Protein AF-A0A812R316-F1 (afdb_monomer)

Nearest PDB structures (foldseek):
  5mgx-assembly3_G  TM=7.627E-01  e=3.095E-19  Homo sapiens
  8ffv-assembly1_D  TM=5.512E-01  e=5.179E-17  Homo sapiens
  1ihg-assembly1_A  TM=5.501E-01  e=8.742E-09  Bos taurus
  6ixf-assembly1_A  TM=2.134E-01  e=1.553E+00  Homo sapiens

Sequence (997 aa):
MDDLLGNGKLLKEVLKDNPEGRVPQTGDRVTVHYTCRLGASNGSLLDDSRGRNEPCSFTLGQGEVILAWEQAICSMHCGELAALTVHPEMAFGDAQVAGGAIPAGRPPCLDEAKRTLYFELELLDALAPEELDVCREDLSAEERLVQATKAKEEGNTHFKVGSWEQAASSYLSALELLGFEEHADQRAEEGVWSDAIRSESRKTLALACQLNLSQCMLKLEDHQAARCHAEAALILHPRHSKALYRRGLACLGCELFHQAKEDLREAAKLEPRNAEIRRHLQESGPQWGLGSPLRVLTSTSTSAKRVNKLDFTGSVHALTPAARGVACHSVFELERCSRDSCFCTWVTWTFVAREVSSASAASPVDKVLSALSEMKSTGLAEMDAEKTQHAEFSAFCEKTLSEKASAIAEGKDSSEQLEAKIEKLQASISKLGGELQMHAQDILTTNKDTDDAKALRTQEAADFAATLKEYEESIDAIGRATQTLKDQDFSRPQAEKAALAQFSGAVGPALPSLSGVSAASTPKQLNAVLAAFLQADPKATGYDFQSGGVIKMLKQLKTKFQAEKADLEKTEATKKSSHELLMTSLAKQLTSSEETKAEKTQFKSKAEEDLATAKSDLEETAKTLAADTKYRQDLLMECKDKSEEFKKSQALRSEEIEAINMATEIISGKSVAGSAEKHMSGLLQISTSLASLRSVKRPSQVSSALSILEAGARDLKSRDLGLLVQRINALADAGPHDSDLSSIKGLLEKLLANLEATADSEIEHQAFCKKELAGNNRTRAKQTDALESVSAELDQLQTSLAKITEEIATTSAQITELSTAMSEATGLRQKEKAKNKATIKDAQVAQDSVAKAMGILQDFYDKSGTSFLQGASQQKKILGLLETLLGDFSRLEAETSAAEQASDKEFRTFMEDSRVDQAEKRMDSQHLEEKKEQQGKLMAQRQADQTSLQTQLDSANKYYEELAKQCLSDESDAAKKEALRQQEVQNLKTALKELSD

pLDDT: mean 70.05, std 22.13, range [20.7, 95.81]

InterPro domains:
  IPR001179 FKBP-type peptidyl-prolyl cis-trans isomerase domain [PF00254] (23-124)
  IPR001179 FKBP-type peptidyl-prolyl cis-trans isomerase domain [PS50059] (27-127)
  IPR011990 Tetratricopeptide-like helical domain superfamily [G3DSA:1.25.40.10] (136-287)
  IPR011990 Tetratricopeptide-like helical domain superfamily [SSF48452] (148-282)
  IPR019734 Tetratricopeptide repeat [SM00028] (148-181)
  IPR019734 Tetratricopeptide repeat [SM00028] (207-240)
  IPR019734 Tetratricopeptide repeat [SM00028] (241-274)
  IPR046357 Peptidyl-prolyl cis-trans isomerase domain superfamily [G3DSA:3.10.50.40] (1-128)
  IPR050754 Peptidyl-prolyl cis-trans isomerase FKBP4/5/8-like [PTHR46512] (2-282)
  IPR059991 Trichocyst matrix protein T1-F, coiled-coil [PF27870] (382-672)

Mean predicted aligned error: 24.71 Å

Solvent-accessible surface area (backbone atoms only — not comparable to full-atom values): 57561 Å² total; per-residue (Å²): 112,48,53,82,73,80,72,80,45,39,32,39,32,80,77,40,81,30,94,88,30,64,62,44,53,82,59,17,43,34,33,30,41,41,37,34,19,50,27,49,95,87,33,59,77,75,47,51,26,69,87,68,75,48,70,51,70,52,50,36,80,72,72,84,61,42,60,48,52,55,62,49,48,59,73,36,27,30,57,16,30,32,38,36,44,36,31,38,80,39,54,64,48,81,59,68,57,92,85,66,87,55,82,71,74,87,68,99,81,70,63,71,74,71,58,21,35,22,34,44,37,31,34,64,44,62,42,44,61,79,72,66,56,69,51,76,88,77,56,51,65,66,57,31,53,53,52,22,51,48,28,42,50,52,15,53,50,30,49,72,76,64,43,40,67,62,14,35,51,28,25,49,54,22,26,52,55,66,60,69,48,102,79,57,61,69,80,68,49,56,74,66,48,68,49,67,72,58,41,51,52,48,52,55,51,45,36,53,32,26,51,51,38,20,52,30,25,58,71,70,70,38,24,67,62,8,28,53,28,15,49,53,25,30,73,75,39,78,87,40,42,72,32,31,38,46,26,14,53,15,22,52,70,67,69,38,55,68,62,15,49,50,27,26,46,56,19,33,71,71,41,71,83,45,64,64,48,52,50,55,47,58,69,69,38,84,64,83,81,57,96,74,83,82,82,80,80,88,73,92,80,91,75,93,72,79,94,74,95,81,82,94,83,82,82,90,86,90,87,87,89,84,81,84,88,80,78,93,75,86,93,75,88,86,86,88,84,84,79,90,84,84,85,86,89,84,84,79,84,84,89,83,82,94,77,89,78,86,77,76,88,69,24,45,30,53,48,49,46,47,48,44,54,44,51,46,50,47,51,52,51,49,53,53,48,51,50,51,53,48,50,53,50,49,52,48,45,56,49,54,50,47,54,43,50,49,52,45,49,55,38,47,57,48,42,54,51,32,51,55,50,42,53,53,33,54,52,48,42,53,50,43,51,52,52,46,51,49,38,54,49,52,46,54,50,48,52,48,54,52,50,53,50,52,51,52,52,53,50,53,52,50,55,47,53,52,54,52,48,54,47,50,55,49,45,49,50,46,48,51,53,48,47,57,54,54,79,63,70,66,96,73,78,87,86,69,91,62,59,66,58,52,51,51,64,66,47,56,76,68,54,66,79,66,72,78,65,66,93,86,72,74,62,73,62,58,63,51,53,55,52,62,67,73,67,69,77,99,79,78,94,78,87,73,87,70,51,69,62,56,46,53,50,48,52,53,51,40,55,48,52,55,49,54,48,52,54,49,54,52,50,49,54,51,51,52,53,54,48,53,52,49,52,53,50,48,50,52,51,44,52,53,40,52,51,53,41,52,54,48,50,53,55,34,54,50,39,53,50,55,39,54,48,42,51,51,53,39,56,53,43,53,51,52,39,53,50,46,54,48,52,46,52,55,48,52,51,51,53,50,52,54,53,59,48,50,55,50,53,53,52,54,53,52,55,50,48,54,51,46,51,57,49,43,63,64,50,68,67,81,63,56,76,76,92,90,91,88,91,90,90,92,92,84,91,91,89,91,89,90,92,87,90,90,90,93,90,89,88,91,90,92,86,89,89,87,79,92,83,85,86,87,88,80,92,82,86,86,74,70,78,71,62,57,65,68,62,65,79,73,73,83,87,74,85,93,64,86,73,52,62,61,56,51,47,58,48,51,54,51,50,49,54,50,51,52,58,49,49,54,56,50,50,53,50,51,52,49,41,56,50,52,53,52,53,48,51,56,50,42,49,54,35,48,56,52,43,53,52,47,50,53,51,46,55,50,48,53,52,50,48,50,51,49,51,50,51,42,51,52,47,52,48,54,48,52,51,53,55,45,51,55,51,51,52,51,58,50,51,54,53,50,54,53,48,52,56,46,53,40,50,54,26,51,54,45,35,58,48,45,54,51,50,51,51,53,50,51,55,50,60,74,69,57,82,69,94,63,100,79,52,72,72,60,55,54,52,54,53,50,52,48,53,49,52,38,49,51,31,52,46,52,34,52,52,50,52,50,52,54,51,49,57,52,49,54,52,50,50,54,57,48,53,53,47,51,54,48,48,51,50,51,50,52,47,47,55,47,50,54,51,44,52,54,51,51,53,53,44,55,51,47,54,50,51,42,53,52,38,49,54,52,38,54,51,48,50,52,52,46,57,54,50,40,75,74,60,66,70,58,67,84,49,48,61,48,50,49,55,51,47,55,49,47,54,50,50,49,57,48,52,56,46,72,73,71,111

Secondary structure (DSSP, 8-state):
-EETTSSSSEEEEEEE--TTSPPP-TT-EEEEEEEEEESSTTSEEEEESTTTT--EEEETTSSSS-HHHHHHHTT--TT-EEEEEE-GGGTTTTPPPTTS-S--S--TT--GGGT-EEEEEEEEEEE-HHHH---TTTS-HHHHHHHHHHHHHHHHHHHHHT-HHHHHHHHHHHHHHTT--TT--HHHHTTTS-SHHHHHHHHHHHHHHHHHHHHHHHHTT-HHHHHHHHHHHHHH-TT-HHHHHHHHHHHHHTT-HHHHHHHHHHHHHH-TT-HHHHHHHHHTSGGGGS------------------------------------------S------------------------------HHHHHHHHHHHHHHHHHHHHHHHHHHHHHHHHHHHHHHHHHHHHHHHHHHHHHHHHHHHHHHHHHHHHHHHHHHHHHHHHHHHHHHHHHHHHHHHHHHHHHHHHHHHHHHHHHHHHHHHHHHHHT--PPPS--TTHHHHHHHHHGGGSGGGTT--TT---HHHHHHHHHHHT--S--------HHHHHHHHHHHHHHHHHHHHHHHHHHHHHHHHHHHHHHHHHHHHHHHHHHHHHHHHHHHHHHHHHHHHHHHHHHHHHHHHHHHHHHHHHHHHHHHHHHHHHHHHHHHHHHHHHHHHHHHHHTS---------------------------------------S--SSSS----SHHHHHHHHTTS-S----THHHHHHHHHHHHHHHHHHHHHHHHHHHHHHHHHHHHHHHHHHHHHHHHHHHHHHHHHHHHHHHHHHHHHHHHHHHHHHHHHHHHHHHHHHHHHHHHHHHHHHHHHHHHHHHHHHHHHHHHHHHHH-----TTSHHHHHHHHHHHHHHHHHHHHHHHHHHHHHHHHHHHHHHHHHHHHHHHHHHHHHHHHHHHHHHHHHHHHHHHHHHHHHHHHHHHHHHHHHHHHHHHH-S-HHHHHHHHHHHHHHHHHHHHHHHHTT-

Foldseek 3Di:
DDDLPVPPAKDKDWPDADPVFDQADQFWKWKKWKWKAFFDPPHDTDDGCVVVVHIDIDGQPPPPAFQSCSSVSSVGGAQIKMKMWHQCVRHVNQDQDPPRPDPHDDDPDDDSSRGIMIMTMHTHDIGHPVRVCPPLVPDALVRLLVQLVVLQVQLVVCVVVVVLVSSLVSLVSSVVSLQVDPDRDPVVVCVRQVDPVSVVSSLVSNLSSLLSNLVSCVSVLVLVSNLVSLVVSCVSPVQDLSSLQSNLVSCVSVVVLVSSLVSLVSSCVVPVPDPVSVVVNVVSDPPVVDDDDDDDPDDDDDDPDDPDDDDDDDDDDDDDDDDDDDDDDDDDDDDDDDDDDDDDDDDDDDDDDDDDDDDDADFVLSVVLVVLVVVLVVLVVVLVVLVVVLVVLLVVLVVLLVVLVVLLVVLVVLLVVLVVLLVVLVVLLVVLVVVLVVLVVLLVVLVVVLVVLVVVLVVVVVVLVVVLVVLVVLLVVLVVVLVVLVVPPDDDDDDDDPVVVVVCVVCVVVPVVVVPDDPPDDDPVVVVVVVVVVPDDPDDPDDDPPSPVVSVVSVVVSVVSVVVSVVSVVVSVVVVVVSVVVSVVSVVSNVVSVVVSVVSVVVSVVSVVVSVVSVVVSVVSVVVSVVSVVVSVVSVVVSVVVVVVSVVVSVVSVVVSVVSVVVSVVSNPDDRDDDDDYDDDYDDDDDDDYDDYDDDDDDDDDDDDDDDDDDDPPDDDDDDVVPPVVVVVPPPPDDDDPPVLVVVLVVLVVVLVVLVVVVVVVVVLQVVLVVVLVVLVVQLVVLVVVLVVLVVVLVVLVVVLVVLVVVLVVLVVVLVVLVVVLVVLVVVLVVLLVVLVVLLVVLVVLLVVLVVVLVVLVVCVVPVPDDDDPCPVVSVVVSVVSVVSNVVSVVSNVVSVVVNVVSVVVSVVSNVVSVVSSVVSVVVSVVSVVVSVVSVVVSVVSVVVSVVSVVSSVVSVVVSVVSCVSNVDPPVVVVVVVVVSVVVSVVSVVVSVVSVD

Structure (mmCIF, N/CA/C/O backbone):
data_AF-A0A812R316-F1
#
_entry.id   AF-A0A812R316-F1
#
loop_
_atom_site.group_PDB
_atom_site.id
_atom_site.type_symbol
_atom_site.label_atom_id
_atom_site.label_alt_id
_atom_site.label_comp_id
_atom_site.label_asym_id
_atom_site.label_entity_id
_atom_site.label_seq_id
_atom_site.pdbx_PDB_ins_code
_atom_site.Cartn_x
_atom_site.Cartn_y
_atom_site.Cartn_z
_atom_site.occupancy
_atom_site.B_iso_or_equiv
_atom_site.auth_seq_id
_atom_site.auth_comp_id
_atom_site.auth_asym_id
_atom_site.auth_atom_id
_atom_site.pdbx_PDB_model_num
ATOM 1 N N . MET A 1 1 ? 24.079 55.778 -11.552 1.00 72.00 1 MET A N 1
ATOM 2 C CA . MET A 1 1 ? 24.625 54.664 -10.756 1.00 72.00 1 MET A CA 1
ATOM 3 C C . MET A 1 1 ? 25.214 55.210 -9.475 1.00 72.00 1 MET A C 1
ATOM 5 O O . MET A 1 1 ? 26.224 55.903 -9.537 1.00 72.00 1 MET A O 1
ATOM 9 N N . ASP A 1 2 ? 24.575 54.893 -8.359 1.00 84.06 2 ASP A N 1
ATOM 10 C CA . ASP A 1 2 ? 25.009 55.229 -7.010 1.00 84.06 2 ASP A CA 1
ATOM 11 C C . ASP A 1 2 ? 25.768 54.037 -6.419 1.00 84.06 2 ASP A C 1
ATOM 13 O O . ASP A 1 2 ? 25.352 52.885 -6.561 1.00 84.06 2 ASP A O 1
ATOM 17 N N . ASP A 1 3 ? 26.904 54.303 -5.783 1.00 88.31 3 ASP A N 1
ATOM 18 C CA . ASP A 1 3 ? 27.718 53.288 -5.114 1.00 88.31 3 ASP A CA 1
ATOM 19 C C . ASP A 1 3 ? 27.251 53.138 -3.665 1.00 88.31 3 ASP A C 1
ATOM 21 O O . ASP A 1 3 ? 27.558 53.973 -2.813 1.00 88.31 3 ASP A O 1
ATOM 25 N N . LEU A 1 4 ? 26.499 52.070 -3.390 1.00 85.56 4 LEU A N 1
ATOM 26 C CA . LEU A 1 4 ? 25.852 51.855 -2.091 1.00 85.56 4 LEU A CA 1
ATOM 27 C C . LEU A 1 4 ? 26.843 51.556 -0.955 1.00 85.56 4 LEU A C 1
ATOM 29 O O . LEU A 1 4 ? 26.466 51.609 0.214 1.00 85.56 4 LEU A O 1
ATOM 33 N N . LEU A 1 5 ? 28.095 51.223 -1.285 1.00 81.69 5 LEU A N 1
ATOM 34 C CA . LEU A 1 5 ? 29.137 50.853 -0.322 1.00 81.69 5 LEU A CA 1
ATOM 35 C C . LEU A 1 5 ? 30.338 51.814 -0.324 1.00 81.69 5 LEU A C 1
ATOM 37 O O . LEU A 1 5 ? 31.253 51.645 0.484 1.00 81.69 5 LEU A O 1
ATOM 41 N N . GLY A 1 6 ? 30.371 52.792 -1.236 1.00 80.94 6 GLY A N 1
ATOM 42 C CA . GLY A 1 6 ? 31.492 53.724 -1.415 1.00 80.94 6 GLY A CA 1
ATOM 43 C C . GLY A 1 6 ? 32.817 53.057 -1.815 1.00 80.94 6 GLY A C 1
ATOM 44 O O . GLY A 1 6 ? 33.886 53.631 -1.598 1.00 80.94 6 GLY A O 1
ATOM 45 N N . ASN A 1 7 ? 32.768 51.824 -2.331 1.00 82.12 7 ASN A N 1
ATOM 46 C CA . ASN A 1 7 ? 33.932 50.994 -2.653 1.00 82.12 7 ASN A CA 1
ATOM 47 C C . ASN A 1 7 ? 33.927 50.440 -4.094 1.00 82.12 7 ASN A C 1
ATOM 49 O O . ASN A 1 7 ? 34.793 49.634 -4.440 1.00 82.12 7 ASN A O 1
ATOM 53 N N . GLY A 1 8 ? 32.957 50.844 -4.916 1.00 80.38 8 GLY A N 1
ATOM 54 C CA . GLY A 1 8 ? 32.779 50.448 -6.313 1.00 80.38 8 GLY A CA 1
ATOM 55 C C . GLY A 1 8 ? 32.252 49.027 -6.542 1.00 80.38 8 GLY A C 1
ATOM 56 O O . GLY A 1 8 ? 32.145 48.615 -7.695 1.00 80.38 8 GLY A O 1
ATOM 57 N N . LYS A 1 9 ? 31.941 48.254 -5.489 1.00 84.19 9 LYS A N 1
ATOM 58 C CA . LYS A 1 9 ? 31.588 46.822 -5.603 1.00 84.19 9 LYS A CA 1
ATOM 59 C C . LYS A 1 9 ? 30.092 46.546 -5.770 1.00 84.19 9 LYS A C 1
ATOM 61 O O . LYS A 1 9 ? 29.733 45.442 -6.182 1.00 84.19 9 LYS A O 1
ATOM 66 N N . LEU A 1 10 ? 29.239 47.515 -5.439 1.00 88.81 10 LEU A N 1
ATOM 67 C CA . LEU A 1 10 ? 27.786 47.423 -5.570 1.00 88.81 10 LEU A CA 1
ATOM 68 C C . LEU A 1 10 ? 27.236 48.756 -6.088 1.00 88.81 10 LEU A C 1
ATOM 70 O O . LEU A 1 10 ? 27.076 49.709 -5.327 1.00 88.81 10 LEU A O 1
ATOM 74 N N . LEU A 1 11 ? 26.961 48.809 -7.391 1.00 89.38 11 LEU A N 1
ATOM 75 C CA . LEU A 1 11 ? 26.413 49.992 -8.053 1.00 89.38 11 LEU A CA 1
ATOM 76 C C . LEU A 1 11 ? 24.922 49.781 -8.330 1.00 89.38 11 LEU A C 1
ATOM 78 O O . LEU A 1 11 ? 24.564 48.798 -8.978 1.00 89.38 11 LEU A O 1
ATOM 82 N N . LYS A 1 12 ? 24.072 50.709 -7.882 1.00 91.81 12 LYS A N 1
ATOM 83 C CA . LYS A 1 12 ? 22.619 50.721 -8.117 1.00 91.81 12 LYS A CA 1
ATOM 84 C C . LYS A 1 12 ? 22.245 51.817 -9.113 1.00 91.81 12 LYS A C 1
ATOM 86 O O . LYS A 1 12 ? 22.751 52.930 -9.037 1.00 91.81 12 LYS A O 1
ATOM 91 N N . GLU A 1 13 ? 21.334 51.544 -10.033 1.00 91.25 13 GLU A N 1
ATOM 92 C CA . GLU A 1 13 ? 20.705 52.536 -10.906 1.00 91.25 13 GLU A CA 1
ATOM 93 C C . GLU A 1 13 ? 19.191 52.369 -10.856 1.00 91.25 13 GLU A C 1
ATOM 95 O O . GLU A 1 13 ? 18.671 51.318 -11.216 1.00 91.25 13 GLU A O 1
ATOM 100 N N . VAL A 1 14 ? 18.478 53.398 -10.400 1.00 91.62 14 VAL A N 1
ATOM 101 C CA . VAL A 1 14 ? 17.013 53.384 -10.369 1.00 91.62 14 VAL A CA 1
ATOM 102 C C . VAL A 1 14 ? 16.495 53.584 -11.795 1.00 91.62 14 VAL A C 1
ATOM 104 O O . VAL A 1 14 ? 16.704 54.638 -12.392 1.00 91.62 14 VAL A O 1
ATOM 107 N N . LEU A 1 15 ? 15.841 52.563 -12.353 1.00 89.56 15 LEU A N 1
ATOM 108 C CA . LEU A 1 15 ? 15.252 52.595 -13.698 1.00 89.56 15 LEU A CA 1
ATOM 109 C C . LEU A 1 15 ? 13.826 53.162 -13.672 1.00 89.56 15 LEU A C 1
ATOM 111 O O . LEU A 1 15 ? 13.411 53.855 -14.601 1.00 89.56 15 LEU A O 1
ATOM 115 N N . LYS A 1 16 ? 13.078 52.868 -12.605 1.00 91.00 16 LYS A N 1
ATOM 116 C CA . LYS A 1 16 ? 11.747 53.411 -12.321 1.00 91.00 16 LYS A CA 1
ATOM 117 C C . LYS A 1 16 ? 11.586 53.510 -10.808 1.00 91.00 16 LYS A C 1
ATOM 119 O O . LYS A 1 16 ? 11.600 52.488 -10.132 1.00 91.00 16 LYS A O 1
ATOM 124 N N . ASP A 1 17 ? 11.424 54.726 -10.308 1.00 87.12 17 ASP A N 1
ATOM 125 C CA . ASP A 1 17 ? 11.223 55.004 -8.884 1.00 87.12 17 ASP A CA 1
ATOM 126 C C . ASP A 1 17 ? 9.739 54.900 -8.484 1.00 87.12 17 ASP A C 1
ATOM 128 O O . ASP A 1 17 ? 8.849 55.057 -9.328 1.00 87.12 17 ASP A O 1
ATOM 132 N N . ASN A 1 18 ? 9.480 54.674 -7.196 1.00 87.25 18 ASN A N 1
ATOM 133 C CA . ASN A 1 18 ? 8.161 54.826 -6.585 1.00 87.25 18 ASN A CA 1
ATOM 134 C C . ASN A 1 18 ? 8.280 55.480 -5.192 1.00 87.25 18 ASN A C 1
ATOM 136 O O . ASN A 1 18 ? 8.258 54.771 -4.188 1.00 87.25 18 ASN A O 1
ATOM 140 N N . PRO A 1 19 ? 8.359 56.819 -5.094 1.00 81.81 19 PRO A N 1
ATOM 141 C CA . PRO A 1 19 ? 8.603 57.514 -3.826 1.00 81.81 19 PRO A CA 1
ATOM 142 C C . PRO A 1 19 ? 7.446 57.430 -2.810 1.00 81.81 19 PRO A C 1
ATOM 144 O O . PRO A 1 19 ? 7.598 57.884 -1.680 1.00 81.81 19 PRO A O 1
ATOM 147 N N . GLU A 1 20 ? 6.289 56.874 -3.192 1.00 80.56 20 GLU A N 1
ATOM 148 C CA . GLU A 1 20 ? 5.181 56.561 -2.272 1.00 80.56 20 GLU A CA 1
ATOM 149 C C . GLU A 1 20 ? 5.282 55.137 -1.683 1.00 80.56 20 GLU A C 1
ATOM 151 O O . GLU A 1 20 ? 4.536 54.789 -0.769 1.00 80.56 20 GLU A O 1
ATOM 156 N N . GLY A 1 21 ? 6.196 54.300 -2.189 1.00 81.69 21 GLY A N 1
ATOM 157 C CA . GLY A 1 21 ? 6.413 52.937 -1.711 1.00 81.69 21 GLY A CA 1
ATOM 158 C C . GLY A 1 21 ? 7.168 52.883 -0.382 1.00 81.69 21 GLY A C 1
ATOM 159 O O . GLY A 1 21 ? 8.143 53.604 -0.173 1.00 81.69 21 GLY A O 1
ATOM 160 N N . ARG A 1 22 ? 6.764 51.973 0.514 1.00 85.25 22 ARG A N 1
ATOM 161 C CA . ARG A 1 22 ? 7.487 51.688 1.766 1.00 85.25 22 ARG A CA 1
ATOM 162 C C . ARG A 1 22 ? 8.915 51.217 1.452 1.00 85.25 22 ARG A C 1
ATOM 164 O O . ARG A 1 22 ? 9.107 50.405 0.547 1.00 85.25 22 ARG A O 1
ATOM 171 N N . VAL A 1 23 ? 9.906 51.713 2.195 1.00 89.12 23 VAL A N 1
ATOM 172 C CA . VAL A 1 23 ? 11.281 51.184 2.154 1.00 89.12 23 VAL A CA 1
ATOM 173 C C . VAL A 1 23 ? 11.370 49.999 3.124 1.00 89.12 23 VAL A C 1
ATOM 175 O O . VAL A 1 23 ? 10.998 50.177 4.289 1.00 89.12 23 VAL A O 1
ATOM 178 N N . PRO A 1 24 ? 11.842 48.817 2.691 1.00 89.88 24 PRO A N 1
ATOM 179 C CA . PRO A 1 24 ? 11.983 47.652 3.558 1.00 89.88 24 PRO A CA 1
ATOM 180 C C . PRO A 1 24 ? 12.988 47.868 4.694 1.00 89.88 24 PRO A C 1
ATOM 182 O O . PRO A 1 24 ? 14.025 48.510 4.513 1.00 89.88 24 PRO A O 1
ATOM 185 N N . GLN A 1 25 ? 12.720 47.263 5.847 1.00 86.81 25 GLN A N 1
ATOM 186 C CA . GLN A 1 25 ? 13.625 47.191 6.991 1.00 86.81 25 GLN A CA 1
ATOM 187 C C . GLN A 1 25 ? 14.153 45.765 7.201 1.00 86.81 25 GLN A C 1
ATOM 189 O O . GLN A 1 25 ? 13.606 44.782 6.702 1.00 86.81 25 GLN A O 1
ATOM 194 N N . THR A 1 26 ? 15.251 45.643 7.948 1.00 83.00 26 THR A N 1
ATOM 195 C CA . THR A 1 26 ? 15.806 44.344 8.351 1.00 83.00 26 THR A CA 1
ATOM 196 C C . THR A 1 26 ? 14.785 43.579 9.196 1.00 83.00 26 THR A C 1
ATOM 198 O O . THR A 1 26 ? 14.331 44.091 10.216 1.00 83.00 26 THR A O 1
ATOM 201 N N . GLY A 1 27 ? 14.446 42.358 8.780 1.00 77.38 27 GLY A N 1
ATOM 202 C CA . GLY A 1 27 ? 13.367 41.544 9.345 1.00 77.38 27 GLY A CA 1
ATOM 203 C C . GLY A 1 27 ? 12.105 41.471 8.477 1.00 77.38 27 GLY A C 1
ATOM 204 O O . GLY A 1 27 ? 11.348 40.517 8.627 1.00 77.38 27 GLY A O 1
ATOM 205 N N . ASP A 1 28 ? 11.891 42.403 7.544 1.00 84.12 28 ASP A N 1
ATOM 206 C CA . ASP A 1 28 ? 10.716 42.380 6.665 1.00 84.12 28 ASP A CA 1
ATOM 207 C C . ASP A 1 28 ? 10.768 41.218 5.659 1.00 84.12 28 ASP A C 1
ATOM 209 O O . ASP A 1 28 ? 11.836 40.865 5.138 1.00 84.12 28 ASP A O 1
ATOM 213 N N . ARG A 1 29 ? 9.593 40.671 5.319 1.00 84.50 29 ARG A N 1
ATOM 214 C CA . ARG A 1 29 ? 9.444 39.694 4.233 1.00 84.50 29 ARG A CA 1
ATOM 215 C C . ARG A 1 29 ? 9.215 40.438 2.921 1.00 84.50 29 ARG A C 1
ATOM 217 O O . ARG A 1 29 ? 8.148 41.011 2.698 1.00 84.50 29 ARG A O 1
ATOM 224 N N . VAL A 1 30 ? 10.217 40.419 2.048 1.00 89.31 30 VAL A N 1
ATOM 225 C CA . VAL A 1 30 ? 10.183 41.081 0.737 1.00 89.31 30 VAL A CA 1
ATOM 226 C C . VAL A 1 30 ? 9.844 40.103 -0.375 1.00 89.31 30 VAL A C 1
ATOM 228 O O . VAL A 1 30 ? 10.173 38.921 -0.293 1.00 89.31 30 VAL A O 1
ATOM 231 N N . THR A 1 31 ? 9.216 40.605 -1.438 1.00 88.44 31 THR A N 1
ATOM 232 C CA . THR A 1 31 ? 8.954 39.852 -2.670 1.00 88.44 31 THR A CA 1
ATOM 233 C C . THR A 1 31 ? 9.454 40.632 -3.882 1.00 88.44 31 THR A C 1
ATOM 235 O O . THR A 1 31 ? 9.081 41.788 -4.077 1.00 88.44 31 THR A O 1
ATOM 238 N N . VAL A 1 32 ? 10.293 40.002 -4.709 1.00 92.00 32 VAL A N 1
ATOM 239 C CA . VAL A 1 32 ? 10.960 40.633 -5.857 1.00 92.00 32 VAL A CA 1
ATOM 240 C C . VAL A 1 32 ? 10.806 39.824 -7.145 1.00 92.00 32 VAL A C 1
ATOM 242 O O . VAL A 1 32 ? 10.855 38.591 -7.144 1.00 92.00 32 VAL A O 1
ATOM 245 N N . HIS A 1 33 ? 10.708 40.525 -8.273 1.00 92.56 33 HIS A N 1
ATOM 246 C CA . HIS A 1 33 ? 11.022 39.964 -9.586 1.00 92.56 33 HIS A CA 1
ATOM 247 C C . HIS A 1 33 ? 12.437 40.364 -9.991 1.00 92.56 33 HIS A C 1
ATOM 249 O O . HIS A 1 33 ? 12.800 41.532 -9.925 1.00 92.56 33 HIS A O 1
ATOM 255 N N . TYR A 1 34 ? 13.224 39.402 -10.459 1.00 90.75 34 TYR A N 1
ATOM 256 C CA . TYR A 1 34 ? 14.582 39.617 -10.940 1.00 90.75 34 TYR A CA 1
ATOM 257 C C . TYR A 1 34 ? 14.851 38.989 -12.310 1.00 90.75 34 TYR A C 1
ATOM 259 O O . TYR A 1 34 ? 14.285 37.944 -12.648 1.00 90.75 34 TYR A O 1
ATOM 267 N N . THR A 1 35 ? 15.800 39.596 -13.022 1.00 89.31 35 THR A N 1
ATOM 268 C CA . THR A 1 35 ? 16.481 39.055 -14.208 1.00 89.31 35 THR A CA 1
ATOM 269 C C . THR A 1 35 ? 17.992 39.155 -13.978 1.00 89.31 35 THR A C 1
ATOM 271 O O . THR A 1 35 ? 18.480 40.224 -13.619 1.00 89.31 35 THR A O 1
ATOM 274 N N . CYS A 1 36 ? 18.751 38.074 -14.175 1.00 86.19 36 CYS A N 1
ATOM 275 C CA . CYS A 1 36 ? 20.196 37.995 -13.925 1.00 86.19 36 CYS A CA 1
ATOM 276 C C . CYS A 1 36 ? 20.990 37.717 -15.211 1.00 86.19 36 CYS A C 1
ATOM 278 O O . CYS A 1 36 ? 20.703 36.768 -15.948 1.00 86.19 36 CYS A O 1
ATOM 280 N N . ARG A 1 37 ? 22.034 38.513 -15.466 1.00 85.88 37 ARG A N 1
ATOM 281 C CA . ARG A 1 37 ? 22.931 38.403 -16.628 1.00 85.88 37 ARG A CA 1
ATOM 282 C C . ARG A 1 37 ? 24.398 38.392 -16.198 1.00 85.88 37 ARG A C 1
ATOM 284 O O . ARG A 1 37 ? 24.783 39.062 -15.240 1.00 85.88 37 ARG A O 1
ATOM 291 N N . LEU A 1 38 ? 25.234 37.670 -16.944 1.00 81.38 38 LEU A N 1
ATOM 292 C CA . LEU A 1 38 ? 26.686 37.652 -16.742 1.00 81.38 38 LEU A CA 1
ATOM 293 C C . LEU A 1 38 ? 27.365 38.797 -17.512 1.00 81.38 38 LEU A C 1
ATOM 295 O O . LEU A 1 38 ? 27.235 38.883 -18.734 1.00 81.38 38 LEU A O 1
ATOM 299 N N . GLY A 1 39 ? 28.143 39.631 -16.820 1.00 76.19 39 GLY A N 1
ATOM 300 C CA . GLY A 1 39 ? 28.873 40.761 -17.396 1.00 76.19 39 GLY A CA 1
ATOM 301 C C . GLY A 1 39 ? 28.091 42.074 -17.319 1.00 76.19 39 GLY A C 1
ATOM 302 O O . GLY A 1 39 ? 27.851 42.586 -16.228 1.00 76.19 39 GLY A O 1
ATOM 303 N N . ALA A 1 40 ? 27.755 42.640 -18.480 1.00 71.75 40 ALA A N 1
ATOM 304 C CA . ALA A 1 40 ? 27.007 43.893 -18.626 1.00 71.75 40 ALA A CA 1
ATOM 305 C C . ALA A 1 40 ? 25.515 43.641 -18.937 1.00 71.75 40 ALA A C 1
ATOM 307 O O . ALA A 1 40 ? 25.085 42.498 -19.088 1.00 71.75 40 ALA A O 1
ATOM 308 N N . SER A 1 41 ? 24.723 44.706 -19.100 1.00 67.12 41 SER A N 1
ATOM 309 C CA . SER A 1 41 ? 23.276 44.634 -19.384 1.00 67.12 41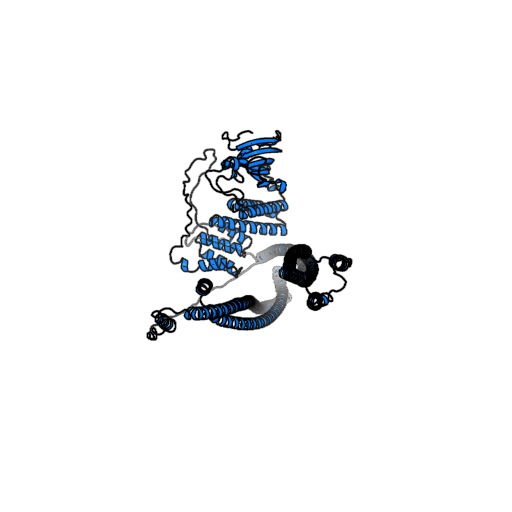 SER A CA 1
ATOM 310 C C . SER A 1 41 ? 22.902 43.868 -20.663 1.00 67.12 41 SER A C 1
ATOM 312 O O . SER A 1 41 ? 21.811 43.313 -20.758 1.00 67.12 41 SER A O 1
ATOM 314 N N . ASN A 1 42 ? 23.814 43.763 -21.632 1.00 71.75 42 ASN A N 1
ATOM 315 C CA . ASN A 1 42 ? 23.663 42.952 -22.848 1.00 71.75 42 ASN A CA 1
ATOM 316 C C . ASN A 1 42 ? 24.286 41.541 -22.744 1.00 71.75 42 ASN A C 1
ATOM 318 O O . ASN A 1 42 ? 24.458 40.866 -23.760 1.00 71.75 42 ASN A O 1
ATOM 322 N N . GLY A 1 43 ? 24.651 41.110 -21.535 1.00 73.06 43 GLY A N 1
ATOM 323 C CA . GLY A 1 43 ? 25.276 39.823 -21.252 1.00 73.06 43 GLY A CA 1
ATOM 324 C C . GLY A 1 43 ? 24.345 38.615 -21.395 1.00 73.06 43 GLY A C 1
ATOM 325 O O . GLY A 1 43 ? 23.121 38.740 -21.528 1.00 73.06 43 GLY A O 1
ATOM 326 N N . SER A 1 44 ? 24.938 37.419 -21.339 1.00 75.69 44 SER A N 1
ATOM 327 C CA . SER A 1 44 ? 24.194 36.157 -21.383 1.00 75.69 44 SER A CA 1
ATOM 328 C C . SER A 1 44 ? 23.254 36.053 -20.185 1.00 75.69 44 SER A C 1
ATOM 330 O O . SER A 1 44 ? 23.696 36.190 -19.041 1.00 75.69 44 SER A O 1
ATOM 332 N N . LEU A 1 45 ? 21.975 35.790 -20.457 1.00 80.56 45 LEU A N 1
ATOM 333 C CA . LEU A 1 45 ? 20.975 35.519 -19.430 1.00 80.56 45 LEU A CA 1
ATOM 334 C C . LEU A 1 45 ? 21.376 34.257 -18.657 1.00 80.56 45 LEU A C 1
ATOM 336 O O . LEU A 1 45 ? 21.599 33.212 -19.267 1.00 80.56 45 LEU A O 1
ATOM 340 N N . LEU A 1 46 ? 21.483 34.377 -17.336 1.00 79.38 46 LEU A N 1
ATOM 341 C CA . LEU A 1 46 ? 21.705 33.250 -16.432 1.00 79.38 46 LEU A CA 1
ATOM 342 C C . LEU A 1 46 ? 20.385 32.767 -15.836 1.00 79.38 46 LEU A C 1
ATOM 344 O O . LEU A 1 46 ? 20.161 31.564 -15.746 1.00 79.38 46 LEU A O 1
ATOM 348 N N . ASP A 1 47 ? 19.529 33.705 -15.428 1.00 78.00 47 ASP A N 1
ATOM 349 C CA . ASP A 1 47 ? 18.313 33.410 -14.679 1.00 78.00 47 ASP A CA 1
ATOM 350 C C . ASP A 1 47 ? 17.257 34.516 -14.869 1.00 78.00 47 ASP A C 1
ATOM 352 O O . ASP A 1 47 ? 17.606 35.686 -15.024 1.00 78.00 47 ASP A O 1
ATOM 356 N N . ASP A 1 48 ? 15.975 34.157 -14.865 1.00 86.56 48 ASP A N 1
ATOM 357 C CA . ASP A 1 48 ? 14.838 35.079 -14.964 1.00 86.56 48 ASP A CA 1
ATOM 358 C C . ASP A 1 48 ? 13.614 34.526 -14.216 1.00 86.56 48 ASP A C 1
ATOM 360 O O . ASP A 1 48 ? 13.074 33.468 -14.552 1.00 86.56 48 ASP A O 1
ATOM 364 N N . SER A 1 49 ? 13.157 35.275 -13.214 1.00 86.06 49 SER A N 1
ATOM 365 C CA . SER A 1 49 ? 11.941 34.976 -12.448 1.00 86.06 49 SER A CA 1
ATOM 366 C C . SER A 1 49 ? 10.650 35.217 -13.239 1.00 86.06 49 SER A C 1
ATOM 368 O O . SER A 1 49 ? 9.656 34.518 -13.025 1.00 86.06 49 SER A O 1
ATOM 370 N N . ARG A 1 50 ? 10.644 36.176 -14.179 1.00 81.56 50 ARG A N 1
ATOM 371 C CA . ARG A 1 50 ? 9.454 36.513 -14.977 1.00 81.56 50 ARG A CA 1
ATOM 372 C C . ARG A 1 50 ? 9.161 35.407 -15.983 1.00 81.56 50 ARG A C 1
ATOM 374 O O . ARG A 1 50 ? 8.023 34.964 -16.079 1.00 81.56 50 ARG A O 1
ATOM 381 N N . GLY A 1 51 ? 10.191 34.879 -16.647 1.00 73.62 51 GLY A N 1
ATOM 382 C CA . GLY A 1 51 ? 10.093 33.705 -17.518 1.00 73.62 51 GLY A CA 1
ATOM 383 C C . GLY A 1 51 ? 9.574 32.431 -16.833 1.00 73.62 51 GLY A C 1
ATOM 384 O O . GLY A 1 51 ? 9.077 31.544 -17.525 1.00 73.62 51 GLY A O 1
ATOM 385 N N . ARG A 1 52 ? 9.641 32.341 -15.494 1.00 70.62 52 ARG A N 1
ATOM 386 C CA . ARG A 1 52 ? 9.029 31.259 -14.697 1.00 70.62 52 ARG A CA 1
ATOM 387 C C . ARG A 1 52 ? 7.618 31.555 -14.180 1.00 70.62 52 ARG A C 1
ATOM 389 O O . ARG A 1 52 ? 6.938 30.618 -13.784 1.00 70.62 52 ARG A O 1
ATOM 396 N N . ASN A 1 53 ? 7.174 32.815 -14.179 1.00 71.88 53 ASN A N 1
ATOM 397 C CA . ASN A 1 53 ? 6.025 33.298 -13.393 1.00 71.88 53 ASN A CA 1
ATOM 398 C C . ASN A 1 53 ? 6.142 33.019 -11.875 1.00 71.88 53 ASN A C 1
ATOM 400 O O . ASN A 1 53 ? 5.131 32.888 -11.189 1.00 71.88 53 ASN A O 1
ATOM 404 N N . GLU A 1 54 ? 7.365 32.955 -11.341 1.00 78.56 54 GLU A N 1
ATOM 405 C CA . GLU A 1 54 ? 7.639 32.675 -9.923 1.00 78.56 54 GLU A CA 1
ATOM 406 C C . GLU A 1 54 ? 8.455 33.832 -9.316 1.00 78.56 54 GLU A C 1
ATOM 408 O O . GLU A 1 54 ? 9.663 33.916 -9.564 1.00 78.56 54 GLU A O 1
ATOM 413 N N . PRO A 1 55 ? 7.835 34.761 -8.560 1.00 85.00 55 PRO A N 1
ATOM 414 C CA . PRO A 1 55 ? 8.567 35.799 -7.838 1.00 85.00 55 PRO A CA 1
ATOM 415 C C . PRO A 1 55 ? 9.362 35.197 -6.670 1.00 85.00 55 PRO A C 1
ATOM 417 O O . PRO A 1 55 ? 8.990 34.172 -6.100 1.00 85.00 55 PRO A O 1
ATOM 420 N N . CYS A 1 56 ? 10.464 35.846 -6.298 1.00 83.50 56 CYS A N 1
ATOM 421 C CA . CYS A 1 56 ? 11.319 35.413 -5.197 1.00 83.50 56 CYS A CA 1
ATOM 422 C C . CYS A 1 56 ? 10.924 36.150 -3.912 1.00 83.50 56 CYS A C 1
ATOM 424 O O . CYS A 1 56 ? 10.976 37.379 -3.881 1.00 83.50 56 CYS A O 1
ATOM 426 N N . SER A 1 57 ? 10.554 35.413 -2.862 1.00 85.00 57 SER A N 1
ATOM 427 C CA . SER A 1 57 ? 10.240 35.974 -1.542 1.00 85.00 57 SER A CA 1
ATOM 428 C C . SER A 1 57 ? 11.218 35.470 -0.485 1.00 85.00 57 SER A C 1
ATOM 430 O O . SER A 1 57 ? 11.469 34.268 -0.422 1.00 85.00 57 SER A O 1
ATOM 432 N N . PHE A 1 58 ? 11.728 36.369 0.355 1.00 83.31 58 PHE A N 1
ATOM 433 C CA . PHE A 1 58 ? 12.710 36.070 1.407 1.00 83.31 58 PHE A CA 1
ATOM 434 C C . PHE A 1 58 ? 12.662 37.124 2.527 1.00 83.31 58 PHE A C 1
ATOM 436 O O . PHE A 1 58 ? 12.001 38.156 2.393 1.00 83.31 58 PHE A O 1
ATOM 443 N N . THR A 1 59 ? 13.351 36.863 3.634 1.00 82.56 59 THR A N 1
ATOM 444 C CA . THR A 1 59 ? 13.406 37.730 4.821 1.00 82.56 59 THR A CA 1
ATOM 445 C C . THR A 1 59 ? 14.701 38.540 4.831 1.00 82.56 59 THR A C 1
ATOM 447 O O . THR A 1 59 ? 15.797 37.977 4.764 1.00 82.56 59 THR A O 1
ATOM 450 N N . LEU A 1 60 ? 14.612 39.869 4.921 1.00 84.44 60 LEU A N 1
ATOM 451 C CA . LEU A 1 60 ? 15.795 40.734 4.852 1.00 84.44 60 LEU A CA 1
ATOM 452 C C . LEU A 1 60 ? 16.713 40.590 6.073 1.00 84.44 60 LEU A C 1
ATOM 454 O O . LEU A 1 60 ? 16.304 40.872 7.198 1.00 84.44 60 LEU A O 1
ATOM 458 N N . GLY A 1 61 ? 17.984 40.253 5.832 1.00 77.50 61 GLY A N 1
ATOM 459 C CA . GLY A 1 61 ? 19.030 40.169 6.856 1.00 77.50 61 GLY A CA 1
ATOM 460 C C . GLY A 1 61 ? 19.178 38.797 7.516 1.00 77.50 61 GLY A C 1
ATOM 461 O O . GLY A 1 61 ? 19.907 38.683 8.499 1.00 77.50 61 GLY A O 1
ATOM 462 N N . GLN A 1 62 ? 18.502 37.768 6.994 1.00 75.75 62 GLN A N 1
ATOM 463 C CA . GLN A 1 62 ? 18.664 36.370 7.416 1.00 75.75 62 GLN A CA 1
ATOM 464 C C . GLN A 1 62 ? 19.713 35.605 6.579 1.00 75.75 62 GLN A C 1
ATOM 466 O O . GLN A 1 62 ? 19.955 34.425 6.828 1.00 75.75 62 GLN A O 1
ATOM 471 N N . GLY A 1 63 ? 20.347 36.239 5.582 1.00 74.69 63 GLY A N 1
ATOM 472 C CA . GLY A 1 63 ? 21.347 35.594 4.723 1.00 74.69 63 GLY A CA 1
ATOM 473 C C . GLY A 1 63 ? 20.761 34.596 3.716 1.00 74.69 63 GLY A C 1
ATOM 474 O O . GLY A 1 63 ? 21.478 33.727 3.220 1.00 74.69 63 GLY A O 1
ATOM 475 N N . GLU A 1 64 ? 19.462 34.695 3.414 1.00 73.75 64 GLU A N 1
ATOM 476 C CA . GLU A 1 64 ? 18.761 33.807 2.470 1.00 73.75 64 GLU A CA 1
ATOM 477 C C . GLU A 1 64 ? 19.143 34.068 1.000 1.00 73.75 64 GLU A C 1
ATOM 479 O O . GLU A 1 64 ? 18.997 33.187 0.151 1.00 73.75 64 GLU A O 1
ATOM 484 N N . VAL A 1 65 ? 19.659 35.264 0.698 1.00 85.19 65 VAL A N 1
ATOM 485 C CA . VAL A 1 65 ? 20.080 35.705 -0.642 1.00 85.19 65 VAL A CA 1
ATOM 486 C C . VAL A 1 65 ? 21.494 36.295 -0.617 1.00 85.19 65 VAL A C 1
ATOM 488 O O . VAL A 1 65 ? 22.110 36.447 0.434 1.00 85.19 65 VAL A O 1
ATOM 491 N N . ILE A 1 66 ? 22.038 36.639 -1.790 1.00 85.88 66 ILE A N 1
ATOM 492 C CA . ILE A 1 66 ? 23.373 37.246 -1.884 1.00 85.88 66 ILE A CA 1
ATOM 493 C C . ILE A 1 66 ? 23.446 38.601 -1.160 1.00 85.88 66 ILE A C 1
ATOM 495 O O . ILE A 1 66 ? 22.521 39.409 -1.236 1.00 85.88 66 ILE A O 1
ATOM 499 N N . LEU A 1 67 ? 24.597 38.894 -0.544 1.00 84.19 67 LEU A N 1
ATOM 500 C CA . LEU A 1 67 ? 24.839 40.122 0.235 1.00 84.19 67 LEU A CA 1
ATOM 501 C C . LEU A 1 67 ? 24.538 41.413 -0.550 1.00 84.19 67 LEU A C 1
ATOM 503 O O . LEU A 1 67 ? 24.103 42.412 0.020 1.00 84.19 67 LEU A O 1
ATOM 507 N N . ALA A 1 68 ? 24.749 41.402 -1.870 1.00 87.88 68 ALA A N 1
ATOM 508 C CA . ALA A 1 68 ? 24.377 42.506 -2.750 1.00 87.88 68 ALA A CA 1
ATOM 509 C C . ALA A 1 68 ? 22.880 42.842 -2.720 1.00 87.88 68 ALA A C 1
ATOM 511 O O . ALA A 1 68 ? 22.529 44.015 -2.796 1.00 87.88 68 ALA A O 1
ATOM 512 N N . TRP A 1 69 ? 22.007 41.836 -2.634 1.00 91.75 69 TRP A N 1
ATOM 513 C CA . TRP A 1 69 ? 20.558 42.030 -2.597 1.00 91.75 69 TRP A CA 1
ATOM 514 C C . TRP A 1 69 ? 20.102 42.520 -1.229 1.00 91.75 69 TRP A C 1
ATOM 516 O O . TRP A 1 69 ? 19.351 43.491 -1.178 1.00 91.75 69 TRP A O 1
ATOM 526 N N . GLU A 1 70 ? 20.601 41.923 -0.141 1.00 88.00 70 GLU A N 1
ATOM 527 C CA . GLU A 1 70 ? 20.283 42.383 1.218 1.00 88.00 70 GLU A CA 1
ATOM 528 C C . GLU A 1 70 ? 20.629 43.869 1.391 1.00 88.00 70 GLU A C 1
ATOM 530 O O . GLU A 1 70 ? 19.805 44.646 1.869 1.00 88.00 70 GLU A O 1
ATOM 535 N N . GLN A 1 71 ? 21.802 44.298 0.910 1.00 88.00 71 GLN A N 1
ATOM 536 C CA . GLN A 1 71 ? 22.212 45.700 0.992 1.00 88.00 71 GLN A CA 1
ATOM 537 C C . GLN A 1 71 ? 21.452 46.615 0.017 1.00 88.00 71 GLN A C 1
ATOM 539 O O . GLN A 1 71 ? 21.155 47.761 0.358 1.00 88.00 71 GLN A O 1
ATOM 544 N N . ALA A 1 72 ? 21.157 46.152 -1.203 1.00 89.81 72 ALA A N 1
ATOM 545 C CA . ALA A 1 72 ? 20.507 46.984 -2.213 1.00 89.81 72 ALA A CA 1
ATOM 546 C C . ALA A 1 72 ? 19.016 47.207 -1.940 1.00 89.81 72 ALA A C 1
ATOM 548 O O . ALA A 1 72 ? 18.534 48.325 -2.115 1.00 89.81 72 ALA A O 1
ATOM 549 N N . ILE A 1 73 ? 18.292 46.182 -1.491 1.00 91.25 73 ILE A N 1
ATOM 550 C CA . ILE A 1 73 ? 16.834 46.242 -1.309 1.00 91.25 73 ILE A CA 1
ATOM 551 C C . ILE A 1 73 ? 16.455 47.099 -0.094 1.00 91.25 73 ILE A C 1
ATOM 553 O O . ILE A 1 73 ? 15.466 47.822 -0.162 1.00 91.25 73 ILE A O 1
ATOM 557 N N . CYS A 1 74 ? 17.311 47.176 0.933 1.00 88.12 74 CYS A N 1
ATOM 558 C CA . CYS A 1 74 ? 17.203 48.176 2.010 1.00 88.12 74 CYS A CA 1
ATOM 559 C C . CYS A 1 74 ? 17.287 49.644 1.521 1.00 88.12 74 CYS A C 1
ATOM 561 O O . CYS A 1 74 ? 17.076 50.566 2.303 1.00 88.12 74 CYS A O 1
ATOM 563 N N . SER A 1 75 ? 17.635 49.881 0.249 1.00 88.06 75 SER A N 1
ATOM 564 C CA . SER A 1 75 ? 17.655 51.208 -0.386 1.00 88.06 75 SER A CA 1
ATOM 565 C C . SER A 1 75 ? 16.576 51.393 -1.460 1.00 88.06 75 SER A C 1
ATOM 567 O O . SER A 1 75 ? 16.633 52.380 -2.192 1.00 88.06 75 SER A O 1
ATOM 569 N N . MET A 1 76 ? 15.661 50.433 -1.631 1.00 91.56 76 MET A N 1
ATOM 570 C CA . MET A 1 76 ? 14.606 50.462 -2.651 1.00 91.56 76 MET A CA 1
ATOM 571 C C . MET A 1 76 ? 13.240 50.788 -2.043 1.00 91.56 76 MET A C 1
ATOM 573 O O . MET A 1 76 ? 12.943 50.362 -0.931 1.00 91.56 76 MET A O 1
ATOM 577 N N . HIS A 1 77 ? 12.385 51.484 -2.788 1.00 91.75 77 HIS A N 1
ATOM 578 C CA . HIS A 1 77 ? 10.966 51.631 -2.450 1.00 91.75 77 HIS A CA 1
ATOM 579 C C . HIS A 1 77 ? 10.139 50.470 -3.029 1.00 91.75 77 HIS A C 1
ATOM 581 O O . HIS A 1 77 ? 10.434 49.967 -4.115 1.00 91.75 77 HIS A O 1
ATOM 587 N N . CYS A 1 78 ? 9.062 50.047 -2.362 1.00 89.06 78 CYS A N 1
ATOM 588 C CA . CYS A 1 78 ? 8.128 49.079 -2.955 1.00 89.06 78 CYS A CA 1
ATOM 589 C C . CYS A 1 78 ? 7.539 49.618 -4.270 1.00 89.06 78 CYS A C 1
ATOM 591 O O . CYS A 1 78 ? 7.048 50.743 -4.319 1.00 89.06 78 CYS A O 1
ATOM 593 N N . GLY A 1 79 ? 7.588 48.831 -5.345 1.00 85.75 79 GLY A N 1
ATOM 594 C CA . GLY A 1 79 ? 7.248 49.235 -6.714 1.00 85.75 79 GLY A CA 1
ATOM 595 C C . GLY A 1 79 ? 8.412 49.817 -7.537 1.00 85.75 79 GLY A C 1
ATOM 596 O O . GLY A 1 79 ? 8.205 50.160 -8.708 1.00 85.75 79 GLY A O 1
ATOM 597 N N . GLU A 1 80 ? 9.612 49.936 -6.956 1.00 92.56 80 GLU A N 1
ATOM 598 C CA . GLU A 1 80 ? 10.830 50.389 -7.637 1.00 92.56 80 GLU A CA 1
ATOM 599 C C . GLU A 1 80 ? 11.441 49.284 -8.517 1.00 92.56 80 GLU A C 1
ATOM 601 O O . GLU A 1 80 ? 11.613 48.142 -8.084 1.00 92.56 80 GLU A O 1
ATOM 606 N N . LEU A 1 81 ? 11.840 49.655 -9.738 1.00 91.94 81 LEU A N 1
ATOM 607 C CA . LEU A 1 81 ? 12.693 48.855 -10.618 1.00 91.94 81 LEU A CA 1
ATOM 608 C C . LEU A 1 81 ? 14.107 49.453 -10.620 1.00 91.94 81 LEU A C 1
ATOM 610 O O . LEU A 1 81 ? 14.294 50.592 -11.058 1.00 91.94 81 LEU A O 1
ATOM 614 N N . ALA A 1 82 ? 15.105 48.679 -10.201 1.00 92.44 82 ALA A N 1
ATOM 615 C CA . ALA A 1 82 ? 16.507 49.085 -10.164 1.00 92.44 82 ALA A CA 1
ATOM 616 C C . ALA A 1 82 ? 17.427 48.067 -10.853 1.00 92.44 82 ALA A C 1
ATOM 618 O O . ALA A 1 82 ? 17.258 46.856 -10.728 1.00 92.44 82 ALA A O 1
ATOM 619 N N . ALA A 1 83 ? 18.444 48.566 -11.548 1.00 92.12 83 ALA A N 1
ATOM 620 C CA . ALA A 1 83 ? 19.555 47.774 -12.050 1.00 92.12 83 ALA A CA 1
ATOM 621 C C . ALA A 1 83 ? 20.706 47.755 -11.035 1.00 92.12 83 ALA A C 1
ATOM 623 O O . ALA A 1 83 ? 21.141 48.808 -10.568 1.00 92.12 83 ALA A O 1
ATOM 624 N N 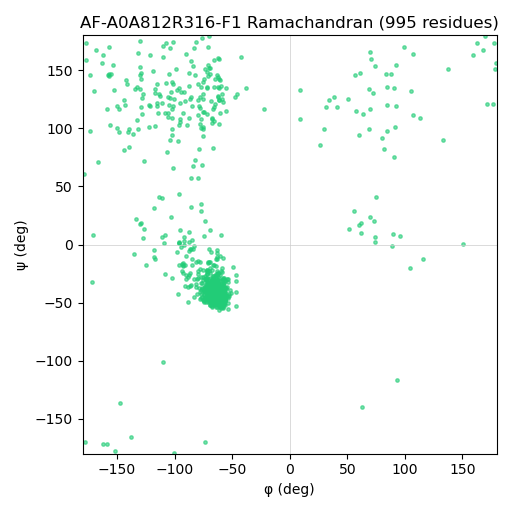. LEU A 1 84 ? 21.240 46.574 -10.727 1.00 91.81 84 LEU A N 1
ATOM 625 C CA . LEU A 1 84 ? 22.417 46.389 -9.880 1.00 91.81 84 LEU A CA 1
ATOM 626 C C . LEU A 1 84 ? 23.581 45.829 -10.696 1.00 91.81 84 LEU A C 1
ATOM 628 O O . LEU A 1 84 ? 23.448 44.793 -11.345 1.00 91.81 84 LEU A O 1
ATOM 632 N N . THR A 1 85 ? 24.748 46.464 -10.597 1.00 89.94 85 THR A N 1
ATOM 633 C CA . THR A 1 85 ? 26.023 45.878 -11.032 1.00 89.94 85 THR A CA 1
ATOM 634 C C . THR A 1 85 ? 26.778 45.392 -9.802 1.00 89.94 85 THR A C 1
ATOM 636 O O . THR A 1 85 ? 27.137 46.183 -8.927 1.00 89.94 85 THR A O 1
ATOM 639 N N . VAL A 1 86 ? 26.991 44.079 -9.730 1.00 88.19 86 VAL A N 1
ATOM 640 C CA . VAL A 1 86 ? 27.469 43.371 -8.540 1.00 88.19 86 VAL A CA 1
ATOM 641 C C . VAL A 1 86 ? 28.842 42.755 -8.800 1.00 88.19 86 VAL A C 1
ATOM 643 O O . VAL A 1 86 ? 29.016 41.932 -9.703 1.00 88.19 86 VAL A O 1
ATOM 646 N N . HIS A 1 87 ? 29.827 43.130 -7.986 1.00 84.81 87 HIS A N 1
ATOM 647 C CA . HIS A 1 87 ? 31.151 42.508 -7.976 1.00 84.81 87 HIS A CA 1
ATOM 648 C C . HIS A 1 87 ? 31.090 41.086 -7.372 1.00 84.81 87 HIS A C 1
ATOM 650 O O . HIS A 1 87 ? 30.352 40.893 -6.403 1.00 84.81 87 HIS A O 1
ATOM 656 N N . PRO A 1 88 ? 31.882 40.099 -7.850 1.00 79.19 88 PRO A N 1
ATOM 657 C CA . PRO A 1 88 ? 31.837 38.708 -7.376 1.00 79.19 88 PRO A CA 1
ATOM 658 C C . PRO A 1 88 ? 31.823 38.520 -5.855 1.00 79.19 88 PRO A C 1
ATOM 660 O O . PRO A 1 88 ? 31.070 37.695 -5.349 1.00 79.19 88 PRO A O 1
ATOM 663 N N . GLU A 1 89 ? 32.610 39.313 -5.123 1.00 79.00 89 GLU A N 1
ATOM 664 C CA . GLU A 1 89 ? 32.696 39.267 -3.652 1.00 79.00 89 GLU A CA 1
ATOM 665 C C . GLU A 1 89 ? 31.377 39.596 -2.929 1.00 79.00 89 GLU A C 1
ATOM 667 O O . GLU A 1 89 ? 31.191 39.153 -1.802 1.00 79.00 89 GLU A O 1
ATOM 672 N N . MET A 1 90 ? 30.467 40.343 -3.564 1.00 81.12 90 MET A N 1
ATOM 673 C CA . MET A 1 90 ? 29.129 40.660 -3.037 1.00 81.12 90 MET A CA 1
ATOM 674 C C . MET A 1 90 ? 28.044 39.684 -3.541 1.00 81.12 90 MET A C 1
ATOM 676 O O . MET A 1 90 ? 26.879 39.812 -3.165 1.00 81.12 90 MET A O 1
ATOM 680 N N . ALA A 1 91 ? 28.419 38.727 -4.397 1.00 81.88 91 ALA A N 1
ATOM 681 C CA . ALA A 1 91 ? 27.558 37.672 -4.925 1.00 81.88 91 ALA A CA 1
ATOM 682 C C . ALA A 1 91 ? 27.951 36.299 -4.346 1.00 81.88 91 ALA A C 1
ATOM 684 O O . ALA A 1 91 ? 27.601 35.989 -3.213 1.00 81.88 91 ALA A O 1
ATOM 685 N N . PHE A 1 92 ? 28.689 35.485 -5.111 1.00 74.38 92 PHE A N 1
ATOM 686 C CA . PHE A 1 92 ? 29.059 34.104 -4.756 1.00 74.38 92 PHE A CA 1
ATOM 687 C C . PHE A 1 92 ? 30.556 33.928 -4.412 1.00 74.38 92 PHE A C 1
ATOM 689 O O . PHE A 1 92 ? 31.008 32.824 -4.112 1.00 74.38 92 PHE A O 1
ATOM 696 N N . GLY A 1 93 ? 31.347 35.006 -4.442 1.00 68.25 93 GLY A N 1
ATOM 697 C CA . GLY A 1 93 ? 32.780 34.988 -4.135 1.00 68.25 93 GLY A CA 1
ATOM 698 C C . GLY A 1 93 ? 33.605 34.127 -5.101 1.00 68.25 93 GLY A C 1
ATOM 699 O O . GLY A 1 93 ? 33.379 34.134 -6.309 1.00 68.25 93 GLY A O 1
ATOM 700 N N . ASP A 1 94 ? 34.577 33.389 -4.554 1.00 56.97 94 ASP A N 1
ATOM 701 C CA . ASP A 1 94 ? 35.391 32.400 -5.285 1.00 56.97 94 ASP A CA 1
ATOM 702 C C . ASP A 1 94 ? 34.707 31.004 -5.369 1.00 56.97 94 ASP A C 1
ATOM 704 O O . ASP A 1 94 ? 35.307 30.053 -5.877 1.00 56.97 94 ASP A O 1
ATOM 708 N N . ALA A 1 95 ? 33.471 30.847 -4.864 1.00 49.06 95 ALA A N 1
ATOM 709 C CA . ALA A 1 95 ? 32.768 29.562 -4.810 1.00 49.06 95 ALA A CA 1
ATOM 710 C C . ALA A 1 95 ? 32.087 29.192 -6.142 1.00 49.06 95 ALA A C 1
ATOM 712 O O . ALA A 1 95 ? 31.580 30.038 -6.878 1.00 49.06 95 ALA A O 1
ATOM 713 N N . GLN A 1 96 ? 32.055 27.894 -6.453 1.00 49.91 96 GLN A N 1
ATOM 714 C CA . GLN A 1 96 ? 31.459 27.376 -7.684 1.00 49.91 96 GLN A CA 1
ATOM 715 C C . GLN A 1 96 ? 29.945 27.180 -7.516 1.00 49.91 96 GLN A C 1
ATOM 717 O O . GLN A 1 96 ? 29.511 26.373 -6.697 1.00 49.91 96 GLN A O 1
ATOM 722 N N . VAL A 1 97 ? 29.142 27.880 -8.321 1.00 47.28 97 VAL A N 1
ATOM 723 C CA . VAL A 1 97 ? 27.676 27.730 -8.319 1.00 47.28 97 VAL A CA 1
ATOM 724 C C . VAL A 1 97 ? 27.278 26.389 -8.952 1.00 47.28 97 VAL A C 1
ATOM 726 O O . VAL A 1 97 ? 27.805 25.997 -10.002 1.00 47.28 97 VAL A O 1
ATOM 729 N N . ALA A 1 98 ? 26.339 25.680 -8.319 1.00 34.81 98 ALA A N 1
ATOM 730 C CA . ALA A 1 98 ? 25.800 24.421 -8.826 1.00 34.81 98 ALA A CA 1
ATOM 731 C C . ALA A 1 98 ? 25.173 24.622 -10.220 1.00 34.81 98 ALA A C 1
ATOM 733 O O . ALA A 1 98 ? 24.321 25.484 -10.406 1.00 34.81 98 ALA A O 1
ATOM 734 N N . GLY A 1 99 ? 25.623 23.839 -11.206 1.00 40.28 99 GLY A N 1
ATOM 735 C CA . GLY A 1 99 ? 25.225 23.972 -12.617 1.00 40.28 99 GLY A CA 1
ATOM 736 C C . GLY A 1 99 ? 26.360 24.366 -13.572 1.00 40.28 99 GLY A C 1
ATOM 737 O O . GLY A 1 99 ? 26.207 24.234 -14.781 1.00 40.28 99 GLY A O 1
ATOM 738 N N . GLY A 1 100 ? 27.525 24.793 -13.066 1.00 41.81 100 GLY A N 1
ATOM 739 C CA . GLY A 1 100 ? 28.751 24.924 -13.873 1.00 41.81 100 GLY A CA 1
ATOM 740 C C . GLY A 1 100 ? 28.808 26.113 -14.845 1.00 41.81 100 GLY A C 1
ATOM 741 O O . GLY A 1 100 ? 29.774 26.224 -15.597 1.00 41.81 100 GLY A O 1
ATOM 742 N N . ALA A 1 101 ? 27.828 27.020 -14.811 1.00 48.41 101 ALA A N 1
ATOM 743 C CA . ALA A 1 101 ? 27.759 28.194 -15.689 1.00 48.41 101 ALA A CA 1
ATOM 744 C C . ALA A 1 101 ? 28.815 29.284 -15.392 1.00 48.41 101 ALA A C 1
ATOM 746 O O . ALA A 1 101 ? 29.045 30.156 -16.228 1.00 48.41 101 ALA A O 1
ATOM 747 N N . ILE A 1 102 ? 29.474 29.239 -14.226 1.00 48.22 102 ILE A N 1
ATOM 748 C CA . ILE A 1 102 ? 30.544 30.169 -13.833 1.00 48.22 102 ILE A CA 1
ATOM 749 C C . ILE A 1 102 ? 31.822 29.354 -13.540 1.00 48.22 102 ILE A C 1
ATOM 751 O O . ILE A 1 102 ? 31.797 28.491 -12.657 1.00 48.22 102 ILE A O 1
ATOM 755 N N . PRO A 1 103 ? 32.939 29.576 -14.266 1.00 41.19 103 PRO A N 1
ATOM 756 C CA . PRO A 1 103 ? 34.147 28.760 -14.134 1.00 41.19 103 PRO A CA 1
ATOM 757 C C . PRO A 1 103 ? 34.932 29.077 -12.852 1.00 41.19 103 PRO A C 1
ATOM 759 O O . PRO A 1 103 ? 35.271 30.230 -12.579 1.00 41.19 103 PRO A O 1
ATOM 762 N N . ALA A 1 104 ? 35.269 28.031 -12.096 1.00 37.50 104 ALA A N 1
ATOM 763 C CA . ALA A 1 104 ? 35.945 28.134 -10.806 1.00 37.50 104 ALA A CA 1
ATOM 764 C C . ALA A 1 104 ? 37.437 28.516 -10.906 1.00 37.50 104 ALA A C 1
ATOM 766 O O . ALA A 1 104 ? 38.142 28.146 -11.847 1.00 37.50 104 ALA A O 1
ATOM 767 N N . GLY A 1 105 ? 37.933 29.194 -9.865 1.00 41.97 105 GLY A N 1
ATOM 768 C CA . GLY A 1 105 ? 39.353 29.484 -9.647 1.00 41.97 105 GLY A CA 1
ATOM 769 C C . GLY A 1 105 ? 39.814 30.885 -10.068 1.00 41.97 105 GLY A C 1
ATOM 770 O O . GLY A 1 105 ? 39.105 31.643 -10.734 1.00 41.97 105 GLY A O 1
ATOM 771 N N . ARG A 1 106 ? 41.050 31.227 -9.685 1.00 41.94 106 ARG A N 1
ATOM 772 C CA . ARG A 1 106 ? 41.747 32.478 -10.036 1.00 41.94 106 ARG A CA 1
ATOM 773 C C . ARG A 1 106 ? 42.855 32.204 -11.071 1.00 41.94 106 ARG A C 1
ATOM 775 O O . ARG A 1 106 ? 44.021 32.103 -10.689 1.00 41.94 106 ARG A O 1
ATOM 782 N N . PRO A 1 107 ? 42.538 32.060 -12.373 1.00 37.91 107 PRO A N 1
ATOM 783 C CA . PRO A 1 107 ? 43.555 32.061 -13.417 1.00 37.91 107 PRO A CA 1
ATOM 784 C C . PRO A 1 107 ? 44.109 33.490 -13.586 1.00 37.91 107 PRO A C 1
ATOM 786 O O . PRO A 1 107 ? 43.324 34.441 -13.652 1.00 37.91 107 PRO A O 1
ATOM 789 N N . PRO A 1 108 ? 45.435 33.685 -13.682 1.00 44.66 108 PRO A N 1
ATOM 790 C CA . PRO A 1 108 ? 46.050 35.012 -13.756 1.00 44.66 108 PRO A CA 1
ATOM 791 C C . PRO A 1 108 ? 45.974 35.610 -15.177 1.00 44.66 108 PRO A C 1
ATOM 793 O O . PRO A 1 108 ? 47.006 35.865 -15.791 1.00 44.66 108 PRO A O 1
ATOM 796 N N . CYS A 1 109 ? 44.765 35.754 -15.742 1.00 40.00 109 CYS A N 1
ATOM 797 C CA . CYS A 1 109 ? 44.537 36.346 -17.078 1.00 40.00 109 CYS A CA 1
ATOM 798 C C . CYS A 1 109 ? 43.063 36.628 -17.474 1.00 40.00 109 CYS A C 1
ATOM 800 O O . CYS A 1 109 ? 42.819 36.976 -18.627 1.00 40.00 109 CYS A O 1
ATOM 802 N N . LEU A 1 110 ? 42.071 36.493 -16.581 1.00 45.34 110 LEU A N 1
ATOM 803 C CA . LEU A 1 110 ? 40.671 36.837 -16.891 1.00 45.34 110 LEU A CA 1
ATOM 804 C C . LEU A 1 110 ? 40.295 38.200 -16.299 1.00 45.34 110 LEU A C 1
ATOM 806 O O . LEU A 1 110 ? 40.336 38.365 -15.083 1.00 45.34 110 LEU A O 1
ATOM 810 N N . ASP A 1 111 ? 39.916 39.146 -17.165 1.00 53.97 111 ASP A N 1
ATOM 811 C CA . ASP A 1 111 ? 39.519 40.509 -16.783 1.00 53.97 111 ASP A CA 1
ATOM 812 C C . ASP A 1 111 ? 38.378 40.502 -15.751 1.00 53.97 111 ASP A C 1
ATOM 814 O O . ASP A 1 111 ? 37.368 39.817 -15.941 1.00 53.97 111 ASP A O 1
ATOM 818 N N . GLU A 1 112 ? 38.491 41.316 -14.699 1.00 54.34 112 GLU A N 1
ATOM 819 C CA . GLU A 1 112 ? 37.504 41.404 -13.604 1.00 54.34 112 GLU A CA 1
ATOM 820 C C . GLU A 1 112 ? 36.087 41.742 -14.118 1.00 54.34 112 GLU A C 1
ATOM 822 O O . GLU A 1 112 ? 35.092 41.203 -13.628 1.00 54.34 112 GLU A O 1
ATOM 827 N N . ALA A 1 113 ? 35.998 42.513 -15.208 1.00 53.41 113 ALA A N 1
ATOM 828 C CA . ALA A 1 113 ? 34.759 42.867 -15.909 1.00 53.41 113 ALA A CA 1
ATOM 829 C C . ALA A 1 113 ? 33.982 41.680 -16.528 1.00 53.41 113 ALA A C 1
ATOM 831 O O . ALA A 1 113 ? 32.852 41.857 -16.975 1.00 53.41 113 ALA A O 1
ATOM 832 N N . LYS A 1 114 ? 34.559 40.470 -16.588 1.00 57.53 114 LYS A N 1
ATOM 833 C CA . LYS A 1 114 ? 33.886 39.254 -17.096 1.00 57.53 114 LYS A CA 1
ATOM 834 C C . LYS A 1 114 ? 33.275 38.387 -15.989 1.00 57.53 114 LYS A C 1
ATOM 836 O O . LYS A 1 114 ? 32.754 37.314 -16.283 1.00 57.53 114 LYS A O 1
ATOM 841 N N . ARG A 1 115 ? 33.361 38.822 -14.727 1.00 65.94 115 ARG A N 1
ATOM 842 C CA . ARG A 1 115 ? 32.809 38.113 -13.557 1.00 65.94 115 ARG A CA 1
ATOM 843 C C . ARG A 1 115 ? 31.725 38.898 -12.818 1.00 65.94 115 ARG A C 1
ATOM 845 O O . ARG A 1 115 ? 31.062 38.328 -11.960 1.00 65.94 115 ARG A O 1
ATOM 852 N N . THR A 1 116 ? 31.538 40.178 -13.136 1.00 79.38 116 THR A N 1
ATOM 853 C CA . THR A 1 116 ? 30.441 40.982 -12.588 1.00 79.38 116 THR A CA 1
ATOM 854 C C . THR A 1 116 ? 29.090 40.399 -12.995 1.00 79.38 116 THR A C 1
ATOM 856 O O . THR A 1 116 ? 28.926 39.924 -14.120 1.00 79.38 116 THR A O 1
ATOM 859 N N . LEU A 1 117 ? 28.121 40.445 -12.086 1.00 85.62 117 LEU A N 1
ATOM 860 C CA . LEU A 1 117 ? 26.732 40.102 -12.377 1.00 85.62 117 LEU A CA 1
ATOM 861 C C . LEU A 1 117 ? 25.918 41.382 -12.540 1.00 85.62 117 LEU A C 1
ATOM 863 O O . LEU A 1 117 ? 26.097 42.337 -11.783 1.00 85.62 117 LEU A O 1
ATOM 867 N N . TYR A 1 118 ? 25.017 41.381 -13.514 1.00 88.00 118 TYR A N 1
ATOM 868 C CA . TYR A 1 118 ? 24.050 42.445 -13.730 1.00 88.00 118 TYR 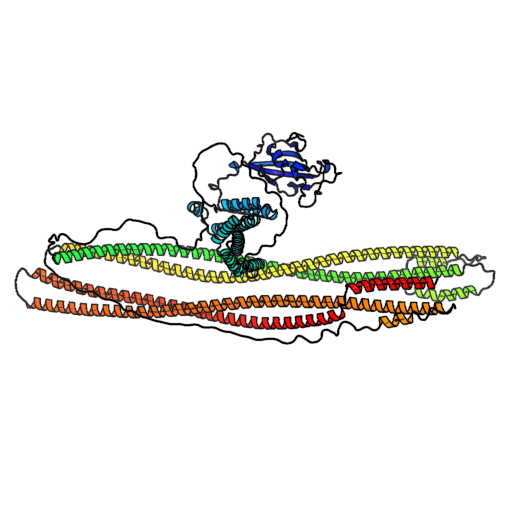A CA 1
ATOM 869 C C . TYR A 1 118 ? 22.654 41.916 -13.402 1.00 88.00 118 TYR A C 1
ATOM 871 O O . TYR A 1 118 ? 22.218 40.918 -13.981 1.00 88.00 118 TYR A O 1
ATOM 879 N N . PHE A 1 119 ? 21.971 42.566 -12.465 1.00 90.44 119 PHE A N 1
ATOM 880 C CA . PHE A 1 119 ? 20.604 42.237 -12.073 1.00 90.44 119 PHE A CA 1
ATOM 881 C C . PHE A 1 119 ? 19.665 43.387 -12.420 1.00 90.44 119 PHE A C 1
ATOM 883 O O . PHE A 1 119 ? 19.984 44.537 -12.145 1.00 90.44 119 PHE A O 1
ATOM 890 N N . GLU A 1 120 ? 18.486 43.077 -12.941 1.00 91.50 120 GLU A N 1
ATOM 891 C CA . GLU A 1 120 ? 17.340 43.991 -12.976 1.00 91.50 120 GLU A CA 1
ATOM 892 C C . GLU A 1 120 ? 16.352 43.498 -11.913 1.00 91.50 120 GLU A C 1
ATOM 894 O O . GLU A 1 120 ? 15.842 42.388 -12.052 1.00 91.50 120 GLU A O 1
ATOM 899 N N . LEU A 1 121 ? 16.129 44.270 -10.843 1.00 92.94 121 LEU A N 1
ATOM 900 C CA . LEU A 1 121 ? 15.249 43.933 -9.717 1.00 92.94 121 LEU A CA 1
ATOM 901 C C . LEU A 1 121 ? 14.028 44.855 -9.688 1.00 92.94 121 LEU A C 1
ATOM 903 O O . LEU A 1 121 ? 14.187 46.071 -9.662 1.00 92.94 121 LEU A O 1
ATOM 907 N N . GLU A 1 122 ? 12.826 44.290 -9.631 1.00 92.38 122 GLU A N 1
ATOM 908 C CA . GLU A 1 122 ? 11.581 44.983 -9.290 1.00 92.38 122 GLU A CA 1
ATOM 909 C C . GLU A 1 122 ? 11.146 44.527 -7.896 1.00 92.38 122 GLU A C 1
ATOM 911 O O . GLU A 1 122 ? 10.814 43.354 -7.707 1.00 92.38 122 GLU A O 1
ATOM 916 N N . LEU A 1 123 ? 11.168 45.434 -6.919 1.00 91.12 123 LEU A N 1
ATOM 917 C CA . LEU A 1 123 ? 10.616 45.169 -5.592 1.00 91.12 123 LEU A CA 1
ATOM 918 C C . LEU A 1 123 ? 9.094 45.290 -5.686 1.00 91.12 123 LEU A C 1
ATOM 920 O O . LEU A 1 123 ? 8.591 46.358 -6.017 1.00 91.12 123 LEU A O 1
ATOM 924 N N . LEU A 1 124 ? 8.362 44.207 -5.428 1.00 88.94 124 LEU A N 1
ATOM 925 C CA . LEU A 1 124 ? 6.900 44.201 -5.527 1.00 88.94 124 LEU A CA 1
ATOM 926 C C . LEU A 1 124 ? 6.256 44.636 -4.211 1.00 88.94 124 LEU A C 1
ATOM 928 O O . LEU A 1 124 ? 5.386 45.502 -4.216 1.00 88.94 124 LEU A O 1
ATOM 932 N N . ASP A 1 125 ? 6.695 44.032 -3.106 1.00 86.62 125 ASP A N 1
ATOM 933 C CA . ASP A 1 125 ? 6.074 44.173 -1.789 1.00 86.62 125 ASP A CA 1
ATOM 934 C C . ASP A 1 125 ? 7.092 43.932 -0.658 1.00 86.62 125 ASP A C 1
ATOM 936 O O . ASP A 1 125 ? 8.091 43.228 -0.858 1.00 86.62 125 ASP A O 1
ATOM 940 N N . ALA A 1 126 ? 6.836 44.510 0.517 1.00 86.31 126 ALA A N 1
ATOM 941 C CA . ALA A 1 126 ? 7.659 44.389 1.720 1.00 86.31 126 ALA A CA 1
ATOM 942 C C . ALA A 1 126 ? 6.804 44.513 2.988 1.00 86.31 126 ALA A C 1
ATOM 944 O O . ALA A 1 126 ? 6.485 45.620 3.437 1.00 86.31 126 ALA A O 1
ATOM 945 N N . LEU A 1 127 ? 6.484 43.361 3.573 1.00 79.94 127 LEU A N 1
ATOM 946 C CA . LEU A 1 127 ? 5.598 43.225 4.725 1.00 79.94 127 LEU A CA 1
ATOM 947 C C . LEU A 1 127 ? 6.410 43.207 6.025 1.00 79.94 127 LEU A C 1
ATOM 949 O O . LEU A 1 127 ? 7.388 42.458 6.134 1.00 79.94 127 LEU A O 1
ATOM 953 N N . ALA A 1 128 ? 6.000 44.008 7.011 1.00 75.62 128 ALA A N 1
ATOM 954 C CA . ALA A 1 128 ? 6.609 43.981 8.338 1.00 75.62 128 ALA A CA 1
ATOM 955 C C . ALA A 1 128 ? 6.265 42.674 9.084 1.00 75.62 128 ALA A C 1
ATOM 957 O O . ALA A 1 128 ? 5.177 42.136 8.872 1.00 75.62 128 ALA A O 1
ATOM 958 N N . PRO A 1 129 ? 7.108 42.176 10.012 1.00 59.31 129 PRO A N 1
ATOM 959 C CA . PRO A 1 129 ? 6.766 41.018 10.849 1.00 59.31 129 PRO A CA 1
ATOM 960 C C . PRO A 1 129 ? 5.443 41.190 11.610 1.00 59.31 129 PRO A C 1
ATOM 962 O O . PRO A 1 129 ? 4.667 40.249 11.717 1.00 59.31 129 PRO A O 1
ATOM 965 N N . GLU A 1 130 ? 5.166 42.414 12.066 1.00 51.47 130 GLU A N 1
ATOM 966 C CA . GLU A 1 130 ? 3.937 42.809 12.773 1.00 51.47 130 GLU A CA 1
ATOM 967 C C . GLU A 1 130 ? 2.698 42.861 11.853 1.00 51.47 130 GLU A C 1
ATOM 969 O O . GLU A 1 130 ? 1.576 42.760 12.333 1.00 51.47 130 GLU A O 1
ATOM 974 N N . GLU A 1 131 ? 2.885 42.994 10.534 1.00 52.53 131 GLU A N 1
ATOM 975 C CA . GLU A 1 131 ? 1.815 42.907 9.522 1.00 52.53 131 GLU A CA 1
ATOM 976 C C . GLU A 1 131 ? 1.678 41.484 8.946 1.00 52.53 131 GLU A C 1
ATOM 978 O O . GLU A 1 131 ? 0.660 41.154 8.338 1.00 52.53 131 GLU A O 1
ATOM 983 N N . LEU A 1 132 ? 2.692 40.630 9.143 1.00 50.38 132 LEU A N 1
ATOM 984 C CA . LEU A 1 132 ? 2.636 39.196 8.850 1.00 50.38 132 LEU A CA 1
ATOM 985 C C . LEU A 1 132 ? 1.913 38.403 9.950 1.00 50.38 132 LEU A C 1
ATOM 987 O O . LEU A 1 132 ? 1.414 37.312 9.672 1.00 50.38 132 LEU A O 1
ATOM 991 N N . ASP A 1 133 ? 1.847 38.945 11.170 1.00 43.22 133 ASP A N 1
ATOM 992 C CA . ASP A 1 133 ? 1.075 38.402 12.291 1.00 43.22 133 ASP A CA 1
ATOM 993 C C . ASP A 1 133 ? -0.425 38.693 12.112 1.00 43.22 133 ASP A C 1
ATOM 995 O O . ASP A 1 133 ? -1.055 39.456 12.847 1.00 43.22 133 ASP A O 1
ATOM 999 N N . VAL A 1 134 ? -1.022 38.045 11.103 1.00 42.16 134 VAL A N 1
ATOM 1000 C CA . VAL A 1 134 ? -2.448 37.716 11.167 1.00 42.16 134 VAL A CA 1
ATOM 1001 C C . VAL A 1 134 ? -2.591 36.797 12.369 1.00 42.16 134 VAL A C 1
ATOM 1003 O O . VAL A 1 134 ? -2.194 35.631 12.295 1.00 42.16 134 VAL A O 1
ATOM 1006 N N . CYS A 1 135 ? -3.113 37.345 13.467 1.00 43.88 135 CYS A N 1
ATOM 1007 C CA . CYS A 1 135 ? -3.167 36.669 14.752 1.00 43.88 135 CYS A CA 1
ATOM 1008 C C . CYS A 1 135 ? -3.661 35.229 14.567 1.00 43.88 135 CYS A C 1
ATOM 1010 O O . CYS A 1 135 ? -4.709 34.998 13.958 1.00 43.88 135 CYS A O 1
ATOM 1012 N N . ARG A 1 136 ? -2.934 34.246 15.123 1.00 50.84 136 ARG A N 1
ATOM 1013 C CA . ARG A 1 136 ? -3.313 32.813 15.095 1.00 50.84 136 ARG A CA 1
ATOM 1014 C C . ARG A 1 136 ? -4.784 32.603 15.468 1.00 50.84 136 ARG A C 1
ATOM 1016 O O . ARG A 1 136 ? -5.416 31.679 14.970 1.00 50.84 136 ARG A O 1
ATOM 1023 N N . GLU A 1 137 ? -5.307 33.474 16.322 1.00 51.19 137 GLU A N 1
ATOM 1024 C CA . GLU A 1 137 ? -6.677 33.559 16.827 1.00 51.19 137 GLU A CA 1
ATOM 1025 C C . GLU A 1 137 ? -7.748 33.819 15.742 1.00 51.19 137 GLU A C 1
ATOM 1027 O O . GLU A 1 137 ? -8.853 33.297 15.883 1.00 51.19 137 GLU A O 1
ATOM 1032 N N . ASP A 1 138 ? -7.421 34.508 14.641 1.00 51.41 138 ASP A N 1
ATOM 1033 C CA . ASP A 1 138 ? -8.350 34.829 13.538 1.00 51.41 138 ASP A CA 1
ATOM 1034 C C . ASP A 1 138 ? -8.339 33.795 12.388 1.00 51.41 138 ASP A C 1
ATOM 1036 O O . ASP A 1 138 ? -9.281 33.729 11.597 1.00 51.41 138 ASP A O 1
ATOM 1040 N N . LEU A 1 139 ? -7.292 32.966 12.283 1.00 62.47 139 LEU A N 1
ATOM 1041 C CA . LEU A 1 139 ? -7.141 31.961 11.218 1.00 62.47 139 LEU A CA 1
ATOM 1042 C C . LEU A 1 139 ? -8.006 30.716 11.463 1.00 62.47 139 LEU A C 1
ATOM 1044 O O . LEU A 1 139 ? -7.866 30.048 12.498 1.00 62.47 139 LEU A O 1
ATOM 1048 N N . SER A 1 140 ? -8.819 30.340 10.469 1.00 72.44 140 SER A N 1
ATOM 1049 C CA . SER A 1 140 ? -9.636 29.118 10.498 1.00 72.44 140 SER A CA 1
ATOM 1050 C C . SER A 1 140 ? -8.791 27.834 10.494 1.00 72.44 140 SER A C 1
ATOM 1052 O O . SER A 1 140 ? -7.630 27.821 10.075 1.00 72.44 140 SER A O 1
ATOM 1054 N N . ALA A 1 141 ? -9.374 26.717 10.943 1.00 74.50 141 ALA A N 1
ATOM 1055 C CA . ALA A 1 141 ? -8.687 25.422 10.978 1.00 74.50 141 ALA A CA 1
ATOM 1056 C C . ALA A 1 141 ? -8.222 24.964 9.577 1.00 74.50 141 ALA A C 1
ATOM 1058 O O . ALA A 1 141 ? -7.134 24.401 9.435 1.00 74.50 141 ALA A O 1
ATOM 1059 N N . GLU A 1 142 ? -9.010 25.246 8.536 1.00 77.06 142 GLU A N 1
ATOM 1060 C CA . GLU A 1 142 ? -8.652 25.039 7.132 1.00 77.06 142 GLU A CA 1
ATOM 1061 C C . GLU A 1 142 ? -7.426 25.856 6.711 1.00 77.06 142 GLU A C 1
ATOM 1063 O O . GLU A 1 142 ? -6.487 25.303 6.136 1.00 77.06 142 GLU A O 1
ATOM 1068 N N . GLU A 1 143 ? -7.404 27.157 7.003 1.00 77.94 143 GLU A N 1
ATOM 1069 C CA . GLU A 1 143 ? -6.301 28.042 6.612 1.00 77.94 143 GLU A CA 1
ATOM 1070 C C . GLU A 1 143 ? -4.996 27.644 7.307 1.00 77.94 143 GLU A C 1
ATOM 1072 O O . GLU A 1 143 ? -3.952 27.575 6.654 1.00 77.94 143 GLU A O 1
ATOM 1077 N N . ARG A 1 144 ? -5.062 27.259 8.590 1.00 82.94 144 ARG A N 1
ATOM 1078 C CA . ARG A 1 144 ? -3.912 26.711 9.330 1.00 82.94 144 ARG A CA 1
ATOM 1079 C C . ARG A 1 144 ? -3.377 25.420 8.697 1.00 82.94 144 ARG A C 1
ATOM 1081 O O . ARG A 1 144 ? -2.164 25.282 8.552 1.00 82.94 144 ARG A O 1
ATOM 1088 N N . LEU A 1 145 ? -4.244 24.495 8.258 1.00 84.81 145 LEU A N 1
ATOM 1089 C CA . LEU A 1 145 ? -3.821 23.277 7.540 1.00 84.81 145 LEU A CA 1
ATOM 1090 C C . LEU A 1 145 ? -3.143 23.595 6.198 1.00 84.81 145 LEU A C 1
ATOM 1092 O O . LEU A 1 145 ? -2.136 22.967 5.854 1.00 84.81 145 LEU A O 1
ATOM 1096 N N . VAL A 1 146 ? -3.671 24.560 5.440 1.00 84.75 146 VAL A N 1
ATOM 1097 C CA . VAL A 1 146 ? -3.098 24.985 4.152 1.00 84.75 146 VAL A CA 1
ATOM 1098 C C . VAL A 1 146 ? -1.727 25.636 4.356 1.00 84.75 146 VAL A C 1
ATOM 1100 O O . VAL A 1 146 ? -0.762 25.250 3.690 1.00 84.75 146 VAL A O 1
ATOM 1103 N N . GLN A 1 147 ? -1.602 26.558 5.313 1.00 82.06 147 GLN A N 1
ATOM 1104 C CA . GLN A 1 147 ? -0.333 27.215 5.635 1.00 82.06 147 GLN A CA 1
ATOM 1105 C C . GLN A 1 147 ? 0.712 26.221 6.168 1.00 82.06 147 GLN A C 1
ATOM 1107 O O . GLN A 1 147 ? 1.841 26.207 5.676 1.00 82.06 147 GLN A O 1
ATOM 1112 N N . ALA A 1 148 ? 0.339 25.315 7.080 1.00 86.69 148 ALA A N 1
ATOM 1113 C CA . ALA A 1 148 ? 1.237 24.272 7.583 1.00 86.69 148 ALA A CA 1
ATOM 1114 C C . ALA A 1 148 ? 1.696 23.307 6.472 1.00 86.69 148 ALA A C 1
ATOM 1116 O O . ALA A 1 148 ? 2.845 22.859 6.453 1.00 86.69 148 ALA A O 1
ATOM 1117 N N . THR A 1 149 ? 0.821 23.010 5.504 1.00 87.94 149 THR A N 1
ATOM 1118 C CA . THR A 1 149 ? 1.170 22.193 4.331 1.00 87.94 149 THR A CA 1
ATOM 1119 C C . THR A 1 149 ? 2.206 22.895 3.457 1.00 87.94 149 THR A C 1
ATOM 1121 O O . THR A 1 149 ? 3.189 22.257 3.067 1.00 87.94 149 THR A O 1
ATOM 1124 N N . LYS A 1 150 ? 2.038 24.204 3.221 1.00 86.44 150 LYS A N 1
ATOM 1125 C CA . LYS A 1 150 ? 2.998 25.038 2.488 1.00 86.44 150 LYS A CA 1
ATOM 1126 C C . LYS A 1 150 ? 4.351 25.111 3.204 1.00 86.44 150 LYS A C 1
ATOM 1128 O O . LYS A 1 150 ? 5.369 24.833 2.581 1.00 86.44 150 LYS A O 1
ATOM 1133 N N . ALA A 1 151 ? 4.369 25.375 4.511 1.00 85.69 151 ALA A N 1
ATOM 1134 C CA . ALA A 1 151 ? 5.598 25.422 5.311 1.00 85.69 151 ALA A CA 1
ATOM 1135 C C . ALA A 1 151 ? 6.351 24.071 5.316 1.00 85.69 151 ALA A C 1
ATOM 1137 O O . ALA A 1 151 ? 7.573 24.023 5.176 1.00 85.69 151 ALA A O 1
ATOM 1138 N N . LYS A 1 152 ? 5.631 22.939 5.354 1.00 92.44 152 LYS A N 1
ATOM 1139 C CA . LYS A 1 152 ? 6.219 21.602 5.143 1.00 92.44 152 LYS A CA 1
ATOM 1140 C C . LYS A 1 152 ? 6.806 21.448 3.731 1.00 92.44 152 LYS A C 1
ATOM 1142 O O . LYS A 1 152 ? 7.817 20.770 3.559 1.00 92.44 152 LYS A O 1
ATOM 1147 N N . GLU A 1 153 ? 6.186 22.007 2.697 1.00 90.06 153 GLU A N 1
ATOM 1148 C CA . GLU A 1 153 ? 6.699 21.943 1.319 1.00 90.06 153 GLU A CA 1
ATOM 1149 C C . GLU A 1 153 ? 7.943 22.814 1.119 1.00 90.06 153 GLU A C 1
ATOM 1151 O O . GLU A 1 153 ? 8.922 22.318 0.560 1.00 90.06 153 GLU A O 1
ATOM 1156 N N . GLU A 1 154 ? 7.966 24.021 1.686 1.00 85.31 154 GLU A N 1
ATOM 1157 C CA . GLU A 1 154 ? 9.158 24.873 1.808 1.00 85.31 154 GLU A CA 1
ATOM 1158 C C . GLU A 1 154 ? 10.285 24.114 2.547 1.00 85.31 154 GLU A C 1
ATOM 1160 O O . GLU A 1 154 ? 11.383 23.941 2.017 1.00 85.31 154 GLU A O 1
ATOM 1165 N N . GLY A 1 155 ? 10.003 23.489 3.695 1.00 88.94 155 GLY A N 1
ATOM 1166 C CA . GLY A 1 155 ? 10.980 22.643 4.396 1.00 88.94 155 GLY A CA 1
ATOM 1167 C C . GLY A 1 155 ? 11.520 21.478 3.547 1.00 88.94 155 GLY A C 1
ATOM 1168 O O . GLY A 1 155 ? 12.700 21.124 3.638 1.00 88.94 155 GLY A O 1
ATOM 1169 N N . ASN A 1 156 ? 10.697 20.896 2.665 1.00 89.69 156 ASN A N 1
ATOM 1170 C CA . ASN A 1 156 ? 11.131 19.848 1.735 1.00 89.69 156 ASN A CA 1
ATOM 1171 C C . ASN A 1 156 ? 12.023 20.387 0.601 1.00 89.69 156 ASN A C 1
ATOM 1173 O O . ASN A 1 156 ? 12.852 19.626 0.092 1.00 89.69 156 ASN A O 1
ATOM 1177 N N . THR A 1 157 ? 11.888 21.651 0.180 1.00 88.06 157 THR A N 1
ATOM 1178 C CA . THR A 1 157 ? 12.806 22.252 -0.804 1.00 88.06 157 THR A CA 1
ATOM 1179 C C . THR A 1 157 ? 14.154 22.564 -0.159 1.00 88.06 157 THR A C 1
ATOM 1181 O O . THR A 1 157 ? 15.172 22.099 -0.677 1.00 88.06 157 THR A O 1
ATOM 1184 N N . HIS A 1 158 ? 14.185 23.198 1.020 1.00 83.12 158 HIS A N 1
ATOM 1185 C CA . HIS A 1 158 ? 15.429 23.437 1.771 1.00 83.12 158 HIS A CA 1
ATOM 1186 C C . HIS A 1 158 ? 16.172 22.126 2.094 1.00 83.12 158 HIS A C 1
ATOM 1188 O O . HIS A 1 158 ? 17.391 22.045 1.925 1.00 83.12 158 HIS A O 1
ATOM 1194 N N . PHE A 1 159 ? 15.447 21.055 2.446 1.00 90.06 159 PHE A N 1
ATOM 1195 C CA . PHE A 1 159 ? 16.035 19.726 2.661 1.00 90.06 159 PHE A CA 1
ATOM 1196 C C . PHE A 1 159 ? 16.681 19.144 1.388 1.00 90.06 159 PHE A C 1
ATOM 1198 O O . PHE A 1 159 ? 17.714 18.486 1.467 1.00 90.06 159 PHE A O 1
ATOM 1205 N N . LYS A 1 160 ? 16.120 19.389 0.196 1.00 88.75 160 LYS A N 1
ATOM 1206 C CA . LYS A 1 160 ? 16.732 18.956 -1.078 1.00 88.75 160 LYS A CA 1
ATOM 1207 C C . LYS A 1 160 ? 17.967 19.780 -1.451 1.00 88.75 160 LYS A C 1
ATOM 1209 O O . LYS A 1 160 ? 18.890 19.229 -2.044 1.00 88.75 160 LYS A O 1
ATOM 1214 N N . VAL A 1 161 ? 17.981 21.070 -1.110 1.00 81.31 161 VAL A N 1
ATOM 1215 C CA . VAL A 1 161 ? 19.122 21.981 -1.330 1.00 81.31 161 VAL A CA 1
ATOM 1216 C C . VAL A 1 161 ? 20.286 21.678 -0.373 1.00 81.31 161 VAL A C 1
ATOM 1218 O O . VAL A 1 161 ? 21.437 21.956 -0.697 1.00 81.31 161 VAL A O 1
ATOM 1221 N N . GLY A 1 162 ? 20.006 21.049 0.774 1.00 83.50 162 GLY A N 1
ATOM 1222 C CA . GLY A 1 162 ? 20.992 20.727 1.811 1.00 83.50 162 GLY A CA 1
ATOM 1223 C C . GLY A 1 162 ? 21.070 21.760 2.940 1.00 83.50 162 GLY A C 1
ATOM 1224 O O . GLY A 1 162 ? 21.923 21.641 3.817 1.00 83.50 162 GLY A O 1
ATOM 1225 N N . SER A 1 163 ? 20.167 22.744 2.955 1.00 87.31 163 SER A N 1
ATOM 1226 C CA . SER A 1 163 ? 20.034 23.746 4.019 1.00 87.31 163 SER A CA 1
ATOM 1227 C C . SER A 1 163 ? 19.224 23.180 5.192 1.00 87.31 163 SER A C 1
ATOM 1229 O O . SER A 1 163 ? 18.058 23.526 5.385 1.00 87.31 163 SER A O 1
ATOM 1231 N N . TRP A 1 164 ? 19.816 22.262 5.962 1.00 88.88 164 TRP A N 1
ATOM 1232 C CA . TRP A 1 164 ? 19.101 21.501 7.002 1.00 88.88 164 TRP A CA 1
ATOM 1233 C C . TRP A 1 164 ? 18.523 22.373 8.132 1.00 88.88 164 TRP A C 1
ATOM 1235 O O . TRP A 1 164 ? 17.468 22.037 8.664 1.00 88.88 164 TRP A O 1
ATOM 1245 N N . GLU A 1 165 ? 19.182 23.485 8.473 1.00 85.88 165 GLU A N 1
ATOM 1246 C CA . GLU A 1 165 ? 18.736 24.433 9.511 1.00 85.88 165 GLU A CA 1
ATOM 1247 C C . GLU A 1 165 ? 17.478 25.199 9.072 1.00 85.88 165 GLU A C 1
ATOM 1249 O O . GLU A 1 165 ? 16.478 25.213 9.788 1.00 85.88 165 GLU A O 1
ATOM 1254 N N . GLN A 1 166 ? 17.480 25.747 7.849 1.00 82.25 166 GLN A N 1
ATOM 1255 C CA . GLN A 1 166 ? 16.299 26.381 7.244 1.00 82.25 166 GLN A CA 1
ATOM 1256 C C . GLN A 1 166 ? 15.147 25.379 7.109 1.00 82.25 166 GLN A C 1
ATOM 1258 O O . GLN A 1 166 ? 14.022 25.679 7.496 1.00 82.25 166 GLN A O 1
ATOM 1263 N N . ALA A 1 167 ? 15.439 24.154 6.652 1.00 88.38 167 ALA A N 1
ATOM 1264 C CA . ALA A 1 167 ? 14.442 23.091 6.570 1.00 88.38 167 ALA A CA 1
ATOM 1265 C C . ALA A 1 167 ? 13.806 22.792 7.938 1.00 88.38 167 ALA A C 1
ATOM 1267 O O . ALA A 1 167 ? 12.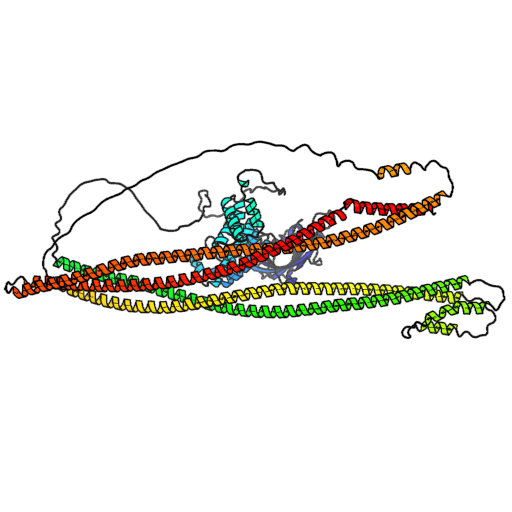589 22.651 8.025 1.00 88.38 167 ALA A O 1
ATOM 1268 N N . ALA A 1 168 ? 14.610 22.716 9.006 1.00 89.94 168 ALA A N 1
ATOM 1269 C CA . ALA A 1 168 ? 14.108 22.539 10.366 1.00 89.94 168 ALA A CA 1
ATOM 1270 C C . ALA A 1 168 ? 13.213 23.712 10.807 1.00 89.94 168 ALA A C 1
ATOM 1272 O O . ALA A 1 168 ? 12.124 23.465 11.318 1.00 89.94 168 ALA A O 1
ATOM 1273 N N . SER A 1 169 ? 13.611 24.960 10.538 1.00 86.25 169 SER A N 1
ATOM 1274 C CA . SER A 1 169 ? 12.796 26.150 10.829 1.00 86.25 169 SER A CA 1
ATOM 1275 C C . SER A 1 169 ? 11.412 26.088 10.161 1.00 86.25 169 SER A C 1
ATOM 1277 O O . SER A 1 169 ? 10.390 26.213 10.837 1.00 86.25 169 SER A O 1
ATOM 1279 N N . SER A 1 170 ? 11.342 25.765 8.861 1.00 85.69 170 SER A N 1
ATOM 1280 C CA . SER A 1 170 ? 10.059 25.636 8.147 1.00 85.69 170 SER A CA 1
ATOM 1281 C C . SER A 1 170 ? 9.161 24.527 8.719 1.00 85.69 170 SER A C 1
ATOM 1283 O O . SER A 1 170 ? 7.943 24.687 8.789 1.00 85.69 170 SER A O 1
ATOM 1285 N N . TYR A 1 171 ? 9.734 23.398 9.159 1.00 92.12 171 TYR A N 1
ATOM 1286 C CA . TYR A 1 171 ? 8.958 22.326 9.796 1.00 92.12 171 TYR A CA 1
ATOM 1287 C C . TYR A 1 171 ? 8.497 22.666 11.221 1.00 92.12 171 TYR A C 1
ATOM 1289 O O . TYR A 1 171 ? 7.453 22.160 11.633 1.00 92.12 171 TYR A O 1
ATOM 1297 N N . LEU A 1 172 ? 9.242 23.489 11.968 1.00 88.75 172 LEU A N 1
ATOM 1298 C CA . LEU A 1 172 ? 8.815 23.991 13.280 1.00 88.75 172 LEU A CA 1
ATOM 1299 C C . LEU A 1 172 ? 7.636 24.956 13.125 1.00 88.75 172 LEU A C 1
ATOM 1301 O O . LEU A 1 172 ? 6.596 24.721 13.731 1.00 88.75 172 LEU A O 1
ATOM 1305 N N . SER A 1 173 ? 7.726 25.919 12.202 1.00 84.88 173 SER A N 1
ATOM 1306 C CA . SER A 1 173 ? 6.604 26.808 11.862 1.00 84.88 173 SER A CA 1
ATOM 1307 C C . SER A 1 173 ? 5.354 26.029 11.413 1.00 84.88 173 SER A C 1
ATOM 1309 O O . SER A 1 173 ? 4.232 26.326 11.827 1.00 84.88 173 SER A O 1
ATOM 1311 N N . ALA A 1 174 ? 5.531 24.944 10.648 1.00 87.56 174 ALA A N 1
ATOM 1312 C CA . ALA A 1 174 ? 4.430 24.045 10.301 1.00 87.56 174 ALA A CA 1
ATOM 1313 C C . ALA A 1 174 ? 3.798 23.342 11.522 1.00 87.56 174 ALA A C 1
ATOM 1315 O O . ALA A 1 174 ? 2.613 23.023 11.481 1.00 87.56 174 ALA A O 1
ATOM 1316 N N . LEU A 1 175 ? 4.553 23.072 12.592 1.00 88.31 175 LEU A N 1
ATOM 1317 C CA . LEU A 1 175 ? 4.038 22.470 13.830 1.00 88.31 175 LEU A CA 1
ATOM 1318 C C . LEU A 1 175 ? 3.369 23.494 14.754 1.00 88.31 175 LEU A C 1
ATOM 1320 O O . LEU A 1 175 ? 2.371 23.150 15.385 1.00 88.31 175 LEU A O 1
ATOM 1324 N N . GLU A 1 176 ? 3.862 24.732 14.792 1.00 84.00 176 GLU A N 1
ATOM 1325 C CA . GLU A 1 176 ? 3.263 25.868 15.512 1.00 84.00 176 GLU A CA 1
ATOM 1326 C C . GLU A 1 176 ? 1.855 26.175 14.973 1.00 84.00 176 GLU A C 1
ATOM 1328 O O . GLU A 1 176 ? 0.879 26.189 15.726 1.00 84.00 176 GLU A O 1
ATOM 1333 N N . LEU A 1 177 ? 1.706 26.263 13.644 1.00 83.12 177 LEU A N 1
ATOM 1334 C CA . LEU A 1 177 ? 0.405 26.398 12.966 1.00 83.12 177 LEU A CA 1
ATOM 1335 C C . LEU A 1 177 ? -0.564 25.238 13.276 1.00 83.12 177 LEU A C 1
ATOM 1337 O O . LEU A 1 177 ? -1.784 25.421 13.294 1.00 83.12 177 LEU A O 1
ATOM 1341 N N . LEU A 1 178 ? -0.022 24.046 13.542 1.00 84.31 178 LEU A N 1
ATOM 1342 C CA . LEU A 1 178 ? -0.768 22.850 13.941 1.00 84.31 178 LEU A CA 1
ATOM 1343 C C . LEU A 1 178 ? -0.894 22.686 15.462 1.00 84.31 178 LEU A C 1
ATOM 1345 O O . LEU A 1 178 ? -1.384 21.642 15.895 1.00 84.31 178 LEU A O 1
ATOM 1349 N N . GLY A 1 179 ? -0.465 23.650 16.279 1.00 77.56 179 GLY A N 1
ATOM 1350 C CA . GLY A 1 179 ? -0.625 23.613 17.735 1.00 77.56 179 GLY A CA 1
ATOM 1351 C C . GLY A 1 179 ? 0.219 22.568 18.474 1.00 77.56 179 GLY A C 1
ATOM 1352 O O . GLY A 1 179 ? -0.154 22.127 19.555 1.00 77.56 179 GLY A O 1
ATOM 1353 N N . PHE A 1 180 ? 1.338 22.117 17.901 1.00 73.88 180 PHE A N 1
ATOM 1354 C CA . PHE A 1 180 ? 2.249 21.144 18.530 1.00 73.88 180 PHE A CA 1
ATOM 1355 C C . PHE A 1 180 ? 3.437 21.818 19.238 1.00 73.88 180 PHE A C 1
ATOM 1357 O O . PHE A 1 180 ? 4.580 21.375 19.127 1.00 73.88 180 PHE A O 1
ATOM 1364 N N . GLU A 1 181 ? 3.156 22.898 19.965 1.00 67.56 181 GLU A N 1
ATOM 1365 C CA . GLU A 1 181 ? 4.136 23.668 20.738 1.00 67.56 181 GLU A CA 1
ATOM 1366 C C . GLU A 1 181 ? 4.379 23.063 22.126 1.00 67.56 181 GLU A C 1
ATOM 1368 O O . GLU A 1 181 ? 3.493 22.454 22.727 1.00 67.56 181 GLU A O 1
ATOM 1373 N N . GLU A 1 182 ? 5.565 23.306 22.688 1.00 51.12 182 GLU A N 1
ATOM 1374 C CA . GLU A 1 182 ? 5.994 22.754 23.984 1.00 51.12 182 GLU A CA 1
ATOM 1375 C C . GLU A 1 182 ? 5.141 23.244 25.181 1.00 51.12 182 GLU A C 1
ATOM 1377 O O . GLU A 1 182 ? 5.202 22.667 26.270 1.00 51.12 182 GLU A O 1
ATOM 1382 N N . HIS A 1 183 ? 4.309 24.279 24.984 1.00 45.31 183 HIS A N 1
ATOM 1383 C CA . HIS A 1 183 ? 3.440 24.901 25.997 1.00 45.31 183 HIS A CA 1
ATOM 1384 C C . HIS A 1 183 ? 1.983 25.145 25.532 1.00 45.31 183 HIS A C 1
ATOM 1386 O O . HIS A 1 183 ? 1.298 25.988 26.110 1.00 45.31 183 HIS A O 1
ATOM 1392 N N . ALA A 1 184 ? 1.487 24.432 24.512 1.00 47.56 184 ALA A N 1
ATOM 1393 C CA . ALA A 1 184 ? 0.111 24.608 24.026 1.00 47.56 184 ALA A CA 1
ATOM 1394 C C . ALA A 1 184 ? -0.949 24.271 25.104 1.00 47.56 184 ALA A C 1
ATOM 1396 O O . ALA A 1 184 ? -0.936 23.182 25.689 1.00 47.56 184 ALA A O 1
ATOM 1397 N N . ASP A 1 185 ? -1.897 25.185 25.356 1.00 43.09 185 ASP A N 1
ATOM 1398 C CA . ASP A 1 185 ? -2.990 24.959 26.313 1.00 43.09 185 ASP A CA 1
ATOM 1399 C C . ASP A 1 185 ? -4.041 24.018 25.707 1.00 43.09 185 ASP A C 1
ATOM 1401 O O . ASP A 1 185 ? -4.878 24.410 24.891 1.00 43.09 185 ASP A O 1
ATOM 1405 N N . GLN A 1 186 ? -3.987 22.748 26.114 1.00 50.53 186 GLN A N 1
ATOM 1406 C CA . GLN A 1 186 ? -4.763 21.645 25.534 1.00 50.53 186 GLN A CA 1
ATOM 1407 C C . GLN A 1 186 ? -6.278 21.919 25.478 1.00 50.53 186 GLN A C 1
ATOM 1409 O O . GLN A 1 186 ? -6.947 21.453 24.559 1.00 50.53 186 GLN A O 1
ATOM 1414 N N . ARG A 1 187 ? -6.821 22.724 26.406 1.00 40.47 187 ARG A N 1
ATOM 1415 C CA . ARG A 1 187 ? -8.252 23.084 26.434 1.00 40.47 187 ARG A CA 1
ATOM 1416 C C . ARG A 1 187 ? -8.664 24.153 25.422 1.00 40.47 187 ARG A C 1
ATOM 1418 O O . ARG A 1 187 ? -9.848 24.239 25.111 1.00 40.47 187 ARG A O 1
ATOM 1425 N N . ALA A 1 188 ? -7.734 24.965 24.923 1.00 46.47 188 ALA A N 1
ATOM 1426 C CA . ALA A 1 188 ? -8.034 25.970 23.903 1.00 46.47 188 ALA A CA 1
ATOM 1427 C C . ALA A 1 188 ? -8.124 25.347 22.498 1.00 46.47 188 ALA A C 1
ATOM 1429 O O . ALA A 1 188 ? -8.864 25.833 21.645 1.00 46.47 188 ALA A O 1
ATOM 1430 N N . GLU A 1 189 ? -7.400 24.251 22.254 1.00 51.47 189 GLU A N 1
ATOM 1431 C CA . GLU A 1 189 ? -7.291 23.669 20.914 1.00 51.47 189 GLU A CA 1
ATOM 1432 C C . GLU A 1 189 ? -8.364 22.625 20.578 1.00 51.47 189 GLU A C 1
ATOM 1434 O O . GLU A 1 189 ? -8.717 22.488 19.406 1.00 51.47 189 GLU A O 1
ATOM 1439 N N . GLU A 1 190 ? -8.937 21.929 21.567 1.00 49.91 190 GLU A N 1
ATOM 1440 C CA . GLU A 1 190 ? -10.049 20.987 21.337 1.00 49.91 190 GLU A CA 1
ATOM 1441 C C . GLU A 1 190 ? -11.278 21.668 20.702 1.00 49.91 190 GLU A C 1
ATOM 1443 O O . GLU A 1 190 ? -11.981 21.049 19.906 1.00 49.91 190 GLU A O 1
ATOM 1448 N N . GLY A 1 191 ? -11.500 22.959 20.980 1.00 52.16 191 GLY A N 1
ATOM 1449 C CA . GLY A 1 191 ? -12.587 23.742 20.379 1.00 52.16 191 GLY A CA 1
ATOM 1450 C C . GLY A 1 191 ? -12.355 24.166 18.921 1.00 52.16 191 GLY A C 1
ATOM 1451 O O . GLY A 1 191 ? -13.321 24.434 18.215 1.00 52.16 191 GLY A O 1
ATOM 1452 N N . VAL A 1 192 ? -11.100 24.218 18.456 1.00 60.72 192 VAL A N 1
ATOM 1453 C CA . VAL A 1 192 ? -10.744 24.621 17.076 1.00 60.72 192 VAL A CA 1
ATOM 1454 C C . VAL A 1 192 ? -10.697 23.412 16.134 1.00 60.72 192 VAL A C 1
ATOM 1456 O O . VAL A 1 192 ? -10.979 23.528 14.943 1.00 60.72 192 VAL A O 1
ATOM 1459 N N . TRP A 1 193 ? -10.365 22.235 16.667 1.00 65.62 193 TRP A N 1
ATOM 1460 C CA . TRP A 1 193 ? -10.196 20.991 15.909 1.00 65.62 193 TRP A CA 1
ATOM 1461 C C . TRP A 1 193 ? -11.308 19.968 16.208 1.00 65.62 193 TRP A C 1
ATOM 1463 O O . TRP A 1 193 ? -11.035 18.771 16.305 1.00 65.62 193 TRP A O 1
ATOM 1473 N N . SER A 1 194 ? -12.551 20.446 16.344 1.00 51.41 194 SER A N 1
ATOM 1474 C CA . SER A 1 194 ? -13.739 19.658 16.726 1.00 51.41 194 SER A CA 1
ATOM 1475 C C . SER A 1 194 ? -14.041 18.472 15.808 1.00 51.41 194 SER A C 1
ATOM 1477 O O . SER A 1 194 ? -14.551 17.448 16.257 1.00 51.41 194 SER A O 1
ATOM 1479 N N . ASP A 1 195 ? -13.744 18.607 14.517 1.00 61.00 195 ASP A N 1
ATOM 1480 C CA . ASP A 1 195 ? -14.164 17.640 13.507 1.00 61.00 195 ASP A CA 1
ATOM 1481 C C . ASP A 1 195 ? -13.089 16.565 13.326 1.00 61.00 195 ASP A C 1
ATOM 1483 O O . ASP A 1 195 ? -11.940 16.863 12.980 1.00 61.00 195 ASP A O 1
ATOM 1487 N N . ALA A 1 196 ? -13.476 15.298 13.498 1.00 57.94 196 ALA A N 1
ATOM 1488 C CA . ALA A 1 196 ? -12.569 14.148 13.478 1.00 57.94 196 ALA A CA 1
ATOM 1489 C C . ALA A 1 196 ? -11.665 14.099 12.227 1.00 57.94 196 ALA A C 1
ATOM 1491 O O . ALA A 1 196 ? -10.469 13.834 12.338 1.00 57.94 196 ALA A O 1
ATOM 1492 N N . ILE A 1 197 ? -12.201 14.451 11.051 1.00 53.59 197 ILE A N 1
ATOM 1493 C CA . ILE A 1 197 ? -11.461 14.500 9.776 1.00 53.59 197 ILE A CA 1
ATOM 1494 C C . ILE A 1 197 ? -10.336 15.552 9.810 1.00 53.59 197 ILE A C 1
ATOM 1496 O O . ILE A 1 197 ? -9.225 15.294 9.333 1.00 53.59 197 ILE A O 1
ATOM 1500 N N . ARG A 1 198 ? -10.587 16.731 10.401 1.00 61.62 198 ARG A N 1
ATOM 1501 C CA . ARG A 1 198 ? -9.564 17.780 10.562 1.00 61.62 198 ARG A CA 1
ATOM 1502 C C . ARG A 1 198 ? -8.538 17.382 11.623 1.00 61.62 198 ARG A C 1
ATOM 1504 O O . ARG A 1 198 ? -7.348 17.600 11.412 1.00 61.62 198 ARG A O 1
ATOM 1511 N N . SER A 1 199 ? -8.978 16.746 12.711 1.00 70.75 199 SER A N 1
ATOM 1512 C CA . SER A 1 199 ? -8.107 16.217 13.771 1.00 70.75 199 SER A CA 1
ATOM 1513 C C . SER A 1 199 ? -7.126 15.157 13.244 1.00 70.75 199 SER A C 1
ATOM 1515 O O . SER A 1 199 ? -5.929 15.222 13.529 1.00 70.75 199 SER A O 1
ATOM 1517 N N . GLU A 1 200 ? -7.585 14.230 12.399 1.00 79.69 200 GLU A N 1
ATOM 1518 C CA . GLU A 1 200 ? -6.721 13.199 11.806 1.00 79.69 200 GLU A CA 1
ATOM 1519 C C . GLU A 1 200 ? -5.779 13.769 10.734 1.00 79.69 200 GLU A C 1
ATOM 1521 O O . GLU A 1 200 ? -4.590 13.435 10.697 1.00 79.69 200 GLU A O 1
ATOM 1526 N N . SER A 1 201 ? -6.263 14.712 9.918 1.00 79.75 201 SER A N 1
ATOM 1527 C CA . SER A 1 201 ? -5.430 15.439 8.946 1.00 79.75 201 SER A CA 1
ATOM 1528 C C . SER A 1 201 ? -4.316 16.238 9.638 1.00 79.75 201 SER A C 1
ATOM 1530 O O . SER A 1 201 ? -3.159 16.185 9.216 1.00 79.75 201 SER A O 1
ATOM 1532 N N . ARG A 1 202 ? -4.642 16.912 10.752 1.00 85.94 202 ARG A N 1
ATOM 1533 C CA . ARG A 1 202 ? -3.696 17.616 11.633 1.00 85.94 202 ARG A CA 1
ATOM 1534 C C . ARG A 1 202 ? -2.618 16.668 12.168 1.00 85.94 202 ARG A C 1
ATOM 1536 O O . ARG A 1 202 ? -1.433 16.967 12.027 1.00 85.94 202 ARG A O 1
ATOM 1543 N N . LYS A 1 203 ? -3.002 15.525 12.752 1.00 86.56 203 LYS A N 1
ATOM 1544 C CA . LYS A 1 203 ? -2.058 14.525 13.295 1.00 86.56 203 LYS A CA 1
ATOM 1545 C C . LYS A 1 203 ? -1.162 13.926 12.211 1.00 86.56 203 LYS A C 1
ATOM 1547 O O . LYS A 1 203 ? 0.046 13.828 12.410 1.00 86.56 203 LYS A O 1
ATOM 1552 N N . THR A 1 204 ? -1.730 13.599 11.051 1.00 88.94 204 THR A N 1
ATOM 1553 C CA . THR A 1 204 ? -0.992 13.064 9.894 1.00 88.94 204 THR A CA 1
ATOM 1554 C C . THR A 1 204 ? 0.059 14.059 9.392 1.00 88.94 204 THR A C 1
ATOM 1556 O O . THR A 1 204 ? 1.204 13.684 9.125 1.00 88.94 204 THR A O 1
ATOM 1559 N N . LEU A 1 205 ? -0.300 15.344 9.295 1.00 91.31 205 LEU A N 1
ATOM 1560 C CA . LEU A 1 205 ? 0.619 16.396 8.865 1.00 91.31 205 LEU A CA 1
ATOM 1561 C C . LEU A 1 205 ? 1.714 16.655 9.914 1.00 91.31 205 LEU A C 1
ATOM 1563 O O . LEU A 1 205 ? 2.892 16.729 9.564 1.00 91.31 205 LEU A O 1
ATOM 1567 N N . ALA A 1 206 ? 1.352 16.688 11.200 1.00 90.81 206 ALA A N 1
ATOM 1568 C CA . ALA A 1 206 ? 2.302 16.824 12.302 1.00 90.81 206 ALA A CA 1
ATOM 1569 C C . ALA A 1 206 ? 3.289 15.645 12.378 1.00 90.81 206 ALA A C 1
ATOM 1571 O O . ALA A 1 206 ? 4.489 15.867 12.547 1.00 90.81 206 ALA A O 1
ATOM 1572 N N . LEU A 1 207 ? 2.828 14.404 12.166 1.00 93.25 207 LEU A N 1
ATOM 1573 C CA . LEU A 1 207 ? 3.692 13.223 12.063 1.00 93.25 207 LEU A CA 1
ATOM 1574 C C . LEU A 1 207 ? 4.741 13.411 10.959 1.00 93.25 207 LEU A C 1
ATOM 1576 O O . LEU A 1 207 ? 5.922 13.143 11.183 1.00 93.25 207 LEU A O 1
ATOM 1580 N N . ALA A 1 208 ? 4.329 13.881 9.778 1.00 94.25 208 ALA A N 1
ATOM 1581 C CA . ALA A 1 208 ? 5.240 14.125 8.663 1.00 94.25 208 ALA A CA 1
ATOM 1582 C C . ALA A 1 208 ? 6.296 15.196 9.000 1.00 94.25 208 ALA A C 1
ATOM 1584 O O . ALA A 1 208 ? 7.479 14.993 8.716 1.00 94.25 208 ALA A O 1
ATOM 1585 N N . CYS A 1 209 ? 5.902 16.290 9.660 1.00 93.88 209 CYS A N 1
ATOM 1586 C CA . CYS A 1 209 ? 6.826 17.338 10.105 1.00 93.88 209 CYS A CA 1
ATOM 1587 C C . CYS A 1 209 ? 7.808 16.836 11.180 1.00 93.88 209 CYS A C 1
ATOM 1589 O O . CYS A 1 209 ? 9.012 17.014 11.015 1.00 93.88 209 CYS A O 1
ATOM 1591 N N . GLN A 1 210 ? 7.347 16.126 12.218 1.00 94.50 210 GLN A N 1
ATOM 1592 C CA . GLN A 1 210 ? 8.212 15.539 13.262 1.00 94.50 210 GLN A CA 1
ATOM 1593 C C . GLN A 1 210 ? 9.195 14.498 12.690 1.00 94.50 210 GLN A C 1
ATOM 1595 O O . GLN A 1 210 ? 10.379 14.443 13.044 1.00 94.50 210 GLN A O 1
ATOM 1600 N N . LEU A 1 211 ? 8.734 13.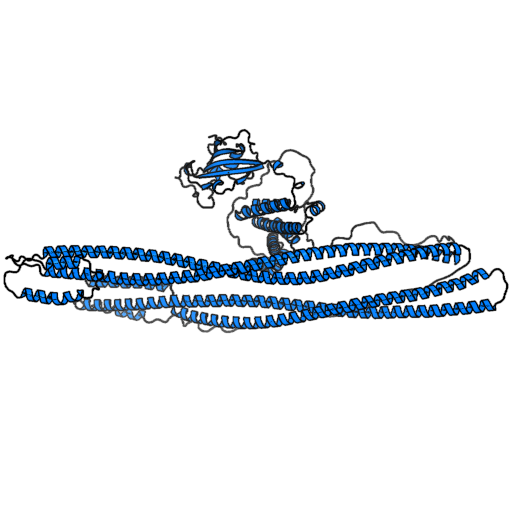684 11.735 1.00 95.81 211 LEU A N 1
ATOM 1601 C CA . LEU A 1 211 ? 9.589 12.764 10.990 1.00 95.81 211 LEU A CA 1
ATOM 1602 C C . LEU A 1 211 ? 10.662 13.510 10.192 1.00 95.81 211 LEU A C 1
ATOM 1604 O O . LEU A 1 211 ? 11.820 13.093 10.210 1.00 95.81 211 LEU A O 1
ATOM 1608 N N . ASN A 1 212 ? 10.312 14.581 9.486 1.00 95.50 212 ASN A N 1
ATOM 1609 C CA . ASN A 1 212 ? 11.290 15.340 8.713 1.00 95.50 212 ASN A CA 1
ATOM 1610 C C . ASN A 1 212 ? 12.265 16.113 9.619 1.00 95.50 212 ASN A C 1
ATOM 1612 O O . ASN A 1 212 ? 13.464 16.088 9.352 1.00 95.50 212 ASN A O 1
ATOM 1616 N N . LEU A 1 213 ? 11.805 16.669 10.743 1.00 94.50 213 LEU A N 1
ATOM 1617 C CA . LEU A 1 213 ? 12.652 17.295 11.765 1.00 94.50 213 LEU A CA 1
ATOM 1618 C C . LEU A 1 213 ? 13.675 16.333 12.356 1.00 94.50 213 LEU A C 1
ATOM 1620 O O . LEU A 1 213 ? 14.868 16.624 12.323 1.00 94.50 213 LEU A O 1
ATOM 1624 N N . SER A 1 214 ? 13.249 15.149 12.811 1.00 95.19 214 SER A N 1
ATOM 1625 C CA . SER A 1 214 ? 14.195 14.127 13.288 1.00 95.19 214 SER A CA 1
ATOM 1626 C C . SER A 1 214 ? 15.224 13.745 12.214 1.00 95.19 214 SER A C 1
ATOM 1628 O O . SER A 1 214 ? 16.368 13.437 12.541 1.00 95.19 214 SER A O 1
ATOM 1630 N N . GLN A 1 215 ? 14.877 13.837 10.923 1.00 95.25 215 GLN A N 1
ATOM 1631 C CA . GLN A 1 215 ? 15.834 13.640 9.837 1.00 95.25 215 GLN A CA 1
ATOM 1632 C C . GLN A 1 215 ? 16.805 14.814 9.644 1.00 95.25 215 GLN A C 1
ATOM 1634 O O . GLN A 1 215 ? 17.978 14.544 9.376 1.00 95.25 215 GLN A O 1
ATOM 1639 N N . CYS A 1 216 ? 16.352 16.067 9.768 1.00 93.94 216 CYS A N 1
ATOM 1640 C CA . CYS A 1 216 ? 17.210 17.259 9.758 1.00 93.94 216 CYS A CA 1
ATOM 1641 C C . CYS A 1 216 ? 18.205 17.225 10.922 1.00 93.94 216 CYS A C 1
ATOM 1643 O O . CYS A 1 216 ? 19.404 17.359 10.702 1.00 93.94 216 CYS A O 1
ATOM 1645 N N . MET A 1 217 ? 17.735 16.948 12.141 1.00 94.56 217 MET A N 1
ATOM 1646 C CA . MET A 1 217 ? 18.589 16.896 13.332 1.00 94.56 217 MET A CA 1
ATOM 1647 C C . MET A 1 217 ? 19.635 15.771 13.244 1.00 94.56 217 MET A C 1
ATOM 1649 O O . MET A 1 217 ? 20.801 15.994 13.554 1.00 94.56 217 MET A O 1
ATOM 1653 N N . LEU A 1 218 ? 19.285 14.603 12.681 1.00 92.94 218 LEU A N 1
ATOM 1654 C CA . LEU A 1 218 ? 20.268 13.552 12.357 1.00 92.94 218 LEU A CA 1
ATOM 1655 C C . LEU A 1 218 ? 21.311 13.974 11.301 1.00 92.94 218 LEU A C 1
ATOM 1657 O O . LEU A 1 218 ? 22.373 13.359 11.239 1.00 92.94 218 LEU A O 1
ATOM 1661 N N . LYS A 1 219 ? 21.027 14.972 10.449 1.00 92.88 219 LYS A N 1
ATOM 1662 C CA . LYS A 1 219 ? 21.993 15.544 9.486 1.00 92.88 219 LYS A CA 1
ATOM 1663 C C . LYS A 1 219 ? 22.849 16.661 10.085 1.00 92.88 219 LYS A C 1
ATOM 1665 O O . LYS A 1 219 ? 23.953 16.871 9.599 1.00 92.88 219 LYS A O 1
ATOM 1670 N N . LEU A 1 220 ? 22.352 17.327 11.125 1.00 91.31 220 LEU A N 1
ATOM 1671 C CA . LEU A 1 220 ? 23.061 18.338 11.917 1.00 91.31 220 LEU A CA 1
ATOM 1672 C C . LEU A 1 220 ? 23.872 17.736 13.081 1.00 91.31 220 LEU A C 1
ATOM 1674 O O . LEU A 1 220 ? 24.466 18.475 13.854 1.00 91.31 220 LEU A O 1
ATOM 1678 N N . GLU A 1 221 ? 23.884 16.405 13.213 1.00 91.31 221 GLU A N 1
ATOM 1679 C CA . GLU A 1 221 ? 24.529 15.649 14.302 1.00 91.31 221 GLU A CA 1
ATOM 1680 C C . GLU A 1 221 ? 23.970 15.950 15.716 1.00 91.31 221 GLU A C 1
ATOM 1682 O O . GLU A 1 221 ? 24.474 15.425 16.710 1.00 91.31 221 GLU A O 1
ATOM 1687 N N . ASP A 1 222 ? 22.852 16.684 15.828 1.00 91.75 222 ASP A N 1
ATOM 1688 C CA . ASP A 1 222 ? 22.099 16.816 17.082 1.00 91.75 222 ASP A CA 1
ATOM 1689 C C . ASP A 1 222 ? 21.234 15.570 17.323 1.00 91.75 222 ASP A C 1
ATOM 1691 O O . ASP A 1 222 ? 20.030 15.498 17.045 1.00 91.75 222 ASP A O 1
ATOM 1695 N N . HIS A 1 223 ? 21.888 14.545 17.859 1.00 90.94 223 HIS A N 1
ATOM 1696 C CA . HIS A 1 223 ? 21.251 13.291 18.237 1.00 90.94 223 HIS A CA 1
ATOM 1697 C C . HIS A 1 223 ? 20.212 13.458 19.360 1.00 90.94 223 HIS A C 1
ATOM 1699 O O . HIS A 1 223 ? 19.274 12.662 19.438 1.00 90.94 223 HIS A O 1
ATOM 1705 N N . GLN A 1 224 ? 20.318 14.489 20.206 1.00 89.19 224 GLN A N 1
ATOM 1706 C CA . GLN A 1 224 ? 19.381 14.685 21.311 1.00 89.19 224 GLN A CA 1
ATOM 1707 C C . GLN A 1 224 ? 18.060 15.285 20.815 1.00 89.19 224 GLN A C 1
ATOM 1709 O O . GLN A 1 224 ? 17.001 14.732 21.123 1.00 89.19 224 GLN A O 1
ATOM 1714 N N . ALA A 1 225 ? 18.106 16.331 19.985 1.00 87.62 225 ALA A N 1
ATOM 1715 C CA . ALA A 1 225 ? 16.923 16.876 19.321 1.00 87.62 225 ALA A CA 1
ATOM 1716 C C . ALA A 1 225 ? 16.279 15.839 18.383 1.00 87.62 225 ALA A C 1
ATOM 1718 O O . ALA A 1 225 ? 15.059 15.653 18.397 1.00 87.62 225 ALA A O 1
ATOM 1719 N N . ALA A 1 226 ? 17.090 15.084 17.628 1.00 92.56 226 ALA A N 1
ATOM 1720 C CA . ALA A 1 226 ? 16.602 14.000 16.774 1.00 92.56 226 ALA A CA 1
ATOM 1721 C C . ALA A 1 226 ? 15.788 12.948 17.544 1.00 92.56 226 ALA A C 1
ATOM 1723 O O . ALA A 1 226 ? 14.748 12.499 17.051 1.00 92.56 226 ALA A O 1
ATOM 1724 N N . ARG A 1 227 ? 16.238 12.574 18.752 1.00 92.75 227 ARG A N 1
ATOM 1725 C CA . ARG A 1 227 ? 15.527 11.634 19.628 1.00 92.75 227 ARG A CA 1
ATOM 1726 C C . ARG A 1 227 ? 14.179 12.205 20.071 1.00 92.75 227 ARG A C 1
ATOM 1728 O O . ARG A 1 227 ? 13.177 11.514 19.920 1.00 92.75 227 ARG A O 1
ATOM 1735 N N . CYS A 1 228 ? 14.136 13.454 20.539 1.00 89.88 228 CYS A N 1
ATOM 1736 C CA . CYS A 1 228 ? 12.898 14.100 20.992 1.00 89.88 228 CYS A CA 1
ATOM 1737 C C . CYS A 1 228 ? 11.838 14.187 19.876 1.00 89.88 228 CYS A C 1
ATOM 1739 O O . CYS A 1 228 ? 10.691 13.799 20.088 1.00 89.88 228 CYS A O 1
ATOM 1741 N N . HIS A 1 229 ? 12.216 14.601 18.661 1.00 93.00 229 HIS A N 1
ATOM 1742 C CA . HIS A 1 229 ? 11.286 14.646 17.521 1.00 93.00 229 HIS A CA 1
ATOM 1743 C C . HIS A 1 229 ? 10.819 13.249 17.074 1.00 93.00 229 HIS A C 1
ATOM 1745 O O . HIS A 1 229 ? 9.662 13.066 16.688 1.00 93.00 229 HIS A O 1
ATOM 1751 N N . ALA A 1 230 ? 11.685 12.233 17.153 1.00 92.38 230 ALA A N 1
ATOM 1752 C CA . ALA A 1 230 ? 11.297 10.853 16.864 1.00 92.38 230 ALA A CA 1
ATOM 1753 C C . ALA A 1 230 ? 10.377 10.259 17.953 1.00 92.38 230 ALA A C 1
ATOM 1755 O O . ALA A 1 230 ? 9.478 9.484 17.633 1.00 92.38 230 ALA A O 1
ATOM 1756 N N . GLU A 1 231 ? 10.546 10.651 19.220 1.00 91.50 231 GLU A N 1
ATOM 1757 C CA . GLU A 1 231 ? 9.624 10.327 20.318 1.00 91.50 231 GLU A CA 1
ATOM 1758 C C . GLU A 1 231 ? 8.260 11.005 20.121 1.00 91.50 231 GLU A C 1
ATOM 1760 O O . GLU A 1 231 ? 7.240 10.322 20.193 1.00 91.50 231 GLU A O 1
ATOM 1765 N N . ALA A 1 232 ? 8.223 12.290 19.753 1.00 88.88 232 ALA A N 1
ATOM 1766 C CA . ALA A 1 232 ? 6.985 12.998 19.416 1.00 88.88 232 ALA A CA 1
ATOM 1767 C C . ALA A 1 232 ? 6.227 12.340 18.243 1.00 88.88 232 ALA A C 1
ATOM 1769 O O . ALA A 1 232 ? 5.008 12.170 18.301 1.00 88.88 232 ALA A O 1
ATOM 1770 N N . ALA A 1 233 ? 6.940 11.881 17.209 1.00 91.62 233 ALA A N 1
ATOM 1771 C CA . ALA A 1 233 ? 6.347 11.110 16.113 1.00 91.62 233 ALA A CA 1
ATOM 1772 C C . ALA A 1 233 ? 5.743 9.763 16.576 1.00 91.62 233 ALA A C 1
ATOM 1774 O O . ALA A 1 233 ? 4.732 9.323 16.028 1.00 91.62 233 ALA A O 1
ATOM 1775 N N . LEU A 1 234 ? 6.325 9.114 17.591 1.00 91.06 234 LEU A N 1
ATOM 1776 C CA . LEU A 1 234 ? 5.804 7.866 18.165 1.00 91.06 234 LEU A CA 1
ATOM 1777 C C . LEU A 1 234 ? 4.635 8.085 19.132 1.00 91.06 234 LEU A C 1
ATOM 1779 O O . LEU A 1 234 ? 3.805 7.192 19.263 1.00 91.06 234 LEU A O 1
ATOM 1783 N N . ILE A 1 235 ? 4.519 9.258 19.759 1.00 87.19 235 ILE A N 1
ATOM 1784 C CA . ILE A 1 235 ? 3.313 9.637 20.515 1.00 87.19 235 ILE A CA 1
ATOM 1785 C C . ILE A 1 235 ? 2.110 9.758 19.566 1.00 87.19 235 ILE A C 1
ATOM 1787 O O . ILE A 1 235 ? 1.017 9.315 19.909 1.00 87.19 235 ILE A O 1
ATOM 1791 N N . LEU A 1 236 ? 2.318 10.290 18.354 1.00 85.38 236 LEU A N 1
ATOM 1792 C CA . LEU A 1 236 ? 1.282 10.350 17.317 1.00 85.38 236 LEU A CA 1
ATOM 1793 C C . LEU A 1 236 ? 0.958 8.964 16.733 1.00 85.38 236 LEU A C 1
ATOM 1795 O O . LEU A 1 236 ? -0.210 8.602 16.641 1.00 85.38 236 LEU A O 1
ATOM 1799 N N . HIS A 1 237 ? 1.973 8.174 16.358 1.00 87.44 237 HIS A N 1
ATOM 1800 C CA . HIS A 1 237 ? 1.785 6.817 15.827 1.00 87.44 237 HIS A CA 1
ATOM 1801 C C . HIS A 1 237 ? 2.783 5.813 16.445 1.00 87.44 237 HIS A C 1
ATOM 1803 O O . HIS A 1 237 ? 3.886 5.630 15.915 1.00 87.44 237 HIS A O 1
ATOM 1809 N N . PRO A 1 238 ? 2.392 5.079 17.511 1.00 89.94 238 PRO A N 1
ATOM 1810 C CA . PRO A 1 238 ? 3.298 4.220 18.289 1.00 89.94 238 PRO A CA 1
ATOM 1811 C C . PRO A 1 238 ? 4.006 3.094 17.522 1.00 89.94 238 PRO A C 1
ATOM 1813 O O . PRO A 1 238 ? 5.047 2.610 17.960 1.00 89.94 238 PRO A O 1
ATOM 1816 N N . ARG A 1 239 ? 3.464 2.656 16.377 1.00 89.06 239 ARG A N 1
ATOM 1817 C CA . ARG A 1 239 ? 4.024 1.567 15.550 1.00 89.06 239 ARG A CA 1
ATOM 1818 C C . ARG A 1 239 ? 4.521 2.062 14.187 1.00 89.06 239 ARG A C 1
ATOM 1820 O O . ARG A 1 239 ? 4.309 1.406 13.171 1.00 89.06 239 ARG A O 1
ATOM 1827 N N . HIS A 1 240 ? 5.176 3.224 14.147 1.00 93.25 240 HIS A N 1
ATOM 1828 C CA . HIS A 1 240 ? 5.693 3.801 12.905 1.00 93.25 240 HIS A CA 1
ATOM 1829 C C . HIS A 1 240 ? 7.178 3.464 12.655 1.00 93.25 240 HIS A C 1
ATOM 1831 O O . HIS A 1 240 ? 8.079 4.024 13.284 1.00 93.25 240 HIS A O 1
ATOM 1837 N N . SER A 1 241 ? 7.439 2.587 11.675 1.00 91.62 241 SER A N 1
ATOM 1838 C CA . SER A 1 241 ? 8.773 2.057 11.321 1.00 91.62 241 SER A CA 1
ATOM 1839 C C . SER A 1 241 ? 9.875 3.125 11.221 1.00 91.62 241 SER A C 1
ATOM 1841 O O . SER A 1 241 ? 10.891 3.037 11.911 1.00 91.62 241 SER A O 1
ATOM 1843 N N . LYS A 1 242 ? 9.666 4.192 10.432 1.00 91.06 242 LYS A N 1
ATOM 1844 C CA . LYS A 1 242 ? 10.685 5.246 10.246 1.00 91.06 242 LYS A CA 1
ATOM 1845 C C . LYS A 1 242 ? 10.951 6.056 11.518 1.00 91.06 242 LYS A C 1
ATOM 1847 O O . LYS A 1 242 ? 12.043 6.597 11.653 1.00 91.06 242 LYS A O 1
ATOM 1852 N N . ALA A 1 243 ? 9.974 6.157 12.424 1.00 93.12 243 ALA A N 1
ATOM 1853 C CA . ALA A 1 243 ? 10.145 6.877 13.685 1.00 93.12 243 ALA A CA 1
ATOM 1854 C C . ALA A 1 243 ? 10.965 6.034 14.672 1.00 93.12 243 ALA A C 1
ATOM 1856 O O . ALA A 1 243 ? 11.958 6.527 15.196 1.00 93.12 243 ALA A O 1
ATOM 1857 N N . LEU A 1 244 ? 10.641 4.739 14.810 1.00 94.19 244 LEU A N 1
ATOM 1858 C CA . LEU A 1 244 ? 11.456 3.772 15.558 1.00 94.19 244 LEU A CA 1
ATOM 1859 C C . LEU A 1 244 ? 12.890 3.715 15.017 1.00 94.19 244 LEU A C 1
ATOM 1861 O O . LEU A 1 244 ? 13.842 3.838 15.777 1.00 94.19 244 LEU A O 1
ATOM 1865 N N . TYR A 1 245 ? 13.066 3.615 13.697 1.00 94.12 245 TYR A N 1
ATOM 1866 C CA . TYR A 1 245 ? 14.391 3.597 13.078 1.00 94.12 245 TYR A CA 1
ATOM 1867 C C . TYR A 1 245 ? 15.199 4.877 13.365 1.00 94.12 245 TYR A C 1
ATOM 1869 O O . TYR A 1 245 ? 16.354 4.792 13.783 1.00 94.12 245 TYR A O 1
ATOM 1877 N N . ARG A 1 246 ? 14.598 6.066 13.199 1.00 94.44 246 ARG A N 1
ATOM 1878 C CA . ARG A 1 246 ? 15.268 7.351 13.478 1.00 94.44 246 ARG A CA 1
ATOM 1879 C C . ARG A 1 246 ? 15.566 7.548 14.964 1.00 94.44 246 ARG A C 1
ATOM 1881 O O . ARG A 1 246 ? 16.659 8.014 15.278 1.00 94.44 246 ARG A O 1
ATOM 1888 N N . ARG A 1 247 ? 14.666 7.134 15.867 1.00 94.25 247 ARG A N 1
ATOM 1889 C CA . ARG A 1 247 ? 14.935 7.107 17.314 1.00 94.25 247 ARG A CA 1
ATOM 1890 C C . ARG A 1 247 ? 16.081 6.151 17.633 1.00 94.25 247 ARG A C 1
ATOM 1892 O O . ARG A 1 247 ? 16.993 6.537 18.349 1.00 94.25 247 ARG A O 1
ATOM 1899 N N . GLY A 1 248 ? 16.106 4.972 17.013 1.00 92.19 248 GLY A N 1
ATOM 1900 C CA . GLY A 1 248 ? 17.196 4.006 17.128 1.00 92.19 248 GLY A CA 1
ATOM 1901 C C . GLY A 1 248 ? 18.557 4.591 16.739 1.00 92.19 248 GLY A C 1
ATOM 1902 O O . GLY A 1 248 ? 19.509 4.474 17.507 1.00 92.19 248 GLY A O 1
ATOM 1903 N N . LEU A 1 249 ? 18.645 5.286 15.597 1.00 92.75 249 LEU A N 1
ATOM 1904 C CA . LEU A 1 249 ? 19.865 5.992 15.175 1.00 92.75 249 LEU A CA 1
ATOM 1905 C C . LEU A 1 249 ? 20.266 7.117 16.139 1.00 92.75 249 LEU A C 1
ATOM 1907 O O . LEU A 1 249 ? 21.439 7.232 16.489 1.00 92.75 249 LEU A O 1
ATOM 1911 N N . ALA A 1 250 ? 19.307 7.929 16.585 1.00 92.56 250 ALA A N 1
ATOM 1912 C CA . ALA A 1 250 ? 19.552 8.994 17.554 1.00 92.56 250 ALA A CA 1
ATOM 1913 C C . ALA A 1 250 ? 20.067 8.424 18.890 1.00 92.56 250 ALA A C 1
ATOM 1915 O O . ALA A 1 250 ? 21.063 8.896 19.429 1.00 92.56 250 ALA A O 1
ATOM 1916 N N . CYS A 1 251 ? 19.471 7.332 19.371 1.00 91.19 251 CYS A N 1
ATOM 1917 C CA . CYS A 1 251 ? 19.913 6.601 20.554 1.00 91.19 251 CYS A CA 1
ATOM 1918 C C . CYS A 1 251 ? 21.308 5.973 20.387 1.00 91.19 251 CYS A C 1
ATOM 1920 O O . CYS A 1 251 ? 22.045 5.934 21.367 1.00 91.19 251 CYS A O 1
ATOM 1922 N N . LEU A 1 252 ? 21.716 5.528 19.187 1.00 87.75 252 LEU A N 1
ATOM 1923 C CA . LEU A 1 252 ? 23.112 5.127 18.934 1.00 87.75 252 LEU A CA 1
ATOM 1924 C C . LEU A 1 252 ? 24.073 6.317 19.090 1.00 87.75 252 LEU A C 1
ATOM 1926 O O . LEU A 1 252 ? 25.110 6.169 19.731 1.00 87.75 252 LEU A O 1
ATOM 1930 N N . GLY A 1 253 ? 23.712 7.488 18.555 1.00 84.44 253 GLY A N 1
ATOM 1931 C CA . GLY A 1 253 ? 24.489 8.725 18.704 1.00 84.44 253 GLY A CA 1
ATOM 1932 C C . GLY A 1 253 ? 24.545 9.259 20.143 1.00 84.44 253 GLY A C 1
ATOM 1933 O O . GLY A 1 253 ? 25.545 9.844 20.545 1.00 84.44 253 GLY A O 1
ATOM 1934 N N . CYS A 1 254 ? 23.511 9.001 20.949 1.00 85.44 254 CYS A N 1
ATOM 1935 C CA . CYS A 1 254 ? 23.466 9.306 22.385 1.00 85.44 254 CYS A CA 1
ATOM 1936 C C . CYS A 1 254 ? 24.037 8.191 23.293 1.00 85.44 254 CYS A C 1
ATOM 1938 O O . CYS A 1 254 ? 23.822 8.242 24.502 1.00 85.44 254 CYS A O 1
ATOM 1940 N N . GLU A 1 255 ? 24.708 7.168 22.746 1.00 86.94 255 GLU A N 1
ATOM 1941 C CA . GLU A 1 255 ? 25.259 6.006 23.482 1.00 86.94 255 GLU A CA 1
ATOM 1942 C C . GLU A 1 255 ? 24.218 5.152 24.259 1.00 86.94 255 GLU A C 1
ATOM 1944 O O . GLU A 1 255 ? 24.554 4.310 25.097 1.00 86.94 255 GLU A O 1
ATOM 1949 N N . LEU A 1 256 ? 22.925 5.288 23.945 1.00 86.88 256 LEU A N 1
ATOM 1950 C CA . LEU A 1 256 ? 21.804 4.555 24.551 1.00 86.88 256 LEU A CA 1
ATOM 1951 C C . LEU A 1 256 ? 21.572 3.198 23.859 1.00 86.88 256 LEU A C 1
ATOM 1953 O O . LEU A 1 256 ? 20.482 2.885 23.376 1.00 86.88 256 LEU A O 1
ATOM 1957 N N . PHE A 1 257 ? 22.612 2.358 23.828 1.00 83.75 257 PHE A N 1
ATOM 1958 C CA . PHE A 1 257 ? 22.660 1.121 23.031 1.00 83.75 257 PHE A CA 1
ATOM 1959 C C . PHE A 1 257 ? 21.520 0.120 23.294 1.00 83.75 257 PHE A C 1
ATOM 1961 O O . PHE A 1 257 ? 21.134 -0.608 22.380 1.00 83.75 257 PHE A O 1
ATOM 1968 N N . HIS A 1 258 ? 20.972 0.058 24.516 1.00 83.69 258 HIS A N 1
ATOM 1969 C CA . HIS A 1 258 ? 19.847 -0.836 24.823 1.00 83.69 258 HIS A CA 1
ATOM 1970 C C . HIS A 1 258 ? 18.571 -0.396 24.098 1.00 83.69 258 HIS A C 1
ATOM 1972 O O . HIS A 1 258 ? 17.992 -1.180 23.349 1.00 83.69 258 HIS A O 1
ATOM 1978 N N . GLN A 1 259 ? 18.179 0.870 24.278 1.00 87.12 259 GLN A N 1
ATOM 1979 C CA . GLN A 1 259 ? 17.000 1.460 23.640 1.00 87.12 259 GLN A CA 1
ATOM 1980 C C . GLN A 1 259 ? 17.158 1.474 22.119 1.00 87.12 259 GLN A C 1
ATOM 1982 O O . GLN A 1 259 ? 16.259 1.037 21.409 1.00 87.12 259 GLN A O 1
ATOM 1987 N N . ALA A 1 260 ? 18.343 1.840 21.617 1.00 88.56 260 ALA A N 1
ATOM 1988 C CA . ALA A 1 260 ? 18.645 1.795 20.190 1.00 88.56 260 ALA A CA 1
ATOM 1989 C C . ALA A 1 260 ? 18.405 0.408 19.572 1.00 88.56 260 ALA A C 1
ATOM 1991 O O . ALA A 1 260 ? 17.819 0.283 18.500 1.00 88.56 260 ALA A O 1
ATOM 1992 N N . LYS A 1 261 ? 18.842 -0.656 20.253 1.00 87.25 261 LYS A N 1
ATOM 1993 C CA . LYS A 1 261 ? 18.686 -2.036 19.783 1.00 87.25 261 LYS A CA 1
ATOM 1994 C C . LYS A 1 261 ? 17.245 -2.532 19.850 1.00 87.25 261 LYS A C 1
ATOM 1996 O O . LYS A 1 261 ? 16.853 -3.368 19.040 1.00 87.25 261 LYS A O 1
ATOM 2001 N N . GLU A 1 262 ? 16.483 -2.067 20.829 1.00 89.44 262 GLU A N 1
ATOM 2002 C CA . GLU A 1 262 ? 15.061 -2.364 20.987 1.00 89.44 262 GLU A CA 1
ATOM 2003 C C . GLU A 1 262 ? 14.247 -1.682 19.878 1.00 89.44 262 GLU A C 1
ATOM 2005 O O . GLU A 1 262 ? 13.559 -2.363 19.120 1.00 89.44 262 GLU A O 1
ATOM 2010 N N . ASP A 1 263 ? 14.477 -0.388 19.654 1.00 91.44 263 ASP A N 1
ATOM 2011 C CA . ASP A 1 263 ? 13.888 0.387 18.559 1.00 91.44 263 ASP A CA 1
ATOM 2012 C C . ASP A 1 263 ? 14.223 -0.188 17.175 1.00 91.44 263 ASP A C 1
ATOM 2014 O O . ASP A 1 263 ? 13.334 -0.369 16.343 1.00 91.44 263 ASP A O 1
ATOM 2018 N N . LEU A 1 264 ? 15.491 -0.541 16.926 1.00 90.50 264 LEU A N 1
ATOM 2019 C CA . LEU A 1 264 ? 15.913 -1.163 15.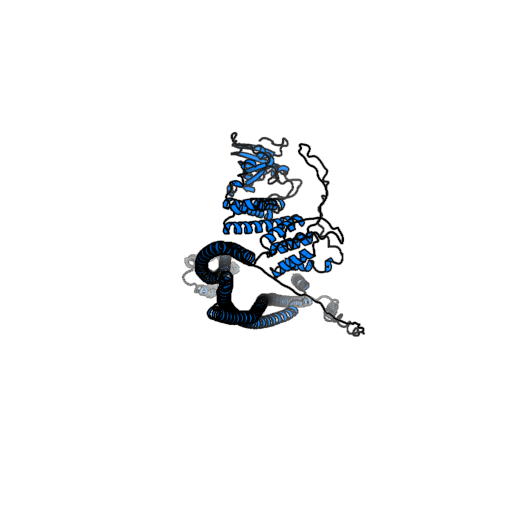666 1.00 90.50 264 LEU A CA 1
ATOM 2020 C C . LEU A 1 264 ? 15.332 -2.574 15.476 1.00 90.50 264 LEU A C 1
ATOM 2022 O O . LEU A 1 264 ? 15.138 -2.995 14.337 1.00 90.50 264 LEU A O 1
ATOM 2026 N N . ARG A 1 265 ? 15.022 -3.307 16.555 1.00 89.75 265 ARG A N 1
ATOM 2027 C CA . ARG A 1 265 ? 14.311 -4.597 16.476 1.00 89.75 265 ARG A CA 1
ATOM 2028 C C . ARG A 1 265 ? 12.839 -4.412 16.148 1.00 89.75 265 ARG A C 1
ATOM 2030 O O . ARG A 1 265 ? 12.345 -5.126 15.282 1.00 89.75 265 ARG A O 1
ATOM 2037 N N . GLU A 1 266 ? 12.147 -3.481 16.799 1.00 90.56 266 GLU A N 1
ATOM 2038 C CA . GLU A 1 266 ? 10.745 -3.197 16.478 1.00 90.56 266 GLU A CA 1
ATOM 2039 C C . GLU A 1 266 ? 10.613 -2.633 15.055 1.00 90.56 266 GLU A C 1
ATOM 2041 O O . GLU A 1 266 ? 9.767 -3.094 14.289 1.00 90.56 266 GLU A O 1
ATOM 2046 N N . ALA A 1 267 ? 11.521 -1.749 14.628 1.00 89.75 267 ALA A N 1
ATOM 2047 C CA . ALA A 1 267 ? 11.600 -1.300 13.239 1.00 89.75 267 ALA A CA 1
ATOM 2048 C C . ALA A 1 267 ? 11.870 -2.469 12.266 1.00 89.75 267 ALA A C 1
ATOM 2050 O O . ALA A 1 267 ? 11.216 -2.568 11.231 1.00 89.75 267 ALA A O 1
ATOM 2051 N N . ALA A 1 268 ? 12.763 -3.407 12.610 1.00 88.56 268 ALA A N 1
ATOM 2052 C CA . ALA A 1 268 ? 13.031 -4.596 11.792 1.00 88.56 268 ALA A CA 1
ATOM 2053 C C . ALA A 1 268 ? 11.869 -5.607 11.758 1.00 88.56 268 ALA A C 1
ATOM 2055 O O . ALA A 1 268 ? 11.762 -6.358 10.792 1.00 88.56 268 ALA A O 1
ATOM 2056 N N . LYS A 1 269 ? 10.987 -5.638 12.767 1.00 90.06 269 LYS A N 1
ATOM 2057 C CA . LYS A 1 269 ? 9.732 -6.411 12.711 1.00 90.06 269 LYS A CA 1
ATOM 2058 C C . LYS A 1 269 ? 8.726 -5.786 11.742 1.00 90.06 269 LYS A C 1
ATOM 2060 O O . LYS A 1 269 ? 8.003 -6.520 11.079 1.00 90.06 269 LYS A O 1
ATOM 2065 N N . LEU A 1 270 ? 8.675 -4.453 11.668 1.00 89.25 270 LEU A N 1
ATOM 2066 C CA . LEU A 1 270 ? 7.767 -3.719 10.777 1.00 89.25 270 LEU A CA 1
ATOM 2067 C C . LEU A 1 270 ? 8.267 -3.684 9.322 1.00 89.25 270 LEU A C 1
ATOM 2069 O O . LEU A 1 270 ? 7.468 -3.824 8.401 1.00 89.25 270 LEU A O 1
ATOM 2073 N N . GLU A 1 271 ? 9.580 -3.563 9.098 1.00 88.19 271 GLU A N 1
ATOM 2074 C CA . GLU A 1 271 ? 10.208 -3.622 7.769 1.00 88.19 271 GLU A CA 1
ATOM 2075 C C . GLU A 1 271 ? 11.346 -4.671 7.692 1.00 88.19 271 GLU A C 1
ATOM 2077 O O . GLU A 1 271 ? 12.520 -4.312 7.536 1.00 88.19 271 GLU A O 1
ATOM 2082 N N . PRO A 1 272 ? 11.049 -5.990 7.703 1.00 83.81 272 PRO A N 1
ATOM 2083 C CA . PRO A 1 272 ? 12.083 -7.038 7.693 1.00 83.81 272 PRO A CA 1
ATOM 2084 C C . PRO A 1 272 ? 13.001 -7.004 6.464 1.00 83.81 272 PRO A C 1
ATOM 2086 O O . PRO A 1 272 ? 14.154 -7.444 6.514 1.00 83.81 272 PRO A O 1
ATOM 2089 N N . ARG A 1 273 ? 12.498 -6.470 5.341 1.00 75.19 273 ARG A N 1
ATOM 2090 C CA . ARG A 1 273 ? 13.219 -6.373 4.063 1.00 75.19 273 ARG A CA 1
ATOM 2091 C C . ARG A 1 273 ? 14.186 -5.182 3.988 1.00 75.19 273 ARG A C 1
ATOM 2093 O O . ARG A 1 273 ? 15.087 -5.231 3.149 1.00 75.19 273 ARG A O 1
ATOM 2100 N N . ASN A 1 274 ? 14.100 -4.192 4.879 1.00 84.25 274 ASN A N 1
ATOM 2101 C CA . ASN A 1 274 ? 14.937 -2.992 4.829 1.00 84.25 274 ASN A CA 1
ATOM 2102 C C . ASN A 1 274 ? 16.402 -3.296 5.215 1.00 84.25 274 ASN A C 1
ATOM 2104 O O . ASN A 1 274 ? 16.720 -3.636 6.357 1.00 84.25 274 ASN A O 1
ATOM 2108 N N . ALA A 1 275 ? 17.305 -3.192 4.235 1.00 80.88 275 ALA A N 1
ATOM 2109 C CA . ALA A 1 275 ? 18.717 -3.536 4.399 1.00 80.88 275 ALA A CA 1
ATOM 2110 C C . ALA A 1 275 ? 19.447 -2.640 5.411 1.00 80.88 275 ALA A C 1
ATOM 2112 O O . ALA A 1 275 ? 20.342 -3.120 6.105 1.00 80.88 275 ALA A O 1
ATOM 2113 N N . GLU A 1 276 ? 19.041 -1.377 5.534 1.00 80.81 276 GLU A N 1
ATOM 2114 C CA . GLU A 1 276 ? 19.716 -0.397 6.384 1.00 80.81 276 GLU A CA 1
ATOM 2115 C C . GLU A 1 276 ? 19.391 -0.613 7.871 1.00 80.81 276 GLU A C 1
ATOM 2117 O O . GLU A 1 276 ? 20.284 -0.577 8.720 1.00 80.81 276 GLU A O 1
ATOM 2122 N N . ILE A 1 277 ? 18.137 -0.971 8.185 1.00 85.44 277 ILE A N 1
ATOM 2123 C CA . ILE A 1 277 ? 17.741 -1.384 9.542 1.00 85.44 277 ILE A CA 1
ATOM 2124 C C . ILE A 1 277 ? 18.520 -2.642 9.949 1.00 85.44 277 ILE A C 1
ATOM 2126 O O . ILE A 1 277 ? 19.070 -2.698 11.048 1.00 85.44 277 ILE A O 1
ATOM 2130 N N . ARG A 1 278 ? 18.638 -3.636 9.052 1.00 80.88 278 ARG A N 1
ATOM 2131 C CA . ARG A 1 278 ? 19.429 -4.851 9.318 1.00 80.88 278 ARG A CA 1
ATOM 2132 C C . ARG A 1 278 ? 20.918 -4.549 9.503 1.00 80.88 278 ARG A C 1
ATOM 2134 O O . ARG A 1 278 ? 21.521 -5.124 10.406 1.00 80.88 278 ARG A O 1
ATOM 2141 N N . ARG A 1 279 ? 21.497 -3.642 8.703 1.00 80.94 279 ARG A N 1
ATOM 2142 C CA . ARG A 1 279 ? 22.899 -3.208 8.826 1.00 80.94 279 ARG A CA 1
ATOM 2143 C C . ARG A 1 279 ? 23.163 -2.606 10.206 1.00 80.94 279 ARG A C 1
ATOM 2145 O O . ARG A 1 279 ? 24.016 -3.110 10.932 1.00 80.94 279 ARG A O 1
ATOM 2152 N N . HIS A 1 280 ? 22.377 -1.613 10.618 1.00 80.56 280 HIS A N 1
ATOM 2153 C CA . HIS A 1 280 ? 22.537 -0.988 11.933 1.00 80.56 280 HIS A CA 1
ATOM 2154 C C . HIS A 1 280 ? 22.183 -1.923 13.105 1.00 80.56 280 HIS A C 1
ATOM 2156 O O . HIS A 1 280 ? 22.819 -1.875 14.160 1.00 80.56 280 HIS A O 1
ATOM 2162 N N . LEU A 1 281 ? 21.236 -2.851 12.928 1.00 81.06 281 LEU A N 1
ATOM 2163 C CA . LEU A 1 281 ? 20.950 -3.883 13.927 1.00 81.06 281 LEU A CA 1
ATOM 2164 C C . LEU A 1 281 ? 22.117 -4.880 14.082 1.00 81.06 281 LEU A C 1
ATOM 2166 O O . LEU A 1 281 ? 22.415 -5.300 15.200 1.00 81.06 281 LEU A O 1
ATOM 2170 N N . GLN A 1 282 ? 22.810 -5.225 12.993 1.00 75.19 282 GLN A N 1
ATOM 2171 C CA . GLN A 1 282 ? 24.019 -6.052 13.021 1.00 75.19 282 GLN A CA 1
ATOM 2172 C C . GLN A 1 282 ? 25.209 -5.301 13.643 1.00 75.19 282 GLN A C 1
ATOM 2174 O O . GLN A 1 282 ? 25.955 -5.884 14.432 1.00 75.19 282 GLN A O 1
ATOM 2179 N N . GLU A 1 283 ? 25.347 -4.005 13.354 1.00 67.62 283 GLU A N 1
ATOM 2180 C CA . GLU A 1 283 ? 26.337 -3.117 13.977 1.00 67.62 283 GLU A CA 1
ATOM 2181 C C . GLU A 1 283 ? 26.104 -2.968 15.490 1.00 67.62 283 GLU A C 1
ATOM 2183 O O . GLU A 1 283 ? 27.071 -3.036 16.242 1.00 67.62 283 GLU A O 1
ATOM 2188 N N . SER A 1 284 ? 24.852 -2.908 15.969 1.00 61.09 284 SER A N 1
ATOM 2189 C CA . SER A 1 284 ? 24.489 -2.942 17.410 1.00 61.09 284 SER A CA 1
ATOM 2190 C C . SER A 1 284 ? 24.639 -4.333 18.082 1.00 61.09 284 SER A C 1
ATOM 2192 O O . SER A 1 284 ? 24.044 -4.650 19.128 1.00 61.09 284 SER A O 1
ATOM 2194 N N . GLY A 1 285 ? 25.434 -5.214 17.470 1.00 58.28 285 GLY A N 1
ATOM 2195 C CA . GLY A 1 285 ? 25.791 -6.538 17.971 1.00 58.28 285 GLY A CA 1
ATOM 2196 C C . GLY A 1 285 ? 26.728 -6.525 19.197 1.00 58.28 285 GLY A C 1
ATOM 2197 O O . GLY A 1 285 ? 27.148 -5.469 19.667 1.00 58.28 285 GLY A O 1
ATOM 2198 N N . PRO A 1 286 ? 27.094 -7.705 19.739 1.00 47.72 286 PRO A N 1
ATOM 2199 C CA . PRO A 1 286 ? 27.818 -7.827 21.017 1.00 47.72 286 PRO A CA 1
ATOM 2200 C C . PRO A 1 286 ? 29.233 -7.219 21.077 1.00 47.72 286 PRO A C 1
ATOM 2202 O O . PRO A 1 286 ? 29.850 -7.243 22.139 1.00 47.72 286 PRO A O 1
ATOM 2205 N N . GLN A 1 287 ? 29.776 -6.707 19.968 1.00 46.22 287 GLN A N 1
ATOM 2206 C CA . GLN A 1 287 ? 31.148 -6.188 19.900 1.00 46.22 287 GLN A CA 1
ATOM 2207 C C . GLN A 1 287 ? 31.350 -4.870 20.666 1.00 46.22 287 GLN A C 1
ATOM 2209 O O . GLN A 1 287 ? 32.457 -4.615 21.130 1.00 46.22 287 GLN A O 1
ATOM 2214 N N . TRP A 1 288 ? 30.293 -4.087 20.906 1.00 46.62 288 TRP A N 1
ATOM 2215 C CA . TRP A 1 288 ? 30.374 -2.818 21.651 1.00 46.62 288 TRP A CA 1
ATOM 2216 C C . TRP A 1 288 ? 30.647 -2.987 23.161 1.00 46.62 288 TRP A C 1
ATOM 2218 O O . TRP A 1 288 ? 30.846 -2.004 23.866 1.00 46.62 288 TRP A O 1
ATOM 2228 N N . GLY A 1 289 ? 30.705 -4.226 23.669 1.00 39.56 289 GLY A N 1
ATOM 2229 C CA . GLY A 1 289 ? 31.111 -4.534 25.048 1.00 39.56 289 GLY A CA 1
ATOM 2230 C C . GLY A 1 289 ? 32.624 -4.697 25.266 1.00 39.56 289 GLY A C 1
ATOM 2231 O O . GLY A 1 289 ? 33.046 -4.918 26.401 1.00 39.56 289 GLY A O 1
ATOM 2232 N N . LEU A 1 290 ? 33.450 -4.628 24.214 1.00 35.75 290 LEU A N 1
ATOM 2233 C CA . LEU A 1 290 ? 34.910 -4.756 24.297 1.00 35.75 290 LEU A CA 1
ATOM 2234 C C . LEU A 1 290 ? 35.580 -3.636 23.496 1.00 35.75 290 LEU A C 1
ATOM 2236 O O . LEU A 1 290 ? 35.582 -3.651 22.268 1.00 35.75 290 LEU A O 1
ATOM 2240 N N . GLY A 1 291 ? 36.163 -2.665 24.201 1.00 43.19 291 GLY A N 1
ATOM 2241 C CA . GLY A 1 291 ? 36.740 -1.471 23.587 1.00 43.19 291 GLY A CA 1
ATOM 2242 C C . GLY A 1 291 ? 37.840 -1.775 22.564 1.00 43.19 291 GLY A C 1
ATOM 2243 O O . GLY A 1 291 ? 38.867 -2.375 22.885 1.00 43.19 291 GLY A O 1
ATOM 2244 N N . SER A 1 292 ? 37.645 -1.311 21.332 1.00 27.34 292 SER A N 1
ATOM 2245 C CA . SER A 1 292 ? 38.672 -1.152 20.295 1.00 27.34 292 SER A CA 1
ATOM 2246 C C . SER A 1 292 ? 38.207 -0.094 19.282 1.00 27.34 292 SER A C 1
ATOM 2248 O O . SER A 1 292 ? 37.002 0.058 19.085 1.00 27.34 292 SER A O 1
ATOM 2250 N N . PRO A 1 293 ? 39.121 0.699 18.696 1.00 36.12 293 PRO A N 1
ATOM 2251 C CA . PRO A 1 293 ? 38.766 1.997 18.129 1.00 36.12 293 PRO A CA 1
ATOM 2252 C C . PRO A 1 293 ? 38.117 1.906 16.744 1.00 36.12 293 PRO A C 1
ATOM 2254 O O . PRO A 1 293 ? 38.595 1.194 15.858 1.00 36.12 293 PRO A O 1
ATOM 2257 N N . LEU A 1 294 ? 37.076 2.715 16.538 1.00 29.41 294 LEU A N 1
ATOM 2258 C CA . LEU A 1 294 ? 36.486 2.958 15.224 1.00 29.41 294 LEU A CA 1
ATOM 2259 C C . LEU A 1 294 ? 37.519 3.585 14.275 1.00 29.41 294 LEU A C 1
ATOM 2261 O O . LEU A 1 294 ? 38.266 4.500 14.628 1.00 29.41 294 LEU A O 1
ATOM 2265 N N . ARG A 1 295 ? 37.562 3.061 13.048 1.00 28.86 295 ARG A N 1
ATOM 2266 C CA . ARG A 1 295 ? 38.465 3.510 11.986 1.00 28.86 295 ARG A CA 1
ATOM 2267 C C . ARG A 1 295 ? 38.076 4.926 11.556 1.00 28.86 295 ARG A C 1
ATOM 2269 O O . ARG A 1 295 ? 37.069 5.102 10.880 1.00 28.86 295 ARG A O 1
ATOM 2276 N N . VAL A 1 296 ? 38.908 5.907 11.905 1.00 27.92 296 VAL A N 1
ATOM 2277 C CA . VAL A 1 296 ? 38.779 7.300 11.452 1.00 27.92 296 VAL A CA 1
ATOM 2278 C C . VAL A 1 296 ? 38.737 7.345 9.923 1.00 27.92 296 VAL A C 1
ATOM 2280 O O . VAL A 1 296 ? 39.730 7.033 9.262 1.00 27.92 296 VAL A O 1
ATOM 2283 N N . LEU A 1 297 ? 37.602 7.764 9.360 1.00 29.66 297 LEU A N 1
ATOM 2284 C CA . LEU A 1 297 ? 37.552 8.272 7.994 1.00 29.66 297 LEU A CA 1
ATOM 2285 C C . LEU A 1 297 ? 38.098 9.699 8.020 1.00 29.66 297 LEU A C 1
ATOM 2287 O O . LEU A 1 297 ? 37.481 10.613 8.557 1.00 29.66 297 LEU A O 1
ATOM 2291 N N . THR A 1 298 ? 39.299 9.876 7.482 1.00 27.39 298 THR A N 1
ATOM 2292 C CA . THR A 1 298 ? 39.967 11.175 7.440 1.00 27.39 298 THR A CA 1
ATOM 2293 C C . THR A 1 298 ? 39.383 12.051 6.333 1.00 27.39 298 THR A C 1
ATOM 2295 O O . THR A 1 298 ? 39.756 11.900 5.169 1.00 27.39 298 THR A O 1
ATOM 2298 N N . SER A 1 299 ? 38.559 13.031 6.699 1.00 25.33 299 SER A N 1
ATOM 2299 C CA . SER A 1 299 ? 38.437 14.285 5.952 1.00 25.33 299 SER A CA 1
ATOM 2300 C C . SER A 1 299 ? 38.759 15.450 6.891 1.00 25.33 299 SER A C 1
ATOM 2302 O O . SER A 1 299 ? 38.174 15.627 7.956 1.00 25.33 299 SER A O 1
ATOM 2304 N N . THR A 1 300 ? 39.784 16.219 6.537 1.00 28.19 300 THR A N 1
ATOM 2305 C CA . THR A 1 300 ? 40.265 17.343 7.342 1.00 28.19 300 THR A CA 1
ATOM 2306 C C . THR A 1 300 ? 39.311 18.530 7.238 1.00 28.19 300 THR A C 1
ATOM 2308 O O . THR A 1 300 ? 39.255 19.160 6.183 1.00 28.19 300 THR A O 1
ATOM 2311 N N . SER A 1 301 ? 38.645 18.895 8.336 1.00 26.47 301 SER A N 1
ATOM 2312 C CA . SER A 1 301 ? 38.040 20.222 8.496 1.00 26.47 301 SER A CA 1
ATOM 2313 C C . SER A 1 301 ? 38.744 20.987 9.612 1.00 26.47 301 SER A C 1
ATOM 2315 O O . SER A 1 301 ? 38.700 20.620 10.787 1.00 26.47 301 SER A O 1
ATOM 2317 N N . THR A 1 302 ? 39.439 22.056 9.229 1.00 28.75 302 THR A N 1
ATOM 2318 C CA . THR A 1 302 ? 40.232 22.889 10.133 1.00 28.75 302 THR A CA 1
ATOM 2319 C C . THR A 1 302 ? 39.471 24.175 10.440 1.00 28.75 302 THR A C 1
ATOM 2321 O O . THR A 1 302 ? 39.621 25.141 9.695 1.00 28.75 302 THR A O 1
ATOM 2324 N N . SER A 1 303 ? 38.706 24.237 11.539 1.00 26.31 303 SER A N 1
ATOM 2325 C CA . SER A 1 303 ? 38.372 25.509 12.222 1.00 26.31 303 SER A CA 1
ATOM 2326 C C . SER A 1 303 ? 37.761 25.332 13.618 1.00 26.31 303 SER A C 1
ATOM 2328 O O . SER A 1 303 ? 36.619 25.691 13.878 1.00 26.31 303 SER A O 1
ATOM 2330 N N . ALA A 1 304 ? 38.581 24.910 14.582 1.00 28.62 304 ALA A N 1
ATOM 2331 C CA . ALA A 1 304 ? 38.343 25.293 15.971 1.00 28.62 304 ALA A CA 1
ATOM 2332 C C . ALA A 1 304 ? 38.812 26.750 16.178 1.00 28.62 304 ALA A C 1
ATOM 2334 O O . ALA A 1 304 ? 40.007 27.010 16.346 1.00 28.62 304 ALA A O 1
ATOM 2335 N N . LYS A 1 305 ? 37.886 27.720 16.171 1.00 27.00 305 LYS A N 1
ATOM 2336 C CA . LYS A 1 305 ? 38.169 29.120 16.539 1.00 27.00 305 LYS A CA 1
ATOM 2337 C C . LYS A 1 305 ? 37.145 29.672 17.535 1.00 27.00 305 LYS A C 1
ATOM 2339 O O . LYS A 1 305 ? 36.088 30.144 17.155 1.00 27.00 305 LYS A O 1
ATOM 2344 N N . ARG A 1 306 ? 37.559 29.666 18.809 1.00 23.78 306 ARG A N 1
ATOM 2345 C CA . ARG A 1 306 ? 37.226 30.633 19.877 1.00 23.78 306 ARG A CA 1
ATOM 2346 C C . ARG A 1 306 ? 35.857 31.330 19.784 1.00 23.78 306 ARG A C 1
ATOM 2348 O O . ARG A 1 306 ? 35.759 32.416 19.219 1.00 23.78 306 ARG A O 1
ATOM 2355 N N . VAL A 1 307 ? 34.891 30.829 20.552 1.00 24.94 307 VAL A N 1
ATOM 2356 C CA . VAL A 1 307 ? 33.846 31.692 21.123 1.00 24.94 307 VAL A CA 1
ATOM 2357 C C . VAL A 1 307 ? 34.515 32.600 22.156 1.00 24.94 307 VAL A C 1
ATOM 2359 O O . VAL A 1 307 ? 34.893 32.145 23.236 1.00 24.94 307 VAL A O 1
ATOM 2362 N N . ASN A 1 308 ? 34.710 33.872 21.809 1.00 23.62 308 ASN A N 1
ATOM 2363 C CA . ASN A 1 308 ? 35.257 34.882 22.712 1.00 23.62 308 ASN A CA 1
ATOM 2364 C C . ASN A 1 308 ? 34.205 35.979 22.936 1.00 23.62 308 ASN A C 1
ATOM 2366 O O . ASN A 1 308 ? 33.983 36.833 22.086 1.00 23.62 308 ASN A O 1
ATOM 2370 N N . LYS A 1 309 ? 33.569 35.887 24.103 1.00 30.31 309 LYS A N 1
ATOM 2371 C CA . LYS A 1 309 ? 32.685 36.840 24.788 1.00 30.31 309 LYS A CA 1
ATOM 2372 C C . LYS A 1 309 ? 32.828 38.327 24.390 1.00 30.31 309 LYS A C 1
ATOM 2374 O O . LYS A 1 309 ? 33.854 38.923 24.706 1.00 30.31 309 LYS A O 1
ATOM 2379 N N . LEU A 1 310 ? 31.762 38.896 23.818 1.00 23.59 310 LEU A N 1
ATOM 2380 C CA . LEU A 1 310 ? 31.361 40.321 23.766 1.00 23.59 310 LEU A CA 1
ATOM 2381 C C . LEU A 1 310 ? 29.958 40.384 23.118 1.00 23.59 310 LEU A C 1
ATOM 2383 O O . LEU A 1 310 ? 29.713 39.618 22.192 1.00 23.59 310 LEU A O 1
ATOM 2387 N N . ASP A 1 311 ? 29.018 41.268 23.449 1.00 21.59 311 ASP A N 1
ATOM 2388 C CA . ASP A 1 311 ? 28.624 41.862 24.738 1.00 21.59 311 ASP A CA 1
ATOM 2389 C C . ASP A 1 311 ? 27.176 42.365 24.549 1.00 21.59 311 ASP A C 1
ATOM 2391 O O . ASP A 1 311 ? 26.940 43.246 23.725 1.00 21.59 311 ASP A O 1
ATOM 2395 N N . PHE A 1 312 ? 26.194 41.819 25.278 1.00 22.33 312 PHE A N 1
ATOM 2396 C CA . PHE A 1 312 ? 24.801 42.295 25.225 1.00 22.33 312 PHE A CA 1
ATOM 2397 C C . PHE A 1 312 ? 24.507 43.128 26.480 1.00 22.33 312 PHE A C 1
ATOM 2399 O O . PHE A 1 312 ? 24.134 42.603 27.532 1.00 22.33 312 PHE A O 1
ATOM 2406 N N . THR A 1 313 ? 24.749 44.438 26.399 1.00 22.70 313 THR A N 1
ATOM 2407 C CA . THR A 1 313 ? 24.564 45.376 27.517 1.00 22.70 313 THR A CA 1
ATOM 2408 C C . THR A 1 313 ? 23.324 46.251 27.331 1.00 22.70 313 THR A C 1
ATOM 2410 O O . THR A 1 313 ? 23.351 47.191 26.541 1.00 22.70 313 THR A O 1
ATOM 2413 N N . GLY A 1 314 ? 22.291 46.005 28.146 1.00 22.92 314 GLY A N 1
ATOM 2414 C CA . GLY A 1 314 ? 21.108 46.867 28.297 1.00 22.92 314 GLY A CA 1
ATOM 2415 C C . GLY A 1 314 ? 19.835 46.321 27.616 1.00 22.92 314 GLY A C 1
ATOM 2416 O O . GLY A 1 314 ? 19.893 45.930 26.463 1.00 22.92 314 GLY A O 1
ATOM 2417 N N . SER A 1 315 ? 18.656 46.280 28.257 1.00 22.42 315 SER A N 1
ATOM 2418 C CA . SER A 1 315 ? 18.364 46.672 29.644 1.00 22.42 315 SER A CA 1
ATOM 2419 C C . SER A 1 315 ? 17.112 46.003 30.258 1.00 22.42 315 SER A C 1
ATOM 2421 O O . SER A 1 315 ? 16.004 46.492 30.087 1.00 22.42 315 SER A O 1
ATOM 2423 N N . VAL A 1 316 ? 17.355 44.992 31.106 1.00 24.98 316 VAL A N 1
ATOM 2424 C CA . VAL A 1 316 ? 16.750 44.769 32.447 1.00 24.98 316 VAL A CA 1
ATOM 2425 C C . VAL A 1 316 ? 15.209 44.658 32.583 1.00 24.98 316 VAL A C 1
ATOM 2427 O O . VAL A 1 316 ? 14.504 45.657 32.503 1.00 24.98 316 VAL A O 1
ATOM 2430 N N . HIS A 1 317 ? 14.707 43.476 32.980 1.00 25.34 317 HIS A N 1
ATOM 2431 C CA . HIS A 1 317 ? 14.300 43.115 34.367 1.00 25.34 317 HIS A CA 1
ATOM 2432 C C . HIS A 1 317 ? 13.929 41.609 34.407 1.00 25.34 317 HIS A C 1
ATOM 2434 O O . HIS A 1 317 ? 12.912 41.208 33.865 1.00 25.34 317 HIS A O 1
ATOM 2440 N N . ALA A 1 318 ? 14.806 40.692 34.829 1.00 24.33 318 ALA A N 1
ATOM 2441 C CA . ALA A 1 318 ? 15.258 40.404 36.201 1.00 24.33 318 ALA A CA 1
ATOM 2442 C C . ALA A 1 318 ? 14.427 39.315 36.920 1.00 24.33 318 ALA A C 1
ATOM 2444 O O . ALA A 1 318 ? 13.403 39.615 37.522 1.00 24.33 318 ALA A O 1
ATOM 2445 N N . LEU A 1 319 ? 14.963 38.086 36.977 1.00 26.11 319 LEU A N 1
ATOM 2446 C CA . LEU A 1 319 ? 15.398 37.457 38.239 1.00 26.11 319 LEU A CA 1
ATOM 2447 C C . LEU A 1 319 ? 16.332 36.253 37.983 1.00 26.11 319 LEU A C 1
ATOM 2449 O O . LEU A 1 319 ? 16.385 35.705 36.886 1.00 26.11 319 LEU A O 1
ATOM 2453 N N . THR A 1 320 ? 17.159 35.933 38.979 1.00 23.64 320 THR A N 1
ATOM 2454 C CA . THR A 1 320 ? 18.418 35.166 38.865 1.00 23.64 320 THR A CA 1
ATOM 2455 C C . THR A 1 320 ? 18.327 33.701 39.361 1.00 23.64 320 THR A C 1
ATOM 2457 O O . THR A 1 320 ? 17.316 33.321 39.949 1.00 23.64 320 THR A O 1
ATOM 2460 N N . PRO A 1 321 ? 19.344 32.842 39.100 1.00 40.62 321 PRO A N 1
ATOM 2461 C CA . PRO A 1 321 ? 19.145 31.392 38.941 1.00 40.62 321 PRO A CA 1
ATOM 2462 C C . PRO A 1 321 ? 19.714 30.510 40.071 1.00 40.62 321 PRO A C 1
ATOM 2464 O O . PRO A 1 321 ? 20.562 30.950 40.848 1.00 40.62 321 PRO A O 1
ATOM 2467 N N . ALA A 1 322 ? 19.390 29.206 40.045 1.00 22.42 322 ALA A N 1
ATOM 2468 C CA . ALA A 1 322 ? 20.241 28.165 40.633 1.00 22.42 322 ALA A CA 1
ATOM 2469 C C . ALA A 1 322 ? 20.092 26.766 39.983 1.00 22.42 322 ALA A C 1
ATOM 2471 O O . ALA A 1 322 ? 18.999 26.232 39.875 1.00 22.42 322 ALA A O 1
ATOM 2472 N N . ALA A 1 323 ? 21.251 26.158 39.692 1.00 24.09 323 ALA A N 1
ATOM 2473 C CA . ALA A 1 323 ? 21.542 24.713 39.672 1.00 24.09 323 ALA A CA 1
ATOM 2474 C C . ALA A 1 323 ? 20.926 23.772 38.600 1.00 24.09 323 ALA A C 1
ATOM 2476 O O . ALA A 1 323 ? 19.870 23.186 38.779 1.00 24.09 323 ALA A O 1
ATOM 2477 N N . ARG A 1 324 ? 21.761 23.488 37.582 1.00 24.19 324 ARG A N 1
ATOM 2478 C CA . ARG A 1 324 ? 22.277 22.149 37.181 1.00 24.19 324 ARG A CA 1
ATOM 2479 C C . ARG A 1 324 ? 21.300 20.958 37.202 1.00 24.19 324 ARG A C 1
ATOM 2481 O O . ARG A 1 324 ? 20.888 20.505 38.261 1.00 24.19 324 ARG A O 1
ATOM 2488 N N . GLY A 1 325 ? 21.095 20.382 36.014 1.00 25.28 325 GLY A N 1
ATOM 2489 C CA . GLY A 1 325 ? 20.094 19.352 35.734 1.00 25.28 325 GLY A CA 1
ATOM 2490 C C . GLY A 1 325 ? 20.350 17.941 36.261 1.00 25.28 325 GLY A C 1
ATOM 2491 O O . GLY A 1 325 ? 21.289 17.695 37.011 1.00 25.28 325 GLY A O 1
ATOM 2492 N N . VAL A 1 326 ? 19.506 17.013 35.801 1.00 23.67 326 VAL A N 1
ATOM 2493 C CA . VAL A 1 326 ? 19.668 15.555 35.899 1.00 23.67 326 VAL A CA 1
ATOM 2494 C C . VAL A 1 326 ? 18.844 14.872 34.795 1.00 23.67 326 VAL A C 1
ATOM 2496 O O . VAL A 1 326 ? 17.786 15.355 34.413 1.00 23.67 326 VAL A O 1
ATOM 2499 N N . ALA A 1 327 ? 19.406 13.765 34.306 1.00 24.11 327 ALA A N 1
ATOM 2500 C CA . ALA A 1 327 ? 18.870 12.666 33.499 1.00 24.11 327 ALA A CA 1
ATOM 2501 C C . ALA A 1 327 ? 17.456 12.729 32.875 1.00 24.11 327 ALA A C 1
ATOM 2503 O O . ALA A 1 327 ? 16.433 12.833 33.544 1.00 24.11 327 ALA A O 1
ATOM 2504 N N . CYS A 1 328 ? 17.437 12.368 31.589 1.00 26.56 328 CYS A N 1
ATOM 2505 C CA . CYS A 1 328 ? 16.348 11.637 30.947 1.00 26.56 328 CYS A CA 1
ATOM 2506 C C . CYS A 1 328 ? 15.921 10.419 31.793 1.00 26.56 328 CYS A C 1
ATOM 2508 O O . CYS A 1 328 ? 16.757 9.562 32.101 1.00 26.56 328 CYS A O 1
ATOM 2510 N N . HIS A 1 329 ? 14.629 10.299 32.114 1.00 22.50 329 HIS A N 1
ATOM 2511 C CA . HIS A 1 329 ? 14.038 9.069 32.645 1.00 22.50 329 HIS A CA 1
ATOM 2512 C C . HIS A 1 329 ? 12.711 8.739 31.957 1.00 22.50 329 HIS A C 1
ATOM 2514 O O . HIS A 1 329 ? 11.851 9.588 31.752 1.00 22.50 329 HIS A O 1
ATOM 2520 N N . SER A 1 330 ? 12.618 7.463 31.603 1.00 23.42 330 SER A N 1
ATOM 2521 C CA . SER A 1 330 ? 11.496 6.729 31.025 1.00 23.42 330 SER A CA 1
ATOM 2522 C C . SER A 1 330 ? 10.111 7.097 31.561 1.00 23.42 330 SER A C 1
ATOM 2524 O O . SER A 1 330 ? 9.891 7.057 32.771 1.00 23.42 330 SER A O 1
ATOM 2526 N N . VAL A 1 331 ? 9.149 7.256 30.649 1.00 25.52 331 VAL A N 1
ATOM 2527 C CA . VAL A 1 331 ? 7.723 7.086 30.952 1.00 25.52 331 VAL A CA 1
ATOM 2528 C C . VAL A 1 331 ? 7.318 5.666 30.558 1.00 25.52 331 VAL A C 1
ATOM 2530 O O . VAL A 1 331 ? 7.142 5.362 29.380 1.00 25.52 331 VAL A O 1
ATOM 2533 N N . PHE A 1 332 ? 7.183 4.799 31.559 1.00 22.80 332 PHE A N 1
ATOM 2534 C CA . PHE A 1 332 ? 6.428 3.554 31.467 1.00 22.80 332 PHE A CA 1
ATOM 2535 C C . PHE A 1 332 ? 5.453 3.549 32.650 1.00 22.80 332 PHE A C 1
ATOM 2537 O O . PHE A 1 332 ? 5.897 3.493 33.790 1.00 22.80 332 PHE A O 1
ATOM 2544 N N . GLU A 1 333 ? 4.161 3.651 32.331 1.00 26.97 333 GLU A N 1
ATOM 2545 C CA . GLU A 1 333 ? 2.975 3.414 33.174 1.00 26.97 333 GLU A CA 1
ATOM 2546 C C . GLU A 1 333 ? 2.769 4.178 34.514 1.00 26.97 333 GLU A C 1
ATOM 2548 O O . GLU A 1 333 ? 3.671 4.419 35.307 1.00 26.97 333 GLU A O 1
ATOM 2553 N N . LEU A 1 334 ? 1.476 4.434 34.785 1.00 24.48 334 LEU A N 1
ATOM 2554 C CA . LEU A 1 334 ? 0.832 4.808 36.062 1.00 24.48 334 LEU A CA 1
ATOM 2555 C C . LEU A 1 334 ? 0.892 6.274 36.552 1.00 24.48 334 LEU A C 1
ATOM 2557 O O . LEU A 1 334 ? 1.674 6.657 37.419 1.00 24.48 334 LEU A O 1
ATOM 2561 N N . GLU A 1 335 ? -0.145 7.021 36.165 1.00 27.69 335 GLU A N 1
ATOM 2562 C CA . GLU A 1 335 ? -0.844 8.002 37.011 1.00 27.69 335 GLU A CA 1
ATOM 2563 C C . GLU A 1 335 ? -2.317 7.546 37.150 1.00 27.69 335 GLU A C 1
ATOM 2565 O O . GLU A 1 335 ? -2.841 6.925 36.231 1.00 27.69 335 GLU A O 1
ATOM 2570 N N . ARG A 1 336 ? -3.072 7.780 38.233 1.00 27.55 336 ARG A N 1
ATOM 2571 C CA . ARG A 1 336 ? -2.824 8.509 39.492 1.00 27.55 336 ARG A CA 1
ATOM 2572 C C . ARG A 1 336 ? -3.795 7.991 40.567 1.00 27.55 336 ARG A C 1
ATOM 2574 O O . ARG A 1 336 ? -4.968 7.780 40.279 1.00 27.55 336 ARG A O 1
ATOM 2581 N N . CYS A 1 337 ? -3.367 7.951 41.827 1.00 20.70 337 CYS A N 1
ATOM 2582 C CA . CYS A 1 337 ? -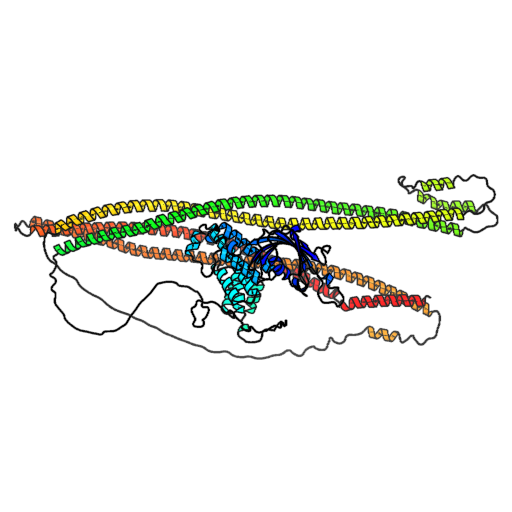4.264 8.222 42.956 1.00 20.70 337 CYS A CA 1
ATOM 2583 C C . CYS A 1 337 ? -3.578 9.250 43.864 1.00 20.70 337 CYS A C 1
ATOM 2585 O O . CYS A 1 337 ? -2.370 9.184 44.084 1.00 20.70 337 CYS A O 1
ATOM 2587 N N . SER A 1 338 ? -4.322 10.269 44.284 1.00 25.38 338 SER A N 1
ATOM 2588 C CA . SER A 1 338 ? -3.771 11.566 44.685 1.00 25.38 338 SER A CA 1
ATOM 2589 C C . SER A 1 338 ? -3.783 11.782 46.200 1.00 25.38 338 SER A C 1
ATOM 2591 O O . SER A 1 338 ? -4.861 11.802 46.779 1.00 25.38 338 SER A O 1
ATOM 2593 N N . ARG A 1 339 ? -2.601 12.130 46.742 1.00 27.33 339 ARG A N 1
ATOM 2594 C CA . ARG A 1 339 ? -2.349 13.074 47.860 1.00 27.33 339 ARG A CA 1
ATOM 2595 C C . ARG A 1 339 ? -2.919 12.687 49.236 1.00 27.33 339 ARG A C 1
ATOM 2597 O O . ARG A 1 339 ? -4.117 12.561 49.427 1.00 27.33 339 ARG A O 1
ATOM 2604 N N . ASP A 1 340 ? -2.038 12.381 50.190 1.00 23.61 340 ASP A N 1
ATOM 2605 C CA . ASP A 1 340 ? -1.424 13.331 51.155 1.00 23.61 340 ASP A CA 1
ATOM 2606 C C . ASP A 1 340 ? -2.349 13.577 52.362 1.00 23.61 340 ASP A C 1
ATOM 2608 O O . ASP A 1 340 ? -3.553 13.692 52.200 1.00 23.61 340 ASP A O 1
ATOM 2612 N N . SER A 1 341 ? -1.916 13.816 53.600 1.00 25.83 341 SER A N 1
ATOM 2613 C CA . SER A 1 341 ? -0.690 13.630 54.406 1.00 25.83 341 SER A CA 1
ATOM 2614 C C . SER A 1 341 ? -1.100 14.265 55.769 1.00 25.83 341 SER A C 1
ATOM 2616 O O . SER A 1 341 ? -1.932 15.166 55.776 1.00 25.83 341 SER A O 1
ATOM 2618 N N . CYS A 1 342 ? -0.650 13.942 56.982 1.00 23.81 342 CYS A N 1
ATOM 2619 C CA . CYS A 1 342 ? 0.626 13.439 57.468 1.00 23.81 342 CYS A CA 1
ATOM 2620 C C . CYS A 1 342 ? 0.515 13.209 59.008 1.00 23.81 342 CYS A C 1
ATOM 2622 O O . CYS A 1 342 ? -0.541 13.414 59.599 1.00 23.81 342 CYS A O 1
ATOM 2624 N N . PHE A 1 343 ? 1.658 12.952 59.655 1.00 22.73 343 PHE A N 1
ATOM 2625 C CA . PHE A 1 343 ? 1.965 13.151 61.087 1.00 22.73 343 PHE A CA 1
ATOM 2626 C C . PHE A 1 343 ? 1.595 12.090 62.152 1.00 22.73 343 PHE A C 1
ATOM 2628 O O . PHE A 1 343 ? 0.560 12.119 62.804 1.00 22.73 343 PHE A O 1
ATOM 2635 N N . CYS A 1 344 ? 2.640 11.309 62.449 1.00 22.91 344 CYS A N 1
ATOM 2636 C CA . CYS A 1 344 ? 3.217 11.043 63.775 1.00 22.91 344 CYS A CA 1
ATOM 2637 C C . CYS A 1 344 ? 2.516 10.161 64.822 1.00 22.91 344 CYS A C 1
ATOM 2639 O O . CYS A 1 344 ? 1.388 10.341 65.262 1.00 22.91 344 CYS A O 1
ATOM 2641 N N . THR A 1 345 ? 3.349 9.248 65.314 1.00 27.73 345 THR A N 1
ATOM 2642 C CA . THR A 1 345 ? 3.177 8.346 66.447 1.00 27.73 345 THR A CA 1
ATOM 2643 C C . THR A 1 345 ? 3.246 9.068 67.798 1.00 27.73 345 THR A C 1
ATOM 2645 O O . THR A 1 345 ? 4.026 10.006 67.945 1.00 27.73 345 THR A O 1
ATOM 2648 N N . TRP A 1 346 ? 2.510 8.566 68.801 1.00 20.94 346 TRP A N 1
ATOM 2649 C CA . TRP A 1 346 ? 2.964 8.144 70.152 1.00 20.94 346 TRP A CA 1
ATOM 2650 C C . TRP A 1 346 ? 1.743 7.862 71.070 1.00 20.94 346 TRP A C 1
ATOM 2652 O O . TRP A 1 346 ? 0.606 8.033 70.647 1.00 20.94 346 TRP A O 1
ATOM 2662 N N . VAL A 1 347 ? 1.995 7.464 72.331 1.00 26.14 347 VAL A N 1
ATOM 2663 C CA . VAL A 1 347 ? 1.036 7.321 73.464 1.00 26.14 347 VAL A CA 1
ATOM 2664 C C . VAL A 1 347 ? 0.355 5.944 73.652 1.00 26.14 347 VAL A C 1
ATOM 2666 O O . VAL A 1 347 ? -0.819 5.720 73.385 1.00 26.14 347 VAL A O 1
ATOM 2669 N N . THR A 1 348 ? 1.157 5.018 74.185 1.00 28.45 348 THR A N 1
ATOM 2670 C CA . THR A 1 348 ? 0.945 4.272 75.454 1.00 28.45 348 THR A CA 1
ATOM 2671 C C . THR A 1 348 ? -0.461 3.874 75.952 1.00 28.45 348 THR A C 1
ATOM 2673 O O . THR A 1 348 ? -1.273 4.707 76.334 1.00 28.45 348 THR A O 1
ATOM 2676 N N . TRP A 1 349 ? -0.607 2.563 76.188 1.00 23.20 349 TRP A N 1
ATOM 2677 C CA . TRP A 1 349 ? -0.925 1.931 77.489 1.00 23.20 349 TRP A CA 1
ATOM 2678 C C . TRP A 1 349 ? -1.798 2.675 78.537 1.00 23.20 349 TRP A C 1
ATOM 2680 O O . TRP A 1 349 ? -1.335 3.571 79.233 1.00 23.20 349 TRP A O 1
ATOM 2690 N N . THR A 1 350 ? -2.948 2.044 78.827 1.00 25.91 350 THR A N 1
ATOM 2691 C CA . THR A 1 350 ? -3.571 1.818 80.159 1.00 25.91 350 THR A CA 1
ATOM 2692 C C . THR A 1 350 ? -4.161 2.962 81.008 1.00 25.91 350 THR A C 1
ATOM 2694 O O . THR A 1 350 ? -3.482 3.908 81.374 1.00 25.91 350 THR A O 1
ATOM 2697 N N . PHE A 1 351 ? -5.373 2.670 81.522 1.00 24.64 351 PHE A N 1
ATOM 2698 C CA . PHE A 1 351 ? -6.029 3.198 82.738 1.00 24.64 351 PHE A CA 1
ATOM 2699 C C . PHE A 1 351 ? -6.504 4.668 82.760 1.00 24.64 351 PHE A C 1
ATOM 2701 O O . PHE A 1 351 ? -5.700 5.583 82.852 1.00 24.64 351 PHE A O 1
ATOM 2708 N N . VAL A 1 352 ? -7.830 4.873 82.887 1.00 26.27 352 VAL A N 1
ATOM 2709 C CA . VAL A 1 352 ? -8.508 5.415 84.098 1.00 26.27 352 VAL A CA 1
ATOM 2710 C C . VAL A 1 352 ? -10.037 5.537 83.879 1.00 26.27 352 VAL A C 1
ATOM 2712 O O . VAL A 1 352 ? -10.507 5.629 82.754 1.00 26.27 352 VAL A O 1
ATOM 2715 N N . ALA A 1 353 ? -10.792 5.521 84.988 1.00 26.42 353 ALA A N 1
ATOM 2716 C CA . ALA A 1 353 ? -12.192 5.951 85.149 1.00 26.42 353 ALA A CA 1
ATOM 2717 C C . ALA A 1 353 ? -13.296 5.260 84.320 1.00 26.42 353 ALA A C 1
ATOM 2719 O O . ALA A 1 353 ? -13.737 5.703 83.265 1.00 26.42 353 ALA A O 1
ATOM 2720 N N . ARG A 1 354 ? -13.896 4.255 84.963 1.00 29.38 354 ARG A N 1
ATOM 2721 C CA . ARG A 1 354 ? -15.325 3.953 84.840 1.00 29.38 354 ARG A CA 1
ATOM 2722 C C . ARG A 1 354 ? -16.129 5.089 85.488 1.00 29.38 354 ARG A C 1
ATOM 2724 O O . ARG A 1 354 ? -16.194 5.129 86.713 1.00 29.38 354 ARG A O 1
ATOM 2731 N N . GLU A 1 355 ? -16.793 5.929 84.698 1.00 25.25 355 GLU A N 1
ATOM 2732 C CA . GLU A 1 355 ? -17.999 6.630 85.160 1.00 25.25 355 GLU A CA 1
ATOM 2733 C C . GLU A 1 355 ? -19.254 5.951 84.613 1.00 25.25 355 GLU A C 1
ATOM 2735 O O . GLU A 1 355 ? -19.312 5.487 83.474 1.00 25.25 355 GLU A O 1
ATOM 2740 N N . VAL A 1 356 ? -20.253 5.832 85.485 1.00 34.81 356 VAL A N 1
ATOM 2741 C CA . VAL A 1 356 ? -21.539 5.206 85.190 1.00 34.81 356 VAL A CA 1
ATOM 2742 C C . VAL A 1 356 ? -22.517 6.308 84.805 1.00 34.81 356 VAL A C 1
ATOM 2744 O O . VAL A 1 356 ? -23.030 6.997 85.681 1.00 34.81 356 VAL A O 1
ATOM 2747 N N . SER A 1 357 ? -22.829 6.415 83.515 1.00 27.05 357 SER A N 1
ATOM 2748 C CA . SER A 1 357 ? -24.014 7.136 83.044 1.00 27.05 357 SER A CA 1
ATOM 2749 C C . SER A 1 357 ? -25.093 6.130 82.669 1.00 27.05 357 SER A C 1
ATOM 2751 O O . SER A 1 357 ? -24.976 5.377 81.703 1.00 27.05 357 SER A O 1
ATOM 2753 N N . SER A 1 358 ? -26.140 6.081 83.487 1.00 30.84 358 SER A N 1
ATOM 2754 C CA . SER A 1 358 ? -27.268 5.166 83.344 1.00 30.84 358 SER A CA 1
ATOM 2755 C C . SER A 1 358 ? -28.207 5.604 82.217 1.00 30.84 358 SER A C 1
ATOM 2757 O O . SER A 1 358 ? -29.077 6.448 82.430 1.00 30.84 358 SER A O 1
ATOM 2759 N N . ALA A 1 359 ? -28.081 4.991 81.040 1.00 29.06 359 ALA A N 1
ATOM 2760 C CA . ALA A 1 359 ? -29.127 5.029 80.021 1.00 29.06 359 ALA A CA 1
ATOM 2761 C C . ALA A 1 359 ? -30.227 4.015 80.388 1.00 29.06 359 ALA A C 1
ATOM 2763 O O . ALA A 1 359 ? -29.968 2.817 80.522 1.00 29.06 359 ALA A O 1
ATOM 2764 N N . SER A 1 360 ? -31.452 4.496 80.600 1.00 27.83 360 SER A N 1
ATOM 2765 C CA . SER A 1 360 ? -32.611 3.663 80.934 1.00 27.83 360 SER A CA 1
ATOM 2766 C C . SER A 1 360 ? -32.986 2.723 79.787 1.00 27.83 360 SER A C 1
ATOM 2768 O O . SER A 1 360 ? -32.961 3.122 78.625 1.00 27.83 360 SER A O 1
ATOM 2770 N N . ALA A 1 361 ? -33.404 1.498 80.113 1.00 33.62 361 ALA A N 1
ATOM 2771 C CA . ALA A 1 361 ? -33.856 0.522 79.127 1.00 33.62 361 ALA A CA 1
ATOM 2772 C C . ALA A 1 361 ? -35.085 1.027 78.343 1.00 33.62 361 ALA A C 1
ATOM 2774 O O . ALA A 1 361 ? -36.171 1.160 78.906 1.00 33.62 361 ALA A O 1
ATOM 2775 N N . ALA A 1 362 ? -34.908 1.265 77.041 1.00 41.72 362 ALA A N 1
ATOM 2776 C CA . ALA A 1 362 ? -35.982 1.614 76.114 1.00 41.72 362 ALA A CA 1
ATOM 2777 C C . ALA A 1 362 ? -36.974 0.442 75.950 1.00 41.72 362 ALA A C 1
ATOM 2779 O O . ALA A 1 362 ? -36.570 -0.722 75.824 1.00 41.72 362 ALA A O 1
ATOM 2780 N N . SER A 1 363 ? -38.276 0.733 75.974 1.00 44.16 363 SER A N 1
ATOM 2781 C CA . SER A 1 363 ? -39.346 -0.266 75.837 1.00 44.16 363 SER A CA 1
ATOM 2782 C C . SER A 1 363 ? -39.430 -0.814 74.404 1.00 44.16 363 SER A C 1
ATOM 2784 O O . SER A 1 363 ? -39.063 -0.103 73.488 1.00 44.16 363 SER A O 1
ATOM 2786 N N . PRO A 1 364 ? -39.931 -2.028 74.128 1.00 47.94 364 PRO A N 1
ATOM 2787 C CA . PRO A 1 364 ? -40.474 -2.390 72.830 1.00 47.94 364 PRO A CA 1
ATOM 2788 C C . PRO A 1 364 ? -41.494 -1.466 72.180 1.00 47.94 364 PRO A C 1
ATOM 2790 O O . PRO A 1 364 ? -41.566 -1.525 70.964 1.00 47.94 364 PRO A O 1
ATOM 2793 N N . VAL A 1 365 ? -42.196 -0.557 72.866 1.00 43.78 365 VAL A N 1
ATOM 2794 C CA . VAL A 1 365 ? -42.833 0.548 72.115 1.00 43.78 365 VAL A CA 1
ATOM 2795 C C . VAL A 1 365 ? -41.779 1.521 71.588 1.00 43.78 365 VAL A C 1
ATOM 2797 O O . VAL A 1 365 ? -41.837 1.871 70.420 1.00 43.78 365 VAL A O 1
ATOM 2800 N N . ASP A 1 366 ? -40.749 1.849 72.365 1.00 50.44 366 ASP A N 1
ATOM 2801 C CA . ASP A 1 366 ? -39.614 2.648 71.882 1.00 50.44 366 ASP A CA 1
ATOM 2802 C C . ASP A 1 366 ? -38.759 1.893 70.842 1.00 50.44 366 ASP A C 1
ATOM 2804 O O . ASP A 1 366 ? -38.221 2.522 69.941 1.00 50.44 366 ASP A O 1
ATOM 2808 N N . LYS A 1 367 ? -38.664 0.554 70.897 1.00 56.34 367 LYS A N 1
ATOM 2809 C CA . LYS A 1 367 ? -37.987 -0.261 69.872 1.00 56.34 367 LYS A CA 1
ATOM 2810 C C . LYS A 1 367 ? -38.827 -0.438 68.616 1.00 56.34 367 LYS A C 1
ATOM 2812 O O . LYS A 1 367 ? -38.238 -0.507 67.554 1.00 56.34 367 LYS A O 1
ATOM 2817 N N . VAL A 1 368 ? -40.157 -0.509 68.706 1.00 54.94 368 VAL A N 1
ATOM 2818 C CA . VAL A 1 368 ? -41.022 -0.535 67.514 1.00 54.94 368 VAL A CA 1
ATOM 2819 C C . VAL A 1 368 ? -41.126 0.864 66.900 1.00 54.94 368 VAL A C 1
ATOM 2821 O O . VAL A 1 368 ? -41.141 0.976 65.686 1.00 54.94 368 VAL A O 1
ATOM 2824 N N . LEU A 1 369 ? -41.091 1.939 67.693 1.00 59.88 369 LEU A N 1
ATOM 2825 C CA . LEU A 1 369 ? -40.919 3.304 67.178 1.00 59.88 369 LEU A CA 1
ATOM 2826 C C . LEU A 1 369 ? -39.538 3.509 66.556 1.00 59.88 369 LEU A C 1
ATOM 2828 O O . LEU A 1 369 ? -39.447 4.101 65.487 1.00 59.88 369 LEU A O 1
ATOM 2832 N N . SER A 1 370 ? -38.479 2.988 67.186 1.00 68.50 370 SER A N 1
ATOM 2833 C CA . SER A 1 370 ? -37.142 2.949 66.592 1.00 68.50 370 SER A CA 1
ATOM 2834 C C . SER A 1 370 ? -37.175 2.165 65.286 1.00 68.50 370 SER A C 1
ATOM 2836 O O . SER A 1 370 ? -36.729 2.699 64.289 1.00 68.50 370 SER A O 1
ATOM 2838 N N . ALA A 1 371 ? -37.779 0.974 65.257 1.00 66.31 371 ALA A N 1
ATOM 2839 C CA . ALA A 1 371 ? -37.869 0.133 64.067 1.00 66.31 371 ALA A CA 1
ATOM 2840 C C . ALA A 1 371 ? -38.734 0.752 62.960 1.00 66.31 371 ALA A C 1
ATOM 2842 O O . ALA A 1 371 ? -38.354 0.661 61.807 1.00 66.31 371 ALA A O 1
ATOM 2843 N N . LEU A 1 372 ? -39.846 1.432 63.262 1.00 67.38 372 LEU A N 1
ATOM 2844 C CA . LEU A 1 372 ? -40.633 2.152 62.251 1.00 67.38 372 LEU A CA 1
ATOM 2845 C C . LEU A 1 372 ? -39.920 3.416 61.757 1.00 67.38 372 LEU A C 1
ATOM 2847 O O . LEU A 1 372 ? -39.959 3.717 60.568 1.00 67.38 372 LEU A O 1
ATOM 2851 N N . SER A 1 373 ? -39.230 4.143 62.640 1.00 71.50 373 SER A N 1
ATOM 2852 C CA . SER A 1 373 ? -38.389 5.278 62.245 1.00 71.50 373 SER A CA 1
ATOM 2853 C C . SER A 1 373 ? -37.168 4.828 61.439 1.00 71.50 373 SER A C 1
ATOM 2855 O O . SER A 1 373 ? -36.726 5.555 60.554 1.00 71.50 373 SER A O 1
ATOM 2857 N N . GLU A 1 374 ? -36.635 3.643 61.728 1.00 75.81 374 GLU A N 1
ATOM 2858 C CA . GLU A 1 374 ? -35.538 2.989 61.019 1.00 75.81 374 GLU A CA 1
ATOM 2859 C C . GLU A 1 374 ? -36.032 2.451 59.675 1.00 75.81 374 GLU A C 1
ATOM 2861 O O . GLU A 1 374 ? -35.452 2.812 58.669 1.00 75.81 374 GLU A O 1
ATOM 2866 N N . MET A 1 375 ? -37.172 1.757 59.598 1.00 71.12 375 MET A N 1
ATOM 2867 C CA . MET A 1 375 ? -37.827 1.361 58.340 1.00 71.12 375 MET A CA 1
ATOM 2868 C C . MET A 1 375 ? -38.178 2.568 57.467 1.00 71.12 375 MET A C 1
ATOM 2870 O O . MET A 1 375 ? -37.969 2.521 56.261 1.00 71.12 375 MET A O 1
ATOM 2874 N N . LYS A 1 376 ? -38.645 3.680 58.050 1.00 74.19 376 LYS A N 1
ATOM 2875 C CA . LYS A 1 376 ? -38.840 4.940 57.320 1.00 74.19 376 LYS A CA 1
ATOM 2876 C C . LYS A 1 376 ? -37.513 5.511 56.820 1.00 74.19 376 LYS A C 1
ATOM 2878 O O . LYS A 1 376 ? -37.439 5.957 55.681 1.00 74.19 376 LYS A O 1
ATOM 2883 N N . SER A 1 377 ? -36.480 5.531 57.663 1.00 76.38 377 SER A N 1
ATOM 2884 C CA . SER A 1 377 ? -35.150 6.024 57.290 1.00 76.38 377 SER A CA 1
ATOM 2885 C C . SER A 1 377 ? -34.517 5.163 56.196 1.00 76.38 377 SER A C 1
ATOM 2887 O O . SER A 1 377 ? -33.909 5.703 55.280 1.00 76.38 377 SER A O 1
ATOM 2889 N N . THR A 1 378 ? -34.692 3.846 56.272 1.00 75.88 378 THR A N 1
ATOM 2890 C CA . THR A 1 378 ? -34.237 2.855 55.299 1.00 75.88 378 THR A CA 1
ATOM 2891 C C . THR A 1 378 ? -35.036 2.970 54.009 1.00 75.88 378 THR A C 1
ATOM 2893 O O . THR A 1 378 ? -34.425 3.079 52.962 1.00 75.88 378 THR A O 1
ATOM 2896 N N . GLY A 1 379 ? -36.367 3.084 54.052 1.00 72.56 379 GLY A N 1
ATOM 2897 C CA . GLY A 1 379 ? -37.196 3.303 52.861 1.00 72.56 379 GLY A CA 1
ATOM 2898 C C . GLY A 1 379 ? -36.896 4.628 52.150 1.00 72.56 379 GLY A C 1
ATOM 2899 O O . GLY A 1 379 ? -36.839 4.668 50.924 1.00 72.56 379 GLY A O 1
ATOM 2900 N N . LEU A 1 380 ? -36.621 5.704 52.901 1.00 76.44 380 LEU A N 1
ATOM 2901 C CA . LEU A 1 380 ? -36.127 6.969 52.341 1.00 76.44 380 LEU A CA 1
ATOM 2902 C C . LEU A 1 380 ? -34.731 6.802 51.714 1.00 76.44 380 LEU A C 1
ATOM 2904 O O . LEU A 1 380 ? -34.516 7.252 50.592 1.00 76.44 380 LEU A O 1
ATOM 2908 N N . ALA A 1 381 ? -33.806 6.126 52.402 1.00 79.19 381 ALA A N 1
ATOM 2909 C CA . ALA A 1 381 ? -32.455 5.874 51.900 1.00 79.19 381 ALA A CA 1
ATOM 2910 C C . ALA A 1 381 ? -32.436 4.941 50.675 1.00 79.19 381 ALA A C 1
ATOM 2912 O O . ALA A 1 381 ? -31.665 5.174 49.752 1.00 79.19 381 ALA A O 1
ATOM 2913 N N . GLU A 1 382 ? -33.299 3.926 50.629 1.00 78.00 382 GLU A N 1
ATOM 2914 C CA . GLU A 1 382 ? -33.490 3.032 49.484 1.00 78.00 382 GLU A CA 1
ATOM 2915 C C . GLU A 1 382 ? -34.110 3.765 48.297 1.00 78.00 382 GLU A C 1
ATOM 2917 O O . GLU A 1 382 ? -33.648 3.594 47.176 1.00 78.00 382 GLU A O 1
ATOM 2922 N N . MET A 1 383 ? -35.115 4.614 48.528 1.00 77.06 383 MET A N 1
ATOM 2923 C CA . MET A 1 383 ? -35.710 5.454 47.486 1.00 77.06 383 MET A CA 1
ATOM 2924 C C . MET A 1 383 ? -34.678 6.437 46.902 1.00 77.06 383 MET A C 1
ATOM 2926 O O . MET A 1 383 ? -34.651 6.651 45.690 1.00 77.06 383 MET A O 1
ATOM 2930 N N . ASP A 1 384 ? -33.816 7.033 47.730 1.00 78.75 384 ASP A N 1
ATOM 2931 C CA . ASP A 1 384 ? -32.754 7.931 47.259 1.00 78.75 384 ASP A CA 1
ATOM 2932 C C . ASP A 1 384 ? -31.573 7.172 46.615 1.00 78.75 384 ASP A C 1
ATOM 2934 O O . ASP A 1 384 ? -30.981 7.659 45.646 1.00 78.75 384 ASP A O 1
ATOM 2938 N N . ALA A 1 385 ? -31.281 5.944 47.053 1.00 80.75 385 ALA A N 1
ATOM 2939 C CA . ALA A 1 385 ? -30.344 5.044 46.378 1.00 80.75 385 ALA A CA 1
ATOM 2940 C C . ALA A 1 385 ? -30.870 4.592 45.002 1.00 80.75 385 ALA A C 1
ATOM 2942 O O . ALA A 1 385 ? -30.130 4.646 44.022 1.00 80.75 385 ALA A O 1
ATOM 2943 N N . GLU A 1 386 ? -32.152 4.228 44.896 1.00 78.25 386 GLU A N 1
ATOM 2944 C CA . GLU A 1 386 ? -32.807 3.851 43.636 1.00 78.25 386 GLU A CA 1
ATOM 2945 C C . GLU A 1 386 ? -32.851 5.036 42.656 1.00 78.25 386 GLU A C 1
ATOM 2947 O O . GLU A 1 386 ? -32.546 4.862 41.479 1.00 78.25 386 GLU A O 1
ATOM 2952 N N . LYS A 1 387 ? -33.126 6.264 43.131 1.00 81.44 387 LYS A N 1
ATOM 2953 C CA . LYS A 1 387 ? -32.979 7.491 42.317 1.00 81.44 387 LYS A CA 1
ATOM 2954 C C . LYS A 1 387 ? -31.561 7.659 41.779 1.00 81.44 387 LYS A C 1
ATOM 2956 O O . LYS A 1 387 ? -31.397 8.054 40.629 1.00 81.44 387 LYS A O 1
ATOM 2961 N N . THR A 1 388 ? -30.549 7.383 42.601 1.00 85.38 388 THR A N 1
ATOM 2962 C CA . THR A 1 388 ? -29.138 7.519 42.209 1.00 85.38 388 THR A CA 1
ATOM 2963 C C . THR A 1 388 ? -28.779 6.483 41.139 1.00 85.38 388 THR A C 1
ATOM 2965 O O . THR A 1 388 ? -28.267 6.847 40.084 1.00 85.38 388 THR A O 1
ATOM 2968 N N . GLN A 1 389 ? -29.165 5.219 41.337 1.00 80.25 389 GLN A N 1
ATOM 2969 C CA . GLN A 1 389 ? -28.977 4.140 40.358 1.00 80.25 389 GLN A CA 1
ATOM 2970 C C . GLN A 1 389 ? -29.752 4.386 39.052 1.00 80.25 389 GLN A C 1
ATOM 2972 O O . GLN A 1 389 ? -29.231 4.136 37.967 1.00 80.25 389 GLN A O 1
ATOM 2977 N N . HIS A 1 390 ? -30.980 4.914 39.122 1.00 87.50 390 HIS A N 1
ATOM 2978 C CA . HIS A 1 390 ? -31.759 5.282 37.935 1.00 87.50 390 HIS A CA 1
ATOM 2979 C C . HIS A 1 390 ? -31.160 6.483 37.194 1.00 87.50 390 HIS A C 1
ATOM 2981 O O . HIS A 1 390 ? -31.183 6.500 35.964 1.00 87.50 390 HIS A O 1
ATOM 2987 N N . ALA A 1 391 ? -30.571 7.452 37.901 1.00 87.25 391 ALA A N 1
ATOM 2988 C CA . ALA A 1 391 ? -29.846 8.561 37.283 1.00 87.25 391 ALA A CA 1
ATOM 2989 C C . ALA A 1 391 ? -28.579 8.076 36.556 1.00 87.25 391 ALA A C 1
ATOM 2991 O O . ALA A 1 391 ? -28.349 8.467 35.413 1.00 87.25 391 ALA A O 1
ATOM 2992 N N . GLU A 1 392 ? -27.806 7.171 37.166 1.00 87.38 392 GLU A N 1
ATOM 2993 C CA . GLU A 1 392 ? -26.650 6.520 36.532 1.00 87.38 392 GLU A CA 1
ATOM 2994 C C . GLU A 1 392 ? -27.064 5.690 35.304 1.00 87.38 392 GLU A C 1
ATOM 2996 O O . GLU A 1 392 ? -26.460 5.816 34.237 1.00 87.38 392 GLU A O 1
ATOM 3001 N N . PHE A 1 393 ? -28.141 4.902 35.407 1.00 88.75 393 PHE A N 1
ATOM 3002 C CA . PHE A 1 393 ? -28.686 4.134 34.284 1.00 88.75 393 PHE A CA 1
ATOM 3003 C C . PHE A 1 393 ? -29.238 5.031 33.164 1.00 88.75 393 PHE A C 1
ATOM 3005 O O . PHE A 1 393 ? -29.024 4.748 31.987 1.00 88.75 393 PHE A O 1
ATOM 3012 N N . SER A 1 394 ? -29.900 6.140 33.502 1.00 86.81 394 SER A N 1
ATOM 3013 C CA . SER A 1 394 ? -30.394 7.114 32.519 1.00 86.81 394 SER A CA 1
ATOM 3014 C C . SER A 1 394 ? -29.238 7.796 31.785 1.00 86.81 394 SER A C 1
ATOM 3016 O O . SER A 1 394 ? -29.278 7.904 30.562 1.00 86.81 394 SER A O 1
ATOM 3018 N N . ALA A 1 395 ? -28.173 8.170 32.502 1.00 90.19 395 ALA A N 1
ATOM 3019 C CA . ALA A 1 395 ? -26.959 8.721 31.905 1.00 90.19 395 ALA A CA 1
ATOM 3020 C C . ALA A 1 395 ? -26.241 7.701 31.000 1.00 90.19 395 ALA A C 1
ATOM 3022 O O . ALA A 1 395 ? -25.769 8.068 29.925 1.00 90.19 395 ALA A O 1
ATOM 3023 N N . PHE A 1 396 ? -26.201 6.419 31.386 1.00 94.00 396 PHE A N 1
ATOM 3024 C CA . PHE A 1 396 ? -25.728 5.330 30.522 1.00 94.00 396 PHE A CA 1
ATOM 3025 C C . PHE A 1 396 ? -26.580 5.209 29.250 1.00 94.00 396 PHE A C 1
ATOM 3027 O O . PHE A 1 396 ? -26.034 5.204 28.150 1.00 94.00 396 PHE A O 1
ATOM 3034 N N . CYS A 1 397 ? -27.909 5.184 29.383 1.00 92.06 397 CYS A N 1
ATOM 3035 C CA . CYS A 1 397 ? -28.837 5.132 28.256 1.00 92.06 397 CYS A CA 1
ATOM 3036 C C . CYS A 1 397 ? -28.642 6.300 27.282 1.00 92.06 397 CYS A C 1
ATOM 3038 O O . CYS A 1 397 ? -28.474 6.069 26.087 1.00 92.06 397 CYS A O 1
ATOM 3040 N N . GLU A 1 398 ? -28.627 7.545 27.765 1.00 89.88 398 GLU A N 1
ATOM 3041 C CA . GLU A 1 398 ? -28.410 8.727 26.921 1.00 89.88 398 GLU A CA 1
ATOM 3042 C C . GLU A 1 398 ? -27.046 8.682 26.225 1.00 89.88 398 GLU A C 1
ATOM 3044 O O . GLU A 1 398 ? -26.966 8.867 25.007 1.00 89.88 398 GLU A O 1
ATOM 3049 N N . LYS A 1 399 ? -25.981 8.366 26.974 1.00 92.50 399 LYS A N 1
ATOM 3050 C CA . LYS A 1 399 ? -24.619 8.268 26.445 1.00 92.50 399 LYS A CA 1
ATOM 3051 C C . LYS A 1 399 ? -24.508 7.188 25.368 1.00 92.50 399 LYS A C 1
ATOM 3053 O O . LYS A 1 399 ? -24.132 7.500 24.243 1.00 92.50 399 LYS A O 1
ATOM 3058 N N . THR A 1 400 ? -24.871 5.944 25.669 1.00 88.25 400 THR A N 1
ATOM 3059 C CA . THR A 1 400 ? -24.674 4.813 24.751 1.00 88.25 400 THR A CA 1
ATOM 3060 C C . THR A 1 400 ? -25.634 4.847 23.558 1.00 88.25 400 THR A C 1
ATOM 3062 O O . THR A 1 400 ? -25.243 4.459 22.456 1.00 88.25 400 THR A O 1
ATOM 3065 N N . LEU A 1 401 ? -26.854 5.383 23.705 1.00 90.94 401 LEU A N 1
ATOM 3066 C CA . LEU A 1 401 ? -27.728 5.642 22.552 1.00 90.94 401 LEU A CA 1
ATOM 3067 C C . LEU A 1 401 ? -27.172 6.746 21.642 1.00 90.94 401 LEU A C 1
ATOM 3069 O O . LEU A 1 401 ? -27.336 6.641 20.425 1.00 90.94 401 LEU A O 1
ATOM 3073 N N . SER A 1 402 ? -26.511 7.766 22.204 1.00 90.25 402 SER A N 1
ATOM 3074 C CA . SER A 1 402 ? -25.822 8.817 21.443 1.00 90.25 402 SER A CA 1
ATOM 3075 C C . SER A 1 402 ? -24.575 8.276 20.734 1.00 90.25 402 SER A C 1
ATOM 3077 O O . SER A 1 402 ? -24.460 8.411 19.520 1.00 90.25 402 SER A O 1
ATOM 3079 N N . GLU A 1 403 ? -23.702 7.551 21.441 1.00 90.00 403 GLU A N 1
ATOM 3080 C CA . GLU A 1 403 ? -22.514 6.892 20.873 1.00 90.00 403 GLU A CA 1
ATOM 3081 C C . GLU A 1 403 ? -22.889 5.961 19.711 1.00 90.00 403 GLU A C 1
ATOM 3083 O O . GLU A 1 403 ? -22.306 6.037 18.631 1.00 90.00 403 GLU A O 1
ATOM 3088 N N . LYS A 1 404 ? -23.929 5.132 19.883 1.00 91.00 404 LYS A N 1
ATOM 3089 C CA . LYS A 1 404 ? -24.434 4.266 18.809 1.00 91.00 404 LYS A CA 1
ATOM 3090 C C . LYS A 1 404 ? -25.163 5.036 17.707 1.00 91.00 404 LYS A C 1
ATOM 3092 O O . LYS A 1 404 ? -25.192 4.566 16.576 1.00 91.00 404 LYS A O 1
ATOM 3097 N N . ALA A 1 405 ? -25.738 6.209 17.982 1.00 91.62 405 ALA A N 1
ATOM 3098 C CA . ALA A 1 405 ? -26.270 7.076 16.930 1.00 91.62 405 ALA A CA 1
ATOM 3099 C C . ALA A 1 405 ? -25.148 7.626 16.035 1.00 91.62 405 ALA A C 1
ATOM 3101 O O . ALA A 1 405 ? -25.295 7.575 14.814 1.00 91.62 405 ALA A O 1
ATOM 3102 N N . SER A 1 406 ? -24.043 8.085 16.632 1.00 89.81 406 SER A N 1
ATOM 3103 C CA . SER A 1 406 ? -22.857 8.552 15.906 1.00 89.81 406 SER A CA 1
ATOM 3104 C C . SER A 1 406 ? -22.199 7.424 15.116 1.00 89.81 406 SER A C 1
ATOM 3106 O O . SER A 1 406 ? -22.011 7.578 13.916 1.00 89.81 406 SER A O 1
ATOM 3108 N N . ALA A 1 407 ? -21.980 6.250 15.719 1.00 87.94 407 ALA A N 1
ATOM 3109 C CA . ALA A 1 407 ? -21.401 5.095 15.022 1.00 87.94 407 ALA A CA 1
ATOM 3110 C C . ALA A 1 407 ? -22.231 4.649 13.797 1.00 87.94 407 ALA A C 1
ATOM 3112 O O . ALA A 1 407 ? -21.677 4.308 12.754 1.00 87.94 407 ALA A O 1
ATOM 3113 N N . ILE A 1 408 ? -23.569 4.705 13.877 1.00 92.69 408 ILE A N 1
ATOM 3114 C CA . ILE A 1 408 ? -24.448 4.432 12.724 1.00 92.69 408 ILE A CA 1
ATOM 3115 C C . ILE A 1 408 ? -24.335 5.528 11.651 1.00 92.69 408 ILE A C 1
ATOM 3117 O O . ILE A 1 408 ? -24.462 5.217 10.468 1.00 92.69 408 ILE A O 1
ATOM 3121 N N . ALA A 1 409 ? -24.134 6.794 12.028 1.00 91.88 409 ALA A N 1
ATOM 3122 C CA . ALA A 1 409 ? -23.925 7.882 11.071 1.00 91.88 409 ALA A CA 1
ATOM 3123 C C . ALA A 1 409 ? -22.563 7.745 10.369 1.00 91.88 409 ALA A C 1
ATOM 3125 O O . ALA A 1 409 ? -22.520 7.646 9.148 1.00 91.88 409 ALA A O 1
ATOM 3126 N N . GLU A 1 410 ? -21.480 7.592 11.132 1.00 87.56 410 GLU A N 1
ATOM 3127 C CA . GLU A 1 410 ? -20.122 7.362 10.622 1.00 87.56 410 GLU A CA 1
ATOM 3128 C C . GLU A 1 410 ? -20.044 6.116 9.725 1.00 87.56 410 GLU A C 1
ATOM 3130 O O . GLU A 1 410 ? -19.399 6.135 8.675 1.00 87.56 410 GLU A O 1
ATOM 3135 N N . GLY A 1 411 ? -20.750 5.039 10.090 1.00 86.62 411 GLY A N 1
ATOM 3136 C CA . GLY A 1 411 ? -20.860 3.829 9.275 1.00 86.62 411 GLY A CA 1
ATOM 3137 C C . GLY A 1 411 ? -21.602 4.045 7.950 1.00 86.62 411 GLY A C 1
ATOM 3138 O O . GLY A 1 411 ? -21.221 3.453 6.941 1.00 86.62 411 GLY A O 1
ATOM 3139 N N . LYS A 1 412 ? -22.627 4.910 7.914 1.00 92.12 412 LYS A N 1
ATOM 3140 C CA . LYS A 1 412 ? -23.311 5.294 6.663 1.00 92.12 412 LYS A CA 1
ATOM 3141 C C . LYS A 1 412 ? -22.414 6.138 5.774 1.00 92.12 412 LYS A C 1
ATOM 3143 O O . LYS A 1 412 ? -22.245 5.793 4.610 1.00 92.12 412 LYS A O 1
ATOM 3148 N N . ASP A 1 413 ? -21.793 7.170 6.333 1.00 89.31 413 ASP A N 1
ATOM 3149 C CA . ASP A 1 413 ? -20.885 8.053 5.599 1.00 89.31 413 ASP A CA 1
ATOM 3150 C C . ASP A 1 413 ? -19.703 7.253 5.018 1.00 89.31 413 ASP A C 1
ATOM 3152 O O . ASP A 1 413 ? -19.302 7.457 3.872 1.00 89.31 413 ASP A O 1
ATOM 3156 N N . SER A 1 414 ? -19.192 6.272 5.772 1.00 85.81 414 SER A N 1
ATOM 3157 C CA . SER A 1 414 ? -18.163 5.329 5.310 1.00 85.81 414 SER A CA 1
ATOM 3158 C C . SER A 1 414 ? -18.668 4.416 4.186 1.00 85.81 414 SER A C 1
ATOM 3160 O O . SER A 1 414 ? -17.948 4.194 3.213 1.00 85.81 414 SER A O 1
ATOM 3162 N N . SER A 1 415 ? -19.908 3.921 4.276 1.00 87.81 415 SER A N 1
ATOM 3163 C CA . SER A 1 415 ? -20.554 3.130 3.217 1.00 87.81 415 SER A CA 1
ATOM 3164 C C . SER A 1 415 ? -20.678 3.930 1.915 1.00 87.81 415 SER A C 1
ATOM 3166 O O . SER A 1 415 ? -20.261 3.449 0.863 1.00 87.81 415 SER A O 1
ATOM 3168 N N . GLU A 1 416 ? -21.166 5.173 1.979 1.00 91.06 416 GLU A N 1
ATOM 3169 C CA . GLU A 1 416 ? -21.299 6.061 0.813 1.00 91.06 416 GLU A CA 1
ATOM 3170 C C . GLU A 1 416 ? -19.928 6.400 0.192 1.00 91.06 416 GLU A C 1
ATOM 3172 O O . GLU A 1 416 ? -19.765 6.393 -1.032 1.00 91.06 416 GLU A O 1
ATOM 3177 N N . GLN A 1 417 ? -18.898 6.623 1.018 1.00 86.94 417 GLN A N 1
ATOM 3178 C CA . GLN A 1 417 ? -17.525 6.835 0.545 1.00 86.94 417 GLN A CA 1
ATOM 3179 C C . GLN A 1 417 ? -16.929 5.591 -0.132 1.00 86.94 417 GLN A C 1
ATOM 3181 O O . GLN A 1 417 ? -16.234 5.716 -1.147 1.00 86.94 417 GLN A O 1
ATOM 3186 N N . LEU A 1 418 ? -17.190 4.392 0.399 1.00 88.62 418 LEU A N 1
ATOM 3187 C CA . LEU A 1 418 ? -16.748 3.127 -0.193 1.00 88.62 418 LEU A CA 1
ATOM 3188 C C . LEU A 1 418 ? -17.451 2.854 -1.528 1.00 88.62 418 LEU A C 1
ATOM 3190 O O . LEU A 1 418 ? -16.780 2.485 -2.492 1.00 88.62 418 LEU A O 1
ATOM 3194 N N . GLU A 1 419 ? -18.756 3.114 -1.630 1.00 90.00 419 GLU A N 1
ATOM 3195 C CA . GLU A 1 419 ? -19.511 3.028 -2.888 1.00 90.00 419 GLU A CA 1
ATOM 3196 C C . GLU A 1 419 ? -18.955 3.995 -3.950 1.00 90.00 419 GLU A C 1
ATOM 3198 O O . GLU A 1 419 ? -18.602 3.569 -5.054 1.00 90.00 419 GLU A O 1
ATOM 3203 N N . ALA A 1 420 ? -18.732 5.267 -3.600 1.00 91.56 420 ALA A N 1
ATOM 3204 C CA . ALA A 1 420 ? -18.122 6.245 -4.506 1.00 91.56 420 ALA A CA 1
ATOM 3205 C C . ALA A 1 420 ? -16.685 5.861 -4.928 1.00 91.56 420 ALA A C 1
ATOM 3207 O O . ALA A 1 420 ? -16.273 6.077 -6.076 1.00 91.56 420 ALA A O 1
ATOM 3208 N N . LYS A 1 421 ? -15.900 5.255 -4.023 1.00 91.12 421 LYS A N 1
ATOM 3209 C CA . LYS A 1 421 ? -14.560 4.717 -4.322 1.00 91.12 421 LYS A CA 1
ATOM 3210 C C . LYS A 1 421 ? -14.639 3.533 -5.293 1.00 91.12 421 LYS A C 1
ATOM 3212 O O . LYS A 1 421 ? -13.838 3.477 -6.228 1.00 91.12 421 LYS A O 1
ATOM 3217 N N . ILE A 1 422 ? -15.602 2.628 -5.110 1.00 90.31 422 ILE A N 1
ATOM 3218 C CA . ILE A 1 422 ? -15.869 1.485 -5.998 1.00 90.31 422 ILE A CA 1
ATOM 3219 C C . ILE A 1 422 ? -16.193 1.971 -7.416 1.00 90.31 422 ILE A C 1
ATOM 3221 O O . ILE A 1 422 ? -15.539 1.526 -8.363 1.00 90.31 422 ILE A O 1
ATOM 3225 N N . GLU A 1 423 ? -17.112 2.929 -7.575 1.00 91.44 423 GLU A N 1
ATOM 3226 C CA . GLU A 1 423 ? -17.454 3.493 -8.890 1.00 91.44 423 GLU A CA 1
ATOM 3227 C C . GLU A 1 423 ? -16.240 4.149 -9.569 1.00 91.44 423 GLU A C 1
ATOM 3229 O O . GLU A 1 423 ? -15.942 3.885 -10.740 1.00 91.44 423 GLU A O 1
ATOM 3234 N N . LYS A 1 424 ? -15.475 4.957 -8.821 1.00 91.06 424 LYS A N 1
ATOM 3235 C CA . LYS A 1 424 ? -14.264 5.623 -9.325 1.00 91.06 424 LYS A CA 1
ATOM 3236 C C . LYS A 1 424 ? -13.195 4.622 -9.779 1.00 91.06 424 LYS A C 1
ATOM 3238 O O . LYS A 1 424 ? -12.545 4.842 -10.809 1.00 91.06 424 LYS A O 1
ATOM 3243 N N . LEU A 1 425 ? -13.010 3.524 -9.046 1.00 87.88 425 LEU A N 1
ATOM 3244 C CA . LEU A 1 425 ? -12.084 2.450 -9.416 1.00 87.88 425 LEU A CA 1
ATOM 3245 C C . LEU A 1 425 ? -12.576 1.695 -10.658 1.00 87.88 425 LEU A C 1
ATOM 3247 O O . LEU A 1 425 ? -11.798 1.509 -11.591 1.00 87.88 425 LEU A O 1
ATOM 3251 N N . GLN A 1 426 ? -13.864 1.352 -10.745 1.00 89.44 426 GLN A N 1
ATOM 3252 C CA . GLN A 1 426 ? -14.452 0.711 -11.930 1.00 89.44 426 GLN A CA 1
ATOM 3253 C C . GLN A 1 426 ? -14.318 1.573 -13.197 1.00 89.44 426 GLN A C 1
ATOM 3255 O O . GLN A 1 426 ? -13.938 1.064 -14.259 1.00 89.44 426 GLN A O 1
ATOM 3260 N N . ALA A 1 427 ? -14.556 2.883 -13.092 1.00 89.88 427 ALA A N 1
ATOM 3261 C CA . ALA A 1 427 ? -14.336 3.828 -14.186 1.00 89.88 427 ALA A CA 1
ATOM 3262 C C . ALA A 1 427 ? -12.852 3.894 -14.599 1.00 89.88 427 ALA A C 1
ATOM 3264 O O . ALA A 1 427 ? -12.533 3.884 -15.791 1.00 89.88 427 ALA A O 1
ATOM 3265 N N . SER A 1 428 ? -11.935 3.890 -13.625 1.00 89.75 428 SER A N 1
ATOM 3266 C CA . SER A 1 428 ? -10.485 3.915 -13.866 1.00 89.75 428 SER A CA 1
ATOM 3267 C C . SER A 1 428 ? -9.983 2.635 -14.547 1.00 89.75 428 SER A C 1
ATOM 3269 O O . SER A 1 428 ? -9.244 2.717 -15.526 1.00 89.75 428 SER A O 1
ATOM 3271 N N . ILE A 1 429 ? -10.439 1.459 -14.101 1.00 86.69 429 ILE A N 1
ATOM 3272 C CA . ILE A 1 429 ? -10.141 0.153 -14.717 1.00 86.69 429 ILE A CA 1
ATOM 3273 C C . ILE A 1 429 ? -10.647 0.110 -16.165 1.00 86.69 429 ILE A C 1
ATOM 3275 O O . ILE A 1 429 ? -9.931 -0.351 -17.057 1.00 86.69 429 ILE A O 1
ATOM 3279 N N . SER A 1 430 ? -11.852 0.633 -16.414 1.00 86.12 430 SER A N 1
ATOM 3280 C CA . SER A 1 430 ? -12.447 0.701 -17.755 1.00 86.12 430 SER A CA 1
ATOM 3281 C C . SER A 1 430 ? -11.640 1.611 -18.688 1.00 86.12 430 SER A C 1
ATOM 3283 O O . SER A 1 430 ? -11.321 1.220 -19.813 1.00 86.12 430 SER A O 1
ATOM 3285 N N . LYS A 1 431 ? -11.234 2.794 -18.204 1.00 90.31 431 LYS A N 1
ATOM 3286 C CA . LYS A 1 431 ? -10.369 3.728 -18.938 1.00 90.31 431 LYS A CA 1
ATOM 3287 C C . LYS A 1 431 ? -9.006 3.106 -19.262 1.00 90.31 431 LYS A C 1
ATOM 3289 O O . LYS A 1 431 ? -8.596 3.120 -20.421 1.00 90.31 431 LYS A O 1
ATOM 3294 N N . LEU A 1 432 ? -8.332 2.518 -18.270 1.00 87.25 432 LEU A N 1
ATOM 3295 C CA . LEU A 1 432 ? -7.043 1.841 -18.458 1.00 87.25 432 LEU A CA 1
ATOM 3296 C C . LEU A 1 432 ? -7.156 0.665 -19.439 1.00 87.25 432 LEU A C 1
ATOM 3298 O O . LEU A 1 432 ? -6.266 0.477 -20.261 1.00 87.25 432 LEU A O 1
ATOM 3302 N N . GLY A 1 433 ? -8.261 -0.088 -19.411 1.00 78.94 433 GLY A N 1
ATOM 3303 C CA . GLY A 1 433 ? -8.544 -1.140 -20.391 1.00 78.94 433 GLY A CA 1
ATOM 3304 C C . GLY A 1 433 ? -8.601 -0.619 -21.832 1.00 78.94 433 GLY A C 1
ATOM 3305 O O . GLY A 1 433 ? -7.970 -1.201 -22.714 1.00 78.94 433 GLY A O 1
ATOM 3306 N N . GLY A 1 434 ? -9.288 0.505 -22.063 1.00 81.44 434 GLY A N 1
ATOM 3307 C CA . GLY A 1 434 ? -9.336 1.159 -23.376 1.00 81.44 434 GLY A CA 1
ATOM 3308 C C . GLY A 1 434 ? -7.970 1.680 -23.836 1.00 81.44 434 GLY A C 1
ATOM 3309 O O . GLY A 1 434 ? -7.558 1.433 -24.968 1.00 81.44 434 GLY A O 1
ATOM 3310 N N . GLU A 1 435 ? -7.219 2.334 -22.947 1.00 89.50 435 GLU A N 1
ATOM 3311 C CA . GLU A 1 435 ? -5.870 2.829 -23.251 1.00 89.50 435 GLU A CA 1
ATOM 3312 C C . GLU A 1 435 ? -4.880 1.688 -23.553 1.00 89.50 435 GLU A C 1
ATOM 3314 O O . GLU A 1 435 ? -4.059 1.811 -24.460 1.00 89.50 435 GLU A O 1
ATOM 3319 N N . LEU A 1 436 ? -4.972 0.556 -22.846 1.00 84.56 436 LEU A N 1
ATOM 3320 C CA . LEU A 1 436 ? -4.177 -0.646 -23.130 1.00 84.56 436 LEU A CA 1
ATOM 3321 C C . LEU A 1 436 ? -4.510 -1.257 -24.498 1.00 84.56 436 LEU A C 1
ATOM 3323 O O . LEU A 1 436 ? -3.609 -1.762 -25.170 1.00 84.56 436 LEU A O 1
ATOM 3327 N N . GLN A 1 437 ? -5.776 -1.202 -24.922 1.00 80.25 437 GLN A N 1
ATOM 3328 C CA . GLN A 1 437 ? -6.188 -1.645 -26.253 1.00 80.25 437 GLN A CA 1
ATOM 3329 C C . GLN A 1 437 ? -5.640 -0.721 -27.352 1.00 80.25 437 GLN A C 1
ATOM 3331 O O . GLN A 1 437 ? -5.176 -1.226 -28.373 1.00 80.25 437 GLN A O 1
ATOM 3336 N N . MET A 1 438 ? -5.630 0.599 -27.131 1.00 81.38 438 MET A N 1
ATOM 3337 C CA . MET A 1 438 ? -5.004 1.559 -28.052 1.00 81.38 438 MET A CA 1
ATOM 3338 C C . MET A 1 438 ? -3.503 1.289 -28.202 1.00 81.38 438 MET A C 1
ATOM 3340 O O . MET A 1 438 ? -3.056 1.002 -29.306 1.00 81.38 438 MET A O 1
ATOM 3344 N N . HIS A 1 439 ? -2.750 1.230 -27.097 1.00 83.75 439 HIS A N 1
ATOM 3345 C CA . HIS A 1 439 ? -1.308 0.935 -27.143 1.00 83.75 439 HIS A CA 1
ATOM 3346 C C . HIS A 1 439 ? -1.001 -0.434 -27.765 1.00 83.75 439 HIS A C 1
ATOM 3348 O O . HIS A 1 439 ? -0.005 -0.594 -28.465 1.00 83.75 439 HIS A O 1
ATOM 3354 N N . ALA A 1 440 ? -1.857 -1.441 -27.559 1.00 78.50 440 ALA A N 1
ATOM 3355 C CA . ALA A 1 440 ? -1.717 -2.727 -28.241 1.00 78.50 440 ALA A CA 1
ATOM 3356 C C . ALA A 1 440 ? -1.912 -2.613 -29.765 1.00 78.50 440 ALA A C 1
ATOM 3358 O O . ALA A 1 440 ? -1.205 -3.292 -30.507 1.00 78.50 440 ALA A O 1
ATOM 3359 N N . GLN A 1 441 ? -2.825 -1.757 -30.229 1.00 82.69 441 GLN A N 1
ATOM 3360 C CA . GLN A 1 441 ? -3.022 -1.481 -31.651 1.00 82.69 441 GLN A CA 1
ATOM 3361 C C . GLN A 1 441 ? -1.852 -0.680 -32.244 1.00 82.69 441 GLN A C 1
ATOM 3363 O O . GLN A 1 441 ? -1.382 -1.032 -33.324 1.00 82.69 441 GLN A O 1
ATOM 3368 N N . ASP A 1 442 ? -1.334 0.318 -31.522 1.00 86.44 442 ASP A N 1
ATOM 3369 C CA . ASP A 1 442 ? -0.184 1.134 -31.941 1.00 86.44 442 ASP A CA 1
ATOM 3370 C C . ASP A 1 442 ? 1.100 0.295 -32.068 1.00 86.44 442 ASP A C 1
ATOM 3372 O O . ASP A 1 442 ? 1.888 0.473 -32.999 1.00 86.44 442 ASP A O 1
ATOM 3376 N N . ILE A 1 443 ? 1.296 -0.685 -31.177 1.00 87.62 443 ILE A N 1
ATOM 3377 C CA . ILE A 1 443 ? 2.376 -1.681 -31.278 1.00 87.62 443 ILE A CA 1
ATOM 3378 C C . ILE A 1 443 ? 2.211 -2.538 -32.543 1.00 87.62 443 ILE A C 1
ATOM 3380 O O . ILE A 1 443 ? 3.196 -2.811 -33.230 1.00 87.62 443 ILE A O 1
ATOM 3384 N N . LEU A 1 444 ? 0.988 -2.960 -32.886 1.00 84.81 444 LEU A N 1
ATOM 3385 C CA . LEU A 1 444 ? 0.735 -3.751 -34.098 1.00 84.81 444 LEU A CA 1
ATOM 3386 C C . LEU A 1 444 ? 0.990 -2.944 -35.379 1.00 84.81 444 LEU A C 1
ATOM 3388 O O . LEU A 1 444 ? 1.600 -3.473 -36.308 1.00 84.81 444 LEU A O 1
ATOM 3392 N N . THR A 1 445 ? 0.573 -1.674 -35.436 1.00 87.62 445 THR A N 1
ATOM 3393 C CA . THR A 1 445 ? 0.847 -0.810 -36.597 1.00 87.62 445 THR A CA 1
ATOM 3394 C C . THR A 1 445 ? 2.330 -0.478 -36.706 1.00 87.62 445 THR A C 1
ATOM 3396 O O . THR A 1 445 ? 2.902 -0.671 -37.771 1.00 87.62 445 THR A O 1
ATOM 3399 N N . THR A 1 446 ? 2.992 -0.108 -35.604 1.00 89.56 446 THR A N 1
ATOM 3400 C CA . THR A 1 446 ? 4.429 0.227 -35.600 1.00 89.56 446 THR A CA 1
ATOM 3401 C C . THR A 1 446 ? 5.292 -0.972 -36.017 1.00 89.56 446 THR A C 1
ATOM 3403 O O . THR A 1 446 ? 6.241 -0.807 -36.783 1.00 89.56 446 THR A O 1
ATOM 3406 N N . ASN A 1 447 ? 4.950 -2.195 -35.586 1.00 89.06 447 ASN A N 1
ATOM 3407 C CA . ASN A 1 447 ? 5.614 -3.414 -36.065 1.00 89.06 447 ASN A CA 1
ATOM 3408 C C . ASN A 1 447 ? 5.388 -3.644 -37.567 1.00 89.06 447 ASN A C 1
ATOM 3410 O O . ASN A 1 447 ? 6.341 -3.947 -38.284 1.00 89.06 447 ASN A O 1
ATOM 3414 N N . LYS A 1 448 ? 4.159 -3.447 -38.064 1.00 89.81 448 LYS A N 1
ATOM 3415 C CA . LYS A 1 448 ? 3.867 -3.556 -39.498 1.00 89.81 448 LYS A CA 1
ATOM 3416 C C . LYS A 1 448 ? 4.662 -2.536 -40.317 1.00 89.81 448 LYS A C 1
ATOM 3418 O O . LYS A 1 448 ? 5.308 -2.921 -41.284 1.00 89.81 448 LYS A O 1
ATOM 3423 N N . ASP A 1 449 ? 4.672 -1.271 -39.904 1.00 90.94 449 ASP A N 1
ATOM 3424 C CA . ASP A 1 449 ? 5.410 -0.197 -40.580 1.00 90.94 449 ASP A CA 1
ATOM 3425 C C . ASP A 1 449 ? 6.925 -0.470 -40.573 1.00 90.94 449 ASP A C 1
ATOM 3427 O O . ASP A 1 449 ? 7.625 -0.196 -41.548 1.00 90.94 449 ASP A O 1
ATOM 3431 N N . THR A 1 450 ? 7.427 -1.085 -39.497 1.00 90.44 450 THR A N 1
ATOM 3432 C CA . THR A 1 450 ? 8.817 -1.546 -39.369 1.00 90.44 450 THR A CA 1
ATOM 3433 C C . THR A 1 450 ? 9.151 -2.654 -40.376 1.00 90.44 450 THR A C 1
ATOM 3435 O O . THR A 1 450 ? 10.234 -2.642 -40.964 1.00 90.44 450 THR A O 1
ATOM 3438 N N . ASP A 1 451 ? 8.248 -3.608 -40.607 1.00 90.12 451 ASP A N 1
ATOM 3439 C CA . ASP A 1 451 ? 8.457 -4.690 -41.576 1.00 90.12 451 ASP A CA 1
ATOM 3440 C C . ASP A 1 451 ? 8.255 -4.230 -43.030 1.00 90.12 451 ASP A C 1
ATOM 3442 O O . ASP A 1 451 ? 9.075 -4.561 -43.890 1.00 90.12 451 ASP A O 1
ATOM 3446 N N . ASP A 1 452 ? 7.257 -3.382 -43.294 1.00 91.62 452 ASP A N 1
ATOM 3447 C CA . ASP A 1 452 ? 7.046 -2.732 -44.594 1.00 91.62 452 ASP A CA 1
ATOM 3448 C C . ASP A 1 452 ? 8.274 -1.878 -44.985 1.00 91.62 452 ASP A C 1
ATOM 3450 O O . ASP A 1 452 ? 8.755 -1.947 -46.122 1.00 91.62 452 ASP A O 1
ATOM 3454 N N . ALA A 1 453 ? 8.862 -1.138 -44.034 1.00 91.12 453 ALA A N 1
ATOM 3455 C CA . ALA A 1 453 ? 10.080 -0.357 -44.256 1.00 91.12 453 ALA A CA 1
ATOM 3456 C C . ALA A 1 453 ? 11.315 -1.233 -44.557 1.00 91.12 453 ALA A C 1
ATOM 3458 O O . ALA A 1 453 ? 12.106 -0.890 -45.442 1.00 91.12 453 ALA A O 1
ATOM 3459 N N . LYS A 1 454 ? 11.491 -2.373 -43.867 1.00 92.06 454 LYS A N 1
ATOM 3460 C CA . LYS A 1 454 ? 12.565 -3.350 -44.164 1.00 92.06 454 LYS A CA 1
ATOM 3461 C C . LYS A 1 454 ? 12.394 -3.979 -45.547 1.00 92.06 454 LYS A C 1
ATOM 3463 O O . LYS A 1 454 ? 13.381 -4.165 -46.264 1.00 92.06 454 LYS A O 1
ATOM 3468 N N . ALA A 1 455 ? 11.162 -4.322 -45.922 1.00 92.06 455 ALA A N 1
ATOM 3469 C CA . ALA A 1 455 ? 10.849 -4.917 -47.217 1.00 92.06 455 ALA A CA 1
ATOM 3470 C C . ALA A 1 455 ? 11.168 -3.938 -48.357 1.00 92.06 455 ALA A C 1
ATOM 3472 O O . ALA A 1 455 ? 11.928 -4.284 -49.265 1.00 92.06 455 ALA A O 1
ATOM 3473 N N . LEU A 1 456 ? 10.695 -2.690 -48.249 1.00 91.62 456 LEU A N 1
ATOM 3474 C CA . LEU A 1 456 ? 11.011 -1.623 -49.201 1.00 91.62 456 LEU A CA 1
ATOM 3475 C C . LEU A 1 456 ? 12.525 -1.410 -49.323 1.00 91.62 456 LEU A C 1
ATOM 3477 O O . LEU A 1 456 ? 13.058 -1.369 -50.430 1.00 91.62 456 LEU A O 1
ATOM 3481 N N . ARG A 1 457 ? 13.242 -1.342 -48.196 1.00 92.50 457 ARG A N 1
ATOM 3482 C CA . ARG A 1 457 ? 14.693 -1.128 -48.200 1.00 92.50 457 ARG A CA 1
ATOM 3483 C C . ARG A 1 457 ? 15.470 -2.287 -48.832 1.00 92.50 457 ARG A C 1
ATOM 3485 O O . ARG A 1 457 ? 16.502 -2.058 -49.462 1.00 92.50 457 ARG A O 1
ATOM 3492 N N . THR A 1 458 ? 14.973 -3.515 -48.693 1.00 91.31 458 THR A N 1
ATOM 3493 C CA . THR A 1 458 ? 15.548 -4.711 -49.325 1.00 91.31 458 THR A CA 1
ATOM 3494 C C . THR A 1 458 ? 15.355 -4.672 -50.843 1.00 91.31 458 THR A C 1
ATOM 3496 O O . THR A 1 458 ? 16.291 -4.973 -51.583 1.00 91.31 458 THR A O 1
ATOM 3499 N N . GLN A 1 459 ? 14.181 -4.235 -51.314 1.00 90.38 459 GLN A N 1
ATOM 3500 C CA . GLN A 1 459 ? 13.925 -4.008 -52.737 1.00 90.38 459 GLN A CA 1
ATOM 3501 C C . GLN A 1 459 ? 14.830 -2.900 -53.300 1.00 90.38 459 GLN A C 1
ATOM 3503 O O . GLN A 1 459 ? 15.548 -3.137 -54.268 1.00 90.38 459 GLN A O 1
ATOM 3508 N N . GLU A 1 460 ? 14.884 -1.728 -52.658 1.00 92.44 460 GLU A N 1
ATOM 3509 C CA . GLU A 1 460 ? 15.747 -0.625 -53.103 1.00 92.44 460 GLU A CA 1
ATOM 3510 C C . GLU A 1 460 ? 17.234 -1.007 -53.155 1.00 92.44 460 GLU A C 1
ATOM 3512 O O . GLU A 1 460 ? 17.954 -0.563 -54.049 1.00 92.44 460 GLU A O 1
ATOM 3517 N N . ALA A 1 461 ? 17.706 -1.828 -52.210 1.00 91.00 461 ALA A N 1
ATOM 3518 C CA . ALA A 1 461 ? 19.079 -2.325 -52.200 1.00 91.00 461 ALA A CA 1
ATOM 3519 C C . ALA A 1 461 ? 19.371 -3.249 -53.395 1.00 91.00 461 ALA A C 1
ATOM 3521 O O . ALA A 1 461 ? 20.465 -3.191 -53.958 1.00 91.00 461 ALA A O 1
ATOM 3522 N N . ALA A 1 462 ? 18.403 -4.083 -53.791 1.00 91.75 462 ALA A N 1
ATOM 3523 C CA . ALA A 1 462 ? 18.515 -4.948 -54.961 1.00 91.75 462 ALA A CA 1
ATOM 3524 C C . ALA A 1 462 ? 18.495 -4.138 -56.270 1.00 91.75 462 ALA A C 1
ATOM 3526 O O . ALA A 1 462 ? 19.350 -4.356 -57.130 1.00 91.75 462 ALA A O 1
ATOM 3527 N N . ASP A 1 463 ? 17.594 -3.157 -56.385 1.00 91.00 463 ASP A N 1
ATOM 3528 C CA . ASP A 1 463 ? 17.499 -2.259 -57.545 1.00 91.00 463 ASP A CA 1
ATOM 3529 C C . ASP A 1 463 ? 18.777 -1.409 -57.711 1.00 91.00 463 ASP A C 1
ATOM 3531 O O . ASP A 1 463 ? 19.301 -1.254 -58.821 1.00 91.00 463 ASP A O 1
ATOM 3535 N N . PHE A 1 464 ? 19.340 -0.907 -56.602 1.00 93.19 464 PHE A N 1
ATOM 3536 C CA . PHE A 1 464 ? 20.641 -0.230 -56.590 1.00 93.19 464 PHE A CA 1
ATOM 3537 C C . PHE A 1 464 ? 21.779 -1.170 -57.009 1.00 93.19 464 PHE A C 1
ATOM 3539 O O . PHE A 1 464 ? 22.590 -0.801 -57.852 1.00 93.19 464 PHE A O 1
ATOM 3546 N N . ALA A 1 465 ? 21.845 -2.392 -56.470 1.00 90.69 465 ALA A N 1
ATOM 3547 C CA . ALA A 1 465 ? 22.901 -3.344 -56.822 1.00 90.69 465 ALA A CA 1
ATOM 3548 C C . ALA A 1 465 ? 22.857 -3.750 -58.308 1.00 90.69 465 ALA A C 1
ATOM 3550 O O . ALA A 1 465 ? 23.906 -3.883 -58.941 1.00 90.69 465 ALA A O 1
ATOM 3551 N N . ALA A 1 466 ? 21.657 -3.901 -58.880 1.00 91.56 466 ALA A N 1
ATOM 3552 C CA . ALA A 1 466 ? 21.471 -4.170 -60.303 1.00 91.56 466 ALA A CA 1
ATOM 3553 C C . ALA A 1 466 ? 21.951 -2.994 -61.173 1.00 91.56 466 ALA A C 1
ATOM 3555 O O . ALA A 1 466 ? 22.797 -3.180 -62.047 1.00 91.56 466 ALA A O 1
ATOM 3556 N N . THR A 1 467 ? 21.484 -1.773 -60.892 1.00 87.50 467 THR A N 1
ATOM 3557 C CA . THR A 1 467 ? 21.877 -0.576 -61.660 1.00 87.50 467 THR A CA 1
ATOM 3558 C C . THR A 1 467 ? 23.359 -0.222 -61.501 1.00 87.50 467 THR A C 1
ATOM 3560 O O . THR A 1 467 ? 24.008 0.150 -62.478 1.00 87.50 467 THR A O 1
ATOM 3563 N N . LEU A 1 468 ? 23.943 -0.399 -60.310 1.00 90.38 468 LEU A N 1
ATOM 3564 C CA . LEU A 1 468 ? 25.380 -0.214 -60.081 1.00 90.38 468 LEU A CA 1
ATOM 3565 C C . LEU A 1 468 ? 26.211 -1.149 -60.971 1.00 90.38 468 LEU A C 1
ATOM 3567 O O . LEU A 1 468 ? 27.169 -0.706 -61.607 1.00 90.38 468 LEU A O 1
ATOM 3571 N N . LYS A 1 469 ? 25.807 -2.422 -61.060 1.00 89.12 469 LYS A N 1
ATOM 3572 C CA . LYS A 1 469 ? 26.453 -3.426 -61.909 1.00 89.12 469 LYS A CA 1
ATOM 3573 C C . LYS A 1 469 ? 26.360 -3.066 -63.397 1.00 89.12 469 LYS A C 1
ATOM 3575 O O . LYS A 1 469 ? 27.364 -3.167 -64.097 1.00 89.12 469 LYS A O 1
ATOM 3580 N N . GLU A 1 470 ? 25.208 -2.589 -63.872 1.00 88.81 470 GLU A N 1
ATOM 3581 C CA . GLU A 1 470 ? 25.046 -2.114 -65.258 1.00 88.81 470 GLU A CA 1
ATOM 3582 C C . GLU A 1 470 ? 26.005 -0.955 -65.592 1.00 88.81 470 GLU A C 1
ATOM 3584 O O . GLU A 1 470 ? 26.617 -0.944 -66.668 1.00 88.81 470 GLU A O 1
ATOM 3589 N N . TYR A 1 471 ? 26.200 -0.004 -64.668 1.00 86.25 471 TYR A N 1
ATOM 3590 C CA . TYR A 1 471 ? 27.188 1.068 -64.831 1.00 86.25 471 TYR A CA 1
ATOM 3591 C C . TYR A 1 471 ? 28.629 0.538 -64.838 1.00 86.25 471 TYR A C 1
ATOM 3593 O O . TYR A 1 471 ? 29.429 0.981 -65.664 1.00 86.25 471 TYR A O 1
ATOM 3601 N N . GLU A 1 472 ? 28.981 -0.408 -63.964 1.00 86.81 472 GLU A N 1
ATOM 3602 C CA . GLU A 1 472 ? 30.324 -1.006 -63.920 1.00 86.81 472 GLU A CA 1
ATOM 3603 C C . GLU A 1 472 ? 30.661 -1.766 -65.206 1.00 86.81 472 GLU A C 1
ATOM 3605 O O . GLU A 1 472 ? 31.684 -1.478 -65.835 1.00 86.81 472 GLU A O 1
ATOM 3610 N N . GLU A 1 473 ? 29.768 -2.653 -65.654 1.00 89.56 473 GLU A N 1
ATOM 3611 C CA . GLU A 1 473 ? 29.915 -3.396 -66.910 1.00 89.56 473 GLU A CA 1
ATOM 3612 C C . GLU A 1 473 ? 30.008 -2.445 -68.119 1.00 89.56 473 GLU A C 1
ATOM 3614 O O . GLU A 1 473 ? 30.834 -2.654 -69.013 1.00 89.56 473 GLU A O 1
ATOM 3619 N N . SER A 1 474 ? 29.244 -1.345 -68.119 1.00 86.88 474 SER A N 1
ATOM 3620 C CA . SER A 1 474 ? 29.293 -0.315 -69.168 1.00 86.88 474 SER A CA 1
ATOM 3621 C C . SER A 1 474 ? 30.610 0.475 -69.180 1.00 86.88 474 SER A C 1
ATOM 3623 O O . SER A 1 474 ? 31.203 0.685 -70.242 1.00 86.88 474 SER A O 1
ATOM 3625 N N . ILE A 1 475 ? 31.103 0.908 -68.015 1.00 86.06 475 ILE A N 1
ATOM 3626 C CA . ILE A 1 475 ? 32.370 1.652 -67.864 1.00 86.06 475 ILE A CA 1
ATOM 3627 C C . ILE A 1 475 ? 33.568 0.786 -68.284 1.00 86.06 475 ILE A C 1
ATOM 3629 O O . ILE A 1 475 ? 34.509 1.285 -68.915 1.00 86.06 475 ILE A O 1
ATOM 3633 N N . ASP A 1 476 ? 33.529 -0.501 -67.946 1.00 84.19 476 ASP A N 1
ATOM 3634 C CA . ASP A 1 476 ? 34.536 -1.503 -68.286 1.00 84.19 476 ASP A CA 1
ATOM 3635 C C . ASP A 1 476 ? 34.495 -1.873 -69.783 1.00 84.19 476 ASP A C 1
ATOM 3637 O O . ASP A 1 476 ? 35.527 -1.844 -70.459 1.00 84.19 476 ASP A O 1
ATOM 3641 N N . ALA A 1 477 ? 33.307 -2.080 -70.363 1.00 83.62 477 ALA A N 1
ATOM 3642 C CA . ALA A 1 477 ? 33.138 -2.286 -71.804 1.00 83.62 477 ALA A CA 1
ATOM 3643 C C . ALA A 1 477 ? 33.655 -1.095 -72.636 1.00 83.62 477 ALA A C 1
ATOM 3645 O O . ALA A 1 477 ? 34.416 -1.294 -73.587 1.00 83.62 477 ALA A O 1
ATOM 3646 N N . ILE A 1 478 ? 33.327 0.145 -72.247 1.00 82.31 478 ILE A N 1
ATOM 3647 C CA . ILE A 1 478 ? 33.881 1.358 -72.875 1.00 82.31 478 ILE A CA 1
ATOM 3648 C C . ILE A 1 478 ? 35.400 1.437 -72.657 1.00 82.31 478 ILE A C 1
ATOM 3650 O O . ILE A 1 478 ? 36.132 1.859 -73.556 1.00 82.31 478 ILE A O 1
ATOM 3654 N N . GLY A 1 479 ? 35.894 1.014 -71.489 1.00 79.94 479 GLY A N 1
ATOM 3655 C CA . GLY A 1 479 ? 37.319 0.910 -71.177 1.00 79.94 479 GLY A CA 1
ATOM 3656 C C . GLY A 1 479 ? 38.067 -0.006 -72.147 1.00 79.94 479 GLY A C 1
ATOM 3657 O O . GLY A 1 479 ? 39.009 0.451 -72.799 1.00 79.94 479 GLY A O 1
ATOM 3658 N N . ARG A 1 480 ? 37.603 -1.253 -72.297 1.00 80.69 480 ARG A N 1
ATOM 3659 C CA . ARG A 1 480 ? 38.125 -2.227 -73.269 1.00 80.69 480 ARG A CA 1
ATOM 3660 C C . ARG A 1 480 ? 38.071 -1.691 -74.694 1.00 80.69 480 ARG A C 1
ATOM 3662 O O . ARG A 1 480 ? 39.105 -1.648 -75.350 1.00 80.69 480 ARG A O 1
ATOM 3669 N N . ALA A 1 481 ? 36.911 -1.210 -75.148 1.00 81.25 481 ALA A N 1
ATOM 3670 C CA . ALA A 1 481 ? 36.745 -0.678 -76.502 1.00 81.25 481 ALA A CA 1
ATOM 3671 C C . ALA A 1 481 ? 37.703 0.494 -76.787 1.00 81.25 481 ALA A C 1
ATOM 3673 O O . ALA A 1 481 ? 38.334 0.548 -77.841 1.00 81.25 481 ALA A O 1
ATOM 3674 N N . THR A 1 482 ? 37.877 1.400 -75.819 1.00 79.62 482 THR A N 1
ATOM 3675 C CA . THR A 1 482 ? 38.836 2.511 -75.918 1.00 79.62 482 THR A CA 1
ATOM 3676 C C . THR A 1 482 ? 40.280 2.016 -75.997 1.00 79.62 482 THR A C 1
ATOM 3678 O O . THR A 1 482 ? 41.091 2.655 -76.660 1.00 79.62 482 THR A O 1
ATOM 3681 N N . GLN A 1 483 ? 40.625 0.914 -75.325 1.00 80.81 483 GLN A N 1
ATOM 3682 C CA . GLN A 1 483 ? 41.972 0.349 -75.377 1.00 80.81 483 GLN A CA 1
ATOM 3683 C C . GLN A 1 483 ? 42.225 -0.367 -76.710 1.00 80.81 483 GLN A C 1
ATOM 3685 O O . GLN A 1 483 ? 43.163 0.003 -77.407 1.00 80.81 483 GLN A O 1
ATOM 3690 N N . THR A 1 484 ? 41.324 -1.254 -77.145 1.00 80.69 484 THR A N 1
ATOM 3691 C CA . THR A 1 484 ? 41.418 -1.942 -78.445 1.00 80.69 484 THR A CA 1
ATOM 3692 C C . THR A 1 484 ? 41.530 -0.965 -79.622 1.00 80.69 484 THR A C 1
ATOM 3694 O O . THR A 1 484 ? 42.284 -1.220 -80.557 1.00 80.69 484 THR A O 1
ATOM 3697 N N . LEU A 1 485 ? 40.831 0.177 -79.574 1.00 76.44 485 LEU A N 1
ATOM 3698 C CA . LEU A 1 485 ? 40.939 1.218 -80.604 1.00 76.44 485 LEU A CA 1
ATOM 3699 C C . LEU A 1 485 ? 42.288 1.957 -80.602 1.00 76.44 485 LEU A C 1
ATOM 3701 O O . LEU A 1 485 ? 42.715 2.389 -81.668 1.00 76.44 485 LEU A O 1
ATOM 3705 N N . LYS A 1 486 ? 42.969 2.094 -79.454 1.00 77.00 486 LYS A N 1
ATOM 3706 C CA . LYS A 1 486 ? 44.352 2.613 -79.405 1.00 77.00 486 LYS A CA 1
ATOM 3707 C C . LYS A 1 486 ? 45.361 1.578 -79.892 1.00 77.00 486 LYS A C 1
ATOM 3709 O O . LYS A 1 486 ? 46.311 1.933 -80.574 1.00 77.00 486 LYS A O 1
ATOM 3714 N N . ASP A 1 487 ? 45.169 0.309 -79.538 1.00 75.38 487 ASP A N 1
ATOM 3715 C CA . ASP A 1 487 ? 46.104 -0.767 -79.893 1.00 75.38 487 ASP A CA 1
ATOM 3716 C C . ASP A 1 487 ? 46.126 -1.025 -81.419 1.00 75.38 487 ASP A C 1
ATOM 3718 O O . ASP A 1 487 ? 47.068 -1.613 -81.949 1.00 75.38 487 ASP A O 1
ATOM 3722 N N . GLN A 1 488 ? 45.102 -0.551 -82.141 1.00 67.38 488 GLN A N 1
ATOM 3723 C CA . GLN A 1 488 ? 45.023 -0.543 -83.608 1.00 67.38 488 GLN A CA 1
ATOM 3724 C C . GLN A 1 488 ? 45.453 0.791 -84.256 1.00 67.38 488 GLN A C 1
ATOM 3726 O O . GLN A 1 488 ? 45.420 0.903 -85.481 1.00 67.38 488 GLN A O 1
ATOM 3731 N N . ASP A 1 489 ? 45.876 1.789 -83.475 1.00 58.91 489 ASP A N 1
ATOM 3732 C CA . ASP A 1 489 ? 46.173 3.155 -83.931 1.00 58.91 489 ASP A CA 1
ATOM 3733 C C . ASP A 1 489 ? 47.600 3.286 -84.500 1.00 58.91 489 ASP A C 1
ATOM 3735 O O . ASP A 1 489 ? 48.482 3.916 -83.915 1.00 58.91 489 ASP A O 1
ATOM 3739 N N . PHE A 1 490 ? 47.854 2.640 -85.645 1.00 57.00 490 PHE A N 1
ATOM 3740 C CA . PHE A 1 490 ? 49.140 2.718 -86.347 1.00 57.00 490 PHE A CA 1
ATOM 3741 C C . PHE A 1 490 ? 49.003 2.764 -87.874 1.00 57.00 490 PHE A C 1
ATOM 3743 O O . PHE A 1 490 ? 48.240 2.014 -88.485 1.00 57.00 490 PHE A O 1
ATOM 3750 N N . SER A 1 491 ? 49.800 3.626 -88.510 1.00 44.81 491 SER A N 1
ATOM 3751 C CA . SER A 1 491 ? 49.790 3.826 -89.962 1.00 44.81 491 SER A CA 1
ATOM 3752 C C . SER A 1 491 ? 50.274 2.584 -90.714 1.00 44.81 491 SER A C 1
ATOM 3754 O O . SER A 1 491 ? 51.440 2.200 -90.616 1.00 44.81 491 SER A O 1
ATOM 3756 N N . ARG A 1 492 ? 49.394 1.976 -91.517 1.00 48.72 492 ARG A N 1
ATOM 3757 C CA . ARG A 1 492 ? 49.734 0.864 -92.418 1.00 48.72 492 ARG A CA 1
ATOM 3758 C C . ARG A 1 492 ? 49.843 1.335 -93.873 1.00 48.72 492 ARG A C 1
ATOM 3760 O O . ARG A 1 492 ? 48.906 1.963 -94.365 1.00 48.72 492 ARG A O 1
ATOM 3767 N N . PRO A 1 493 ? 50.919 0.977 -94.598 1.00 39.56 493 PRO A N 1
ATOM 3768 C CA . PRO A 1 493 ? 50.929 1.017 -96.055 1.00 39.56 493 PRO A CA 1
ATOM 3769 C C . PRO A 1 493 ? 49.884 0.067 -96.665 1.00 39.56 493 PRO A C 1
ATOM 3771 O O . PRO A 1 493 ? 49.383 -0.849 -96.016 1.00 39.56 493 PRO A O 1
ATOM 3774 N N . GLN A 1 494 ? 49.560 0.332 -97.926 1.00 38.53 494 GLN A N 1
ATOM 3775 C CA . GLN A 1 494 ? 48.423 -0.189 -98.690 1.00 38.53 494 GLN A CA 1
ATOM 3776 C C . GLN A 1 494 ? 48.377 -1.726 -98.887 1.00 38.53 494 GLN A C 1
ATOM 3778 O O . GLN A 1 494 ? 49.408 -2.390 -98.880 1.00 38.53 494 GLN A O 1
ATOM 3783 N N . ALA A 1 495 ? 47.164 -2.222 -99.197 1.00 34.38 495 ALA A N 1
ATOM 3784 C CA . ALA A 1 495 ? 46.731 -3.618 -99.420 1.00 34.38 495 ALA A CA 1
ATOM 3785 C C . ALA A 1 495 ? 46.373 -4.404 -98.128 1.00 34.38 495 ALA A C 1
ATOM 3787 O O . ALA A 1 495 ? 47.063 -4.321 -97.124 1.00 34.38 495 ALA A O 1
ATOM 3788 N N . GLU A 1 496 ? 45.281 -5.176 -98.050 1.00 38.53 496 GLU A N 1
ATOM 3789 C CA . GLU A 1 496 ? 44.245 -5.501 -99.046 1.00 38.53 496 GLU A CA 1
ATOM 3790 C C . GLU A 1 496 ? 42.890 -5.819 -98.358 1.00 38.53 496 GLU A C 1
ATOM 3792 O O . GLU A 1 496 ? 42.768 -5.734 -97.136 1.00 38.53 496 GLU A O 1
ATOM 3797 N N . LYS A 1 497 ? 41.848 -6.176 -99.129 1.00 42.53 497 LYS A N 1
ATOM 3798 C CA . LYS A 1 497 ? 40.417 -6.255 -98.724 1.00 42.53 497 LYS A CA 1
ATOM 3799 C C . LYS A 1 497 ? 40.034 -7.228 -97.577 1.00 42.53 497 LYS A C 1
ATOM 3801 O O . LYS A 1 497 ? 38.846 -7.403 -97.318 1.00 42.53 497 LYS A O 1
ATOM 3806 N N . ALA A 1 498 ? 40.979 -7.850 -96.874 1.00 42.22 498 ALA A N 1
ATOM 3807 C CA . ALA A 1 498 ? 40.706 -8.855 -95.838 1.00 42.22 498 ALA A CA 1
ATOM 3808 C C . ALA A 1 498 ? 40.231 -8.281 -94.481 1.00 42.22 498 ALA A C 1
ATOM 3810 O O . ALA A 1 498 ? 39.494 -8.947 -93.753 1.00 42.22 498 ALA A O 1
ATOM 3811 N N . ALA A 1 499 ? 40.618 -7.047 -94.131 1.00 44.22 499 ALA A N 1
ATOM 3812 C CA . ALA A 1 499 ? 40.403 -6.508 -92.780 1.00 44.22 499 ALA A CA 1
ATOM 3813 C C . ALA A 1 499 ? 38.928 -6.211 -92.436 1.00 44.22 499 ALA A C 1
ATOM 3815 O O . ALA A 1 499 ? 38.514 -6.398 -91.293 1.00 44.22 499 ALA A O 1
ATOM 3816 N N . LEU A 1 500 ? 38.108 -5.798 -93.412 1.00 43.44 500 LEU A N 1
ATOM 3817 C CA . LEU A 1 500 ? 36.702 -5.442 -93.163 1.00 43.44 500 LEU A CA 1
ATOM 3818 C C . LEU A 1 500 ? 35.849 -6.673 -92.794 1.00 43.44 500 LEU A C 1
ATOM 3820 O O . LEU A 1 500 ? 34.942 -6.577 -91.968 1.00 43.44 500 LEU A O 1
ATOM 3824 N N . ALA A 1 501 ? 36.191 -7.846 -93.339 1.00 39.66 501 ALA A N 1
ATOM 3825 C CA . ALA A 1 501 ? 35.564 -9.113 -92.971 1.00 39.66 501 ALA A CA 1
ATOM 3826 C C . ALA A 1 501 ? 35.901 -9.505 -91.520 1.00 39.66 501 ALA A C 1
ATOM 3828 O O . ALA A 1 501 ? 35.000 -9.845 -90.753 1.00 39.66 501 ALA A O 1
ATOM 3829 N N . GLN A 1 502 ? 37.167 -9.376 -91.106 1.00 45.28 502 GLN A N 1
ATOM 3830 C CA . GLN A 1 502 ? 37.576 -9.641 -89.721 1.00 45.28 502 GLN A CA 1
ATOM 3831 C C . GLN A 1 502 ? 36.968 -8.647 -88.723 1.00 45.28 502 GLN A C 1
ATOM 3833 O O . GLN A 1 502 ? 36.562 -9.065 -87.643 1.00 45.28 502 GLN A O 1
ATOM 3838 N N . PHE A 1 503 ? 36.813 -7.369 -89.088 1.00 42.16 503 PHE A N 1
ATOM 3839 C CA . PHE A 1 503 ? 36.125 -6.392 -88.238 1.00 42.16 503 PHE A CA 1
ATOM 3840 C C . PHE A 1 503 ? 34.649 -6.775 -88.017 1.00 42.16 503 PHE A C 1
ATOM 3842 O O . PHE A 1 503 ? 34.178 -6.784 -86.882 1.00 42.16 503 PHE A O 1
ATOM 3849 N N . SER A 1 504 ? 33.940 -7.205 -89.071 1.00 42.66 504 SER A N 1
ATOM 3850 C CA . SER A 1 504 ? 32.562 -7.707 -88.935 1.00 42.66 504 SER A CA 1
ATOM 3851 C C . SER A 1 504 ? 32.462 -8.990 -88.091 1.00 42.66 504 SER A C 1
ATOM 3853 O O . SER A 1 504 ? 31.531 -9.133 -87.301 1.00 42.66 504 SER A O 1
ATOM 3855 N N . GLY A 1 505 ? 33.450 -9.890 -88.187 1.00 41.59 505 GLY A N 1
ATOM 3856 C CA . GLY A 1 505 ? 33.504 -11.133 -87.410 1.00 41.59 505 GLY A CA 1
ATOM 3857 C C . GLY A 1 505 ? 33.906 -10.951 -85.941 1.00 41.59 505 GLY A C 1
ATOM 3858 O O . GLY A 1 505 ? 33.483 -11.739 -85.103 1.00 41.59 505 GLY A O 1
ATOM 3859 N N . ALA A 1 506 ? 34.679 -9.911 -85.613 1.00 41.78 506 ALA A N 1
ATOM 3860 C CA . ALA A 1 506 ? 35.065 -9.581 -84.238 1.00 41.78 506 ALA A CA 1
ATOM 3861 C C . ALA A 1 506 ? 33.990 -8.766 -83.494 1.00 41.78 506 ALA A C 1
ATOM 3863 O O . ALA A 1 506 ? 33.852 -8.889 -82.280 1.00 41.78 506 ALA A O 1
ATOM 3864 N N . VAL A 1 507 ? 33.211 -7.955 -84.218 1.00 39.62 507 VAL A N 1
ATOM 3865 C CA . VAL A 1 507 ? 32.110 -7.149 -83.659 1.00 39.62 507 VAL A CA 1
ATOM 3866 C C . VAL A 1 507 ? 30.784 -7.932 -83.625 1.00 39.62 507 VAL A C 1
ATOM 3868 O O . VAL A 1 507 ? 29.951 -7.692 -82.754 1.00 39.62 507 VAL A O 1
ATOM 3871 N N . GLY A 1 508 ? 30.602 -8.924 -84.505 1.00 38.25 508 GLY A N 1
ATOM 3872 C CA . GLY A 1 508 ? 29.410 -9.783 -84.564 1.00 38.25 508 GLY A CA 1
ATOM 3873 C C . GLY A 1 508 ? 29.012 -10.469 -83.241 1.00 38.25 508 GLY A C 1
ATOM 3874 O O . GLY A 1 508 ? 27.829 -10.440 -82.912 1.00 38.25 508 GLY A O 1
ATOM 3875 N N . PRO A 1 509 ? 29.944 -11.027 -82.441 1.00 44.31 509 PRO A N 1
ATOM 3876 C CA . PRO A 1 509 ? 29.636 -11.592 -81.121 1.00 44.31 509 PRO A CA 1
ATOM 3877 C C . PRO A 1 509 ? 29.299 -10.549 -80.043 1.00 44.31 509 PRO A C 1
ATOM 3879 O O . PRO A 1 509 ? 28.770 -10.915 -78.998 1.00 44.31 509 PRO A O 1
ATOM 3882 N N . ALA A 1 510 ? 29.605 -9.267 -80.275 1.00 36.78 510 ALA A N 1
ATOM 3883 C CA . ALA A 1 510 ? 29.465 -8.188 -79.295 1.00 36.78 510 ALA A CA 1
ATOM 3884 C C . ALA A 1 510 ? 28.172 -7.358 -79.441 1.00 36.78 510 ALA A C 1
ATOM 3886 O O . ALA A 1 510 ? 27.909 -6.504 -78.599 1.00 36.78 510 ALA A O 1
ATOM 3887 N N . LEU A 1 511 ? 27.362 -7.589 -80.486 1.00 36.50 511 LEU A N 1
ATOM 3888 C CA . LEU A 1 511 ? 26.036 -6.966 -80.641 1.00 36.50 511 LEU A CA 1
ATOM 3889 C C . LEU A 1 511 ? 24.862 -7.731 -79.987 1.00 36.50 511 LEU A C 1
ATOM 3891 O O . LEU A 1 511 ? 23.963 -7.060 -79.481 1.00 36.50 511 LEU A O 1
ATOM 3895 N N . PRO A 1 512 ? 24.802 -9.082 -79.969 1.00 39.00 512 PRO A N 1
ATOM 3896 C CA . PRO A 1 512 ? 23.658 -9.807 -79.404 1.00 39.00 512 PRO A CA 1
ATOM 3897 C C . PRO A 1 512 ? 23.440 -9.568 -77.905 1.00 39.00 512 PRO A C 1
ATOM 3899 O O . PRO A 1 512 ? 22.316 -9.656 -77.428 1.00 39.00 512 PRO A O 1
ATOM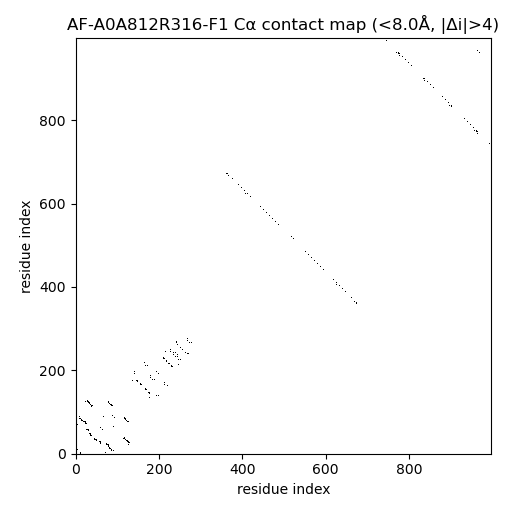 3902 N N . SER A 1 513 ? 24.482 -9.200 -77.158 1.00 37.38 513 SER A N 1
ATOM 3903 C CA . SER A 1 513 ? 24.391 -8.842 -75.735 1.00 37.38 513 SER A CA 1
ATOM 3904 C C . SER A 1 513 ? 23.533 -7.598 -75.452 1.00 37.38 513 SER A C 1
ATOM 3906 O O . SER A 1 513 ? 23.149 -7.384 -74.307 1.00 37.38 513 SER A O 1
ATOM 3908 N N . LEU A 1 514 ? 23.167 -6.809 -76.471 1.00 38.03 514 LEU A N 1
ATOM 3909 C CA . LEU A 1 514 ? 22.239 -5.677 -76.344 1.00 38.03 514 LEU A CA 1
ATOM 3910 C C . LEU A 1 514 ? 20.755 -6.064 -76.510 1.00 38.03 514 LEU A C 1
ATOM 3912 O O . LEU A 1 514 ? 19.888 -5.217 -76.304 1.00 38.03 514 LEU A O 1
ATOM 3916 N N . SER A 1 515 ? 20.420 -7.317 -76.853 1.00 34.44 515 SER A N 1
ATOM 3917 C CA . SER A 1 515 ? 19.019 -7.730 -77.069 1.00 34.44 515 SER A CA 1
ATOM 3918 C C . SER A 1 515 ? 18.251 -8.103 -75.793 1.00 34.44 515 SER A C 1
ATOM 3920 O O . SER A 1 515 ? 17.074 -8.443 -75.878 1.00 34.44 515 SER A O 1
ATOM 3922 N N . GLY A 1 516 ? 18.893 -8.062 -74.620 1.00 35.22 516 GLY A N 1
ATOM 3923 C CA . GLY A 1 516 ? 18.262 -8.332 -73.318 1.00 35.22 516 GLY A CA 1
ATOM 3924 C C . GLY A 1 516 ? 17.548 -7.130 -72.683 1.00 35.22 516 GLY A C 1
ATOM 3925 O O . GLY A 1 516 ? 16.937 -7.273 -71.628 1.00 35.22 516 GLY A O 1
ATOM 3926 N N . VAL A 1 517 ? 17.620 -5.944 -73.297 1.00 36.03 517 VAL A N 1
ATOM 3927 C CA . VAL A 1 517 ? 17.066 -4.707 -72.730 1.00 36.03 517 VAL A CA 1
ATOM 3928 C C . VAL A 1 517 ? 15.555 -4.645 -72.960 1.00 36.03 517 VAL A C 1
ATOM 3930 O O . VAL A 1 517 ? 15.090 -4.475 -74.089 1.00 36.03 517 VAL A O 1
ATOM 3933 N N . SER A 1 518 ? 14.774 -4.745 -71.881 1.00 32.75 518 SER A N 1
ATOM 3934 C CA . SER A 1 518 ? 13.333 -4.477 -71.940 1.00 32.75 518 SER A CA 1
ATOM 3935 C C . SER A 1 518 ? 13.074 -3.026 -72.380 1.00 32.75 518 SER A C 1
ATOM 3937 O O . SER A 1 518 ? 13.798 -2.106 -72.000 1.00 32.75 518 SER A O 1
ATOM 3939 N N . ALA A 1 519 ? 12.044 -2.803 -73.198 1.00 34.34 519 ALA A N 1
ATOM 3940 C CA . ALA A 1 519 ? 11.871 -1.570 -73.980 1.00 34.34 519 ALA A CA 1
ATOM 3941 C C . ALA A 1 519 ? 11.535 -0.283 -73.179 1.00 34.34 519 ALA A C 1
ATOM 3943 O O . ALA A 1 519 ? 11.140 0.718 -73.774 1.00 34.34 519 ALA A O 1
ATOM 3944 N N . ALA A 1 520 ? 11.662 -0.295 -71.848 1.00 36.38 520 ALA A N 1
ATOM 3945 C CA . ALA A 1 520 ? 11.258 0.797 -70.961 1.00 36.38 520 ALA A CA 1
ATOM 3946 C C . ALA A 1 520 ? 12.381 1.797 -70.612 1.00 36.38 520 ALA A C 1
ATOM 3948 O O . ALA A 1 520 ? 12.075 2.936 -70.264 1.00 36.38 520 ALA A O 1
ATOM 3949 N N . SER A 1 521 ? 13.661 1.409 -70.708 1.00 40.31 521 SER A N 1
ATOM 3950 C CA . SER A 1 521 ? 14.790 2.189 -70.157 1.00 40.31 521 SER A CA 1
ATOM 3951 C C . SER A 1 521 ? 15.961 2.439 -71.121 1.00 40.31 521 SER A C 1
ATOM 3953 O O . SER A 1 521 ? 17.037 2.845 -70.690 1.00 40.31 521 SER A O 1
ATOM 3955 N N . THR A 1 522 ? 15.787 2.286 -72.440 1.00 36.00 522 THR A N 1
ATOM 3956 C CA . THR A 1 522 ? 16.838 2.686 -73.398 1.00 36.00 522 THR A CA 1
ATOM 3957 C C . THR A 1 522 ? 17.069 4.206 -73.379 1.00 36.00 522 THR A C 1
ATOM 3959 O O . THR A 1 522 ? 16.148 4.955 -73.735 1.00 36.00 522 THR A O 1
ATOM 3962 N N . PRO A 1 523 ? 18.285 4.707 -73.078 1.00 42.72 523 PRO A N 1
ATOM 3963 C CA . PRO A 1 523 ? 18.581 6.126 -73.211 1.00 42.72 523 PRO A CA 1
ATOM 3964 C C . PRO A 1 523 ? 18.530 6.519 -74.693 1.00 42.72 523 PRO A C 1
ATOM 3966 O O . PRO A 1 523 ? 19.327 6.046 -75.506 1.00 42.72 523 PRO A O 1
ATOM 3969 N N . LYS A 1 524 ? 17.615 7.438 -75.045 1.00 41.69 524 LYS A N 1
ATOM 3970 C CA . LYS A 1 524 ? 17.387 7.956 -76.418 1.00 41.69 524 LYS A CA 1
ATOM 3971 C C . LYS A 1 524 ? 18.668 8.342 -77.175 1.00 41.69 524 LYS A C 1
ATOM 3973 O O . LYS A 1 524 ? 18.678 8.327 -78.402 1.00 41.69 524 LYS A O 1
ATOM 3978 N N . GLN A 1 525 ? 19.733 8.696 -76.455 1.00 44.56 525 GLN A N 1
ATOM 3979 C CA . GLN A 1 525 ? 21.020 9.087 -77.024 1.00 44.56 525 GLN A CA 1
ATOM 3980 C C . GLN A 1 525 ? 21.791 7.917 -77.659 1.00 44.56 525 GLN A C 1
ATOM 3982 O O . GLN A 1 525 ? 22.452 8.139 -78.668 1.00 44.56 525 GLN A O 1
ATOM 3987 N N . LEU A 1 526 ? 21.690 6.681 -77.151 1.00 41.19 526 LEU A N 1
ATOM 3988 C CA . LEU A 1 526 ? 22.494 5.562 -77.669 1.00 41.19 526 LEU A CA 1
ATOM 3989 C C . LEU A 1 526 ? 22.051 5.151 -79.083 1.00 41.19 526 LEU A C 1
ATOM 3991 O O . LEU A 1 526 ? 22.877 5.060 -79.991 1.00 41.19 526 LEU A O 1
ATOM 3995 N N . ASN A 1 527 ? 20.737 5.027 -79.304 1.00 45.88 527 ASN A N 1
ATOM 3996 C CA . ASN A 1 527 ? 20.173 4.786 -80.638 1.00 45.88 527 ASN A CA 1
ATOM 3997 C C . ASN A 1 527 ? 20.425 5.960 -81.599 1.00 45.88 527 ASN A C 1
ATOM 3999 O O . ASN A 1 527 ? 20.653 5.731 -82.783 1.00 45.88 527 ASN A O 1
ATOM 4003 N N . ALA A 1 528 ? 20.433 7.206 -81.109 1.00 40.56 528 ALA A N 1
ATOM 4004 C CA . ALA A 1 528 ? 20.750 8.373 -81.935 1.00 40.56 528 ALA A CA 1
ATOM 4005 C C . ALA A 1 528 ? 22.222 8.389 -82.391 1.00 40.56 528 ALA A C 1
ATOM 4007 O O . ALA A 1 528 ? 22.502 8.701 -83.546 1.00 40.56 528 ALA A O 1
ATOM 4008 N N . VAL A 1 529 ? 23.159 8.004 -81.516 1.00 43.78 529 VAL A N 1
ATOM 4009 C CA . VAL A 1 529 ? 24.589 7.886 -81.849 1.00 43.78 529 VAL A CA 1
ATOM 4010 C C . VAL A 1 529 ? 24.839 6.739 -82.830 1.00 43.78 529 VAL A C 1
ATOM 4012 O O . VAL A 1 529 ? 25.567 6.922 -83.805 1.00 43.78 529 VAL A O 1
ATOM 4015 N N . LEU A 1 530 ? 24.200 5.583 -82.627 1.00 41.53 530 LEU A N 1
ATOM 4016 C CA . LEU A 1 530 ? 24.332 4.441 -83.534 1.00 41.53 530 LEU A CA 1
ATOM 4017 C C . LEU A 1 530 ? 23.725 4.737 -84.920 1.00 41.53 530 LEU A C 1
ATOM 4019 O O . LEU A 1 530 ? 24.320 4.394 -85.940 1.00 41.53 530 LEU A O 1
ATOM 4023 N N . ALA A 1 531 ? 22.588 5.441 -84.971 1.00 42.94 531 ALA A N 1
ATOM 4024 C CA . ALA A 1 531 ? 21.977 5.895 -86.220 1.00 42.94 531 ALA A CA 1
ATOM 4025 C C . ALA A 1 531 ? 22.842 6.935 -86.956 1.00 42.94 531 ALA A C 1
ATOM 4027 O O . ALA A 1 531 ? 22.996 6.840 -88.172 1.00 42.94 531 ALA A O 1
ATOM 4028 N N . ALA A 1 532 ? 23.457 7.880 -86.235 1.00 41.59 532 ALA A N 1
ATOM 4029 C CA . ALA A 1 532 ? 24.372 8.862 -86.822 1.00 41.59 532 ALA A CA 1
ATOM 4030 C C . ALA A 1 532 ? 25.648 8.215 -87.394 1.00 41.59 532 ALA A C 1
ATOM 4032 O O . ALA A 1 532 ? 26.155 8.659 -88.421 1.00 41.59 532 ALA A O 1
ATOM 4033 N N . PHE A 1 533 ? 26.148 7.143 -86.769 1.00 42.56 533 PHE A N 1
ATOM 4034 C CA . PHE A 1 533 ? 27.308 6.391 -87.260 1.00 42.56 533 PHE A CA 1
ATOM 4035 C C . PHE A 1 533 ? 27.007 5.586 -88.539 1.00 42.56 533 PHE A C 1
ATOM 4037 O O . PHE A 1 533 ? 27.872 5.446 -89.400 1.00 42.56 533 PHE A O 1
ATOM 4044 N N . LEU A 1 534 ? 25.776 5.087 -88.695 1.00 45.09 534 LEU A N 1
ATOM 4045 C CA . LEU A 1 534 ? 25.357 4.265 -89.840 1.00 45.09 534 LEU A CA 1
ATOM 4046 C C . LEU A 1 534 ? 24.897 5.068 -91.076 1.00 45.09 534 LEU A C 1
ATOM 4048 O O . LEU A 1 534 ? 24.617 4.463 -92.109 1.00 45.09 534 LEU A O 1
ATOM 4052 N N . GLN A 1 535 ? 24.828 6.403 -91.006 1.00 40.97 535 GLN A N 1
ATOM 4053 C CA . GLN A 1 535 ? 24.362 7.278 -92.100 1.00 40.97 535 GLN A CA 1
ATOM 4054 C C . GLN A 1 535 ? 25.488 8.011 -92.866 1.00 40.97 535 GLN A C 1
ATOM 4056 O O . GLN A 1 535 ? 25.245 9.042 -93.490 1.00 40.97 535 GLN A O 1
ATOM 4061 N N . ALA A 1 536 ? 26.723 7.497 -92.851 1.00 36.62 536 ALA A N 1
ATOM 4062 C CA . ALA A 1 536 ? 27.839 8.097 -93.590 1.00 36.62 536 ALA A CA 1
ATOM 4063 C C . ALA A 1 536 ? 27.773 7.831 -95.117 1.00 36.62 536 ALA A C 1
ATOM 4065 O O . ALA A 1 536 ? 27.718 6.687 -95.567 1.00 36.62 536 ALA A O 1
ATOM 4066 N N . ASP A 1 537 ? 27.814 8.911 -95.904 1.00 32.22 537 ASP A N 1
ATOM 4067 C CA . ASP A 1 537 ? 27.688 8.962 -97.374 1.00 32.22 537 ASP A CA 1
ATOM 4068 C C . ASP A 1 537 ? 28.821 8.186 -98.110 1.00 32.22 537 ASP A C 1
ATOM 4070 O O . ASP A 1 537 ? 29.996 8.346 -97.763 1.00 32.22 537 ASP A O 1
ATOM 4074 N N . PRO A 1 538 ? 28.558 7.367 -99.156 1.00 38.78 538 PRO A N 1
ATOM 4075 C CA . PRO A 1 538 ? 29.525 6.378 -99.649 1.00 38.78 538 PRO A CA 1
ATOM 4076 C C . PRO A 1 538 ? 30.546 6.914 -100.678 1.00 38.78 538 PRO A C 1
ATOM 4078 O O . PRO A 1 538 ? 30.946 6.176 -101.584 1.00 38.78 538 PRO A O 1
ATOM 4081 N N . LYS A 1 539 ? 30.970 8.188 -100.601 1.00 38.22 539 LYS A N 1
ATOM 4082 C CA . LYS A 1 539 ? 31.913 8.795 -101.572 1.00 38.22 539 LYS A CA 1
ATOM 4083 C C . LYS A 1 539 ? 32.915 9.793 -100.971 1.00 38.22 539 LYS A C 1
ATOM 4085 O O . LYS A 1 539 ? 32.791 10.999 -101.161 1.00 38.22 539 LYS A O 1
ATOM 4090 N N . ALA A 1 540 ? 33.997 9.275 -100.389 1.00 33.31 540 ALA A N 1
ATOM 4091 C CA . ALA A 1 540 ? 35.266 9.996 -100.260 1.00 33.31 540 ALA A CA 1
ATOM 4092 C C . ALA A 1 540 ? 36.453 9.025 -100.408 1.00 33.31 540 ALA A C 1
ATOM 4094 O O . ALA A 1 540 ? 36.540 8.017 -99.710 1.00 33.31 540 ALA A O 1
ATOM 4095 N N . THR A 1 541 ? 37.358 9.303 -101.348 1.00 36.81 541 THR A N 1
ATOM 4096 C CA . THR A 1 541 ? 38.561 8.496 -101.607 1.00 36.81 541 THR A CA 1
ATOM 4097 C C . THR A 1 541 ? 39.749 9.026 -100.809 1.00 36.81 541 THR A C 1
ATOM 4099 O O . THR A 1 541 ? 40.238 10.114 -101.104 1.00 36.81 541 THR A O 1
ATOM 4102 N N . GLY A 1 542 ? 40.229 8.238 -99.845 1.00 35.47 542 GLY A N 1
ATOM 4103 C CA . GLY A 1 542 ? 41.344 8.586 -98.957 1.00 35.47 542 GLY A CA 1
ATOM 4104 C C . GLY A 1 542 ? 40.985 8.275 -97.507 1.00 35.47 542 GLY A C 1
ATOM 4105 O O . GLY A 1 542 ? 40.394 9.107 -96.828 1.00 35.47 542 GLY A O 1
ATOM 4106 N N . TYR A 1 543 ? 41.289 7.057 -97.052 1.00 44.34 543 TYR A N 1
ATOM 4107 C CA . TYR A 1 543 ? 40.982 6.611 -95.691 1.00 44.34 543 TYR A CA 1
ATOM 4108 C C . TYR A 1 543 ? 42.212 6.765 -94.791 1.00 44.34 543 TYR A C 1
ATOM 4110 O O . TYR A 1 543 ? 43.008 5.836 -94.660 1.00 44.34 543 TYR A O 1
ATOM 4118 N N . ASP A 1 544 ? 42.349 7.938 -94.174 1.00 41.78 544 ASP A N 1
ATOM 4119 C CA . ASP A 1 544 ? 43.109 8.070 -92.928 1.00 41.78 544 ASP A CA 1
ATOM 4120 C C . ASP A 1 544 ? 42.287 7.482 -91.771 1.00 41.78 544 ASP A C 1
ATOM 4122 O O . ASP A 1 544 ? 41.063 7.630 -91.711 1.00 41.78 544 ASP A O 1
ATOM 4126 N N . PHE A 1 545 ? 42.954 6.814 -90.831 1.00 49.88 545 PHE A N 1
ATOM 4127 C CA . PHE A 1 545 ? 42.307 6.150 -89.699 1.00 49.88 545 PHE A CA 1
ATOM 4128 C C . PHE A 1 545 ? 41.852 7.184 -88.650 1.00 49.88 545 PHE A C 1
ATOM 4130 O O . PHE A 1 545 ? 42.611 7.587 -87.776 1.00 49.88 545 PHE A O 1
ATOM 4137 N N . GLN A 1 546 ? 40.595 7.640 -88.728 1.00 53.16 546 GLN A N 1
ATOM 4138 C CA . GLN A 1 546 ? 40.028 8.692 -87.858 1.00 53.16 546 GLN A CA 1
ATOM 4139 C C . GLN A 1 546 ? 39.652 8.216 -86.429 1.00 53.16 546 GLN A C 1
ATOM 4141 O O . GLN A 1 546 ? 38.683 8.688 -85.825 1.00 53.16 546 GLN A O 1
ATOM 4146 N N . SER A 1 547 ? 40.430 7.294 -85.860 1.00 55.50 547 SER A N 1
ATOM 4147 C CA . SER A 1 547 ? 40.276 6.709 -84.514 1.00 55.50 547 SER A CA 1
ATOM 4148 C C . SER A 1 547 ? 40.122 7.754 -83.397 1.00 55.50 547 SER A C 1
ATOM 4150 O O . SER A 1 547 ? 39.271 7.617 -82.512 1.00 55.50 547 SER A O 1
ATOM 4152 N N . GLY A 1 548 ? 40.911 8.833 -83.453 1.00 62.19 548 GLY A N 1
ATOM 4153 C CA . GLY A 1 548 ? 41.014 9.843 -82.398 1.00 62.19 548 GLY A CA 1
ATOM 4154 C C . GLY A 1 548 ? 39.697 10.549 -82.051 1.00 62.19 548 GLY A C 1
ATOM 4155 O O . GLY A 1 548 ? 39.473 10.886 -80.885 1.00 62.19 548 GLY A O 1
ATOM 4156 N N . GLY A 1 549 ? 38.795 10.726 -83.024 1.00 71.31 549 GLY A N 1
ATOM 4157 C CA . GLY A 1 549 ? 37.469 11.312 -82.792 1.00 71.31 549 GLY A CA 1
ATOM 4158 C C . GLY A 1 549 ? 36.570 10.400 -81.952 1.00 71.31 549 GLY A C 1
ATOM 4159 O O . GLY A 1 549 ? 36.003 10.830 -80.945 1.00 71.31 549 GLY A O 1
ATOM 4160 N N . VAL A 1 550 ? 36.516 9.115 -82.314 1.00 71.19 550 VAL A N 1
ATOM 4161 C CA . VAL A 1 550 ? 35.738 8.087 -81.604 1.00 71.19 550 VAL A CA 1
ATOM 4162 C C . VAL A 1 550 ? 36.317 7.839 -80.207 1.00 71.19 550 VAL A C 1
ATOM 4164 O O . VAL A 1 550 ? 35.575 7.818 -79.227 1.00 71.19 550 VAL A O 1
ATOM 4167 N N . ILE A 1 551 ? 37.646 7.763 -80.079 1.00 74.94 551 ILE A N 1
ATOM 4168 C CA . ILE A 1 551 ? 38.341 7.629 -78.787 1.00 74.94 551 ILE A CA 1
ATOM 4169 C C . ILE A 1 551 ? 38.026 8.813 -77.855 1.00 74.94 551 ILE A C 1
ATOM 4171 O O . ILE A 1 551 ? 37.839 8.616 -76.652 1.00 74.94 551 ILE A O 1
ATOM 4175 N N . LYS A 1 552 ? 37.939 10.046 -78.376 1.00 78.44 552 LYS A N 1
ATOM 4176 C CA . LYS A 1 552 ? 37.554 11.225 -77.580 1.00 78.44 552 LYS A CA 1
ATOM 4177 C C . LYS A 1 552 ? 36.111 11.119 -77.074 1.00 78.44 552 LYS A C 1
ATOM 4179 O O . LYS A 1 552 ? 35.870 11.399 -75.901 1.00 78.44 552 LYS A O 1
ATOM 4184 N N . MET A 1 553 ? 35.184 10.673 -77.921 1.00 78.44 553 MET A N 1
ATOM 4185 C CA . MET A 1 553 ? 33.779 10.477 -77.553 1.00 78.44 553 MET A CA 1
ATOM 4186 C C . MET A 1 553 ? 33.595 9.358 -76.516 1.00 78.44 553 MET A C 1
ATOM 4188 O O . MET A 1 553 ? 32.903 9.562 -75.521 1.00 78.44 553 MET A O 1
ATOM 4192 N N . LEU A 1 554 ? 34.263 8.212 -76.687 1.00 80.19 554 LEU A N 1
ATOM 4193 C CA . LEU A 1 554 ? 34.222 7.101 -75.727 1.00 80.19 554 LEU A CA 1
ATOM 4194 C C . LEU A 1 554 ? 34.801 7.495 -74.361 1.00 80.19 554 LEU A C 1
ATOM 4196 O O . LEU A 1 554 ? 34.208 7.178 -73.333 1.00 80.19 554 LEU A O 1
ATOM 4200 N N . LYS A 1 555 ? 35.900 8.264 -74.327 1.00 82.50 555 LYS A N 1
ATOM 4201 C CA . LYS A 1 555 ? 36.426 8.840 -73.076 1.00 82.50 555 LYS A CA 1
ATOM 4202 C C . LYS A 1 555 ? 35.407 9.760 -72.396 1.00 82.50 555 LYS A C 1
ATOM 4204 O O . LYS A 1 555 ? 35.198 9.631 -71.196 1.00 82.50 555 LYS A O 1
ATOM 4209 N N . GLN A 1 556 ? 34.750 10.647 -73.148 1.00 82.75 556 GLN A N 1
ATOM 4210 C CA . GLN A 1 556 ? 33.710 11.530 -72.604 1.00 82.75 556 GLN A CA 1
ATOM 4211 C C . GLN A 1 556 ? 32.503 10.748 -72.063 1.00 82.75 556 GLN A C 1
ATOM 4213 O O . GLN A 1 556 ? 31.989 11.096 -71.003 1.00 82.75 556 GLN A O 1
ATOM 4218 N N . LEU A 1 557 ? 32.077 9.681 -72.747 1.00 84.69 557 LEU A N 1
ATOM 4219 C CA . LEU A 1 557 ? 30.998 8.808 -72.278 1.00 84.69 557 LEU A CA 1
ATOM 4220 C C . LEU A 1 557 ? 31.399 8.047 -71.004 1.00 84.69 557 LEU A C 1
ATOM 4222 O O . LEU A 1 557 ? 30.621 8.013 -70.055 1.00 84.69 557 LEU A O 1
ATOM 4226 N N . LYS A 1 558 ? 32.636 7.532 -70.933 1.00 82.06 558 LYS A N 1
ATOM 4227 C CA . LYS A 1 558 ? 33.177 6.904 -69.717 1.00 82.06 558 LYS A CA 1
ATOM 4228 C C . LYS A 1 558 ? 33.143 7.863 -68.526 1.00 82.06 558 LYS A C 1
ATOM 4230 O O . LYS A 1 558 ? 32.664 7.482 -67.465 1.00 82.06 558 LYS A O 1
ATOM 4235 N N . THR A 1 559 ? 33.599 9.106 -68.700 1.00 86.19 559 THR A N 1
ATOM 4236 C CA . THR A 1 559 ? 33.568 10.117 -67.630 1.00 86.19 559 THR A CA 1
ATOM 4237 C C . THR A 1 559 ? 32.140 10.467 -67.201 1.00 86.19 559 THR A C 1
ATOM 4239 O O . THR A 1 559 ? 31.913 10.669 -66.012 1.00 86.19 559 THR A O 1
ATOM 4242 N N . LYS A 1 560 ? 31.165 10.487 -68.123 1.00 87.19 560 LYS A N 1
ATOM 4243 C CA . LYS A 1 560 ? 29.746 10.671 -67.770 1.00 87.19 560 LYS A CA 1
ATOM 4244 C C . LYS A 1 560 ? 29.203 9.519 -66.927 1.00 87.19 560 LYS A C 1
ATOM 4246 O O . LYS A 1 560 ? 28.685 9.780 -65.852 1.00 87.19 560 LYS A O 1
ATOM 4251 N N . PHE A 1 561 ? 29.393 8.268 -67.349 1.00 88.56 561 PHE A N 1
ATOM 4252 C CA . PHE A 1 561 ? 28.952 7.109 -66.561 1.00 88.56 561 PHE A CA 1
ATOM 4253 C C . PHE A 1 561 ? 29.670 7.011 -65.207 1.00 88.56 561 PHE A C 1
ATOM 4255 O O . PHE A 1 561 ? 29.060 6.614 -64.224 1.00 88.56 561 PHE A O 1
ATOM 4262 N N . GLN A 1 562 ? 30.938 7.427 -65.114 1.00 86.62 562 GLN A N 1
ATOM 4263 C CA . GLN A 1 562 ? 31.639 7.536 -63.828 1.00 86.62 562 GLN A CA 1
ATOM 4264 C C . GLN A 1 562 ? 31.023 8.601 -62.902 1.00 86.62 562 GLN A C 1
ATOM 4266 O O . GLN A 1 562 ? 30.966 8.380 -61.696 1.00 86.62 562 GLN A O 1
ATOM 4271 N N . ALA A 1 563 ? 30.547 9.727 -63.444 1.00 87.44 563 ALA A N 1
ATOM 4272 C CA . ALA A 1 563 ? 29.839 10.747 -62.669 1.00 87.44 563 ALA A CA 1
ATOM 4273 C C . ALA A 1 563 ? 28.434 10.276 -62.247 1.00 87.44 563 ALA A C 1
ATOM 4275 O O . ALA A 1 563 ? 28.095 10.366 -61.072 1.00 87.44 563 ALA A O 1
ATOM 4276 N N . GLU A 1 564 ? 27.661 9.693 -63.169 1.00 88.50 564 GLU A N 1
ATOM 4277 C CA . GLU A 1 564 ? 26.328 9.134 -62.889 1.00 88.50 564 GLU A CA 1
ATOM 4278 C C . GLU A 1 564 ? 26.390 8.004 -61.844 1.00 88.50 564 GLU A C 1
ATOM 4280 O O . GLU A 1 564 ? 25.553 7.962 -60.943 1.00 88.50 564 GLU A O 1
ATOM 4285 N N . LYS A 1 565 ? 27.427 7.150 -61.879 1.00 89.12 565 LYS A N 1
ATOM 4286 C CA . LYS A 1 565 ? 27.689 6.147 -60.832 1.00 89.12 565 LYS A CA 1
ATOM 4287 C C . LYS A 1 565 ? 27.922 6.791 -59.460 1.00 89.12 565 LYS A C 1
ATOM 4289 O O . LYS A 1 565 ? 27.335 6.351 -58.477 1.00 89.12 565 LYS A O 1
ATOM 4294 N N . ALA A 1 566 ? 28.747 7.838 -59.389 1.00 87.38 566 ALA A N 1
ATOM 4295 C CA . ALA A 1 566 ? 29.043 8.528 -58.132 1.00 87.38 566 ALA A CA 1
ATOM 4296 C C . ALA A 1 566 ? 27.806 9.245 -57.552 1.00 87.38 566 ALA A C 1
ATOM 4298 O O . ALA A 1 566 ? 27.590 9.226 -56.339 1.00 87.38 566 ALA A O 1
ATOM 4299 N N . ASP A 1 567 ? 26.955 9.828 -58.403 1.00 88.94 567 ASP A N 1
ATOM 4300 C CA . ASP A 1 567 ? 25.675 10.411 -57.981 1.00 88.94 567 ASP A CA 1
ATOM 4301 C C . ASP A 1 567 ? 24.669 9.338 -57.517 1.00 88.94 567 ASP A C 1
ATOM 4303 O O . ASP A 1 567 ? 23.942 9.557 -56.541 1.00 88.94 567 ASP A O 1
ATOM 4307 N N . LEU A 1 568 ? 24.662 8.154 -58.143 1.00 88.50 568 LEU A N 1
ATOM 4308 C CA . LEU A 1 568 ? 23.870 6.999 -57.705 1.00 88.50 568 LEU A CA 1
ATOM 4309 C C . LEU A 1 568 ? 24.331 6.492 -56.324 1.00 88.50 568 LEU A C 1
ATOM 4311 O O . LEU A 1 568 ? 23.507 6.345 -55.420 1.00 88.50 568 LEU A O 1
ATOM 4315 N N . GLU A 1 569 ? 25.639 6.297 -56.126 1.00 89.69 569 GLU A N 1
ATOM 4316 C CA . GLU A 1 569 ? 26.246 5.893 -54.844 1.00 89.69 569 GLU A CA 1
ATOM 4317 C C . GLU A 1 569 ? 25.949 6.909 -53.721 1.00 89.69 569 GLU A C 1
ATOM 4319 O O . GLU A 1 569 ? 25.590 6.529 -52.603 1.00 89.69 569 GLU A O 1
ATOM 4324 N N . LYS A 1 570 ? 26.010 8.213 -54.022 1.00 91.25 570 LYS A N 1
ATOM 4325 C CA . LYS A 1 570 ? 25.649 9.299 -53.094 1.00 91.25 570 LYS A CA 1
ATOM 4326 C C . LYS A 1 570 ? 24.155 9.310 -52.740 1.00 91.25 570 LYS A C 1
ATOM 4328 O O . LYS A 1 570 ? 23.785 9.550 -51.585 1.00 91.25 570 LYS A O 1
ATOM 4333 N N . THR A 1 571 ? 23.290 9.047 -53.719 1.00 89.25 571 THR A N 1
ATOM 4334 C CA . THR A 1 571 ? 21.836 8.944 -53.513 1.00 89.25 571 THR A CA 1
ATOM 4335 C C . THR A 1 571 ? 21.506 7.756 -52.607 1.00 89.25 571 THR A C 1
ATOM 4337 O O . THR A 1 571 ? 20.758 7.904 -51.642 1.00 89.25 571 THR A O 1
ATOM 4340 N N . GLU A 1 572 ? 22.130 6.603 -52.845 1.00 92.62 572 GLU A N 1
ATOM 4341 C CA . GLU A 1 572 ? 21.995 5.401 -52.016 1.00 92.62 572 GLU A CA 1
ATOM 4342 C C . GLU A 1 572 ? 22.504 5.615 -50.579 1.00 92.62 572 GLU A C 1
ATOM 4344 O O . GLU A 1 572 ? 21.837 5.213 -49.625 1.00 92.62 572 GLU A O 1
ATOM 4349 N N . ALA A 1 573 ? 23.636 6.302 -50.384 1.00 88.38 573 ALA A N 1
ATOM 4350 C CA . ALA A 1 573 ? 24.109 6.666 -49.044 1.00 88.38 573 ALA A CA 1
ATOM 4351 C C . ALA A 1 573 ? 23.078 7.525 -48.281 1.00 88.38 573 ALA A C 1
ATOM 4353 O O . ALA A 1 573 ? 22.823 7.300 -47.096 1.00 88.38 573 ALA A O 1
ATOM 4354 N N . THR A 1 574 ? 22.423 8.456 -48.983 1.00 90.38 574 THR A N 1
ATOM 4355 C CA . THR A 1 574 ? 21.358 9.302 -48.420 1.00 90.38 574 THR A CA 1
ATOM 4356 C C . THR A 1 574 ? 20.115 8.479 -48.052 1.00 90.38 574 THR A C 1
ATOM 4358 O O . THR A 1 574 ? 19.554 8.662 -46.968 1.00 90.38 574 THR A O 1
ATOM 4361 N N . LYS A 1 575 ? 19.706 7.525 -48.904 1.00 90.88 575 LYS A N 1
ATOM 4362 C CA . LYS A 1 575 ? 18.600 6.590 -48.619 1.00 90.88 575 LYS A CA 1
ATOM 4363 C C . LYS A 1 575 ? 18.880 5.696 -47.412 1.00 90.88 575 LYS A C 1
ATOM 4365 O O . LYS A 1 575 ? 18.019 5.581 -46.543 1.00 90.88 575 LYS A O 1
ATOM 4370 N N . LYS A 1 576 ? 20.083 5.114 -47.314 1.00 91.69 576 LYS A N 1
ATOM 4371 C CA . LYS A 1 576 ? 20.501 4.294 -46.161 1.00 91.69 576 LYS A CA 1
ATOM 4372 C C . LYS A 1 576 ? 20.400 5.072 -44.851 1.00 91.69 576 LYS A C 1
ATOM 4374 O O . LYS A 1 576 ? 19.741 4.602 -43.931 1.00 91.69 576 LYS A O 1
ATOM 4379 N N . SER A 1 577 ? 20.968 6.279 -44.800 1.00 90.56 577 SER A N 1
ATOM 4380 C CA . SER A 1 577 ? 20.905 7.134 -43.607 1.00 90.56 577 SER A CA 1
ATOM 4381 C C . SER A 1 577 ? 19.465 7.537 -43.251 1.00 90.56 577 SER A C 1
ATOM 4383 O O . SER A 1 577 ? 19.078 7.477 -42.086 1.00 90.56 577 SER A O 1
ATOM 4385 N N . SER A 1 578 ? 18.631 7.856 -44.247 1.00 87.25 578 SER A N 1
ATOM 4386 C CA . SER A 1 578 ? 17.209 8.175 -44.027 1.00 87.25 578 SER A CA 1
ATOM 4387 C C . SER A 1 578 ? 16.427 6.986 -43.456 1.00 87.25 578 SER A C 1
ATOM 4389 O O . SER A 1 578 ? 15.616 7.153 -42.547 1.00 87.25 578 SER A O 1
ATOM 4391 N N . HIS A 1 579 ? 16.694 5.775 -43.956 1.00 92.19 579 HIS A N 1
ATOM 4392 C CA . HIS A 1 579 ? 16.093 4.544 -43.447 1.00 92.19 579 HIS A CA 1
ATOM 4393 C C . HIS A 1 579 ? 16.569 4.217 -42.024 1.00 92.19 579 HIS A C 1
ATOM 4395 O O . HIS A 1 579 ? 15.752 3.872 -41.180 1.00 92.19 579 HIS A O 1
ATOM 4401 N N . GLU A 1 580 ? 17.858 4.374 -41.718 1.00 91.75 580 GLU A N 1
ATOM 4402 C CA . GLU A 1 580 ? 18.407 4.154 -40.372 1.00 91.75 580 GLU A CA 1
ATOM 4403 C C . GLU A 1 580 ? 17.784 5.097 -39.326 1.00 91.75 580 GLU A C 1
ATOM 4405 O O . GLU A 1 580 ? 17.421 4.662 -38.228 1.00 91.75 580 GLU A O 1
ATOM 4410 N N . LEU A 1 581 ? 17.563 6.367 -39.686 1.00 90.25 581 LEU A N 1
ATOM 4411 C CA . LEU A 1 581 ? 16.837 7.328 -38.850 1.00 90.25 581 LEU A CA 1
ATOM 4412 C C . LEU A 1 581 ? 15.369 6.923 -38.643 1.00 90.25 581 LEU A C 1
ATOM 4414 O O . LEU A 1 581 ? 14.887 6.959 -37.509 1.00 90.25 581 LEU A O 1
ATOM 4418 N N . LEU A 1 582 ? 14.672 6.486 -39.701 1.00 90.38 582 LEU A N 1
ATOM 4419 C CA . LEU A 1 582 ? 13.295 5.986 -39.607 1.00 90.38 582 LEU A CA 1
ATOM 4420 C C . LEU A 1 582 ? 13.204 4.756 -38.693 1.00 90.38 582 LEU A C 1
ATOM 4422 O O . LEU A 1 582 ? 12.384 4.733 -37.780 1.00 90.38 582 LEU A O 1
ATOM 4426 N N . MET A 1 583 ? 14.081 3.769 -38.886 1.00 91.81 583 MET A N 1
ATOM 4427 C CA . MET A 1 583 ? 14.135 2.554 -38.068 1.00 91.81 583 MET A CA 1
ATOM 4428 C C . MET A 1 583 ? 14.450 2.869 -36.602 1.00 91.81 583 MET A C 1
ATOM 4430 O O . MET A 1 583 ? 13.840 2.292 -35.706 1.00 91.81 583 MET A O 1
ATOM 4434 N N . THR A 1 584 ? 15.339 3.833 -36.343 1.00 90.62 584 THR A N 1
ATOM 4435 C CA . THR A 1 584 ? 15.625 4.323 -34.985 1.00 90.62 584 THR A CA 1
ATOM 4436 C C . THR A 1 584 ? 14.406 5.009 -34.359 1.00 90.62 584 THR A C 1
ATOM 4438 O O . THR A 1 584 ? 14.162 4.856 -33.162 1.00 90.62 584 THR A O 1
ATOM 4441 N N . SER A 1 585 ? 13.624 5.754 -35.146 1.00 92.81 585 SER A N 1
ATOM 4442 C CA . SER A 1 585 ? 12.391 6.401 -34.681 1.00 92.81 585 SER A CA 1
ATOM 4443 C C . SER A 1 585 ? 11.297 5.379 -34.358 1.00 92.81 585 SER A C 1
ATOM 4445 O O . SER A 1 585 ? 10.713 5.439 -33.279 1.00 92.81 585 SER A O 1
ATOM 4447 N N . LEU A 1 586 ? 11.060 4.413 -35.253 1.00 91.31 586 LEU A N 1
ATOM 4448 C CA . LEU A 1 586 ? 10.081 3.338 -35.057 1.00 91.31 586 LEU A CA 1
ATOM 4449 C C . LEU A 1 586 ? 10.454 2.445 -33.867 1.00 91.31 586 LEU A C 1
ATOM 4451 O O . LEU A 1 586 ? 9.590 2.120 -33.059 1.00 91.31 586 LEU A O 1
ATOM 4455 N N . ALA A 1 587 ? 11.740 2.117 -33.695 1.00 90.12 587 ALA A N 1
ATOM 4456 C CA . ALA A 1 587 ? 12.217 1.360 -32.538 1.00 90.12 587 ALA A CA 1
ATOM 4457 C C . ALA A 1 587 ? 11.950 2.095 -31.212 1.00 90.12 587 ALA A C 1
ATOM 4459 O O . ALA A 1 587 ? 11.458 1.479 -30.273 1.00 90.12 587 ALA A O 1
ATOM 4460 N N . LYS A 1 588 ? 12.208 3.411 -31.143 1.00 92.94 588 LYS A N 1
ATOM 4461 C CA . LYS A 1 588 ? 11.903 4.231 -29.953 1.00 92.94 588 LYS A CA 1
ATOM 4462 C C . LYS A 1 588 ? 10.405 4.325 -29.664 1.00 92.94 588 LYS A C 1
ATOM 4464 O O . LYS A 1 588 ? 10.007 4.305 -28.503 1.00 92.94 588 LYS A O 1
ATOM 4469 N N . GLN A 1 589 ? 9.583 4.441 -30.707 1.00 87.56 589 GLN A N 1
ATOM 4470 C CA . GLN A 1 589 ? 8.128 4.443 -30.570 1.00 87.56 589 GLN A CA 1
ATOM 4471 C C . GLN A 1 589 ? 7.634 3.091 -30.042 1.00 87.56 589 GLN A C 1
ATOM 4473 O O . GLN A 1 589 ? 6.842 3.061 -29.106 1.00 87.56 589 GLN A O 1
ATOM 4478 N N . LEU A 1 590 ? 8.166 1.982 -30.567 1.00 91.25 590 LEU A N 1
ATOM 4479 C CA . LEU A 1 590 ? 7.836 0.635 -30.113 1.00 91.25 590 LEU A CA 1
ATOM 4480 C C . LEU A 1 590 ? 8.203 0.425 -28.635 1.00 91.25 590 LEU A C 1
ATOM 4482 O O . LEU A 1 590 ? 7.331 0.036 -27.862 1.00 91.25 590 LEU A O 1
ATOM 4486 N N . THR A 1 591 ? 9.437 0.742 -28.220 1.00 88.56 591 THR A N 1
ATOM 4487 C CA . THR A 1 591 ? 9.853 0.583 -26.813 1.00 88.56 591 THR A CA 1
ATOM 4488 C C . THR A 1 591 ? 9.022 1.457 -25.877 1.00 88.56 591 THR A C 1
ATOM 4490 O O . THR A 1 591 ? 8.541 0.967 -24.861 1.00 88.56 591 THR A O 1
ATOM 4493 N N . SER A 1 592 ? 8.765 2.717 -26.246 1.00 84.75 592 SER A N 1
ATOM 4494 C CA . SER A 1 592 ? 7.945 3.631 -25.438 1.00 84.75 592 SER A CA 1
ATOM 4495 C C . SER A 1 592 ? 6.491 3.153 -25.297 1.00 84.75 592 SER A C 1
ATOM 4497 O O . SER A 1 592 ? 5.913 3.246 -24.210 1.00 84.75 592 SER A O 1
ATOM 4499 N N . SER A 1 593 ? 5.897 2.595 -26.359 1.00 80.81 593 SER A N 1
ATOM 4500 C CA . SER A 1 593 ? 4.556 1.998 -26.307 1.00 80.81 593 SER A CA 1
ATOM 4501 C C . SER A 1 593 ? 4.519 0.707 -25.481 1.00 80.81 593 SER A C 1
ATOM 4503 O O . SER A 1 593 ? 3.550 0.479 -24.757 1.00 80.81 593 SER A O 1
ATOM 4505 N N . GLU A 1 594 ? 5.559 -0.131 -25.547 1.00 81.81 594 GLU A N 1
ATOM 4506 C CA . GLU A 1 594 ? 5.679 -1.349 -24.732 1.00 81.81 594 GLU A CA 1
ATOM 4507 C C . GLU A 1 594 ? 5.850 -1.031 -23.237 1.00 81.81 594 GLU A C 1
ATOM 4509 O O . GLU A 1 594 ? 5.139 -1.609 -22.411 1.00 81.81 594 GLU A O 1
ATOM 4514 N N . GLU A 1 595 ? 6.706 -0.065 -22.892 1.00 85.94 595 GLU A N 1
ATOM 4515 C CA . GLU A 1 595 ? 6.897 0.448 -21.526 1.00 85.94 595 GLU A CA 1
ATOM 4516 C C . GLU A 1 595 ? 5.590 1.034 -20.969 1.00 85.94 595 GLU A C 1
ATOM 4518 O O . GLU A 1 595 ? 5.089 0.575 -19.940 1.00 85.94 595 GLU A O 1
ATOM 4523 N N . THR A 1 596 ? 4.956 1.956 -21.705 1.00 84.69 596 THR A N 1
ATOM 4524 C CA . THR A 1 596 ? 3.675 2.574 -21.307 1.00 84.69 596 THR A CA 1
ATOM 4525 C C . THR A 1 596 ? 2.575 1.525 -21.100 1.00 84.69 596 THR A C 1
ATOM 4527 O O . THR A 1 596 ? 1.747 1.638 -20.192 1.00 84.69 596 THR A O 1
ATOM 4530 N N . LYS A 1 597 ? 2.546 0.478 -21.933 1.00 84.44 597 LYS A N 1
ATOM 4531 C CA . LYS A 1 597 ? 1.598 -0.634 -21.801 1.00 84.44 597 LYS A CA 1
ATOM 4532 C C . LYS A 1 597 ? 1.888 -1.488 -20.563 1.00 84.44 597 LYS A C 1
ATOM 4534 O O . LYS A 1 597 ? 0.940 -1.903 -19.893 1.00 84.44 597 LYS A O 1
ATOM 4539 N N . ALA A 1 598 ? 3.155 -1.745 -20.238 1.00 79.69 598 ALA A N 1
ATOM 4540 C CA . ALA A 1 598 ? 3.538 -2.480 -19.033 1.00 79.69 598 ALA A CA 1
ATOM 4541 C C . ALA A 1 598 ? 3.130 -1.718 -17.759 1.00 79.69 598 ALA A C 1
ATOM 4543 O O . ALA A 1 598 ? 2.428 -2.277 -16.913 1.00 79.69 598 ALA A O 1
ATOM 4544 N N . GLU A 1 599 ? 3.453 -0.424 -17.675 1.00 84.12 599 GLU A N 1
ATOM 4545 C CA . GLU A 1 599 ? 3.060 0.449 -16.560 1.00 84.12 599 GLU A CA 1
ATOM 4546 C C . GLU A 1 599 ? 1.536 0.492 -16.377 1.00 84.12 599 GLU A C 1
ATOM 4548 O O . GLU A 1 599 ? 1.020 0.229 -15.289 1.00 84.12 599 GLU A O 1
ATOM 4553 N N . LYS A 1 600 ? 0.777 0.749 -17.453 1.00 82.19 600 LYS A N 1
ATOM 4554 C CA . LYS A 1 600 ? -0.696 0.791 -17.390 1.00 82.19 600 LYS A CA 1
ATOM 4555 C C . LYS A 1 600 ? -1.322 -0.555 -17.032 1.00 82.19 600 LYS A C 1
ATOM 4557 O O . LYS A 1 600 ? -2.380 -0.575 -16.404 1.00 82.19 600 LYS A O 1
ATOM 4562 N N . THR A 1 601 ? -0.671 -1.668 -17.375 1.00 71.50 601 THR A N 1
ATOM 4563 C CA . THR A 1 601 ? -1.098 -3.003 -16.935 1.00 71.50 601 THR A CA 1
ATOM 4564 C C . THR A 1 601 ? -0.931 -3.139 -15.422 1.00 71.50 601 THR A C 1
ATOM 4566 O O . THR A 1 601 ? -1.873 -3.549 -14.748 1.00 71.50 601 THR A O 1
ATOM 4569 N N . GLN A 1 602 ? 0.207 -2.710 -14.866 1.00 80.62 602 GLN A N 1
ATOM 4570 C CA . GLN A 1 602 ? 0.443 -2.714 -13.419 1.00 80.62 602 GLN A CA 1
ATOM 4571 C C . GLN A 1 602 ? -0.545 -1.807 -12.663 1.00 80.62 602 GLN A C 1
ATOM 4573 O O . GLN A 1 602 ? -1.120 -2.231 -11.659 1.00 80.62 602 GLN A O 1
ATOM 4578 N N . PHE A 1 603 ? -0.804 -0.591 -13.163 1.00 78.56 603 PHE A N 1
ATOM 4579 C CA . PHE A 1 603 ? -1.810 0.308 -12.581 1.00 78.56 603 PHE A CA 1
ATOM 4580 C C . PHE A 1 603 ? -3.222 -0.291 -12.610 1.00 78.56 603 PHE A C 1
ATOM 4582 O O . PHE A 1 603 ? -3.964 -0.139 -11.639 1.00 78.56 603 PHE A O 1
ATOM 4589 N N . LYS A 1 604 ? -3.593 -0.999 -13.687 1.00 82.50 604 LYS A N 1
ATOM 4590 C CA . LYS A 1 604 ? -4.893 -1.674 -13.791 1.00 82.50 604 LYS A CA 1
ATOM 4591 C C . LYS A 1 604 ? -5.023 -2.807 -12.772 1.00 82.50 604 LYS A C 1
ATOM 4593 O O . LYS A 1 604 ? -6.025 -2.837 -12.066 1.00 82.50 604 LYS A O 1
ATOM 4598 N N . SER A 1 605 ? -4.012 -3.668 -12.640 1.00 74.19 605 SER A N 1
ATOM 4599 C CA . SER A 1 605 ? -4.023 -4.753 -11.648 1.00 74.19 605 SER A CA 1
ATOM 4600 C C . SER A 1 605 ? -4.131 -4.224 -10.216 1.00 74.19 605 SER A C 1
ATOM 4602 O O . SER A 1 605 ? -4.898 -4.762 -9.423 1.00 74.19 605 SER A O 1
ATOM 4604 N N . LYS A 1 606 ? -3.433 -3.125 -9.892 1.00 82.50 606 LYS A N 1
ATOM 4605 C CA . LYS A 1 606 ? -3.560 -2.484 -8.576 1.00 82.50 606 LYS A CA 1
ATOM 4606 C C . LYS A 1 606 ? -4.964 -1.910 -8.343 1.00 82.50 606 LYS A C 1
ATOM 4608 O O . LYS A 1 606 ? -5.529 -2.099 -7.275 1.00 82.50 606 LYS A O 1
ATOM 4613 N N . ALA A 1 607 ? -5.556 -1.255 -9.343 1.00 78.81 607 ALA A N 1
ATOM 4614 C CA . ALA A 1 607 ? -6.926 -0.752 -9.230 1.00 78.81 607 ALA A CA 1
ATOM 4615 C C . ALA A 1 607 ? -7.962 -1.886 -9.065 1.00 78.81 607 ALA A C 1
ATOM 4617 O O . ALA A 1 607 ? -8.974 -1.693 -8.395 1.00 78.81 607 ALA A O 1
ATOM 4618 N N . GLU A 1 608 ? -7.713 -3.065 -9.646 1.00 76.00 608 GLU A N 1
ATOM 4619 C CA . GLU A 1 608 ? -8.532 -4.273 -9.460 1.00 76.00 608 GLU A CA 1
ATOM 4620 C C . GLU A 1 608 ? -8.403 -4.859 -8.037 1.00 76.00 608 GLU A C 1
ATOM 4622 O O . GLU A 1 608 ? -9.408 -5.286 -7.466 1.00 76.00 608 GLU A O 1
ATOM 4627 N N . GLU A 1 609 ? -7.211 -4.811 -7.432 1.00 79.31 609 GLU A N 1
ATOM 4628 C CA . GLU A 1 609 ? -6.958 -5.172 -6.024 1.00 79.31 609 GLU A CA 1
ATOM 4629 C C . GLU A 1 609 ? -7.621 -4.184 -5.043 1.00 79.31 609 GLU A C 1
ATOM 4631 O O . GLU A 1 609 ? -8.363 -4.592 -4.143 1.00 79.31 609 GLU A O 1
ATOM 4636 N N . ASP A 1 610 ? -7.441 -2.876 -5.261 1.00 81.94 610 ASP A N 1
ATOM 4637 C CA . ASP A 1 610 ? -8.089 -1.811 -4.481 1.00 81.94 610 ASP A CA 1
ATOM 4638 C C . ASP A 1 610 ? -9.631 -1.918 -4.548 1.00 81.94 610 ASP A C 1
ATOM 4640 O O . ASP A 1 610 ? -10.324 -1.653 -3.562 1.00 81.94 610 ASP A O 1
ATOM 4644 N N . LEU A 1 611 ? -10.179 -2.337 -5.700 1.00 83.38 611 LEU A N 1
ATOM 4645 C CA . LEU A 1 611 ? -11.615 -2.556 -5.914 1.00 83.38 611 LEU A CA 1
ATOM 4646 C C . LEU A 1 611 ? -12.135 -3.793 -5.172 1.00 83.38 611 LEU A C 1
ATOM 4648 O O . LEU A 1 611 ? -13.251 -3.764 -4.651 1.00 83.38 611 LEU A O 1
ATOM 4652 N N . ALA A 1 612 ? -11.365 -4.884 -5.145 1.00 79.19 612 ALA A N 1
ATOM 4653 C CA . ALA A 1 612 ? -11.721 -6.081 -4.385 1.00 79.19 612 ALA A CA 1
ATOM 4654 C C . ALA A 1 612 ? -11.745 -5.788 -2.877 1.00 79.19 612 ALA A C 1
ATOM 4656 O O . ALA A 1 612 ? -12.683 -6.188 -2.189 1.00 79.19 612 ALA A O 1
ATOM 4657 N N . THR A 1 613 ? -10.763 -5.018 -2.399 1.00 79.81 613 THR A N 1
ATOM 4658 C CA . THR A 1 613 ? -10.645 -4.604 -0.995 1.00 79.81 613 THR A CA 1
ATOM 4659 C C . THR A 1 613 ? -11.822 -3.715 -0.591 1.00 79.81 613 THR A C 1
ATOM 4661 O O . THR A 1 613 ? -12.588 -4.089 0.289 1.00 79.81 613 THR A O 1
ATOM 4664 N N . ALA A 1 614 ? -12.086 -2.629 -1.332 1.00 82.88 614 ALA A N 1
ATOM 4665 C CA . ALA A 1 614 ? -13.194 -1.711 -1.033 1.00 82.88 614 ALA A CA 1
ATOM 4666 C C . ALA A 1 614 ? -14.581 -2.390 -1.020 1.00 82.88 614 ALA A C 1
ATOM 4668 O O . ALA A 1 614 ? -15.474 -1.953 -0.299 1.00 82.88 614 ALA A O 1
ATOM 4669 N N . LYS A 1 615 ? -14.774 -3.468 -1.795 1.00 84.75 615 LYS A N 1
ATOM 4670 C CA . LYS A 1 615 ? -15.998 -4.287 -1.752 1.00 84.75 615 LYS A CA 1
ATOM 4671 C C . LYS A 1 615 ? -16.102 -5.152 -0.496 1.00 84.75 615 LYS A C 1
ATOM 4673 O O . LYS A 1 615 ? -17.204 -5.309 0.017 1.00 84.75 615 LYS A O 1
ATOM 4678 N N . SER A 1 616 ? -14.984 -5.702 -0.021 1.00 83.88 616 SER A N 1
ATOM 4679 C CA . SER A 1 616 ? -14.928 -6.435 1.249 1.00 83.88 616 SER A CA 1
ATOM 4680 C C . SER A 1 616 ? -15.232 -5.498 2.419 1.00 83.88 616 SER A C 1
ATOM 4682 O O . SER A 1 616 ? -16.103 -5.800 3.232 1.00 83.88 616 SER A O 1
ATOM 4684 N N . ASP A 1 617 ? -14.586 -4.328 2.439 1.00 82.81 617 ASP A N 1
ATOM 4685 C CA . ASP A 1 617 ? -14.774 -3.293 3.462 1.00 82.81 617 ASP A CA 1
ATOM 4686 C C . ASP A 1 617 ? -16.243 -2.829 3.527 1.00 82.81 617 ASP A C 1
ATOM 4688 O O . ASP A 1 617 ? -16.796 -2.635 4.610 1.00 82.81 617 ASP A O 1
ATOM 4692 N N . LEU A 1 618 ? -16.905 -2.690 2.369 1.00 88.81 618 LEU A N 1
ATOM 4693 C CA . LEU A 1 618 ? -18.322 -2.322 2.275 1.00 88.81 618 LEU A CA 1
ATOM 4694 C C . LEU A 1 618 ? -19.241 -3.411 2.854 1.00 88.81 618 LEU A C 1
ATOM 4696 O O . LEU A 1 618 ? -20.190 -3.095 3.570 1.00 88.81 618 LEU A O 1
ATOM 4700 N N . GLU A 1 619 ? -18.960 -4.691 2.583 1.00 85.69 619 GLU A N 1
ATOM 4701 C CA . GLU A 1 619 ? -19.742 -5.809 3.129 1.00 85.69 619 GLU A CA 1
ATOM 4702 C C . GLU A 1 619 ? -19.592 -5.918 4.658 1.00 85.69 619 GLU A C 1
ATOM 4704 O O . GLU A 1 619 ? -20.574 -6.159 5.364 1.00 85.69 619 GLU A O 1
ATOM 4709 N N . GLU A 1 620 ? -18.383 -5.712 5.183 1.00 87.50 620 GLU A N 1
ATOM 4710 C CA . GLU A 1 620 ? -18.116 -5.685 6.625 1.00 87.50 620 GLU A CA 1
ATOM 4711 C C . GLU A 1 620 ? -18.783 -4.477 7.301 1.00 87.50 620 GLU A C 1
ATOM 4713 O O . GLU A 1 620 ? -19.510 -4.640 8.284 1.00 87.50 620 GLU A O 1
ATOM 4718 N N . THR A 1 621 ? -18.646 -3.283 6.716 1.00 81.06 621 THR A N 1
ATOM 4719 C CA . THR A 1 621 ? -19.302 -2.055 7.198 1.00 81.06 621 THR A CA 1
ATOM 4720 C C . THR A 1 621 ? -20.822 -2.229 7.253 1.00 81.06 621 THR A C 1
ATOM 4722 O O . THR A 1 621 ? -21.444 -1.894 8.262 1.00 81.06 621 THR A O 1
ATOM 4725 N N . ALA A 1 622 ? -21.432 -2.831 6.225 1.00 84.38 622 ALA A N 1
ATOM 4726 C CA . ALA A 1 622 ?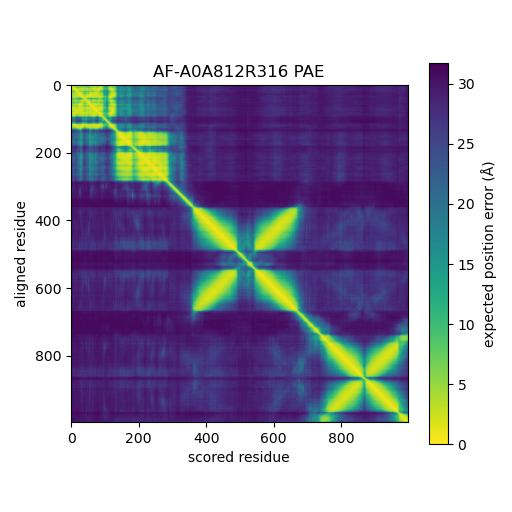 -22.869 -3.098 6.190 1.00 84.38 622 ALA A CA 1
ATOM 4727 C C . ALA A 1 622 ? -23.336 -4.065 7.299 1.00 84.38 622 ALA A C 1
ATOM 4729 O O . ALA A 1 622 ? -24.415 -3.866 7.868 1.00 84.38 622 ALA A O 1
ATOM 4730 N N . LYS A 1 623 ? -22.532 -5.081 7.651 1.00 89.81 623 LYS A N 1
ATOM 4731 C CA . LYS A 1 623 ? -22.820 -5.999 8.773 1.00 89.81 623 LYS A CA 1
ATOM 4732 C C . LYS A 1 623 ? -22.775 -5.267 10.114 1.00 89.81 623 LYS A C 1
ATOM 4734 O O . LYS A 1 623 ? -23.728 -5.368 10.889 1.00 89.81 623 LYS A O 1
ATOM 4739 N N . THR A 1 624 ? -21.724 -4.485 10.359 1.00 83.69 624 THR A N 1
ATOM 4740 C CA . THR A 1 624 ? -21.562 -3.690 11.588 1.00 83.69 624 THR A CA 1
ATOM 4741 C C . THR A 1 624 ? -22.689 -2.670 11.749 1.00 83.69 624 THR A C 1
ATOM 4743 O O . THR A 1 624 ? -23.300 -2.576 12.811 1.00 83.69 624 THR A O 1
ATOM 4746 N N . LEU A 1 625 ? -23.053 -1.972 10.670 1.00 91.00 625 LEU A N 1
ATOM 4747 C CA . LEU A 1 625 ? -24.140 -0.991 10.643 1.00 91.00 625 LEU A CA 1
ATOM 4748 C C . LEU A 1 625 ? -25.501 -1.635 10.957 1.00 91.00 625 LEU A C 1
ATOM 4750 O O . LEU A 1 625 ? -26.295 -1.067 11.713 1.00 91.00 625 LEU A O 1
ATOM 4754 N N . ALA A 1 626 ? -25.765 -2.841 10.443 1.00 88.12 626 ALA A N 1
ATOM 4755 C CA . ALA A 1 626 ? -26.964 -3.608 10.781 1.00 88.12 626 ALA A CA 1
ATOM 4756 C C . ALA A 1 626 ? -26.981 -4.047 12.259 1.00 88.12 626 ALA A C 1
ATOM 4758 O O . ALA A 1 626 ? -28.018 -3.922 12.919 1.00 88.12 626 ALA A O 1
ATOM 4759 N N . ALA A 1 627 ? -25.844 -4.509 12.792 1.00 90.62 627 ALA A N 1
ATOM 4760 C CA . ALA A 1 627 ? -25.704 -4.904 14.193 1.00 90.62 627 ALA A CA 1
ATOM 4761 C C . ALA A 1 627 ? -25.918 -3.718 15.152 1.00 90.62 627 ALA A C 1
ATOM 4763 O O . ALA A 1 627 ? -26.741 -3.811 16.064 1.00 90.62 627 ALA A O 1
ATOM 4764 N N . ASP A 1 628 ? -25.271 -2.578 14.900 1.00 87.31 628 ASP A N 1
ATOM 4765 C CA . ASP A 1 628 ? -25.408 -1.371 15.723 1.00 87.31 628 ASP A CA 1
ATOM 4766 C C . ASP A 1 628 ? -26.798 -0.739 15.615 1.00 87.31 628 ASP A C 1
ATOM 4768 O O . ASP A 1 628 ? -27.359 -0.298 16.622 1.00 87.31 628 ASP A O 1
ATOM 4772 N N . THR A 1 629 ? -27.413 -0.766 14.427 1.00 88.94 629 THR A N 1
ATOM 4773 C CA . THR A 1 629 ? -28.806 -0.326 14.249 1.00 88.94 629 THR A CA 1
ATOM 4774 C C . THR A 1 629 ? -29.766 -1.166 15.085 1.00 88.94 629 THR A C 1
ATOM 4776 O O . THR A 1 629 ? -30.654 -0.603 15.730 1.00 88.94 629 THR A O 1
ATOM 4779 N N . LYS A 1 630 ? -29.574 -2.491 15.116 1.00 92.88 630 LYS A N 1
ATOM 4780 C CA . LYS A 1 630 ? -30.371 -3.398 15.945 1.00 92.88 630 LYS A CA 1
ATOM 4781 C C . LYS A 1 630 ? -30.122 -3.150 17.436 1.00 92.88 630 LYS A C 1
ATOM 4783 O O . LYS A 1 630 ? -31.075 -2.892 18.164 1.00 92.88 630 LYS A O 1
ATOM 4788 N N . TYR A 1 631 ? -28.861 -3.132 17.874 1.00 89.19 631 TYR A N 1
ATOM 4789 C CA . TYR A 1 631 ? -28.497 -2.893 19.274 1.00 89.19 631 TYR A CA 1
ATOM 4790 C C . TYR A 1 631 ? -29.071 -1.570 19.803 1.00 89.19 631 TYR A C 1
ATOM 4792 O O . TYR A 1 631 ? -29.631 -1.529 20.896 1.00 89.19 631 TYR A O 1
ATOM 4800 N N . ARG A 1 632 ? -29.021 -0.492 19.006 1.00 92.25 632 ARG A N 1
ATOM 4801 C CA . ARG A 1 632 ? -29.609 0.800 19.390 1.00 92.25 632 ARG A CA 1
ATOM 4802 C C . ARG A 1 632 ? -31.137 0.746 19.505 1.00 92.25 632 ARG A C 1
ATOM 4804 O O . ARG A 1 632 ? -31.693 1.449 20.343 1.00 92.25 632 ARG A O 1
ATOM 4811 N N . GLN A 1 633 ? -31.826 -0.046 18.678 1.00 92.06 633 GLN A N 1
ATOM 4812 C CA . GLN A 1 633 ? -33.277 -0.244 18.798 1.00 92.06 633 GLN A CA 1
ATOM 4813 C C . GLN A 1 633 ? -33.637 -1.042 20.057 1.00 92.06 633 GLN A C 1
ATOM 4815 O O . GLN A 1 633 ? -34.526 -0.620 20.799 1.00 92.06 633 GLN A O 1
ATOM 4820 N N . ASP A 1 634 ? -32.921 -2.136 20.318 1.00 91.75 634 ASP A N 1
ATOM 4821 C CA . ASP A 1 634 ? -33.143 -2.998 21.482 1.00 91.75 634 ASP A CA 1
ATOM 4822 C C . ASP A 1 634 ? -32.872 -2.227 22.795 1.00 91.75 634 ASP A C 1
ATOM 4824 O O . ASP A 1 634 ? -33.729 -2.189 23.683 1.00 91.75 634 ASP A O 1
ATOM 4828 N N . LEU A 1 635 ? -31.748 -1.499 22.880 1.00 91.56 635 LEU A N 1
ATOM 4829 C CA . LEU A 1 635 ? -31.397 -0.664 24.037 1.00 91.56 635 LEU A CA 1
ATOM 4830 C C . LEU A 1 635 ? -32.404 0.476 24.271 1.00 91.56 635 LEU A C 1
ATOM 4832 O O . LEU A 1 635 ? -32.756 0.760 25.413 1.00 91.56 635 LEU A O 1
ATOM 4836 N N . LEU A 1 636 ? -32.911 1.119 23.211 1.00 91.19 636 LEU A N 1
ATOM 4837 C CA . LEU A 1 636 ? -33.902 2.196 23.338 1.00 91.19 636 LEU A CA 1
ATOM 4838 C C . LEU A 1 636 ? -35.205 1.693 23.975 1.00 91.19 636 LEU A C 1
ATOM 4840 O O . LEU A 1 636 ? -35.809 2.404 24.782 1.00 91.19 636 LEU A O 1
ATOM 4844 N N . MET A 1 637 ? -35.621 0.468 23.641 1.00 91.94 637 MET A N 1
ATOM 4845 C CA . MET A 1 637 ? -36.774 -0.177 24.268 1.00 91.94 637 MET A CA 1
ATOM 4846 C C . MET A 1 637 ? -36.502 -0.505 25.741 1.00 91.94 637 MET A C 1
ATOM 4848 O O . MET A 1 637 ? -37.307 -0.136 26.595 1.00 91.94 637 MET A O 1
ATOM 4852 N N . GLU A 1 638 ? -35.348 -1.098 26.063 1.00 89.31 638 GLU A N 1
ATOM 4853 C CA . GLU A 1 638 ? -34.991 -1.436 27.449 1.00 89.31 638 GLU A CA 1
ATOM 4854 C C . GLU A 1 638 ? -34.897 -0.194 28.356 1.00 89.31 638 GLU A C 1
ATOM 4856 O O . GLU A 1 638 ? -35.458 -0.174 29.455 1.00 89.31 638 GLU A O 1
ATOM 4861 N N . CYS A 1 639 ? -34.250 0.873 27.879 1.00 90.75 639 CYS A N 1
ATOM 4862 C CA . CYS A 1 639 ? -34.139 2.149 28.589 1.00 90.75 639 CYS A CA 1
ATOM 4863 C C . CYS A 1 639 ? -35.512 2.770 28.892 1.00 90.75 639 CYS A C 1
ATOM 4865 O O . CYS A 1 639 ? -35.730 3.327 29.973 1.00 90.75 639 CYS A O 1
ATOM 4867 N N . LYS A 1 640 ? -36.461 2.654 27.955 1.00 92.25 640 LYS A N 1
ATOM 4868 C CA . LYS A 1 640 ? -37.834 3.133 28.137 1.00 92.25 640 LYS A CA 1
ATOM 4869 C C . LYS A 1 640 ? -38.585 2.304 29.180 1.00 92.25 640 LYS A C 1
ATOM 4871 O O . LYS A 1 640 ? -39.197 2.884 30.077 1.00 92.25 640 LYS A O 1
ATOM 4876 N N . ASP A 1 641 ? -38.522 0.979 29.081 1.00 89.31 641 ASP A N 1
ATOM 4877 C CA . ASP A 1 641 ? -39.264 0.077 29.963 1.00 89.31 641 ASP A CA 1
ATOM 4878 C C . ASP A 1 641 ? -38.768 0.180 31.417 1.00 89.31 641 ASP A C 1
ATOM 4880 O O . ASP A 1 641 ? -39.584 0.366 32.324 1.00 89.31 641 ASP A O 1
ATOM 4884 N N . LYS A 1 642 ? -37.444 0.209 31.643 1.00 85.00 642 LYS A N 1
ATOM 4885 C CA . LYS A 1 642 ? -36.849 0.429 32.978 1.00 85.00 642 LYS A CA 1
ATOM 4886 C C . LYS A 1 642 ? -37.190 1.799 33.576 1.00 85.00 642 LYS A C 1
ATOM 4888 O O . LYS A 1 642 ? -37.390 1.911 34.783 1.00 85.00 642 LYS A O 1
ATOM 4893 N N . SER A 1 643 ? -37.309 2.846 32.755 1.00 83.81 643 SER A N 1
ATOM 4894 C CA . SER A 1 643 ? -37.726 4.175 33.231 1.00 83.81 643 SER A CA 1
ATOM 4895 C C . SER A 1 643 ? -39.202 4.216 33.653 1.00 83.81 643 SER A C 1
ATOM 4897 O O . SER A 1 643 ? -39.552 4.875 34.633 1.00 83.81 643 SER A O 1
ATOM 4899 N N . GLU A 1 644 ? -40.078 3.475 32.970 1.00 86.62 644 GLU A N 1
ATOM 4900 C CA . GLU A 1 644 ? -41.478 3.306 33.382 1.00 86.62 644 GLU A CA 1
ATOM 4901 C C . GLU A 1 644 ? -41.647 2.378 34.595 1.00 86.62 644 GLU A C 1
ATOM 4903 O O . GLU A 1 644 ? -42.615 2.521 35.342 1.00 86.62 644 GLU A O 1
ATOM 4908 N N . GLU A 1 645 ? -40.733 1.432 34.812 1.00 84.06 645 GLU A N 1
ATOM 4909 C CA . GLU A 1 645 ? -40.692 0.591 36.013 1.00 84.06 645 GLU A CA 1
ATOM 4910 C C . GLU A 1 645 ? -40.258 1.397 37.247 1.00 84.06 645 GLU A C 1
ATOM 4912 O O . GLU A 1 645 ? -40.999 1.444 38.229 1.00 84.06 645 GLU A O 1
ATOM 4917 N N . PHE A 1 646 ? -39.160 2.157 37.153 1.00 87.06 646 PHE A N 1
ATOM 4918 C CA . PHE A 1 646 ? -38.691 3.049 38.221 1.00 87.06 646 PHE A CA 1
ATOM 4919 C C . PHE A 1 646 ? -39.773 4.030 38.707 1.00 87.06 646 PHE A C 1
ATOM 4921 O O . PHE A 1 646 ? -39.982 4.182 39.910 1.00 87.06 646 PHE A O 1
ATOM 4928 N N . LYS A 1 647 ? -40.526 4.657 37.789 1.00 86.12 647 LYS A N 1
ATOM 4929 C CA . LYS A 1 647 ? -41.640 5.561 38.147 1.00 86.12 647 LYS A CA 1
ATOM 4930 C C . LYS A 1 647 ? -42.709 4.873 39.002 1.00 86.12 647 LYS A C 1
ATOM 4932 O O . LYS A 1 647 ? -43.277 5.512 39.887 1.00 86.12 647 LYS A O 1
ATOM 4937 N N . LYS A 1 648 ? -42.985 3.588 38.750 1.00 83.12 648 LYS A N 1
ATOM 4938 C CA . LYS A 1 648 ? -43.959 2.793 39.518 1.00 83.12 648 LYS A CA 1
ATOM 4939 C C . LYS A 1 648 ? -43.398 2.419 40.890 1.00 83.12 648 LYS A C 1
ATOM 4941 O O . LYS A 1 648 ? -44.107 2.592 41.877 1.00 83.12 648 LYS A O 1
ATOM 4946 N N . SER A 1 649 ? -42.136 1.990 40.967 1.00 73.69 649 SER A N 1
ATOM 4947 C CA . SER A 1 649 ? -41.452 1.691 42.236 1.00 73.69 649 SER A CA 1
ATOM 4948 C C . SER A 1 649 ? -41.418 2.900 43.173 1.00 73.69 649 SER A C 1
ATOM 4950 O O . SER A 1 649 ? -41.758 2.784 44.349 1.00 73.69 649 SER A O 1
ATOM 4952 N N . GLN A 1 650 ? -41.094 4.084 42.643 1.00 77.88 650 GLN A N 1
ATOM 4953 C CA . GLN A 1 650 ? -41.071 5.331 43.410 1.00 77.88 650 GLN A CA 1
ATOM 4954 C C . GLN A 1 650 ? -42.458 5.743 43.925 1.00 77.88 650 GLN A C 1
ATOM 4956 O O . GLN A 1 650 ? -42.579 6.157 45.078 1.00 77.88 650 GLN A O 1
ATOM 4961 N N . ALA A 1 651 ? -43.511 5.586 43.114 1.00 77.88 651 ALA A N 1
ATOM 4962 C CA . ALA A 1 651 ? -44.881 5.824 43.565 1.00 77.88 651 ALA A CA 1
ATOM 4963 C C . ALA A 1 651 ? -45.244 4.899 44.743 1.00 77.88 651 ALA A C 1
ATOM 4965 O O . ALA A 1 651 ? -45.622 5.386 45.808 1.00 77.88 651 ALA A O 1
ATOM 4966 N N . LEU A 1 652 ? -45.014 3.588 44.601 1.00 73.19 652 LEU A N 1
ATOM 4967 C CA . LEU A 1 652 ? -45.306 2.593 45.641 1.00 73.19 652 LEU A CA 1
ATOM 4968 C C . LEU A 1 652 ? -44.510 2.830 46.938 1.00 73.19 652 LEU A C 1
ATOM 4970 O O . LEU A 1 652 ? -45.083 2.774 48.024 1.00 73.19 652 LEU A O 1
ATOM 4974 N N . ARG A 1 653 ? -43.214 3.163 46.848 1.00 72.50 653 ARG A N 1
ATOM 4975 C CA . ARG A 1 653 ? -42.386 3.512 48.020 1.00 72.50 653 ARG A CA 1
ATOM 4976 C C . ARG A 1 653 ? -42.853 4.797 48.709 1.00 72.50 653 ARG A C 1
ATOM 4978 O O . ARG A 1 653 ? -42.775 4.890 49.933 1.00 72.50 653 ARG A O 1
ATOM 4985 N N . SER A 1 654 ? -43.376 5.776 47.965 1.00 73.50 654 SER A N 1
ATOM 4986 C CA . SER A 1 654 ? -43.954 6.984 48.570 1.00 73.50 654 SER A CA 1
ATOM 4987 C C . SER A 1 654 ? -45.227 6.675 49.375 1.00 73.50 654 SER A C 1
ATOM 4989 O O . SER A 1 654 ? -45.356 7.138 50.510 1.00 73.50 654 SER A O 1
ATOM 4991 N N . GLU A 1 655 ? -46.095 5.802 48.854 1.00 73.88 655 GLU A N 1
ATOM 4992 C CA . GLU A 1 655 ? -47.296 5.308 49.543 1.00 73.88 655 GLU A CA 1
ATOM 4993 C C . GLU A 1 655 ? -46.935 4.459 50.787 1.00 73.88 655 GLU A C 1
ATOM 4995 O O . GLU A 1 655 ? -47.553 4.607 51.845 1.00 73.88 655 GLU A O 1
ATOM 5000 N N . GLU A 1 656 ? -45.883 3.631 50.712 1.00 63.22 656 GLU A N 1
ATOM 5001 C CA . GLU A 1 656 ? -45.350 2.850 51.845 1.00 63.22 656 GLU A CA 1
ATOM 5002 C C . GLU A 1 656 ? -44.817 3.763 52.970 1.00 63.22 656 GLU A C 1
ATOM 5004 O O . GLU A 1 656 ? -45.116 3.549 54.148 1.00 63.22 656 GLU A O 1
ATOM 5009 N N . ILE A 1 657 ? -44.098 4.840 52.633 1.00 71.56 657 ILE A N 1
ATOM 5010 C CA . ILE A 1 657 ? -43.594 5.819 53.612 1.00 71.56 657 ILE A CA 1
ATOM 5011 C C . ILE A 1 657 ? -44.741 6.604 54.271 1.00 71.56 657 ILE A C 1
ATOM 5013 O O . ILE A 1 657 ? -44.684 6.868 55.478 1.00 71.56 657 ILE A O 1
ATOM 5017 N N . GLU A 1 658 ? -45.801 6.956 53.536 1.00 72.19 658 GLU A N 1
ATOM 5018 C CA . GLU A 1 658 ? -47.010 7.549 54.125 1.00 72.19 658 GLU A CA 1
ATOM 5019 C C . GLU A 1 658 ? -47.704 6.586 55.100 1.00 72.19 658 GLU A C 1
ATOM 5021 O O . GLU A 1 658 ? -48.047 6.989 56.217 1.00 72.19 658 GLU A O 1
ATOM 5026 N N . ALA A 1 659 ? -47.824 5.302 54.749 1.00 65.75 659 ALA A N 1
ATOM 5027 C CA . ALA A 1 659 ? -48.365 4.280 55.644 1.00 65.75 659 ALA A CA 1
ATOM 5028 C C . ALA A 1 659 ? -47.515 4.101 56.920 1.00 65.75 659 ALA A C 1
ATOM 5030 O O . ALA A 1 659 ? -48.064 4.034 58.025 1.00 65.75 659 ALA A O 1
ATOM 5031 N N . ILE A 1 660 ? -46.179 4.104 56.807 1.00 63.38 660 ILE A N 1
ATOM 5032 C CA . ILE A 1 660 ? -45.265 4.031 57.961 1.00 63.38 660 ILE A CA 1
ATOM 5033 C C . ILE A 1 660 ? -45.394 5.275 58.857 1.00 63.38 660 ILE A C 1
ATOM 5035 O O . ILE A 1 660 ? -45.346 5.148 60.084 1.00 63.38 660 ILE A O 1
ATOM 5039 N N . ASN A 1 661 ? -45.611 6.470 58.295 1.00 69.12 661 ASN A N 1
ATOM 5040 C CA . ASN A 1 661 ? -45.874 7.678 59.090 1.00 69.12 661 ASN A CA 1
ATOM 5041 C C . ASN A 1 661 ? -47.140 7.524 59.945 1.00 69.12 661 ASN A C 1
ATOM 5043 O O . ASN A 1 661 ? -47.085 7.741 61.158 1.00 69.12 661 ASN A O 1
ATOM 5047 N N . MET A 1 662 ? -48.246 7.078 59.338 1.00 65.38 662 MET A N 1
ATOM 5048 C CA . MET A 1 662 ? -49.506 6.824 60.048 1.00 65.38 662 MET A CA 1
ATOM 5049 C C . MET A 1 662 ? -49.343 5.736 61.127 1.00 65.38 662 MET A C 1
ATOM 5051 O O . MET A 1 662 ? -49.832 5.885 62.248 1.00 65.38 662 MET A O 1
ATOM 5055 N N . ALA A 1 663 ? -48.593 4.665 60.842 1.00 57.69 663 ALA A N 1
ATOM 5056 C CA . ALA A 1 663 ? -48.295 3.614 61.818 1.00 57.69 663 ALA A CA 1
ATOM 5057 C C . ALA A 1 663 ? -47.429 4.114 62.994 1.00 57.69 663 ALA A C 1
ATOM 5059 O O . ALA A 1 663 ? -47.680 3.761 64.149 1.00 57.69 663 ALA A O 1
ATOM 5060 N N . THR A 1 664 ? -46.441 4.971 62.725 1.00 59.25 664 THR A N 1
ATOM 5061 C CA . THR A 1 664 ? -45.553 5.551 63.750 1.00 59.25 664 THR A CA 1
ATOM 5062 C C . THR A 1 664 ? -46.335 6.446 64.713 1.00 59.25 664 THR A C 1
ATOM 5064 O O . THR A 1 664 ? -46.145 6.366 65.930 1.00 59.25 664 THR A O 1
ATOM 5067 N N . GLU A 1 665 ? -47.270 7.244 64.190 1.00 57.38 665 GLU A N 1
ATOM 5068 C CA . GLU A 1 665 ? -48.174 8.073 64.993 1.00 57.38 665 GLU A CA 1
ATOM 5069 C C . GLU A 1 665 ? -49.020 7.208 65.948 1.00 57.38 665 GLU A C 1
ATOM 5071 O O . GLU A 1 665 ? -49.066 7.475 67.152 1.00 57.38 665 GLU A O 1
ATOM 5076 N N . ILE A 1 666 ? -49.581 6.098 65.451 1.00 53.94 666 ILE A N 1
ATOM 5077 C CA . ILE A 1 666 ? -50.389 5.146 66.234 1.00 53.94 666 ILE A CA 1
ATOM 5078 C C . ILE A 1 666 ? -49.568 4.438 67.330 1.00 53.94 666 ILE A C 1
ATOM 5080 O O . ILE A 1 666 ? -50.047 4.280 68.459 1.00 53.94 666 ILE A O 1
ATOM 5084 N N . ILE A 1 667 ? -48.335 4.004 67.040 1.00 49.31 667 ILE A N 1
ATOM 5085 C CA . ILE A 1 667 ? -47.520 3.229 67.996 1.00 49.31 667 ILE A CA 1
ATOM 5086 C C . ILE A 1 667 ? -46.871 4.108 69.080 1.00 49.31 667 ILE A C 1
ATOM 5088 O O . ILE A 1 667 ? -46.530 3.598 70.151 1.00 49.31 667 ILE A O 1
ATOM 5092 N N . SER A 1 668 ? -46.827 5.434 68.897 1.00 50.28 668 SER A N 1
ATOM 5093 C CA . SER A 1 668 ? -46.335 6.389 69.910 1.00 50.28 668 SER A CA 1
ATOM 5094 C C . SER A 1 668 ? -47.097 6.338 71.257 1.00 50.28 668 SER A C 1
ATOM 5096 O O . SER A 1 668 ? -46.620 6.817 72.292 1.00 50.28 668 SER A O 1
ATOM 5098 N N . GLY A 1 669 ? -48.239 5.639 71.296 1.00 52.19 669 GLY A N 1
ATOM 5099 C CA . GLY A 1 669 ? -48.940 5.199 72.505 1.00 52.19 669 GLY A CA 1
ATOM 5100 C C . GLY A 1 669 ? -48.198 4.147 73.361 1.00 52.19 669 GLY A C 1
ATOM 5101 O O . GLY A 1 669 ? -48.507 2.951 73.313 1.00 52.19 669 GLY A O 1
ATOM 5102 N N . LYS A 1 670 ? -47.275 4.624 74.213 1.00 33.97 670 LYS A N 1
ATOM 5103 C CA . LYS A 1 670 ? -46.703 4.018 75.451 1.00 33.97 670 LYS A CA 1
ATOM 5104 C C . LYS A 1 670 ? -47.048 2.538 75.775 1.00 33.97 670 LYS A C 1
ATOM 5106 O O . LYS A 1 670 ? -48.132 2.286 76.308 1.00 33.97 670 LYS A O 1
ATOM 5111 N N . SER A 1 671 ? -46.092 1.588 75.640 1.00 33.34 671 SER A N 1
ATOM 5112 C CA . SER A 1 671 ? -45.939 0.383 76.523 1.00 33.34 671 SER A CA 1
ATOM 5113 C C . SER A 1 671 ? -44.834 -0.671 76.185 1.00 33.34 671 SER A C 1
ATOM 5115 O O . SER A 1 671 ? -44.983 -1.393 75.206 1.00 33.34 671 SER A O 1
ATOM 5117 N N . VAL A 1 672 ? -43.901 -0.893 77.146 1.00 32.34 672 VAL A N 1
ATOM 5118 C CA . VAL A 1 672 ? -43.306 -2.192 77.654 1.00 32.34 672 VAL A CA 1
ATOM 5119 C C . VAL A 1 672 ? -42.017 -2.848 77.059 1.00 32.34 672 VAL A C 1
ATOM 5121 O O . VAL A 1 672 ? -41.958 -3.010 75.856 1.00 32.34 672 VAL A O 1
ATOM 5124 N N . ALA A 1 673 ? -41.090 -3.299 77.966 1.00 31.89 673 ALA A N 1
ATOM 5125 C CA . ALA A 1 673 ? -39.824 -4.145 77.958 1.00 31.89 673 ALA A CA 1
ATOM 5126 C C . ALA A 1 673 ? -39.760 -5.468 77.097 1.00 31.89 673 ALA A C 1
ATOM 5128 O O . ALA A 1 673 ? -40.833 -5.996 76.838 1.00 31.89 673 ALA A O 1
ATOM 5129 N N . GLY A 1 674 ? -38.648 -6.152 76.691 1.00 33.44 674 GLY A N 1
ATOM 5130 C CA . GLY A 1 674 ? -37.162 -5.959 76.721 1.00 33.44 674 GLY A CA 1
ATOM 5131 C C . GLY A 1 674 ? -36.303 -7.241 76.367 1.00 33.44 674 GLY A C 1
ATOM 5132 O O . GLY A 1 674 ? -36.854 -8.332 76.403 1.00 33.44 674 GLY A O 1
ATOM 5133 N N . SER A 1 675 ? -34.967 -7.110 76.119 1.00 29.75 675 SER A N 1
ATOM 5134 C CA . SER A 1 675 ? -33.858 -8.155 76.171 1.00 29.75 675 SER A CA 1
ATOM 5135 C C . SER A 1 675 ? -33.700 -9.262 75.069 1.00 29.75 675 SER A C 1
ATOM 5137 O O . SER A 1 675 ? -34.710 -9.640 74.500 1.00 29.75 675 SER A O 1
ATOM 5139 N N . ALA A 1 676 ? -32.535 -9.893 74.729 1.00 25.50 676 ALA A N 1
ATOM 5140 C CA . ALA A 1 676 ? -31.057 -9.679 74.904 1.00 25.50 676 ALA A CA 1
ATOM 5141 C C . ALA A 1 676 ? -30.182 -10.655 74.006 1.00 25.50 676 ALA A C 1
ATOM 5143 O O . ALA A 1 676 ? -30.725 -11.623 73.487 1.00 25.50 676 ALA A O 1
ATOM 5144 N N . GLU A 1 677 ? -28.851 -10.442 73.842 1.00 28.45 677 GLU A N 1
ATOM 5145 C CA . GLU A 1 677 ? -27.894 -11.162 72.919 1.00 28.45 677 GLU A CA 1
ATOM 5146 C C . GLU A 1 677 ? -26.867 -12.146 73.582 1.00 28.45 677 GLU A C 1
ATOM 5148 O O . GLU A 1 677 ? -26.717 -12.083 74.807 1.00 28.45 677 GLU A O 1
ATOM 5153 N N . LYS A 1 678 ? -26.067 -12.934 72.789 1.00 32.25 678 LYS A N 1
ATOM 5154 C CA . LYS A 1 678 ? -24.547 -12.994 72.765 1.00 32.25 678 LYS A CA 1
ATOM 5155 C C . LYS A 1 678 ? -23.842 -14.267 72.164 1.00 32.25 678 LYS A C 1
ATOM 5157 O O . LYS A 1 678 ? -24.413 -15.349 72.202 1.00 32.25 678 LYS A O 1
ATOM 5162 N N . HIS A 1 679 ? -22.526 -14.120 71.835 1.00 26.55 679 HIS A N 1
ATOM 5163 C CA . HIS A 1 679 ? -21.402 -15.120 71.673 1.00 26.55 679 HIS A CA 1
ATOM 5164 C C . HIS A 1 679 ? -21.185 -15.803 70.279 1.00 26.55 679 HIS A C 1
ATOM 5166 O O . HIS A 1 679 ? -22.169 -16.041 69.597 1.00 26.55 679 HIS A O 1
ATOM 5172 N N . MET A 1 680 ? -19.980 -16.177 69.757 1.00 26.02 680 MET A N 1
ATOM 5173 C CA . MET A 1 680 ? -18.533 -16.101 70.157 1.00 26.02 680 MET A CA 1
ATOM 5174 C C . MET A 1 680 ? -17.553 -16.223 68.928 1.00 26.02 680 MET A C 1
ATOM 5176 O O . MET A 1 680 ? -18.018 -16.222 67.795 1.00 26.02 680 MET A O 1
ATOM 5180 N N . SER A 1 681 ? -16.217 -16.342 69.116 1.00 33.62 681 SER A N 1
ATOM 5181 C CA . SER A 1 681 ? -15.138 -16.196 68.089 1.00 33.62 681 SER A CA 1
ATOM 5182 C C . SER A 1 681 ? -14.045 -17.313 68.037 1.00 33.62 681 SER A C 1
ATOM 5184 O O . SER A 1 681 ? -13.864 -18.015 69.029 1.00 33.62 681 SER A O 1
ATOM 5186 N N . GLY A 1 682 ? -13.233 -17.406 66.948 1.00 31.42 682 GLY A N 1
ATOM 5187 C CA . GLY A 1 682 ? -11.788 -17.790 67.020 1.00 31.42 682 GLY A CA 1
ATOM 5188 C C . GLY A 1 682 ? -11.106 -18.773 66.007 1.00 31.42 682 GLY A C 1
ATOM 5189 O O . GLY A 1 682 ? -11.700 -19.757 65.586 1.00 31.42 682 GLY A O 1
ATOM 5190 N N . LEU A 1 683 ? -9.781 -18.553 65.802 1.00 25.98 683 LEU A N 1
ATOM 5191 C CA . LEU A 1 683 ? -8.637 -19.503 65.569 1.00 25.98 683 LEU A CA 1
ATOM 5192 C C . LEU A 1 683 ? -7.924 -19.716 64.180 1.00 25.98 683 LEU A C 1
ATOM 5194 O O . LEU A 1 683 ? -8.379 -19.233 63.152 1.00 25.98 683 LEU A O 1
ATOM 5198 N N . LEU A 1 684 ? -6.713 -20.335 64.209 1.00 26.22 684 LEU A N 1
ATOM 5199 C CA . LEU A 1 684 ? -5.510 -20.147 63.337 1.00 26.22 684 LEU A CA 1
ATOM 5200 C C . LEU A 1 684 ? -4.971 -21.396 62.547 1.00 26.22 684 LEU A C 1
ATOM 5202 O O . LEU A 1 684 ? -5.144 -22.517 63.006 1.00 26.22 684 LEU A O 1
ATOM 5206 N N . GLN A 1 685 ? -4.134 -21.126 61.510 1.00 31.48 685 GLN A N 1
ATOM 5207 C CA . GLN A 1 685 ? -2.853 -21.784 61.055 1.00 31.48 685 GLN A CA 1
ATOM 5208 C C . GLN A 1 685 ? -2.735 -23.272 60.601 1.00 31.48 685 GLN A C 1
ATOM 5210 O O . GLN A 1 685 ? -3.333 -24.157 61.196 1.00 31.48 685 GLN A O 1
ATOM 5215 N N . ILE A 1 686 ? -1.804 -23.545 59.642 1.00 27.97 686 ILE A N 1
ATOM 5216 C CA . ILE A 1 686 ? -0.601 -24.456 59.706 1.00 27.97 686 ILE A CA 1
ATOM 5217 C C . ILE A 1 686 ? 0.168 -24.506 58.330 1.00 27.97 686 ILE A C 1
ATOM 5219 O O . ILE A 1 686 ? -0.244 -23.829 57.393 1.00 27.97 686 ILE A O 1
ATOM 5223 N N . SER A 1 687 ? 1.348 -25.161 58.236 1.00 29.05 687 SER A N 1
ATOM 5224 C CA . SER A 1 687 ? 2.508 -24.876 57.334 1.00 29.05 687 SER A CA 1
ATOM 5225 C C . SER A 1 687 ? 3.210 -26.110 56.659 1.00 29.05 687 SER A C 1
ATOM 5227 O O . SER A 1 687 ? 2.688 -27.216 56.757 1.00 29.05 687 SER A O 1
ATOM 5229 N N . THR A 1 688 ? 4.430 -25.931 56.072 1.00 28.95 688 THR A N 1
ATOM 5230 C CA . THR A 1 688 ? 5.517 -26.920 55.675 1.00 28.95 688 THR A CA 1
ATOM 5231 C C . THR A 1 688 ? 5.546 -27.517 54.228 1.00 28.95 688 THR A C 1
ATOM 5233 O O . THR A 1 688 ? 4.487 -27.592 53.624 1.00 28.95 688 THR A O 1
ATOM 5236 N N . SER A 1 689 ? 6.649 -27.999 53.574 1.00 30.95 689 SER A N 1
ATOM 5237 C CA . SER A 1 689 ? 8.146 -27.825 53.654 1.00 30.95 689 SER A CA 1
ATOM 5238 C C . SER A 1 689 ? 8.974 -28.601 52.552 1.00 30.95 689 SER A C 1
ATOM 5240 O O . SER A 1 689 ? 8.544 -29.661 52.121 1.00 30.95 689 SER A O 1
ATOM 5242 N N . LEU A 1 690 ? 10.235 -28.166 52.270 1.00 29.34 690 LEU A N 1
ATOM 5243 C CA . LEU A 1 690 ? 11.507 -28.927 51.950 1.00 29.34 690 LEU A CA 1
ATOM 5244 C C . LEU A 1 690 ? 11.977 -29.491 50.539 1.00 29.34 690 LEU A C 1
ATOM 5246 O O . LEU A 1 690 ? 11.454 -30.480 50.046 1.00 29.34 690 LEU A O 1
ATOM 5250 N N . ALA A 1 691 ? 13.168 -29.007 50.082 1.00 27.97 691 ALA A N 1
ATOM 5251 C CA . ALA A 1 691 ? 14.474 -29.716 49.800 1.00 27.97 691 ALA A CA 1
ATOM 5252 C C . ALA A 1 691 ? 14.983 -30.343 48.434 1.00 27.97 691 ALA A C 1
ATOM 5254 O O . ALA A 1 691 ? 14.564 -31.424 48.039 1.00 27.97 691 ALA A O 1
ATOM 5255 N N . SER A 1 692 ? 16.133 -29.799 47.932 1.00 30.27 692 SER A N 1
ATOM 5256 C CA . SER A 1 692 ? 17.477 -30.451 47.664 1.00 30.27 692 SER A CA 1
ATOM 5257 C C . SER A 1 692 ? 18.091 -30.816 46.258 1.00 30.27 692 SER A C 1
ATOM 5259 O O . SER A 1 692 ? 17.814 -31.882 45.727 1.00 30.27 692 SER A O 1
ATOM 5261 N N . LEU A 1 693 ? 19.176 -30.080 45.869 1.00 28.56 693 LEU A N 1
ATOM 5262 C CA . LEU A 1 693 ? 20.508 -30.512 45.284 1.00 28.56 693 LEU A CA 1
ATOM 5263 C C . LEU A 1 693 ? 20.599 -31.107 43.821 1.00 28.56 693 LEU A C 1
ATOM 5265 O O . LEU A 1 693 ? 19.570 -31.439 43.260 1.00 28.56 693 LEU A O 1
ATOM 5269 N N . ARG A 1 694 ? 21.744 -31.279 43.081 1.00 30.34 694 ARG A N 1
ATOM 5270 C CA . ARG A 1 694 ? 23.223 -31.012 43.249 1.00 30.34 694 ARG A CA 1
ATOM 5271 C C . ARG A 1 694 ? 24.015 -30.646 41.925 1.00 30.34 694 ARG A C 1
ATOM 5273 O O . ARG A 1 694 ? 23.551 -29.775 41.207 1.00 30.34 694 ARG A O 1
ATOM 5280 N N . SER A 1 695 ? 25.237 -31.175 41.636 1.00 28.92 695 SER A N 1
ATOM 5281 C CA . SER A 1 695 ? 26.177 -30.779 40.521 1.00 28.92 695 SER A CA 1
ATOM 5282 C C . SER A 1 695 ? 27.279 -31.843 40.180 1.00 28.92 695 SER A C 1
ATOM 5284 O O . SER A 1 695 ? 27.503 -32.681 41.052 1.00 28.92 695 SER A O 1
ATOM 5286 N N . VAL A 1 696 ? 27.979 -31.788 38.998 1.00 27.73 696 VAL A N 1
ATOM 5287 C CA . VAL A 1 696 ? 29.472 -31.967 38.724 1.00 27.73 696 VAL A CA 1
ATOM 5288 C C . VAL A 1 696 ? 29.870 -32.260 37.211 1.00 27.73 696 VAL A C 1
ATOM 5290 O O . VAL A 1 696 ? 28.995 -32.305 36.357 1.00 27.73 696 VAL A O 1
ATOM 5293 N N . LYS A 1 697 ? 31.188 -32.305 36.852 1.00 28.00 697 LYS A N 1
ATOM 5294 C CA . LYS A 1 697 ? 31.935 -31.947 35.582 1.00 28.00 697 LYS A CA 1
ATOM 5295 C C . LYS A 1 697 ? 32.403 -33.055 34.558 1.00 28.00 697 LYS A C 1
ATOM 5297 O O . LYS A 1 697 ? 32.352 -34.240 34.857 1.00 28.00 697 LYS A O 1
ATOM 5302 N N . ARG A 1 698 ? 32.964 -32.596 33.394 1.00 31.55 698 ARG A N 1
ATOM 5303 C CA . ARG A 1 698 ? 33.684 -33.270 32.235 1.00 31.55 698 ARG A CA 1
ATOM 5304 C C . ARG A 1 698 ? 35.211 -33.546 32.459 1.00 31.55 698 ARG A C 1
ATOM 5306 O O . ARG A 1 698 ? 35.727 -32.915 33.387 1.00 31.55 698 ARG A O 1
ATOM 5313 N N . PRO A 1 699 ? 35.969 -34.338 31.622 1.00 38.97 699 PRO A N 1
ATOM 5314 C CA . PRO A 1 699 ? 36.856 -33.789 30.525 1.00 38.97 699 PRO A CA 1
ATOM 5315 C C . PRO A 1 699 ? 37.354 -34.755 29.360 1.00 38.97 699 PRO A C 1
ATOM 5317 O O . PRO A 1 699 ? 36.992 -35.924 29.343 1.00 38.97 699 PRO A O 1
ATOM 5320 N N . SER A 1 700 ? 38.285 -34.287 28.474 1.00 28.50 700 SER A N 1
ATOM 5321 C CA . SER A 1 700 ? 39.342 -35.011 27.650 1.00 28.50 700 SER A CA 1
ATOM 5322 C C . SER A 1 700 ? 38.989 -35.932 26.424 1.00 28.50 700 SER A C 1
ATOM 5324 O O . SER A 1 700 ? 37.883 -36.448 26.409 1.00 28.50 700 SER A O 1
ATOM 5326 N N . GLN A 1 701 ? 39.851 -36.290 25.416 1.00 31.31 701 GLN A N 1
ATOM 5327 C CA . GLN A 1 701 ? 40.920 -35.626 24.571 1.00 31.31 701 GLN A CA 1
ATOM 5328 C C . GLN A 1 701 ? 41.556 -36.576 23.464 1.00 31.31 701 GLN A C 1
ATOM 5330 O O . GLN A 1 701 ? 41.330 -37.776 23.533 1.00 31.31 701 GLN A O 1
ATOM 5335 N N . VAL A 1 702 ? 42.432 -36.050 22.552 1.00 25.89 702 VAL A N 1
ATOM 5336 C CA . VAL A 1 702 ? 43.593 -36.682 21.789 1.00 25.89 702 VAL A CA 1
ATOM 5337 C C . VAL A 1 702 ? 43.588 -36.880 20.219 1.00 25.89 702 VAL A C 1
ATOM 5339 O O . VAL A 1 702 ? 42.938 -37.764 19.684 1.00 25.89 702 VAL A O 1
ATOM 5342 N N . SER A 1 703 ? 44.441 -36.067 19.546 1.00 28.50 703 SER A N 1
ATOM 5343 C CA . SER A 1 703 ? 45.366 -36.160 18.353 1.00 28.50 703 SER A CA 1
ATOM 5344 C C . SER A 1 703 ? 45.172 -36.906 16.989 1.00 28.50 703 SER A C 1
ATOM 5346 O O . SER A 1 703 ? 45.156 -38.129 16.927 1.00 28.50 703 SER A O 1
ATOM 5348 N N . SER A 1 704 ? 45.354 -36.121 15.904 1.00 29.62 704 SER A N 1
ATOM 5349 C CA . SER A 1 704 ? 46.362 -36.181 14.793 1.00 29.62 704 SER A CA 1
ATOM 5350 C C . SER A 1 704 ? 46.693 -37.437 13.946 1.00 29.62 704 SER A C 1
ATOM 5352 O O . SER A 1 704 ? 47.266 -38.382 14.475 1.00 29.62 704 SER A O 1
ATOM 5354 N N . ALA A 1 705 ? 46.595 -37.307 12.601 1.00 22.84 705 ALA A N 1
ATOM 5355 C CA . ALA A 1 705 ? 47.680 -37.510 11.595 1.00 22.84 705 ALA A CA 1
ATOM 5356 C C . ALA A 1 705 ? 47.161 -37.488 10.127 1.00 22.84 705 ALA A C 1
ATOM 5358 O O . ALA A 1 705 ? 46.351 -38.343 9.799 1.00 22.84 705 ALA A O 1
ATOM 5359 N N . LEU A 1 706 ? 47.653 -36.579 9.255 1.00 28.53 706 LEU A N 1
ATOM 5360 C CA . LEU A 1 706 ? 47.931 -36.805 7.806 1.00 28.53 706 LEU A CA 1
ATOM 5361 C C . LEU A 1 706 ? 48.534 -35.553 7.103 1.00 28.53 706 LEU A C 1
ATOM 5363 O O . LEU A 1 706 ? 47.983 -34.997 6.156 1.00 28.53 706 LEU A O 1
ATOM 5367 N N . SER A 1 707 ? 49.696 -35.088 7.563 1.00 40.72 707 SER A N 1
ATOM 5368 C CA . SER A 1 707 ? 50.656 -34.447 6.648 1.00 40.72 707 SER A CA 1
ATOM 5369 C C . SER A 1 707 ? 51.592 -35.532 6.098 1.00 40.72 707 SER A C 1
ATOM 5371 O O . SER A 1 707 ? 51.667 -36.609 6.685 1.00 40.72 707 SER A O 1
ATOM 5373 N N . ILE A 1 708 ? 52.316 -35.237 5.008 1.00 40.59 708 ILE A N 1
ATOM 5374 C CA . ILE A 1 708 ? 53.077 -36.190 4.168 1.00 40.59 708 ILE A CA 1
ATOM 5375 C C . ILE A 1 708 ? 52.184 -36.909 3.140 1.00 40.59 708 ILE A C 1
ATOM 5377 O O . ILE A 1 708 ? 51.783 -38.048 3.346 1.00 40.59 708 ILE A O 1
ATOM 5381 N N . LEU A 1 709 ? 51.931 -36.235 2.010 1.00 29.03 709 LEU A N 1
ATOM 5382 C CA . LEU A 1 709 ? 52.011 -36.786 0.645 1.00 29.03 709 LEU A CA 1
ATOM 5383 C C . LEU A 1 709 ? 51.892 -35.641 -0.392 1.00 29.03 709 LEU A C 1
ATOM 5385 O O . LEU A 1 709 ? 51.005 -34.798 -0.309 1.00 29.03 709 LEU A O 1
ATOM 5389 N N . GLU A 1 710 ? 52.805 -35.643 -1.368 1.00 38.31 710 GLU A N 1
ATOM 5390 C CA . GLU A 1 710 ? 52.606 -35.117 -2.736 1.00 38.31 710 GLU A CA 1
ATOM 5391 C C . GLU A 1 710 ? 52.582 -33.593 -2.996 1.00 38.31 710 GLU A C 1
ATOM 5393 O O . GLU A 1 710 ? 51.931 -33.103 -3.921 1.00 38.31 710 GLU A O 1
ATOM 5398 N N . ALA A 1 711 ? 53.474 -32.856 -2.329 1.00 43.72 711 ALA A N 1
ATOM 5399 C CA . ALA A 1 711 ? 54.196 -31.783 -3.023 1.00 43.72 711 ALA A CA 1
ATOM 5400 C C . ALA A 1 711 ? 55.355 -32.405 -3.835 1.00 43.72 711 ALA A C 1
ATOM 5402 O O . ALA A 1 711 ? 56.176 -33.114 -3.255 1.00 43.72 711 ALA A O 1
ATOM 5403 N N . GLY A 1 712 ? 55.431 -32.163 -5.155 1.00 41.12 712 GLY A N 1
ATOM 5404 C CA . GLY A 1 712 ? 56.585 -32.601 -5.968 1.00 41.12 712 GLY A CA 1
ATOM 5405 C C . GLY A 1 712 ? 56.371 -32.938 -7.455 1.00 41.12 712 GLY A C 1
ATOM 5406 O O . GLY A 1 712 ? 57.337 -33.322 -8.105 1.00 41.12 712 GLY A O 1
ATOM 5407 N N . ALA A 1 713 ? 55.156 -32.832 -8.016 1.00 38.53 713 ALA A N 1
ATOM 5408 C CA . ALA A 1 713 ? 54.857 -33.388 -9.352 1.00 38.53 713 ALA A CA 1
ATOM 5409 C C . ALA A 1 713 ? 54.234 -32.427 -10.394 1.00 38.53 713 ALA A C 1
ATOM 5411 O O . ALA A 1 713 ? 53.752 -32.903 -11.424 1.00 38.53 713 ALA A O 1
ATOM 5412 N N . ARG A 1 714 ? 54.225 -31.100 -10.169 1.00 42.62 714 ARG A N 1
ATOM 5413 C CA . ARG A 1 714 ? 53.631 -30.127 -11.121 1.00 42.62 714 ARG A CA 1
ATOM 5414 C C . ARG A 1 714 ? 54.589 -29.102 -11.742 1.00 42.62 714 ARG A C 1
ATOM 5416 O O . ARG A 1 714 ? 54.209 -28.498 -12.735 1.00 42.62 714 ARG A O 1
ATOM 5423 N N . ASP A 1 715 ? 55.817 -28.956 -11.248 1.00 46.91 715 ASP A N 1
ATOM 5424 C CA . ASP A 1 715 ? 56.676 -27.823 -11.643 1.00 46.91 715 ASP A CA 1
ATOM 5425 C C . ASP A 1 715 ? 57.386 -27.963 -13.007 1.00 46.91 715 ASP A C 1
ATOM 5427 O O . ASP A 1 715 ? 57.914 -26.977 -13.513 1.00 46.91 715 ASP A O 1
ATOM 5431 N N . LEU A 1 716 ? 57.445 -29.156 -13.625 1.00 52.75 716 LEU A N 1
ATOM 5432 C CA . LEU A 1 716 ? 58.271 -29.386 -14.827 1.00 52.75 716 LEU A CA 1
ATOM 5433 C C . LEU A 1 716 ? 57.699 -30.436 -15.804 1.00 52.75 716 LEU A C 1
ATOM 5435 O O . LEU A 1 716 ? 57.993 -31.624 -15.660 1.00 52.75 716 LEU A O 1
ATOM 5439 N N . LYS A 1 717 ? 56.984 -30.015 -16.865 1.00 38.28 717 LYS A N 1
ATOM 5440 C CA . LYS A 1 717 ? 56.757 -30.831 -18.087 1.00 38.28 717 LYS A CA 1
ATOM 5441 C C . LYS A 1 717 ? 56.832 -29.998 -19.382 1.00 38.28 717 LYS A C 1
ATOM 5443 O O . LYS A 1 717 ? 55.879 -29.354 -19.793 1.00 38.28 717 LYS A O 1
ATOM 5448 N N . SER A 1 718 ? 58.019 -30.043 -19.988 1.00 45.41 718 SER A N 1
ATOM 5449 C CA . SER A 1 718 ? 58.442 -29.447 -21.273 1.00 45.41 718 SER A CA 1
ATOM 5450 C C . SER A 1 718 ? 58.030 -30.308 -22.487 1.00 45.41 718 SER A C 1
ATOM 5452 O O . SER A 1 718 ? 57.617 -31.445 -22.260 1.00 45.41 718 SER A O 1
ATOM 5454 N N . ARG A 1 719 ? 58.244 -29.839 -23.740 1.00 50.31 719 ARG A N 1
ATOM 5455 C CA . ARG A 1 719 ? 59.169 -30.519 -24.697 1.00 50.31 719 ARG A CA 1
ATOM 5456 C C . ARG A 1 719 ? 59.460 -29.776 -26.018 1.00 50.31 719 ARG A C 1
ATOM 5458 O O . ARG A 1 719 ? 60.574 -29.909 -26.520 1.00 50.31 719 ARG A O 1
ATOM 5465 N N . ASP A 1 720 ? 58.525 -29.008 -26.578 1.00 41.78 720 ASP A N 1
ATOM 5466 C CA . ASP A 1 720 ? 58.585 -28.694 -28.024 1.00 41.78 720 ASP A CA 1
ATOM 5467 C C . ASP A 1 720 ? 59.457 -27.484 -28.419 1.00 41.78 720 ASP A C 1
ATOM 5469 O O . ASP A 1 720 ? 60.157 -27.542 -29.432 1.00 41.78 720 ASP A O 1
ATOM 5473 N N . LEU A 1 721 ? 59.530 -26.425 -27.598 1.00 42.00 721 LEU A N 1
ATOM 5474 C CA . LEU A 1 721 ? 60.379 -25.252 -27.898 1.00 42.00 721 LEU A CA 1
ATOM 5475 C C . LEU A 1 721 ? 61.886 -25.575 -27.951 1.00 42.00 721 LEU A C 1
ATOM 5477 O O . LEU A 1 721 ? 62.643 -24.888 -28.635 1.00 42.00 721 LEU A O 1
ATOM 5481 N N . GLY A 1 722 ? 62.337 -26.616 -27.244 1.00 48.34 722 GLY A N 1
ATOM 5482 C CA . GLY A 1 722 ? 63.758 -26.974 -27.176 1.00 48.34 722 GLY A CA 1
ATOM 5483 C C . GLY A 1 722 ? 64.315 -27.586 -28.466 1.00 48.34 722 GLY A C 1
ATOM 5484 O O . GLY A 1 722 ? 65.522 -27.525 -28.696 1.00 48.34 722 GLY A O 1
ATOM 5485 N N . LEU A 1 723 ? 63.457 -28.163 -29.316 1.00 50.62 723 LEU A N 1
ATOM 5486 C CA . LEU A 1 723 ? 63.887 -28.922 -30.495 1.00 50.62 723 LEU A CA 1
ATOM 5487 C C . LEU A 1 723 ? 63.968 -28.074 -31.777 1.00 50.62 723 LEU A C 1
ATOM 5489 O O . LEU A 1 723 ? 64.626 -28.476 -32.736 1.00 50.62 723 LEU A O 1
ATOM 5493 N N . LEU A 1 724 ? 63.329 -26.898 -31.800 1.00 39.44 724 LEU A N 1
ATOM 5494 C CA . LEU A 1 724 ? 63.308 -26.016 -32.973 1.00 39.44 724 LEU A CA 1
ATOM 5495 C C . LEU A 1 724 ? 64.597 -25.183 -33.093 1.00 39.44 724 LEU A C 1
ATOM 5497 O O . LEU A 1 724 ? 65.188 -25.096 -34.169 1.00 39.44 724 LEU A O 1
ATOM 5501 N N . VAL A 1 725 ? 65.086 -24.648 -31.967 1.00 44.97 725 VAL A N 1
ATOM 5502 C CA . VAL A 1 725 ? 66.304 -23.814 -31.895 1.00 44.97 725 VAL A CA 1
ATOM 5503 C C . VAL A 1 725 ? 67.547 -24.570 -32.385 1.00 44.97 725 VAL A C 1
ATOM 5505 O O . VAL A 1 725 ? 68.405 -23.997 -33.054 1.00 44.97 725 VAL A O 1
ATOM 5508 N N . GLN A 1 726 ? 67.630 -25.879 -32.126 1.00 50.12 726 GLN A N 1
ATOM 5509 C CA . GLN A 1 726 ? 68.756 -26.709 -32.572 1.00 50.12 726 GLN A CA 1
ATOM 5510 C C . GLN A 1 726 ? 68.794 -26.958 -34.088 1.00 50.12 726 GLN A C 1
ATOM 5512 O O . GLN A 1 726 ? 69.833 -27.376 -34.594 1.00 50.12 726 GLN A O 1
ATOM 5517 N N . ARG A 1 727 ? 67.703 -26.708 -34.825 1.00 44.41 727 ARG A N 1
ATOM 5518 C CA . ARG A 1 727 ? 67.634 -26.998 -36.268 1.00 44.41 727 ARG A CA 1
ATOM 5519 C C . ARG A 1 727 ? 67.953 -25.796 -37.160 1.00 44.41 727 ARG A C 1
ATOM 5521 O O . ARG A 1 727 ? 68.278 -25.991 -38.325 1.00 44.41 727 ARG A O 1
ATOM 5528 N N . ILE A 1 728 ? 67.904 -24.582 -36.611 1.00 43.31 728 ILE A N 1
ATOM 5529 C CA . ILE A 1 728 ? 68.205 -23.331 -37.329 1.00 43.31 728 ILE A CA 1
ATOM 5530 C C . ILE A 1 728 ? 69.724 -23.091 -37.412 1.00 43.31 728 ILE A C 1
ATOM 5532 O O . ILE A 1 728 ? 70.231 -22.696 -38.456 1.00 43.31 728 ILE A O 1
ATOM 5536 N N . ASN A 1 729 ? 70.478 -23.439 -36.364 1.00 44.62 729 ASN A N 1
ATOM 5537 C CA . ASN A 1 729 ? 71.937 -23.246 -36.307 1.00 44.62 729 ASN A CA 1
ATOM 5538 C C . ASN A 1 729 ? 72.762 -24.238 -37.161 1.00 44.62 729 ASN A C 1
ATOM 5540 O O . ASN A 1 729 ? 73.983 -24.258 -37.051 1.00 44.62 729 ASN A O 1
ATOM 5544 N N . ALA A 1 730 ? 72.126 -25.076 -37.988 1.00 45.94 730 ALA A N 1
ATOM 5545 C CA . ALA A 1 730 ? 72.783 -26.138 -38.762 1.00 45.94 730 ALA A CA 1
ATOM 5546 C C . ALA A 1 730 ? 72.858 -25.869 -40.283 1.00 45.94 730 ALA A C 1
ATOM 5548 O O . ALA A 1 730 ? 73.219 -26.768 -41.038 1.00 45.94 730 ALA A O 1
ATOM 5549 N N . LEU A 1 731 ? 72.492 -24.663 -40.742 1.00 44.19 731 LEU A N 1
ATOM 5550 C CA . LEU A 1 731 ? 72.410 -24.302 -42.171 1.00 44.19 731 LEU A CA 1
ATOM 5551 C C . LEU A 1 731 ? 73.158 -23.002 -42.539 1.00 44.19 731 LEU A C 1
ATOM 5553 O O . LEU A 1 731 ? 72.904 -22.427 -43.590 1.00 44.19 731 LEU A O 1
ATOM 5557 N N . ALA A 1 732 ? 74.089 -22.539 -41.698 1.00 41.97 732 ALA A N 1
ATOM 5558 C CA . ALA A 1 732 ? 74.793 -21.262 -41.883 1.00 41.97 732 ALA A CA 1
ATOM 5559 C C . ALA A 1 732 ? 76.183 -21.355 -42.567 1.00 41.97 732 ALA A C 1
ATOM 5561 O O . ALA A 1 732 ? 76.831 -20.327 -42.734 1.00 41.97 732 ALA A O 1
ATOM 5562 N N . ASP A 1 733 ? 76.638 -22.551 -42.968 1.00 39.53 733 ASP A N 1
ATOM 5563 C CA . ASP A 1 733 ? 78.038 -22.828 -43.370 1.00 39.53 733 ASP A CA 1
ATOM 5564 C C . ASP A 1 733 ? 78.220 -23.286 -44.844 1.00 39.53 733 ASP A C 1
ATOM 5566 O O . ASP A 1 733 ? 79.136 -24.047 -45.162 1.00 39.53 733 ASP A O 1
ATOM 5570 N N . ALA A 1 734 ? 77.374 -22.834 -45.780 1.00 38.78 734 ALA A N 1
ATOM 5571 C CA . ALA A 1 734 ? 77.555 -23.097 -47.217 1.00 38.78 734 ALA A CA 1
ATOM 5572 C C . ALA A 1 734 ? 77.393 -21.828 -48.076 1.00 38.78 734 ALA A C 1
ATOM 5574 O O . ALA A 1 734 ? 76.484 -21.031 -47.865 1.00 38.78 734 ALA A O 1
ATOM 5575 N N . GLY A 1 735 ? 78.312 -21.642 -49.033 1.00 41.38 735 GLY A N 1
ATOM 5576 C CA . GLY A 1 735 ? 78.370 -20.484 -49.935 1.00 41.38 735 GLY A CA 1
ATOM 5577 C C . GLY A 1 735 ? 77.339 -20.495 -51.082 1.00 41.38 735 GLY A C 1
ATOM 5578 O O . GLY A 1 735 ? 76.576 -21.447 -51.218 1.00 41.38 735 GLY A O 1
ATOM 5579 N N . PRO A 1 736 ? 77.311 -19.435 -51.913 1.00 47.75 736 PRO A N 1
ATOM 5580 C CA . PRO A 1 736 ? 76.079 -18.961 -52.551 1.00 47.75 736 PRO A CA 1
ATOM 5581 C C . PRO A 1 736 ? 75.725 -19.618 -53.896 1.00 47.75 736 PRO A C 1
ATOM 5583 O O . PRO A 1 736 ? 76.556 -19.663 -54.806 1.00 47.75 736 PRO A O 1
ATOM 5586 N N . HIS A 1 737 ? 74.444 -19.970 -54.070 1.00 44.53 737 HIS A N 1
ATOM 5587 C CA . HIS A 1 737 ? 73.815 -20.259 -55.366 1.00 44.53 737 HIS A CA 1
ATOM 5588 C C . HIS A 1 737 ? 72.363 -19.729 -55.434 1.00 44.53 737 HIS A C 1
ATOM 5590 O O . HIS A 1 737 ? 71.605 -19.828 -54.473 1.00 44.53 737 HIS A O 1
ATOM 5596 N N . ASP A 1 738 ? 71.950 -19.204 -56.597 1.00 46.91 738 ASP A N 1
ATOM 5597 C CA . ASP A 1 738 ? 70.636 -18.555 -56.832 1.00 46.91 738 ASP A CA 1
ATOM 5598 C C . ASP A 1 738 ? 69.399 -19.469 -56.659 1.00 46.91 738 ASP A C 1
ATOM 5600 O O . ASP A 1 738 ? 68.259 -19.004 -56.696 1.00 46.91 738 ASP A O 1
ATOM 5604 N N . SER A 1 739 ? 69.582 -20.779 -56.464 1.00 45.28 739 SER A N 1
ATOM 5605 C CA . SER A 1 739 ? 68.490 -21.741 -56.246 1.00 45.28 739 SER A CA 1
ATOM 5606 C C . SER A 1 739 ? 67.777 -21.587 -54.898 1.00 45.28 739 SER A C 1
ATOM 5608 O O . SER A 1 739 ? 66.646 -22.057 -54.732 1.00 45.28 739 SER A O 1
ATOM 5610 N N . ASP A 1 740 ? 68.425 -20.941 -53.932 1.00 50.78 740 ASP A N 1
ATOM 5611 C CA . ASP A 1 740 ? 68.019 -21.038 -52.531 1.00 50.78 740 ASP A CA 1
ATOM 5612 C C . ASP A 1 740 ? 66.961 -19.982 -52.165 1.00 50.78 740 ASP A C 1
ATOM 5614 O O . ASP A 1 740 ? 66.068 -20.246 -51.355 1.00 50.78 740 ASP A O 1
ATOM 5618 N N . LEU A 1 741 ? 66.961 -18.834 -52.858 1.00 46.97 741 LEU A N 1
ATOM 5619 C CA . LEU A 1 741 ? 66.010 -17.736 -52.642 1.00 46.97 741 LEU A CA 1
ATOM 5620 C C . LEU A 1 741 ? 64.554 -18.151 -52.929 1.00 46.97 741 LEU A C 1
ATOM 5622 O O . LEU A 1 741 ? 63.647 -17.834 -52.162 1.00 46.97 741 LEU A O 1
ATOM 5626 N N . SER A 1 742 ? 64.328 -18.923 -53.999 1.00 50.28 742 SER A N 1
ATOM 5627 C CA . SER A 1 742 ? 62.996 -19.432 -54.373 1.00 50.28 742 SER A CA 1
ATOM 5628 C C . SER A 1 742 ? 62.452 -20.445 -53.357 1.00 50.28 742 SER A C 1
ATOM 5630 O O . SER A 1 742 ? 61.263 -20.450 -53.035 1.00 50.28 742 SER A O 1
ATOM 5632 N N . SER A 1 743 ? 63.337 -21.265 -52.782 1.00 54.62 743 SER A N 1
ATOM 5633 C CA . SER A 1 743 ? 62.977 -22.237 -51.744 1.00 54.62 743 SER A CA 1
ATOM 5634 C C . SER A 1 743 ? 62.617 -21.546 -50.424 1.00 54.62 743 SER A C 1
ATOM 5636 O O . SER A 1 743 ? 61.650 -21.935 -49.768 1.00 54.62 743 SER A O 1
ATOM 5638 N N . ILE A 1 744 ? 63.344 -20.479 -50.070 1.00 55.16 744 ILE A N 1
ATOM 5639 C CA . ILE A 1 744 ? 63.041 -19.608 -48.926 1.00 55.16 744 ILE A CA 1
ATOM 5640 C C . ILE A 1 744 ? 61.705 -18.883 -49.143 1.00 55.16 744 ILE A C 1
ATOM 5642 O O . ILE A 1 744 ? 60.847 -18.918 -48.261 1.00 55.16 744 ILE A O 1
ATOM 5646 N N . LYS A 1 745 ? 61.470 -18.313 -50.332 1.00 55.03 745 LYS A N 1
ATOM 5647 C CA . LYS A 1 745 ? 60.198 -17.666 -50.689 1.00 55.03 745 LYS A CA 1
ATOM 5648 C C . LYS A 1 745 ? 59.011 -18.630 -50.591 1.00 55.03 745 LYS A C 1
ATOM 5650 O O . LYS A 1 745 ? 58.036 -18.318 -49.919 1.00 55.03 745 LYS A O 1
ATOM 5655 N N . GLY A 1 746 ? 59.119 -19.837 -51.150 1.00 60.41 746 GLY A N 1
ATOM 5656 C CA . GLY A 1 746 ? 58.063 -20.854 -51.066 1.00 60.41 746 GLY A CA 1
ATOM 5657 C C . GLY A 1 746 ? 57.825 -21.421 -49.655 1.00 60.41 746 GLY A C 1
ATOM 5658 O O . GLY A 1 746 ? 56.744 -21.944 -49.378 1.00 60.41 746 GLY A O 1
ATOM 5659 N N . LEU A 1 747 ? 58.806 -21.323 -48.748 1.00 61.22 747 LEU A N 1
ATOM 5660 C CA . LEU A 1 747 ? 58.623 -21.604 -47.318 1.00 61.22 747 LEU A CA 1
ATOM 5661 C C . LEU A 1 747 ? 57.916 -20.444 -46.604 1.00 61.22 747 LEU A C 1
ATOM 5663 O O . LEU A 1 747 ? 56.996 -20.700 -45.830 1.00 61.22 747 LEU A O 1
ATOM 5667 N N . LEU A 1 748 ? 58.286 -19.194 -46.902 1.00 58.91 748 LEU A N 1
ATOM 5668 C CA . LEU A 1 748 ? 57.632 -17.993 -46.373 1.00 58.91 748 LEU A CA 1
ATOM 5669 C C . LEU A 1 748 ? 56.164 -17.895 -46.818 1.00 58.91 748 LEU A C 1
ATOM 5671 O O . LEU A 1 748 ? 55.304 -17.655 -45.980 1.00 58.91 748 LEU A O 1
ATOM 5675 N N . GLU A 1 749 ? 55.852 -18.160 -48.090 1.00 65.31 749 GLU A N 1
ATOM 5676 C CA . GLU A 1 749 ? 54.476 -18.165 -48.619 1.00 65.31 749 GLU A CA 1
ATOM 5677 C C . GLU A 1 749 ? 53.597 -19.231 -47.940 1.00 65.31 749 GLU A C 1
ATOM 5679 O O . GLU A 1 749 ? 52.456 -18.957 -47.569 1.00 65.31 749 GLU A O 1
ATOM 5684 N N . LYS A 1 750 ? 54.131 -20.438 -47.701 1.00 70.44 750 LYS A N 1
ATOM 5685 C CA . LYS A 1 750 ? 53.417 -21.500 -46.965 1.00 70.44 750 LYS A CA 1
ATOM 5686 C C . LYS A 1 750 ? 53.241 -21.179 -45.486 1.00 70.44 750 LYS A C 1
ATOM 5688 O O . LYS A 1 750 ? 52.219 -21.532 -44.906 1.00 70.44 750 LYS A O 1
ATOM 5693 N N . LEU A 1 751 ? 54.232 -20.539 -44.870 1.00 66.69 751 LEU A N 1
ATOM 5694 C CA . LEU A 1 751 ? 54.158 -20.121 -43.474 1.00 66.69 751 LEU A CA 1
ATOM 5695 C C . LEU A 1 751 ? 53.145 -18.978 -43.306 1.00 66.69 751 LEU A C 1
ATOM 5697 O O . LEU A 1 751 ? 52.358 -19.019 -42.367 1.00 66.69 751 LEU A O 1
ATOM 5701 N N . LEU A 1 752 ? 53.076 -18.049 -44.265 1.00 67.69 752 LEU A N 1
ATOM 5702 C CA . LEU A 1 752 ? 52.055 -17.003 -44.332 1.00 67.69 752 LEU A CA 1
ATOM 5703 C C . LEU A 1 752 ? 50.643 -17.591 -44.476 1.00 67.69 752 LEU A C 1
ATOM 5705 O O . LEU A 1 752 ? 49.783 -17.289 -43.658 1.00 67.69 752 LEU A O 1
ATOM 5709 N N . ALA A 1 753 ? 50.424 -18.486 -45.447 1.00 70.31 753 ALA A N 1
ATOM 5710 C CA . ALA A 1 753 ? 49.119 -19.114 -45.672 1.00 70.31 753 ALA A CA 1
ATOM 5711 C C . ALA A 1 753 ? 48.646 -19.950 -44.467 1.00 70.31 753 ALA A C 1
ATOM 5713 O O . ALA A 1 753 ? 47.464 -19.937 -44.128 1.00 70.31 753 ALA A O 1
ATOM 5714 N N . ASN A 1 754 ? 49.565 -20.643 -43.784 1.00 69.19 754 ASN A N 1
ATOM 5715 C CA . ASN A 1 754 ? 49.248 -21.345 -42.542 1.00 69.19 754 ASN A CA 1
ATOM 5716 C C . ASN A 1 754 ? 48.916 -20.369 -41.401 1.00 69.19 754 ASN A C 1
ATOM 5718 O O . ASN A 1 754 ? 47.979 -20.630 -40.650 1.00 69.19 754 ASN A O 1
ATOM 5722 N N . LEU A 1 755 ? 49.653 -19.261 -41.251 1.00 65.38 755 LEU A N 1
ATOM 5723 C CA . LEU A 1 755 ? 49.375 -18.251 -40.222 1.00 65.38 755 LEU A CA 1
ATOM 5724 C C . LEU A 1 755 ? 48.027 -17.556 -40.449 1.00 65.38 755 LEU A C 1
ATOM 5726 O O . LEU A 1 755 ? 47.273 -17.407 -39.492 1.00 65.38 755 LEU A O 1
ATOM 5730 N N . GLU A 1 756 ? 47.695 -17.197 -41.691 1.00 66.06 756 GLU A N 1
ATOM 5731 C CA . GLU A 1 756 ? 46.403 -16.592 -42.050 1.00 66.06 756 GLU A CA 1
ATOM 5732 C C . GLU A 1 756 ? 45.243 -17.573 -41.793 1.00 66.06 756 GLU A C 1
ATOM 5734 O O . GLU A 1 756 ? 44.312 -17.231 -41.069 1.00 66.06 756 GLU A O 1
ATOM 5739 N N . ALA A 1 757 ? 45.354 -18.836 -42.227 1.00 67.88 757 ALA A N 1
ATOM 5740 C CA . ALA A 1 757 ? 44.344 -19.860 -41.933 1.00 67.88 757 ALA A CA 1
ATOM 5741 C C . ALA A 1 757 ? 44.204 -20.179 -40.428 1.00 67.88 757 ALA A C 1
ATOM 5743 O O . ALA A 1 757 ? 43.118 -20.526 -39.961 1.00 67.88 757 ALA A O 1
ATOM 5744 N N . THR A 1 758 ? 45.288 -20.059 -39.650 1.00 60.03 758 THR A N 1
ATOM 5745 C CA . THR A 1 758 ? 45.224 -20.218 -38.188 1.00 60.03 758 THR A CA 1
ATOM 5746 C C . THR A 1 758 ? 44.507 -19.023 -37.552 1.00 60.03 758 THR A C 1
ATOM 5748 O O . THR A 1 758 ? 43.650 -19.229 -36.695 1.00 60.03 758 THR A O 1
ATOM 5751 N N . ALA A 1 759 ? 44.795 -17.795 -37.999 1.00 59.47 759 ALA A N 1
ATOM 5752 C CA . ALA A 1 759 ? 44.149 -16.578 -37.510 1.00 59.47 759 ALA A CA 1
ATOM 5753 C C . ALA A 1 759 ? 42.632 -16.584 -37.766 1.00 59.47 759 ALA A C 1
ATOM 5755 O O . ALA A 1 759 ? 41.867 -16.329 -36.837 1.00 59.47 759 ALA A O 1
ATOM 5756 N N . ASP A 1 760 ? 42.185 -16.972 -38.965 1.00 62.09 760 ASP A N 1
ATOM 5757 C CA . ASP A 1 760 ? 40.754 -17.099 -39.278 1.00 62.09 760 ASP A CA 1
ATOM 5758 C C . ASP A 1 760 ? 40.050 -18.078 -38.315 1.00 62.09 760 ASP A C 1
ATOM 5760 O O . ASP A 1 760 ? 39.003 -17.759 -37.746 1.00 62.09 760 ASP A O 1
ATOM 5764 N N . SER A 1 761 ? 40.667 -19.234 -38.036 1.00 61.34 761 SER A N 1
ATOM 5765 C CA . SER A 1 761 ? 40.114 -20.223 -37.095 1.00 61.34 761 SER A CA 1
ATOM 5766 C C . SER A 1 761 ? 40.077 -19.738 -35.635 1.00 61.34 761 SER A C 1
ATOM 5768 O O . SER A 1 761 ? 39.161 -20.083 -34.883 1.00 61.34 761 SER A O 1
ATOM 5770 N N . GLU A 1 762 ? 41.035 -18.901 -35.223 1.00 62.91 762 GLU A N 1
ATOM 5771 C CA . GLU A 1 762 ? 41.054 -18.287 -33.892 1.00 62.91 762 GLU A CA 1
ATOM 5772 C C . GLU A 1 762 ? 39.990 -17.178 -33.763 1.00 62.91 762 GLU A C 1
ATOM 5774 O O . GLU A 1 762 ? 39.350 -17.068 -32.713 1.00 62.91 762 GLU A O 1
ATOM 5779 N N . ILE A 1 763 ? 39.728 -16.415 -34.833 1.00 65.50 763 ILE A N 1
ATOM 5780 C CA . ILE A 1 763 ? 38.649 -15.413 -34.901 1.00 65.50 763 ILE A CA 1
ATOM 5781 C C . ILE A 1 763 ? 37.274 -16.088 -34.801 1.00 65.50 763 ILE A C 1
ATOM 5783 O O . ILE A 1 763 ? 36.439 -15.656 -33.999 1.00 65.50 763 ILE A O 1
ATOM 5787 N N . GLU A 1 764 ? 37.036 -17.167 -35.555 1.00 72.44 764 GLU A N 1
ATOM 5788 C CA . GLU A 1 764 ? 35.784 -17.934 -35.485 1.00 72.44 764 GLU A CA 1
ATOM 5789 C C . GLU A 1 764 ? 35.555 -18.528 -34.088 1.00 72.44 764 GLU A C 1
ATOM 5791 O O . GLU A 1 764 ? 34.466 -18.387 -33.521 1.00 72.44 764 GLU A O 1
ATOM 5796 N N . HIS A 1 765 ? 36.592 -19.118 -33.481 1.00 72.00 765 HIS A N 1
ATOM 5797 C CA . HIS A 1 765 ? 36.517 -19.645 -32.118 1.00 72.00 765 HIS A CA 1
ATOM 5798 C C . HIS A 1 765 ? 36.251 -18.536 -31.084 1.00 72.00 765 HIS A C 1
ATOM 5800 O O . HIS A 1 765 ? 35.429 -18.709 -30.183 1.00 72.00 765 HIS A O 1
ATOM 5806 N N . GLN A 1 766 ? 36.871 -17.358 -31.228 1.00 71.94 766 GLN A N 1
ATOM 5807 C CA . GLN A 1 766 ? 36.610 -16.219 -30.343 1.00 71.94 766 GLN A CA 1
ATOM 5808 C C . GLN A 1 766 ? 35.173 -15.687 -30.496 1.00 71.94 766 GLN A C 1
ATOM 5810 O O . GLN A 1 766 ? 34.541 -15.324 -29.498 1.00 71.94 766 GLN A O 1
ATOM 5815 N N . ALA A 1 767 ? 34.632 -15.655 -31.718 1.00 73.38 767 ALA A N 1
ATOM 5816 C CA . ALA A 1 767 ? 33.249 -15.260 -31.981 1.00 73.38 767 ALA A CA 1
ATOM 5817 C C . ALA A 1 767 ? 32.243 -16.261 -31.384 1.00 73.38 767 ALA A C 1
ATOM 5819 O O . ALA A 1 767 ? 31.278 -15.845 -30.734 1.00 73.38 767 ALA A O 1
ATOM 5820 N N . PHE A 1 768 ? 32.503 -17.565 -31.529 1.00 84.50 768 PHE A N 1
ATOM 5821 C CA . PHE A 1 768 ? 31.747 -18.638 -30.877 1.00 84.50 768 PHE A CA 1
ATOM 5822 C C . PHE A 1 768 ? 31.759 -18.480 -29.350 1.00 84.50 768 PHE A C 1
ATOM 5824 O O . PHE A 1 768 ? 30.699 -18.356 -28.736 1.00 84.50 768 PHE A O 1
ATOM 5831 N N . CYS A 1 769 ? 32.943 -18.364 -28.745 1.00 81.88 769 CYS A N 1
ATOM 5832 C CA . CYS A 1 769 ? 33.104 -18.177 -27.305 1.00 81.88 769 CYS A CA 1
ATOM 5833 C C . CYS A 1 769 ? 32.352 -16.950 -26.770 1.00 81.88 769 CYS A C 1
ATOM 5835 O O . CYS A 1 769 ? 31.628 -17.060 -25.780 1.00 81.88 769 CYS A O 1
ATOM 5837 N N . LYS A 1 770 ? 32.456 -15.790 -27.435 1.00 79.81 770 LYS A N 1
ATOM 5838 C CA . LYS A 1 770 ? 31.717 -14.572 -27.051 1.00 79.81 770 LYS A CA 1
ATOM 5839 C C . LYS A 1 770 ? 30.201 -14.783 -27.098 1.00 79.81 770 LYS A C 1
ATOM 5841 O O . LYS A 1 770 ? 29.497 -14.352 -26.184 1.00 79.81 770 LYS A O 1
ATOM 5846 N N . LYS A 1 771 ? 29.696 -15.457 -28.136 1.00 82.75 771 LYS A N 1
ATOM 5847 C CA . LYS A 1 771 ? 28.264 -15.720 -28.327 1.00 82.75 771 LYS A CA 1
ATOM 5848 C C . LYS A 1 771 ? 27.711 -16.699 -27.288 1.00 82.75 771 LYS A C 1
ATOM 5850 O O . LYS A 1 771 ? 26.706 -16.387 -26.648 1.00 82.75 771 LYS A O 1
ATOM 5855 N N . GLU A 1 772 ? 28.364 -17.841 -27.089 1.00 87.81 772 GLU A N 1
ATOM 5856 C CA . GLU A 1 772 ? 27.885 -18.878 -26.167 1.00 87.81 772 GLU A CA 1
ATOM 5857 C C . GLU A 1 772 ? 28.039 -18.461 -24.698 1.00 87.81 772 GLU A C 1
ATOM 5859 O O . GLU A 1 772 ? 27.123 -18.683 -23.906 1.00 87.81 772 GLU A O 1
ATOM 5864 N N . LEU A 1 773 ? 29.115 -17.752 -24.324 1.00 82.75 773 LEU A N 1
ATOM 5865 C CA . LEU A 1 773 ? 29.234 -17.170 -22.979 1.00 82.75 773 LEU A CA 1
ATOM 5866 C C . LEU A 1 773 ? 28.146 -16.117 -22.717 1.00 82.75 773 LEU A C 1
ATOM 5868 O O . LEU A 1 773 ? 27.560 -16.114 -21.635 1.00 82.75 773 LEU A O 1
ATOM 5872 N N . ALA A 1 774 ? 27.820 -15.259 -23.690 1.00 80.62 774 ALA A N 1
ATOM 5873 C CA . ALA A 1 774 ? 26.727 -14.293 -23.552 1.00 80.62 774 ALA A CA 1
ATOM 5874 C C . ALA A 1 774 ? 25.348 -14.976 -23.453 1.00 80.62 774 ALA A C 1
ATOM 5876 O O . ALA A 1 774 ? 24.527 -14.594 -22.614 1.00 80.62 774 ALA A O 1
ATOM 5877 N N . GLY A 1 775 ? 25.096 -16.011 -24.263 1.00 80.69 775 GLY A N 1
ATOM 5878 C CA . GLY A 1 775 ? 23.861 -16.801 -24.224 1.00 80.69 775 GLY A CA 1
ATOM 5879 C C . GLY A 1 775 ? 23.683 -17.566 -22.909 1.00 80.69 775 GLY A C 1
ATOM 5880 O O . GLY A 1 775 ? 22.607 -17.523 -22.302 1.00 80.69 775 GLY A O 1
ATOM 5881 N N . ASN A 1 776 ? 24.753 -18.199 -22.423 1.00 89.94 776 ASN A N 1
ATOM 5882 C CA . ASN A 1 776 ? 24.770 -18.892 -21.140 1.00 89.94 776 ASN A CA 1
ATOM 5883 C C . ASN A 1 776 ? 24.579 -17.897 -19.980 1.00 89.94 776 ASN A C 1
ATOM 5885 O O . ASN A 1 776 ? 23.657 -18.069 -19.186 1.00 89.94 776 ASN A O 1
ATOM 5889 N N . ASN A 1 777 ? 25.330 -16.791 -19.935 1.00 83.88 777 ASN A N 1
ATOM 5890 C CA . ASN A 1 777 ? 25.169 -15.766 -18.896 1.00 83.88 777 ASN A CA 1
ATOM 5891 C C . ASN A 1 777 ? 23.744 -15.184 -18.854 1.00 83.88 777 ASN A C 1
ATOM 5893 O O . ASN A 1 777 ? 23.195 -15.013 -17.768 1.00 83.88 777 ASN A O 1
ATOM 5897 N N . ARG A 1 778 ? 23.098 -14.956 -20.009 1.00 80.38 778 ARG A N 1
ATOM 5898 C CA . ARG A 1 778 ? 21.686 -14.529 -20.064 1.00 80.38 778 ARG A CA 1
ATOM 5899 C C . ARG A 1 778 ? 20.721 -15.602 -19.546 1.00 80.38 778 ARG A C 1
ATOM 5901 O O . ARG A 1 778 ? 19.679 -15.261 -18.994 1.00 80.38 778 ARG A O 1
ATOM 5908 N N . THR A 1 779 ? 21.043 -16.879 -19.731 1.00 81.56 779 THR A N 1
ATOM 5909 C CA . THR A 1 779 ? 20.240 -18.008 -19.230 1.00 81.56 779 THR A CA 1
ATOM 5910 C C . THR A 1 779 ? 20.391 -18.158 -17.718 1.00 81.56 779 THR A C 1
ATOM 5912 O O . THR A 1 779 ? 19.384 -18.251 -17.021 1.00 81.56 779 THR A O 1
ATOM 5915 N N . ARG A 1 780 ? 21.627 -18.074 -17.208 1.00 85.12 780 ARG A N 1
ATOM 5916 C CA . ARG A 1 780 ? 21.941 -18.073 -15.772 1.00 85.12 780 ARG A CA 1
ATOM 5917 C C . ARG A 1 780 ? 21.269 -16.908 -15.055 1.00 85.12 780 ARG A C 1
ATOM 5919 O O . ARG A 1 780 ? 20.593 -17.156 -14.072 1.00 85.12 780 ARG A O 1
ATOM 5926 N N . ALA A 1 781 ? 21.372 -15.684 -15.584 1.00 81.25 781 ALA A N 1
ATOM 5927 C CA . ALA A 1 781 ? 20.683 -14.514 -15.032 1.00 81.25 781 ALA A CA 1
ATOM 5928 C C . ALA A 1 781 ? 19.172 -14.765 -14.898 1.00 81.25 781 ALA A C 1
ATOM 5930 O O . ALA A 1 781 ? 18.661 -14.776 -13.789 1.00 81.25 781 ALA A O 1
ATOM 5931 N N . LYS A 1 782 ? 18.488 -15.140 -15.991 1.00 85.50 782 LYS A N 1
ATOM 5932 C CA . LYS A 1 782 ? 17.049 -15.467 -15.966 1.00 85.50 782 LYS A CA 1
ATOM 5933 C C . LYS A 1 782 ? 16.672 -16.550 -14.949 1.00 85.50 782 LYS A C 1
ATOM 5935 O O . LYS A 1 782 ? 15.592 -16.486 -14.370 1.00 85.50 782 LYS A O 1
ATOM 5940 N N . GLN A 1 783 ? 17.507 -17.576 -14.787 1.00 84.31 783 GLN A N 1
ATOM 5941 C CA . GLN A 1 783 ? 17.259 -18.670 -13.845 1.00 84.31 783 GLN A CA 1
ATOM 5942 C C . GLN A 1 783 ? 17.492 -18.236 -12.394 1.00 84.31 783 GLN A C 1
ATOM 5944 O O . GLN A 1 783 ? 16.705 -18.618 -11.533 1.00 84.31 783 GLN A O 1
ATOM 5949 N N . THR A 1 784 ? 18.504 -17.403 -12.134 1.00 82.56 784 THR A N 1
ATOM 5950 C CA . THR A 1 784 ? 18.714 -16.747 -10.838 1.00 82.56 784 THR A CA 1
ATOM 5951 C C . THR A 1 784 ? 17.545 -15.821 -10.502 1.00 82.56 784 THR A C 1
ATOM 5953 O O . THR A 1 784 ? 16.934 -16.008 -9.458 1.00 82.56 784 THR A O 1
ATOM 5956 N N . ASP A 1 785 ? 17.155 -14.914 -11.406 1.00 81.50 785 ASP A N 1
ATOM 5957 C CA . ASP A 1 785 ? 16.041 -13.972 -11.210 1.00 81.50 785 ASP A CA 1
ATOM 5958 C C . ASP A 1 785 ? 14.727 -14.716 -10.885 1.00 81.50 785 ASP A C 1
ATOM 5960 O O . ASP A 1 785 ? 13.993 -14.363 -9.958 1.00 81.50 785 ASP A O 1
ATOM 5964 N N . ALA A 1 786 ? 14.437 -15.799 -11.618 1.00 83.69 786 ALA A N 1
ATOM 5965 C CA . ALA A 1 786 ? 13.269 -16.642 -11.372 1.00 83.69 786 ALA A CA 1
ATOM 5966 C C . ALA A 1 786 ? 13.347 -17.384 -10.025 1.00 83.69 786 ALA A C 1
ATOM 5968 O O . ALA A 1 786 ? 12.334 -17.524 -9.339 1.00 83.69 786 ALA A O 1
ATOM 5969 N N . LEU A 1 787 ? 14.535 -17.851 -9.628 1.00 90.00 787 LEU A N 1
ATOM 5970 C CA . LEU A 1 787 ? 14.743 -18.539 -8.355 1.00 90.00 787 LEU A CA 1
ATOM 5971 C C . LEU A 1 787 ? 14.663 -17.577 -7.161 1.00 90.00 787 LEU A C 1
ATOM 5973 O O . LEU A 1 787 ? 14.095 -17.946 -6.133 1.00 90.00 787 LEU A O 1
ATOM 5977 N N . GLU A 1 788 ? 15.145 -16.341 -7.299 1.00 84.31 788 GLU A N 1
ATOM 5978 C CA . GLU A 1 788 ? 14.949 -15.268 -6.318 1.00 84.31 788 GLU A CA 1
ATOM 5979 C C . GLU A 1 788 ? 13.458 -14.927 -6.171 1.00 84.31 788 GLU A C 1
ATOM 5981 O O . GLU A 1 788 ? 12.954 -14.872 -5.047 1.00 84.31 788 GLU A O 1
ATOM 5986 N N . SER A 1 789 ? 12.719 -14.813 -7.283 1.00 82.94 789 SER A N 1
ATOM 5987 C CA . SER A 1 789 ? 11.265 -14.588 -7.269 1.00 82.94 789 SER A CA 1
ATOM 5988 C C . SER A 1 789 ? 10.501 -15.711 -6.555 1.00 82.94 789 SER A C 1
ATOM 5990 O O . SER A 1 789 ? 9.693 -15.438 -5.667 1.00 82.94 789 SER A O 1
ATOM 5992 N N . VAL A 1 790 ? 10.765 -16.981 -6.889 1.00 86.31 790 VAL A N 1
ATOM 5993 C CA . VAL A 1 790 ? 10.093 -18.128 -6.243 1.00 86.31 790 VAL A CA 1
ATOM 5994 C C . VAL A 1 790 ? 10.491 -18.253 -4.768 1.00 86.31 790 VAL A C 1
ATOM 5996 O O . VAL A 1 790 ? 9.652 -18.592 -3.934 1.00 86.31 790 VAL A O 1
ATOM 5999 N N . SER A 1 791 ? 11.735 -17.924 -4.410 1.00 84.19 791 SER A N 1
ATOM 6000 C CA . SER A 1 791 ? 12.171 -17.903 -3.006 1.00 84.19 791 SER A CA 1
ATOM 6001 C C . SER A 1 791 ? 11.456 -16.802 -2.208 1.00 84.19 791 SER A C 1
ATOM 6003 O O . SER A 1 791 ? 11.016 -17.048 -1.088 1.00 84.19 791 SER A O 1
ATOM 6005 N N . ALA A 1 792 ? 11.234 -15.625 -2.804 1.00 83.88 792 ALA A N 1
ATOM 6006 C CA . ALA A 1 792 ? 10.458 -14.551 -2.184 1.00 83.88 792 ALA A CA 1
ATOM 6007 C C . ALA A 1 792 ? 8.960 -14.897 -2.025 1.00 83.88 792 ALA A C 1
ATOM 6009 O O . ALA A 1 792 ? 8.357 -14.516 -1.017 1.00 83.88 792 ALA A O 1
ATOM 6010 N N . GLU A 1 793 ? 8.365 -15.634 -2.975 1.00 85.31 793 GLU A N 1
ATOM 6011 C CA . GLU A 1 793 ? 7.013 -16.203 -2.828 1.00 85.31 793 GLU A CA 1
ATOM 6012 C C . GLU A 1 793 ? 6.951 -17.219 -1.673 1.00 85.31 793 GLU A C 1
ATOM 6014 O O . GLU A 1 793 ? 6.006 -17.197 -0.882 1.00 85.31 793 GLU A O 1
ATOM 6019 N N . LEU A 1 794 ? 7.966 -18.080 -1.533 1.00 89.38 794 LEU A N 1
ATOM 6020 C CA . LEU A 1 794 ? 8.052 -19.061 -0.446 1.00 89.38 794 LEU A CA 1
ATOM 6021 C C . LEU A 1 794 ? 8.162 -18.403 0.935 1.00 89.38 794 LEU A C 1
ATOM 6023 O O . LEU A 1 794 ? 7.414 -18.783 1.836 1.00 89.38 794 LEU A O 1
ATOM 6027 N N . ASP A 1 795 ? 9.008 -17.382 1.092 1.00 85.44 795 ASP A N 1
ATOM 6028 C CA . ASP A 1 795 ? 9.121 -16.610 2.340 1.00 85.44 795 ASP A CA 1
ATOM 6029 C C . ASP A 1 795 ? 7.787 -15.942 2.725 1.00 85.44 795 ASP A C 1
ATOM 6031 O O . ASP A 1 795 ? 7.394 -15.917 3.898 1.00 85.44 795 ASP A O 1
ATOM 6035 N N . GLN A 1 796 ? 7.054 -15.420 1.735 1.00 83.19 796 GLN A N 1
ATOM 6036 C CA . GLN A 1 796 ? 5.740 -14.810 1.941 1.00 83.19 796 GLN A CA 1
ATOM 6037 C C . GLN A 1 796 ? 4.685 -15.850 2.349 1.00 83.19 796 GLN A C 1
ATOM 6039 O O . GLN A 1 796 ? 3.945 -15.624 3.310 1.00 83.19 796 GLN A O 1
ATOM 6044 N N . LEU A 1 797 ? 4.641 -17.008 1.680 1.00 83.81 797 LEU A N 1
ATOM 6045 C CA . LEU A 1 797 ? 3.756 -18.119 2.047 1.00 83.81 797 LEU A CA 1
ATOM 6046 C C . LEU A 1 797 ? 4.084 -18.667 3.443 1.00 83.81 797 LEU A C 1
ATOM 6048 O O . LEU A 1 797 ? 3.171 -18.950 4.216 1.00 83.81 797 LEU A O 1
ATOM 6052 N N . GLN A 1 798 ? 5.364 -18.757 3.808 1.00 88.25 798 GLN A N 1
ATOM 6053 C CA . GLN A 1 798 ? 5.797 -19.210 5.132 1.00 88.25 798 GLN A CA 1
ATOM 6054 C C . GLN A 1 798 ? 5.404 -18.226 6.237 1.00 88.25 798 GLN A C 1
ATOM 6056 O O . GLN A 1 798 ? 4.927 -18.646 7.292 1.00 88.25 798 GLN A O 1
ATOM 6061 N N . THR A 1 799 ? 5.523 -16.924 5.976 1.00 87.56 799 THR A N 1
ATOM 6062 C CA . THR A 1 799 ? 5.058 -15.875 6.896 1.00 87.56 799 THR A CA 1
ATOM 6063 C C . THR A 1 799 ? 3.533 -15.919 7.066 1.00 87.56 799 THR A C 1
ATOM 6065 O O . THR A 1 799 ? 3.031 -15.828 8.185 1.00 87.56 799 THR A O 1
ATOM 6068 N N . SER A 1 800 ? 2.788 -16.128 5.974 1.00 82.19 800 SER A N 1
ATOM 6069 C CA . SER A 1 800 ? 1.326 -16.266 6.004 1.00 82.19 800 SER A CA 1
ATOM 6070 C C . SER A 1 800 ? 0.872 -17.507 6.786 1.00 82.19 800 SER A C 1
ATOM 6072 O O . SER A 1 800 ? -0.006 -17.403 7.640 1.00 82.19 800 SER A O 1
ATOM 6074 N N . LEU A 1 801 ? 1.507 -18.666 6.572 1.00 90.31 801 LEU A N 1
ATOM 6075 C CA . LEU A 1 801 ? 1.213 -19.890 7.328 1.00 90.31 801 LEU A CA 1
ATOM 6076 C C . LEU A 1 801 ? 1.514 -19.745 8.825 1.00 90.31 801 LEU A C 1
ATOM 6078 O O . LEU A 1 801 ? 0.750 -20.257 9.645 1.00 90.31 801 LEU A O 1
ATOM 6082 N N . ALA A 1 802 ? 2.591 -19.042 9.191 1.00 90.44 802 ALA A N 1
ATOM 6083 C CA . ALA A 1 802 ? 2.899 -18.744 10.587 1.00 90.44 802 ALA A CA 1
ATOM 6084 C C . ALA A 1 802 ? 1.792 -17.890 11.231 1.00 90.44 802 ALA A C 1
ATOM 6086 O O . ALA A 1 802 ? 1.275 -18.273 12.279 1.00 90.44 802 ALA A O 1
ATOM 6087 N N . LYS A 1 803 ? 1.359 -16.811 10.559 1.00 89.75 803 LYS A N 1
ATOM 6088 C CA . LYS A 1 803 ? 0.268 -15.934 11.022 1.00 89.75 803 LYS A CA 1
ATOM 6089 C C . LYS A 1 803 ? -1.054 -16.688 11.195 1.00 89.75 803 LYS A C 1
ATOM 6091 O O . LYS A 1 803 ? -1.660 -16.601 12.253 1.00 89.75 803 LYS A O 1
ATOM 6096 N N . ILE A 1 804 ? -1.466 -17.484 10.205 1.00 85.50 804 ILE A N 1
ATOM 6097 C CA . ILE A 1 804 ? -2.707 -18.276 10.292 1.00 85.50 804 ILE A CA 1
ATOM 6098 C C . ILE A 1 804 ? -2.619 -19.316 11.423 1.00 85.50 804 ILE A C 1
ATOM 6100 O O . ILE A 1 804 ? -3.598 -19.562 12.120 1.00 85.50 804 ILE A O 1
ATOM 6104 N N . THR A 1 805 ? -1.444 -19.912 11.653 1.00 88.81 805 THR A N 1
ATOM 6105 C CA . THR A 1 805 ? -1.244 -20.862 12.762 1.00 88.81 805 THR A CA 1
ATOM 6106 C C . THR A 1 805 ? -1.337 -20.176 14.131 1.00 88.81 805 THR A C 1
ATOM 6108 O O . THR A 1 805 ? -1.894 -20.757 15.061 1.00 88.81 805 THR A O 1
ATOM 6111 N N . GLU A 1 806 ? -0.835 -18.944 14.256 1.00 91.81 806 GLU A N 1
ATOM 6112 C CA . GLU A 1 806 ? -0.986 -18.112 15.457 1.00 91.81 806 GLU A CA 1
ATOM 6113 C C . GLU A 1 806 ? -2.454 -17.714 15.685 1.00 91.81 806 GLU A C 1
ATOM 6115 O O . GLU A 1 806 ? -2.964 -17.901 16.785 1.00 91.81 806 GLU A O 1
ATOM 6120 N N . GLU A 1 807 ? -3.172 -17.292 14.639 1.00 89.25 807 GLU A N 1
ATOM 6121 C CA . GLU A 1 807 ? -4.611 -16.985 14.695 1.00 89.25 807 GLU A CA 1
ATOM 6122 C C . GLU A 1 807 ? -5.442 -18.193 15.157 1.00 89.25 807 GLU A C 1
ATOM 6124 O O . GLU A 1 807 ? -6.254 -18.067 16.073 1.00 89.25 807 GLU A O 1
ATOM 6129 N N . ILE A 1 808 ? -5.197 -19.387 14.601 1.00 90.94 808 ILE A N 1
ATOM 6130 C CA . ILE A 1 808 ? -5.855 -20.633 15.035 1.00 90.94 808 ILE A CA 1
ATOM 6131 C C . ILE A 1 808 ? -5.554 -20.925 16.510 1.00 90.94 808 ILE A C 1
ATOM 6133 O O . ILE A 1 808 ? -6.464 -21.270 17.268 1.00 90.94 808 ILE A O 1
ATOM 6137 N N . ALA A 1 809 ? -4.298 -20.769 16.943 1.00 91.38 809 ALA A N 1
ATOM 6138 C CA . ALA A 1 809 ? -3.919 -20.976 18.338 1.00 91.38 809 ALA A CA 1
ATOM 6139 C C . ALA A 1 809 ? -4.659 -19.999 19.271 1.00 91.38 809 ALA A C 1
ATOM 6141 O O . ALA A 1 809 ? -5.240 -20.438 20.267 1.00 91.38 809 ALA A O 1
ATOM 6142 N N . THR A 1 810 ? -4.724 -18.713 18.920 1.00 88.88 810 THR A N 1
ATOM 6143 C CA . THR A 1 810 ? -5.441 -17.679 19.681 1.00 88.88 810 THR A CA 1
ATOM 6144 C C . THR A 1 810 ? -6.945 -17.951 19.753 1.00 88.88 810 THR A C 1
ATOM 6146 O O . THR A 1 810 ? -7.506 -17.962 20.849 1.00 88.88 810 THR A O 1
ATOM 6149 N N . THR A 1 811 ? -7.601 -18.249 18.628 1.00 84.62 811 THR A N 1
ATOM 6150 C CA . THR A 1 811 ? -9.036 -18.584 18.598 1.00 84.62 811 THR A CA 1
ATOM 6151 C C . THR A 1 811 ? -9.330 -19.861 19.391 1.00 84.62 811 THR A C 1
ATOM 6153 O O . THR A 1 811 ? -10.310 -19.918 20.135 1.00 84.62 811 THR A O 1
ATOM 6156 N N . SER A 1 812 ? -8.449 -20.868 19.330 1.00 88.62 812 SER A N 1
ATOM 6157 C CA . SER A 1 812 ? -8.586 -22.084 20.142 1.00 88.62 812 SER A CA 1
ATOM 6158 C C . SER A 1 812 ? -8.473 -21.805 21.647 1.00 88.62 812 SER A C 1
ATOM 6160 O O . SER A 1 812 ? -9.250 -22.359 22.427 1.00 88.62 812 SER A O 1
ATOM 6162 N N . ALA A 1 813 ? -7.582 -20.894 22.058 1.00 92.00 813 ALA A N 1
ATOM 6163 C CA . ALA A 1 813 ? -7.452 -20.472 23.450 1.00 92.00 813 ALA A CA 1
ATOM 6164 C C . ALA A 1 813 ? -8.728 -19.762 23.936 1.00 92.00 813 ALA A C 1
ATOM 6166 O O . ALA A 1 813 ? -9.278 -20.163 24.963 1.00 92.00 813 ALA A O 1
ATOM 6167 N N . GLN A 1 814 ? -9.267 -18.816 23.155 1.00 88.62 814 GLN A N 1
ATOM 6168 C CA . GLN A 1 814 ? -10.538 -18.137 23.458 1.00 88.62 814 GLN A CA 1
ATOM 6169 C C . GLN A 1 814 ? -11.703 -19.129 23.624 1.00 88.62 814 GLN A C 1
ATOM 6171 O O . GLN A 1 814 ? -12.476 -19.025 24.574 1.00 88.62 814 GLN A O 1
ATOM 6176 N N . ILE A 1 815 ? -11.802 -20.147 22.759 1.00 89.44 815 ILE A N 1
ATOM 6177 C CA . ILE A 1 815 ? -12.818 -21.211 22.878 1.00 89.44 815 ILE A CA 1
ATOM 6178 C C . ILE A 1 815 ? -12.683 -21.971 24.211 1.00 89.44 815 ILE A C 1
ATOM 6180 O O . ILE A 1 815 ? -13.700 -22.310 24.826 1.00 89.44 815 ILE A O 1
ATOM 6184 N N . THR A 1 816 ? -11.455 -22.251 24.667 1.00 90.88 816 THR A N 1
ATOM 6185 C CA . THR A 1 816 ? -11.218 -22.936 25.953 1.00 90.88 816 THR A CA 1
ATOM 6186 C C . THR A 1 816 ? -11.472 -22.046 27.169 1.00 90.88 816 THR A C 1
ATOM 6188 O O . THR A 1 816 ? -12.024 -22.525 28.162 1.00 90.88 816 THR A O 1
ATOM 6191 N N . GLU A 1 817 ? -11.141 -20.759 27.087 1.00 88.56 817 GLU A N 1
ATOM 6192 C CA . GLU A 1 817 ? -11.409 -19.764 28.128 1.00 88.56 817 GLU A CA 1
ATOM 6193 C C . GLU A 1 817 ? -12.918 -19.577 28.321 1.00 88.56 817 GLU A C 1
ATOM 6195 O O . GLU A 1 817 ? -13.431 -19.783 29.423 1.00 88.56 817 GLU A O 1
ATOM 6200 N N . LEU A 1 818 ? -13.657 -19.342 27.232 1.00 84.69 818 LEU A N 1
ATOM 6201 C CA . LEU A 1 818 ? -15.115 -19.224 27.247 1.00 84.69 818 LEU A CA 1
ATOM 6202 C C . LEU A 1 818 ? -15.786 -20.502 27.775 1.00 84.69 818 LEU A C 1
ATOM 6204 O O . LEU A 1 818 ? -16.679 -20.441 28.620 1.00 84.69 818 LEU A O 1
ATOM 6208 N N . SER A 1 819 ? -15.304 -21.682 27.363 1.00 86.94 819 SER A N 1
ATOM 6209 C CA . SER A 1 819 ? -15.791 -22.961 27.900 1.00 86.94 819 SER A CA 1
ATOM 6210 C C . SER A 1 819 ? -15.536 -23.119 29.405 1.00 86.94 819 SER A C 1
ATOM 6212 O O . SER A 1 819 ? -16.304 -23.807 30.082 1.00 86.94 819 SER A O 1
ATOM 6214 N N . THR A 1 820 ? -14.465 -22.517 29.926 1.00 87.12 820 THR A N 1
ATOM 6215 C CA . THR A 1 820 ? -14.133 -22.533 31.356 1.00 87.12 820 THR A CA 1
ATOM 6216 C C . THR A 1 820 ? -15.052 -21.579 32.115 1.00 87.12 820 THR A C 1
ATOM 6218 O O . THR A 1 820 ? -15.707 -22.007 33.065 1.00 87.12 820 THR A O 1
ATOM 6221 N N . ALA A 1 821 ? -15.221 -20.346 31.625 1.00 83.81 821 ALA A N 1
ATOM 6222 C CA . ALA A 1 821 ? -16.141 -19.356 32.186 1.00 83.81 821 ALA A CA 1
ATOM 6223 C C . ALA A 1 821 ? -17.591 -19.877 32.261 1.00 83.81 821 ALA A C 1
ATOM 6225 O O . ALA A 1 821 ? -18.230 -19.788 33.310 1.00 83.81 821 ALA A O 1
ATOM 6226 N N . MET A 1 822 ? -18.093 -20.522 31.200 1.00 86.38 822 MET A N 1
ATOM 6227 C CA . MET A 1 822 ? -19.416 -21.168 31.195 1.00 86.38 822 MET A CA 1
ATOM 6228 C C . MET A 1 822 ? -19.546 -22.271 32.262 1.00 86.38 822 MET A C 1
ATOM 6230 O O . MET A 1 822 ? -20.598 -22.416 32.895 1.00 86.38 822 MET A O 1
ATOM 6234 N N . SER A 1 823 ? -18.487 -23.056 32.488 1.00 86.75 823 SER A N 1
ATOM 6235 C CA . SER A 1 823 ? -18.460 -24.110 33.511 1.00 86.75 823 SER A CA 1
ATOM 6236 C C . SER A 1 823 ? -18.453 -23.528 34.930 1.00 86.75 823 SER A C 1
ATOM 6238 O O . SER A 1 823 ? -19.203 -23.986 35.797 1.00 86.75 823 SER A O 1
ATOM 6240 N N . GLU A 1 824 ? -17.650 -22.491 35.174 1.00 86.56 824 GLU A N 1
ATOM 6241 C CA . GLU A 1 824 ? -17.584 -21.801 36.466 1.00 86.56 824 GLU A CA 1
ATOM 6242 C C . GLU A 1 824 ? -18.898 -21.086 36.797 1.00 86.56 824 GLU A C 1
ATOM 6244 O O . GLU A 1 824 ? -19.441 -21.288 37.888 1.00 86.56 824 GLU A O 1
ATOM 6249 N N . ALA A 1 825 ? -19.473 -20.356 35.836 1.00 78.06 825 ALA A N 1
ATOM 6250 C CA . ALA A 1 825 ? -20.788 -19.732 35.958 1.00 78.06 825 ALA A CA 1
ATOM 6251 C C . ALA A 1 825 ? -21.877 -20.772 36.275 1.00 78.06 825 ALA A C 1
ATOM 6253 O O . ALA A 1 825 ? -22.670 -20.578 37.198 1.00 78.06 825 ALA A O 1
ATOM 6254 N N . THR A 1 826 ? -21.869 -21.926 35.594 1.00 85.25 826 THR A N 1
ATOM 6255 C CA . THR A 1 826 ? -22.788 -23.041 35.893 1.00 85.25 826 THR A CA 1
ATOM 6256 C C . THR A 1 826 ? -22.618 -23.543 37.333 1.00 85.25 826 THR A C 1
ATOM 6258 O O . THR A 1 826 ? -23.605 -23.758 38.041 1.00 85.25 826 THR A O 1
ATOM 6261 N N . GLY A 1 827 ? -21.376 -23.702 37.800 1.00 81.81 827 GLY A N 1
ATOM 6262 C CA . GLY A 1 827 ? -21.070 -24.144 39.162 1.00 81.81 827 GLY A CA 1
ATOM 6263 C C . GLY A 1 827 ? -21.458 -23.130 40.246 1.00 81.81 827 GLY A C 1
ATOM 6264 O O . GLY A 1 827 ? -21.896 -23.526 41.329 1.00 81.81 827 GLY A O 1
ATOM 6265 N N . LEU A 1 828 ? -21.328 -21.829 39.973 1.00 78.88 828 LEU A N 1
ATOM 6266 C CA . LEU A 1 828 ? -21.791 -20.755 40.856 1.00 78.88 828 LEU A CA 1
ATOM 6267 C C . LEU A 1 828 ? -23.322 -20.700 40.904 1.00 78.88 828 LEU A C 1
ATOM 6269 O O . LEU A 1 828 ? -23.895 -20.741 41.996 1.00 78.88 828 LEU A O 1
ATOM 6273 N N . ARG A 1 829 ? -23.985 -20.729 39.743 1.00 84.94 829 ARG A N 1
ATOM 6274 C CA . ARG A 1 829 ? -25.448 -20.689 39.631 1.00 84.94 829 ARG A CA 1
ATOM 6275 C C . ARG A 1 829 ? -26.118 -21.871 40.334 1.00 84.94 829 ARG A C 1
ATOM 6277 O O . ARG A 1 829 ? -27.123 -21.691 41.014 1.00 84.94 829 ARG A O 1
ATOM 6284 N N . GLN A 1 830 ? -25.541 -23.075 40.266 1.00 83.31 830 GLN A N 1
ATOM 6285 C CA . GLN A 1 830 ? -26.039 -24.230 41.031 1.00 83.31 830 GLN A CA 1
ATOM 6286 C C . GLN A 1 830 ? -25.968 -24.019 42.555 1.00 83.31 830 GLN A C 1
ATOM 6288 O O . GLN A 1 830 ? -26.888 -24.422 43.269 1.00 83.31 830 GLN A O 1
ATOM 6293 N N . LYS A 1 831 ? -24.905 -23.378 43.065 1.00 82.06 831 LYS A N 1
ATOM 6294 C CA . LYS A 1 831 ? -24.749 -23.072 44.500 1.00 82.06 831 LYS A CA 1
ATOM 6295 C C . LYS A 1 831 ? -25.730 -21.993 44.958 1.00 82.06 831 LYS A C 1
ATOM 6297 O O . LYS A 1 831 ? -26.319 -22.130 46.027 1.00 82.06 831 LYS A O 1
ATOM 6302 N N . GLU A 1 832 ? -25.909 -20.944 44.161 1.00 80.00 832 GLU A N 1
ATOM 6303 C CA . GLU A 1 832 ? -26.877 -19.870 44.409 1.00 80.00 832 GLU A CA 1
ATOM 6304 C C . GLU A 1 832 ? -28.312 -20.423 44.430 1.00 80.00 832 GLU A C 1
ATOM 6306 O O . GLU A 1 832 ? -29.002 -20.315 45.440 1.00 80.00 832 GLU A O 1
ATOM 6311 N N . LYS A 1 833 ? -28.709 -21.157 43.385 1.00 86.25 833 LYS A N 1
ATOM 6312 C CA . LYS A 1 833 ? -30.013 -21.826 43.272 1.00 86.25 833 LYS A CA 1
ATOM 6313 C C . LYS A 1 833 ? -30.306 -22.777 44.435 1.00 86.25 833 LYS A C 1
ATOM 6315 O O . LYS A 1 833 ? -31.444 -22.873 44.894 1.00 86.25 833 LYS A O 1
ATOM 6320 N N . ALA A 1 834 ? -29.287 -23.475 44.942 1.00 83.00 834 ALA A N 1
ATOM 6321 C CA . ALA A 1 834 ? -29.415 -24.314 46.131 1.00 83.00 834 ALA A CA 1
ATOM 6322 C C . ALA A 1 834 ? -29.663 -23.495 47.412 1.00 83.00 834 ALA A C 1
ATOM 6324 O O . ALA A 1 834 ? -30.482 -23.913 48.231 1.00 83.00 834 ALA A O 1
ATOM 6325 N N . LYS A 1 835 ? -29.010 -22.332 47.571 1.00 78.75 835 LYS A N 1
ATOM 6326 C CA . LYS A 1 835 ? -29.253 -21.401 48.687 1.00 78.75 835 LYS A CA 1
ATOM 6327 C C . LYS A 1 835 ? -30.645 -20.777 48.605 1.00 78.75 835 LYS A C 1
ATOM 6329 O O . LYS A 1 835 ? -31.404 -20.924 49.553 1.00 78.75 835 LYS A O 1
ATOM 6334 N N . ASN A 1 836 ? -31.015 -20.181 47.471 1.00 78.00 836 ASN A N 1
ATOM 6335 C CA . ASN A 1 836 ? -32.317 -19.528 47.281 1.00 78.00 836 ASN A CA 1
ATOM 6336 C C . ASN A 1 836 ? -33.474 -20.512 47.539 1.00 78.00 836 ASN A C 1
ATOM 6338 O O . ASN A 1 836 ? -34.437 -20.196 48.237 1.00 78.00 836 ASN A O 1
ATOM 6342 N N . LYS A 1 837 ? -33.334 -21.764 47.080 1.00 84.56 837 LYS A N 1
ATOM 6343 C CA . LYS A 1 837 ? -34.288 -22.849 47.358 1.00 84.56 837 LYS A CA 1
ATOM 6344 C C . LYS A 1 837 ? -34.341 -23.281 48.831 1.00 84.56 837 LYS A C 1
ATOM 6346 O O . LYS A 1 837 ? -35.380 -23.782 49.259 1.00 84.56 837 LYS A O 1
ATOM 6351 N N . ALA A 1 838 ? -33.252 -23.144 49.588 1.00 79.88 838 ALA A N 1
ATOM 6352 C CA . ALA A 1 838 ? -33.264 -23.356 51.034 1.00 79.88 838 ALA A CA 1
ATOM 6353 C C . ALA A 1 838 ? -33.985 -22.195 51.735 1.00 79.88 838 ALA A C 1
ATOM 6355 O O . ALA A 1 838 ? -34.952 -22.448 52.444 1.00 79.88 838 ALA A O 1
ATOM 6356 N N . THR A 1 839 ? -33.629 -20.943 51.421 1.00 72.88 839 THR A N 1
ATOM 6357 C CA . THR A 1 839 ? -34.277 -19.734 51.961 1.00 72.88 839 THR A CA 1
ATOM 6358 C C . THR A 1 839 ? -35.794 -19.741 51.757 1.00 72.88 839 THR A C 1
ATOM 6360 O O . THR A 1 839 ? -36.533 -19.503 52.706 1.00 72.88 839 THR A O 1
ATOM 6363 N N . ILE A 1 840 ? -36.275 -20.089 50.555 1.00 80.62 840 ILE A N 1
ATOM 6364 C CA . ILE A 1 840 ? -37.717 -20.202 50.261 1.00 80.62 840 ILE A CA 1
ATOM 6365 C C . ILE A 1 840 ? -38.389 -21.262 51.149 1.00 80.62 840 ILE A C 1
ATOM 6367 O O . ILE A 1 840 ? -39.461 -21.019 51.695 1.00 80.62 840 ILE A O 1
ATOM 6371 N N . LYS A 1 841 ? -37.761 -22.429 51.342 1.00 81.06 841 LYS A N 1
ATOM 6372 C CA . LYS A 1 841 ? -38.302 -23.474 52.227 1.00 81.06 841 LYS A CA 1
ATOM 6373 C C . LYS A 1 841 ? -38.322 -23.048 53.690 1.00 81.06 841 LYS A C 1
ATOM 6375 O O . LYS A 1 841 ? -39.292 -23.338 54.384 1.00 81.06 841 LYS A O 1
ATOM 6380 N N . ASP A 1 842 ? -37.265 -22.393 54.152 1.00 75.06 842 ASP A N 1
ATOM 6381 C CA . ASP A 1 842 ? -37.157 -21.940 55.536 1.00 75.06 842 ASP A CA 1
ATOM 6382 C C . ASP A 1 842 ? -38.187 -20.831 55.816 1.00 75.06 842 ASP A C 1
ATOM 6384 O O . ASP A 1 842 ? -38.849 -20.867 56.854 1.00 75.06 842 ASP A O 1
ATOM 6388 N N . ALA A 1 843 ? -38.425 -19.929 54.853 1.00 75.00 843 ALA A N 1
ATOM 6389 C CA . ALA A 1 843 ? -39.505 -18.943 54.899 1.00 75.00 843 ALA A CA 1
ATOM 6390 C C . ALA A 1 843 ? -40.895 -19.606 54.946 1.00 75.00 843 ALA A C 1
ATOM 6392 O O . ALA A 1 843 ? -41.686 -19.280 55.828 1.00 75.00 843 ALA A O 1
ATOM 6393 N N . GLN A 1 844 ? -41.174 -20.591 54.083 1.00 79.44 844 GLN A N 1
ATOM 6394 C CA . GLN A 1 844 ? -42.436 -21.349 54.106 1.00 79.44 844 GLN A CA 1
ATOM 6395 C C . GLN A 1 844 ? -42.661 -22.056 55.452 1.00 79.44 844 GLN A C 1
ATOM 6397 O O . GLN A 1 844 ? -43.740 -21.960 56.030 1.00 79.44 844 GLN A O 1
ATOM 6402 N N . VAL A 1 845 ? -41.641 -22.729 56.002 1.00 78.69 845 VAL A N 1
ATOM 6403 C CA . VAL A 1 845 ? -41.723 -23.391 57.320 1.00 78.69 845 VAL A CA 1
ATOM 6404 C C . VAL A 1 845 ? -41.924 -22.374 58.450 1.00 78.69 845 VAL A C 1
ATOM 6406 O O . VAL A 1 845 ? -42.638 -22.666 59.417 1.00 78.69 845 VAL A O 1
ATOM 6409 N N . ALA A 1 846 ? -41.343 -21.176 58.335 1.00 72.81 846 ALA A N 1
ATOM 6410 C CA . ALA A 1 846 ? -41.561 -20.083 59.274 1.00 72.81 846 ALA A CA 1
ATOM 6411 C C . ALA A 1 846 ? -43.001 -19.545 59.206 1.00 72.81 846 ALA A C 1
ATOM 6413 O O . ALA A 1 846 ? -43.645 -19.471 60.254 1.00 72.81 846 ALA A O 1
ATOM 6414 N N . GLN A 1 847 ? -43.548 -19.278 58.010 1.00 75.44 847 GLN A N 1
ATOM 6415 C CA . GLN A 1 847 ? -44.958 -18.896 57.814 1.00 75.44 847 GLN A CA 1
ATOM 6416 C C . GLN A 1 847 ? -45.902 -19.921 58.460 1.00 75.44 847 GLN A C 1
ATOM 6418 O O . GLN A 1 847 ? -46.744 -19.573 59.287 1.00 75.44 847 GLN A O 1
ATOM 6423 N N . ASP A 1 848 ? -45.695 -21.206 58.157 1.00 76.44 848 ASP A N 1
ATOM 6424 C CA . ASP A 1 848 ? -46.469 -22.331 58.688 1.00 76.44 848 ASP A CA 1
ATOM 6425 C C . ASP A 1 848 ? -46.435 -22.394 60.226 1.00 76.44 848 ASP A C 1
ATOM 6427 O O . ASP A 1 848 ? -47.412 -22.776 60.875 1.00 76.44 848 ASP A O 1
ATOM 6431 N N . SER A 1 849 ? -45.292 -22.050 60.822 1.00 74.88 849 SER A N 1
ATOM 6432 C CA . SER A 1 849 ? -45.076 -22.063 62.272 1.00 74.88 849 SER A CA 1
ATOM 6433 C C . SER A 1 849 ? -45.705 -20.847 62.956 1.00 74.88 849 SER A C 1
ATOM 6435 O O . SER A 1 849 ? -46.335 -20.998 64.004 1.00 74.88 849 SER A O 1
ATOM 6437 N N . VAL A 1 850 ? -45.599 -19.664 62.343 1.00 76.00 850 VAL A N 1
ATOM 6438 C CA . VAL A 1 850 ? -46.247 -18.425 62.800 1.00 76.00 850 VAL A CA 1
ATOM 6439 C C . VAL A 1 850 ? -47.769 -18.564 62.731 1.00 76.00 850 VAL A C 1
ATOM 6441 O O . VAL A 1 850 ? -48.440 -18.307 63.729 1.00 76.00 850 VAL A O 1
ATOM 6444 N N . ALA A 1 851 ? -48.319 -19.082 61.629 1.00 77.44 851 ALA A N 1
ATOM 6445 C CA . ALA A 1 851 ? -49.755 -19.323 61.476 1.00 77.44 851 ALA A CA 1
ATOM 6446 C C . ALA A 1 851 ? -50.305 -20.309 62.529 1.00 77.44 851 ALA A C 1
ATOM 6448 O O . ALA A 1 851 ? -51.354 -20.066 63.131 1.00 77.44 851 ALA A O 1
ATOM 6449 N N . LYS A 1 852 ? -49.572 -21.393 62.830 1.00 78.19 852 LYS A N 1
ATOM 6450 C CA . LYS A 1 852 ? -49.929 -22.332 63.915 1.00 78.19 852 LYS A CA 1
ATOM 6451 C C . LYS A 1 852 ? -49.872 -21.663 65.293 1.00 78.19 852 LYS A C 1
ATOM 6453 O O . LYS A 1 852 ? -50.757 -21.899 66.113 1.00 78.19 852 LYS A O 1
ATOM 6458 N N . ALA A 1 853 ? -48.871 -20.819 65.549 1.00 74.06 853 ALA A N 1
ATOM 6459 C CA . ALA A 1 853 ? -48.754 -20.074 66.803 1.00 74.06 853 ALA A CA 1
ATOM 6460 C C . ALA A 1 853 ? -49.891 -19.050 66.981 1.00 74.06 853 ALA A C 1
ATOM 6462 O O . ALA A 1 853 ? -50.471 -18.981 68.066 1.00 74.06 853 ALA A O 1
ATOM 6463 N N . MET A 1 854 ? -50.259 -18.321 65.920 1.00 72.06 854 MET A N 1
ATOM 6464 C CA . MET A 1 854 ? -51.432 -17.438 65.905 1.00 72.06 854 MET A CA 1
ATOM 6465 C C . MET A 1 854 ? -52.704 -18.218 66.243 1.00 72.06 854 MET A C 1
ATOM 6467 O O . MET A 1 854 ? -53.398 -17.848 67.187 1.00 72.06 854 MET A O 1
ATOM 6471 N N . GLY A 1 855 ? -52.951 -19.342 65.560 1.00 74.56 855 GLY A N 1
ATOM 6472 C CA . GLY A 1 855 ? -54.113 -20.196 65.815 1.00 74.56 855 GLY A CA 1
ATOM 6473 C C . GLY A 1 855 ? -54.202 -20.674 67.267 1.00 74.56 855 GLY A C 1
ATOM 6474 O O . GLY A 1 855 ? -55.250 -20.532 67.885 1.00 74.56 855 GLY A O 1
ATOM 6475 N N . ILE A 1 856 ? -53.100 -21.165 67.851 1.00 75.06 856 ILE A N 1
ATOM 6476 C CA . ILE A 1 856 ? -53.055 -21.617 69.257 1.00 75.06 856 ILE A CA 1
ATOM 6477 C C . ILE A 1 856 ? -53.335 -20.469 70.238 1.00 75.06 856 ILE A C 1
ATOM 6479 O O . ILE A 1 856 ? -54.056 -20.662 71.218 1.00 75.06 856 ILE A O 1
ATOM 6483 N N . LEU A 1 857 ? -52.772 -19.280 69.995 1.00 67.50 857 LEU A N 1
ATOM 6484 C CA . LEU A 1 857 ? -53.010 -18.107 70.838 1.00 67.50 857 LEU A CA 1
ATOM 6485 C C . LEU A 1 857 ? -54.472 -17.655 70.757 1.00 67.50 857 LEU A C 1
ATOM 6487 O O . LEU A 1 857 ? -55.082 -17.382 71.788 1.00 67.50 857 LEU A O 1
ATOM 6491 N N . GLN A 1 858 ? -55.042 -17.619 69.556 1.00 72.31 858 GLN A N 1
ATOM 6492 C CA . GLN A 1 858 ? -56.428 -17.225 69.314 1.00 72.31 858 GLN A CA 1
ATOM 6493 C C . GLN A 1 858 ? -57.401 -18.195 70.008 1.00 72.31 858 GLN A C 1
ATOM 6495 O O . GLN A 1 858 ? -58.208 -17.762 70.830 1.00 72.31 858 GLN A O 1
ATOM 6500 N N . ASP A 1 859 ? -57.198 -19.507 69.839 1.00 71.88 859 ASP A N 1
ATOM 6501 C CA . ASP A 1 859 ? -57.934 -20.570 70.540 1.00 71.88 859 ASP A CA 1
ATOM 6502 C C . ASP A 1 859 ? -57.844 -20.457 72.074 1.00 71.88 859 ASP A C 1
ATOM 6504 O O . ASP A 1 859 ? -58.828 -20.679 72.784 1.00 71.88 859 ASP A O 1
ATOM 6508 N N . PHE A 1 860 ? -56.659 -20.135 72.607 1.00 68.19 860 PHE A N 1
ATOM 6509 C CA . PHE A 1 860 ? -56.442 -19.949 74.043 1.00 68.19 860 PHE A CA 1
ATOM 6510 C C . PHE A 1 860 ? -57.207 -18.733 74.572 1.00 68.19 860 PHE A C 1
ATOM 6512 O O . PHE A 1 860 ? -57.853 -18.821 75.619 1.00 68.19 860 PHE A O 1
ATOM 6519 N N . TYR A 1 861 ? -57.166 -17.610 73.857 1.00 63.03 861 TYR A N 1
ATOM 6520 C CA . TYR A 1 861 ? -57.859 -16.394 74.265 1.00 63.03 861 TYR A CA 1
ATOM 6521 C C . TYR A 1 861 ? -59.383 -16.512 74.153 1.00 63.03 861 TYR A C 1
ATOM 6523 O O . TYR A 1 861 ? -60.075 -16.104 75.088 1.00 63.03 861 TYR A O 1
ATOM 6531 N N . ASP A 1 862 ? -59.897 -17.151 73.101 1.00 66.06 862 ASP A N 1
ATOM 6532 C CA . ASP A 1 862 ? -61.336 -17.384 72.923 1.00 66.06 862 ASP A CA 1
ATOM 6533 C C . ASP A 1 862 ? -61.904 -18.338 73.991 1.00 66.06 862 ASP A C 1
ATOM 6535 O O . ASP A 1 862 ? -63.052 -18.197 74.417 1.00 66.06 862 ASP A O 1
ATOM 6539 N N . LYS A 1 863 ? -61.087 -19.272 74.502 1.00 60.66 863 LYS A N 1
ATOM 6540 C CA . LYS A 1 863 ? -61.470 -20.196 75.589 1.00 60.66 863 LYS A CA 1
ATOM 6541 C C . LYS A 1 863 ? -61.292 -19.622 77.003 1.00 60.66 863 LYS A C 1
ATOM 6543 O O . LYS A 1 863 ? -61.871 -20.169 77.940 1.00 60.66 863 LYS A O 1
ATOM 6548 N N . SER A 1 864 ? -60.513 -18.550 77.192 1.00 49.41 864 SER A N 1
ATOM 6549 C CA . SER A 1 864 ? -60.064 -18.109 78.532 1.00 49.41 864 SER A CA 1
ATOM 6550 C C . SER A 1 864 ? -61.032 -17.211 79.316 1.00 49.41 864 SER A C 1
ATOM 6552 O O . SER A 1 864 ? -60.825 -17.018 80.515 1.00 49.41 864 SER A O 1
ATOM 6554 N N . GLY A 1 865 ? -62.081 -16.673 78.685 1.00 50.84 865 GLY A N 1
ATOM 6555 C CA . GLY A 1 865 ? -63.331 -16.227 79.332 1.00 50.84 865 GLY A CA 1
ATOM 6556 C C . GLY A 1 865 ? -63.285 -15.268 80.542 1.00 50.84 865 GLY A C 1
ATOM 6557 O O . GLY A 1 865 ? -64.302 -15.140 81.224 1.00 50.84 865 GLY A O 1
ATOM 6558 N N . THR A 1 866 ? -62.165 -14.608 80.865 1.00 43.06 866 THR A N 1
ATOM 6559 C CA . THR A 1 866 ? -61.994 -13.882 82.140 1.00 43.06 866 THR A CA 1
ATOM 6560 C C . THR A 1 866 ? -61.827 -12.372 81.978 1.00 43.06 866 THR A C 1
ATOM 6562 O O . THR A 1 866 ? -60.874 -11.854 81.402 1.00 43.06 866 THR A O 1
ATOM 6565 N N . SER A 1 867 ? -62.772 -11.647 82.575 1.00 44.22 867 SER A N 1
ATOM 6566 C CA . SER A 1 867 ? -62.760 -10.194 82.742 1.00 44.22 867 SER A CA 1
ATOM 6567 C C . SER A 1 867 ? -61.627 -9.732 83.674 1.00 44.22 867 SER A C 1
ATOM 6569 O O . SER A 1 867 ? -61.764 -9.824 84.895 1.00 44.22 867 SER A O 1
ATOM 6571 N N . PHE A 1 868 ? -60.567 -9.123 83.127 1.00 37.50 868 PHE A N 1
ATOM 6572 C CA . PHE A 1 868 ? -59.696 -8.213 83.886 1.00 37.50 868 PHE A CA 1
ATOM 6573 C C . PHE A 1 868 ? -59.214 -7.025 83.031 1.00 37.50 868 PHE A C 1
ATOM 6575 O O . PHE A 1 868 ? -58.556 -7.184 82.002 1.00 37.50 868 PHE A O 1
ATOM 6582 N N . LEU A 1 869 ? -59.551 -5.809 83.469 1.00 42.97 869 LEU A N 1
ATOM 6583 C CA . LEU A 1 869 ? -59.586 -4.569 82.673 1.00 42.97 869 LEU A CA 1
ATOM 6584 C C . LEU A 1 869 ? -58.220 -3.907 82.361 1.00 42.97 869 LEU A C 1
ATOM 6586 O O . LEU A 1 869 ? -58.155 -2.693 82.186 1.00 42.97 869 LEU A O 1
ATOM 6590 N N . GLN A 1 870 ? -57.126 -4.672 82.262 1.00 40.19 870 GLN A N 1
ATOM 6591 C CA . GLN A 1 870 ? -55.784 -4.130 81.956 1.00 40.19 870 GLN A CA 1
ATOM 6592 C C . GLN A 1 870 ? -54.952 -4.908 80.912 1.00 40.19 870 GLN A C 1
ATOM 6594 O O . GLN A 1 870 ? -53.929 -4.390 80.474 1.00 40.19 870 GLN A O 1
ATOM 6599 N N . GLY A 1 871 ? -55.372 -6.098 80.454 1.00 43.41 871 GLY A N 1
ATOM 6600 C CA . GLY A 1 871 ? -54.568 -6.932 79.533 1.00 43.41 871 GLY A CA 1
ATOM 6601 C C . GLY A 1 871 ? -54.820 -6.752 78.023 1.00 43.41 871 GLY A C 1
ATOM 6602 O O . GLY A 1 871 ? -53.931 -7.013 77.212 1.00 43.41 871 GLY A O 1
ATOM 6603 N N . ALA A 1 872 ? -56.007 -6.281 77.622 1.00 46.56 872 ALA A N 1
ATOM 6604 C CA . ALA A 1 872 ? -56.487 -6.364 76.231 1.00 46.56 872 ALA A CA 1
ATOM 6605 C C . ALA A 1 872 ? -55.637 -5.599 75.187 1.00 46.56 872 ALA A C 1
ATOM 6607 O O . ALA A 1 872 ? -55.610 -5.970 74.014 1.00 46.56 872 ALA A O 1
ATOM 6608 N N . SER A 1 873 ? -54.913 -4.555 75.608 1.00 50.88 873 SER A N 1
ATOM 6609 C CA . SER A 1 873 ? -53.997 -3.791 74.742 1.00 50.88 873 SER A CA 1
ATOM 6610 C C . SER A 1 873 ? -52.779 -4.618 74.307 1.00 50.88 873 SER A C 1
ATOM 6612 O O . SER A 1 873 ? -52.335 -4.539 73.163 1.00 50.88 873 SER A O 1
ATOM 6614 N N . GLN A 1 874 ? -52.258 -5.463 75.198 1.00 50.06 874 GLN A N 1
ATOM 6615 C CA . GLN A 1 874 ? -51.031 -6.225 74.956 1.00 50.06 874 GLN A CA 1
ATOM 6616 C C . GLN A 1 874 ? -51.294 -7.479 74.107 1.00 50.06 874 GLN A C 1
ATOM 6618 O O . GLN A 1 874 ? -50.462 -7.873 73.296 1.00 50.06 874 GLN A O 1
ATOM 6623 N N . GLN A 1 875 ? -52.499 -8.038 74.226 1.00 54.09 875 GLN A N 1
ATOM 6624 C CA . GLN A 1 875 ? -52.990 -9.179 73.452 1.00 54.09 875 GLN A CA 1
ATOM 6625 C C . GLN A 1 875 ? -53.114 -8.867 71.949 1.00 54.09 875 GLN A C 1
ATOM 6627 O O . GLN A 1 875 ? -52.592 -9.617 71.125 1.00 54.09 875 GLN A O 1
ATOM 6632 N N . LYS A 1 876 ? -53.724 -7.726 71.581 1.00 62.66 876 LYS A N 1
ATOM 6633 C CA . LYS A 1 876 ? -53.774 -7.275 70.175 1.00 62.66 876 LYS A CA 1
ATOM 6634 C C . LYS A 1 876 ? -52.387 -6.976 69.599 1.00 62.66 876 LYS A C 1
ATOM 6636 O O . LYS A 1 876 ? -52.158 -7.266 68.431 1.00 62.66 876 LYS A O 1
ATOM 6641 N N . LYS A 1 877 ? -51.460 -6.440 70.405 1.00 66.31 877 LYS A N 1
ATOM 6642 C CA . LYS A 1 877 ? -50.079 -6.170 69.967 1.00 66.31 877 LYS A CA 1
ATOM 6643 C C . LYS A 1 877 ? -49.314 -7.450 69.608 1.00 66.31 877 LYS A C 1
ATOM 6645 O O . LYS A 1 877 ? -48.583 -7.438 68.629 1.00 66.31 877 LYS A O 1
ATOM 6650 N N . ILE A 1 878 ? -49.492 -8.544 70.356 1.00 65.75 878 ILE A N 1
ATOM 6651 C CA . ILE A 1 878 ? -48.803 -9.818 70.074 1.00 65.75 878 ILE A CA 1
ATOM 6652 C C . ILE A 1 878 ? -49.355 -10.486 68.809 1.00 65.75 878 ILE A C 1
ATOM 6654 O O . ILE A 1 878 ? -48.567 -10.916 67.972 1.00 65.75 878 ILE A O 1
ATOM 6658 N N . LEU A 1 879 ? -50.683 -10.544 68.642 1.00 69.88 879 LEU A N 1
ATOM 6659 C CA . LEU A 1 879 ? -51.280 -11.097 67.419 1.00 69.88 879 LEU A CA 1
ATOM 6660 C C . LEU A 1 879 ? -50.914 -10.262 66.186 1.00 69.88 879 LEU A C 1
ATOM 6662 O O . LEU A 1 879 ? -50.443 -10.838 65.215 1.00 69.88 879 LEU A O 1
ATOM 6666 N N . GLY A 1 880 ? -51.012 -8.929 66.261 1.00 73.81 880 GLY A N 1
ATOM 6667 C CA . GLY A 1 880 ? -50.613 -8.049 65.158 1.00 73.81 880 GLY A CA 1
ATOM 6668 C C . GLY A 1 880 ? -49.133 -8.178 64.780 1.00 73.81 880 GLY A C 1
ATOM 6669 O O . GLY A 1 880 ? -48.813 -8.172 63.601 1.00 73.81 880 GLY A O 1
ATOM 6670 N N . LEU A 1 881 ? -48.230 -8.378 65.750 1.00 70.69 881 LEU A N 1
ATOM 6671 C CA . LEU A 1 881 ? -46.805 -8.597 65.468 1.00 70.69 881 LEU A CA 1
ATOM 6672 C C . LEU A 1 881 ? -46.541 -9.940 64.762 1.00 70.69 881 LEU A C 1
ATOM 6674 O O . LEU A 1 881 ? -45.657 -10.018 63.914 1.00 70.69 881 LEU A O 1
ATOM 6678 N N . LEU A 1 882 ? -47.304 -10.991 65.089 1.00 71.88 882 LEU A N 1
ATOM 6679 C CA . LEU A 1 882 ? -47.250 -12.272 64.371 1.00 71.88 882 LEU A CA 1
ATOM 6680 C C . LEU A 1 882 ? -47.851 -12.162 62.960 1.00 71.88 882 LEU A C 1
ATOM 6682 O O . LEU A 1 882 ? -47.351 -12.791 62.035 1.00 71.88 882 LEU A O 1
ATOM 6686 N N . GLU A 1 883 ? -48.877 -11.329 62.792 1.00 77.81 883 GLU A N 1
ATOM 6687 C CA . GLU A 1 883 ? -49.499 -11.002 61.504 1.00 77.81 883 GLU A CA 1
ATOM 6688 C C . GLU A 1 883 ? -48.514 -10.245 60.589 1.00 77.81 883 GLU A C 1
ATOM 6690 O O . GLU A 1 883 ? -48.363 -10.605 59.422 1.00 77.81 883 GLU A O 1
ATOM 6695 N N . THR A 1 884 ? -47.759 -9.279 61.135 1.00 82.12 884 THR A N 1
ATOM 6696 C CA . THR A 1 884 ? -46.638 -8.618 60.439 1.00 82.12 884 THR A CA 1
ATOM 6697 C C . THR A 1 884 ? -45.546 -9.621 60.063 1.00 82.12 884 THR A C 1
ATOM 6699 O O . THR A 1 884 ? -45.202 -9.708 58.892 1.00 82.12 884 THR A O 1
ATOM 6702 N N . LEU A 1 885 ? -45.086 -10.457 61.004 1.00 73.25 885 LEU A N 1
ATOM 6703 C CA . LEU A 1 885 ? -44.082 -11.504 60.746 1.00 73.25 885 LEU A CA 1
ATOM 6704 C C . LEU A 1 885 ? -44.502 -12.487 59.641 1.00 73.25 885 LEU A C 1
ATOM 6706 O O . LEU A 1 885 ? -43.666 -12.921 58.851 1.00 73.25 885 LEU A O 1
ATOM 6710 N N . LEU A 1 886 ? -45.786 -12.850 59.570 1.00 75.88 886 LEU A N 1
ATOM 6711 C CA . LEU A 1 886 ? -46.316 -13.692 58.497 1.00 75.88 886 LEU A CA 1
ATOM 6712 C C . LEU A 1 886 ? -46.241 -12.977 57.137 1.00 75.88 886 LEU A C 1
ATOM 6714 O O . LEU A 1 886 ? -45.848 -13.591 56.143 1.00 75.88 886 LEU A O 1
ATOM 6718 N N . GLY A 1 887 ? -46.562 -11.679 57.109 1.00 76.81 887 GLY A N 1
ATOM 6719 C CA . GLY A 1 887 ? -46.373 -10.811 55.946 1.00 76.81 887 GLY A CA 1
ATOM 6720 C C . GLY A 1 887 ? -44.907 -10.704 55.520 1.00 76.81 887 GLY A C 1
ATOM 6721 O O . GLY A 1 887 ? -44.609 -10.884 54.342 1.00 76.81 887 GLY A O 1
ATOM 6722 N N . ASP A 1 888 ? -43.988 -10.513 56.468 1.00 76.25 888 ASP A N 1
ATOM 6723 C CA . ASP A 1 888 ? -42.546 -10.405 56.216 1.00 76.25 888 ASP A CA 1
ATOM 6724 C C . ASP A 1 888 ? -41.977 -11.697 55.608 1.00 76.25 888 ASP A C 1
ATOM 6726 O O . ASP A 1 888 ? -41.254 -11.652 54.613 1.00 76.25 888 ASP A O 1
ATOM 6730 N N . PHE A 1 889 ? -42.347 -12.874 56.133 1.00 76.00 889 PHE A N 1
ATOM 6731 C CA . PHE A 1 889 ? -41.929 -14.149 55.537 1.00 76.00 889 PHE A CA 1
ATOM 6732 C C . PHE A 1 889 ? -42.585 -14.423 54.174 1.00 76.00 889 PHE A C 1
ATOM 6734 O O . PHE A 1 889 ? -41.975 -15.094 53.340 1.00 76.00 889 PHE A O 1
ATOM 6741 N N . SER A 1 890 ? -43.798 -13.916 53.924 1.00 81.06 890 SER A N 1
ATOM 6742 C CA . SER A 1 890 ? -44.436 -13.985 52.601 1.00 81.06 890 SER A CA 1
ATOM 6743 C C . SER A 1 890 ? -43.764 -13.047 51.592 1.00 81.06 890 SER A C 1
ATOM 6745 O O . SER A 1 890 ? -43.625 -13.415 50.424 1.00 81.06 890 SER A O 1
ATOM 6747 N N . ARG A 1 891 ? -43.328 -11.858 52.029 1.00 82.81 891 ARG A N 1
ATOM 6748 C CA . ARG A 1 891 ? -42.562 -10.895 51.224 1.00 82.81 891 ARG A CA 1
ATOM 6749 C C . ARG A 1 891 ? -41.183 -11.462 50.886 1.00 82.81 891 ARG A C 1
ATOM 6751 O O . ARG A 1 891 ? -40.837 -11.520 49.711 1.00 82.81 891 ARG A O 1
ATOM 6758 N N . LEU A 1 892 ? -40.471 -12.013 51.873 1.00 74.44 892 LEU A N 1
ATOM 6759 C CA . LEU A 1 892 ? -39.176 -12.677 51.688 1.00 74.44 892 LEU A CA 1
ATOM 6760 C C . LEU A 1 892 ? -39.245 -13.847 50.693 1.00 74.44 892 LEU A C 1
ATOM 6762 O O . LEU A 1 892 ? -38.349 -13.997 49.861 1.00 74.44 892 LEU A O 1
ATOM 6766 N N . GLU A 1 893 ? -40.292 -14.677 50.751 1.00 79.31 893 GLU A N 1
ATOM 6767 C CA . GLU A 1 893 ? -40.502 -15.751 49.772 1.00 79.31 893 GLU A CA 1
ATOM 6768 C C . GLU A 1 893 ? -40.716 -15.193 48.357 1.00 79.31 893 GLU A C 1
ATOM 6770 O O . GLU A 1 893 ? -40.074 -15.661 47.412 1.00 79.31 893 GLU A O 1
ATOM 6775 N N . ALA A 1 894 ? -41.588 -14.191 48.207 1.00 82.06 894 ALA A N 1
ATOM 6776 C CA . ALA A 1 894 ? -41.892 -13.579 46.918 1.00 82.06 894 ALA A CA 1
ATOM 6777 C C . ALA A 1 894 ? -40.661 -12.893 46.298 1.00 82.06 894 ALA A C 1
ATOM 6779 O O . ALA A 1 894 ? -40.346 -13.145 45.135 1.00 82.06 894 ALA A O 1
ATOM 6780 N N . GLU A 1 895 ? -39.929 -12.099 47.081 1.00 77.19 895 GLU A N 1
ATOM 6781 C CA . GLU A 1 895 ? -38.707 -11.402 46.662 1.00 77.19 895 GLU A CA 1
ATOM 6782 C C . GLU A 1 895 ? -37.589 -12.396 46.305 1.00 77.19 895 GLU A C 1
ATOM 6784 O O . GLU A 1 895 ? -37.000 -12.294 45.229 1.00 77.19 895 GLU A O 1
ATOM 6789 N N . THR A 1 896 ? -37.355 -13.428 47.129 1.00 79.94 896 THR A N 1
ATOM 6790 C CA . THR A 1 896 ? -36.350 -14.471 46.827 1.00 79.94 896 THR A CA 1
ATOM 6791 C C . THR A 1 896 ? -36.722 -15.269 45.571 1.00 79.94 896 THR A C 1
ATOM 6793 O O . THR A 1 896 ? -35.849 -15.623 44.779 1.00 79.94 896 THR A O 1
ATOM 6796 N N . SER A 1 897 ? -38.013 -15.549 45.361 1.00 81.69 897 SER A N 1
ATOM 6797 C CA . SER A 1 897 ? -38.516 -16.251 44.172 1.00 81.69 897 SER A CA 1
ATOM 6798 C C . SER A 1 897 ? -38.403 -15.403 42.900 1.00 81.69 897 SER A C 1
ATOM 6800 O O . SER A 1 897 ? -38.032 -15.925 41.847 1.00 81.69 897 SER A O 1
ATOM 6802 N N . ALA A 1 898 ? -38.675 -14.097 42.987 1.00 82.94 898 ALA A N 1
ATOM 6803 C CA . ALA A 1 898 ? -38.522 -13.159 41.877 1.00 82.94 898 ALA A CA 1
ATOM 6804 C C . ALA A 1 898 ? -37.044 -12.963 41.499 1.00 82.94 898 ALA A C 1
ATOM 6806 O O . ALA A 1 898 ? -36.696 -13.086 40.324 1.00 82.94 898 ALA A O 1
ATOM 6807 N N . ALA A 1 899 ? -36.165 -12.760 42.487 1.00 77.38 899 ALA A N 1
ATOM 6808 C CA . ALA A 1 899 ? -34.721 -12.661 42.277 1.00 77.38 899 ALA A CA 1
ATOM 6809 C C . ALA A 1 899 ? -34.147 -13.942 41.643 1.00 77.38 899 ALA A C 1
ATOM 6811 O O . ALA A 1 899 ? -33.432 -13.879 40.648 1.00 77.38 899 ALA A O 1
ATOM 6812 N N . GLU A 1 900 ? -34.537 -15.121 42.138 1.00 86.69 900 GLU A N 1
ATOM 6813 C CA . GLU A 1 900 ? -34.134 -16.411 41.562 1.00 86.69 900 GLU A CA 1
ATOM 6814 C C . GLU A 1 900 ? -34.616 -16.589 40.109 1.00 86.69 900 GLU A C 1
ATOM 6816 O O . GLU A 1 900 ? -33.905 -17.200 39.312 1.00 86.69 900 GLU A O 1
ATOM 6821 N N . GLN A 1 901 ? -35.783 -16.050 39.731 1.00 83.81 901 GLN A N 1
ATOM 6822 C CA . GLN A 1 901 ? -36.258 -16.056 38.339 1.00 83.81 901 GLN A CA 1
ATOM 6823 C C . GLN A 1 901 ? -35.473 -15.087 37.442 1.00 83.81 901 GLN A C 1
ATOM 6825 O O . GLN A 1 901 ? -35.181 -15.442 36.297 1.00 83.81 901 GLN A O 1
ATOM 6830 N N . ALA A 1 902 ? -35.096 -13.911 37.952 1.00 82.19 902 ALA A N 1
ATOM 6831 C CA . ALA A 1 902 ? -34.235 -12.962 37.246 1.00 82.19 902 ALA A CA 1
ATOM 6832 C C . ALA A 1 902 ? -32.838 -13.561 36.994 1.00 82.19 902 ALA A C 1
ATOM 6834 O O . ALA A 1 902 ? -32.449 -13.707 35.832 1.00 82.19 902 ALA A O 1
ATOM 6835 N N . SER A 1 903 ? -32.159 -14.056 38.040 1.00 81.19 903 SER A N 1
ATOM 6836 C CA . SER A 1 903 ? -30.858 -14.738 37.927 1.00 81.19 903 SER A CA 1
ATOM 6837 C C . SER A 1 903 ? -30.907 -15.962 36.997 1.00 81.19 903 SER A C 1
ATOM 6839 O O . SER A 1 903 ? -29.934 -16.271 36.309 1.00 81.19 903 SER A O 1
ATOM 6841 N N . ASP A 1 904 ? -32.026 -16.701 36.942 1.00 85.62 904 ASP A N 1
ATOM 6842 C CA . ASP A 1 904 ? -32.185 -17.819 35.999 1.00 85.62 904 ASP A CA 1
ATOM 6843 C C . ASP A 1 904 ? -32.353 -17.358 34.545 1.00 85.62 904 ASP A C 1
ATOM 6845 O O . ASP A 1 904 ? -31.880 -18.046 33.642 1.00 85.62 904 ASP A O 1
ATOM 6849 N N . LYS A 1 905 ? -33.007 -16.214 34.307 1.00 89.19 905 LYS A N 1
ATOM 6850 C CA . LYS A 1 905 ? -33.160 -15.623 32.971 1.00 89.19 905 LYS A CA 1
ATOM 6851 C C . LYS A 1 905 ? -31.820 -15.100 32.455 1.00 89.19 905 LYS A C 1
ATOM 6853 O O . LYS A 1 905 ? -31.414 -15.493 31.367 1.00 89.19 905 LYS A O 1
ATOM 6858 N N . GLU A 1 906 ? -31.124 -14.285 33.244 1.00 82.44 906 GLU A N 1
ATOM 6859 C CA . GLU A 1 906 ? -29.816 -13.714 32.887 1.00 82.44 906 GLU A CA 1
ATOM 6860 C C . GLU A 1 906 ? -28.780 -14.807 32.608 1.00 82.44 906 GLU A C 1
ATOM 6862 O O . GLU A 1 906 ? -28.117 -14.789 31.572 1.00 82.44 906 GLU A O 1
ATOM 6867 N N . PHE A 1 907 ? -28.715 -15.830 33.469 1.00 90.38 907 PHE A N 1
ATOM 6868 C CA . PHE A 1 907 ? -27.839 -16.980 33.259 1.00 90.38 907 PHE A CA 1
ATOM 6869 C C . PHE A 1 907 ? -28.154 -17.742 31.960 1.00 90.38 907 PHE A C 1
ATOM 6871 O O . PHE A 1 907 ? -27.235 -18.195 31.281 1.00 90.38 907 PHE A O 1
ATOM 6878 N N . ARG A 1 908 ? -29.434 -17.889 31.583 1.00 86.81 908 ARG A N 1
ATOM 6879 C CA . ARG A 1 908 ? -29.807 -18.529 30.308 1.00 86.81 908 ARG A CA 1
ATOM 6880 C C . ARG A 1 908 ? -29.379 -17.696 29.104 1.00 86.81 908 ARG A C 1
ATOM 6882 O O . ARG A 1 908 ? -28.872 -18.288 28.160 1.00 86.81 908 ARG A O 1
ATOM 6889 N N . THR A 1 909 ? -29.561 -16.374 29.149 1.00 84.62 909 THR A N 1
ATOM 6890 C CA . THR A 1 909 ? -29.104 -15.459 28.091 1.00 84.62 909 THR A CA 1
ATOM 6891 C C . THR A 1 909 ? -27.589 -15.568 27.919 1.00 84.62 909 THR A C 1
ATOM 6893 O O . THR A 1 909 ? -27.134 -15.981 26.859 1.00 84.62 909 THR A O 1
ATOM 6896 N N . PHE A 1 910 ? -26.820 -15.380 29.000 1.00 88.94 910 PHE A N 1
ATOM 6897 C CA . PHE A 1 910 ? -25.360 -15.528 28.995 1.00 88.94 910 PHE A CA 1
ATOM 6898 C C . PHE A 1 910 ? -24.891 -16.878 28.425 1.00 88.94 910 PHE A C 1
ATOM 6900 O O . PHE A 1 910 ? -23.952 -16.931 27.629 1.00 88.94 910 PHE A O 1
ATOM 6907 N N . MET A 1 911 ? -25.539 -17.980 28.816 1.00 86.25 911 MET A N 1
ATOM 6908 C CA . MET A 1 911 ? -25.176 -19.320 28.346 1.00 86.25 911 MET A CA 1
ATOM 6909 C C . MET A 1 911 ? -25.538 -19.575 26.881 1.00 86.25 911 MET A C 1
ATOM 6911 O O . MET A 1 911 ? -24.911 -20.440 26.273 1.00 86.25 911 MET A O 1
ATOM 6915 N N . GLU A 1 912 ? -26.530 -18.882 26.321 1.00 83.88 912 GLU A N 1
ATOM 6916 C CA . GLU A 1 912 ? -26.876 -18.995 24.903 1.00 83.88 912 GLU A CA 1
ATOM 6917 C C . GLU A 1 912 ? -25.977 -18.098 24.045 1.00 83.88 912 GLU A C 1
ATOM 6919 O O . GLU A 1 912 ? -25.385 -18.590 23.088 1.00 83.88 912 GLU A O 1
ATOM 6924 N N . ASP A 1 913 ? -25.748 -16.848 24.454 1.00 78.69 913 ASP A N 1
ATOM 6925 C CA . ASP A 1 913 ? -24.816 -15.932 23.782 1.00 78.69 913 ASP A CA 1
ATOM 6926 C C . ASP A 1 913 ? -23.399 -16.536 23.729 1.00 78.69 913 ASP A C 1
ATOM 6928 O O . ASP A 1 913 ? -22.781 -16.610 22.666 1.00 78.69 913 ASP A O 1
ATOM 6932 N N . SER A 1 914 ? -22.926 -17.108 24.845 1.00 82.88 914 SER A N 1
ATOM 6933 C CA . SER A 1 914 ? -21.633 -17.813 24.906 1.00 82.88 914 SER A CA 1
ATOM 6934 C C . SER A 1 914 ? -21.582 -19.072 24.028 1.00 82.88 914 SER A C 1
ATOM 6936 O O . SER A 1 914 ? -20.504 -19.488 23.606 1.00 82.88 914 SER A O 1
ATOM 6938 N N . ARG A 1 915 ? -22.721 -19.720 23.737 1.00 83.19 915 ARG A N 1
ATOM 6939 C CA . ARG A 1 915 ? -22.766 -20.853 22.791 1.00 83.19 915 ARG A CA 1
ATOM 6940 C C . ARG A 1 915 ? -22.694 -20.391 21.348 1.00 83.19 915 ARG A C 1
ATOM 6942 O O . ARG A 1 915 ? -22.073 -21.091 20.551 1.00 83.19 915 ARG A O 1
ATOM 6949 N N . VAL A 1 916 ? -23.330 -19.267 21.024 1.00 81.75 916 VAL A N 1
ATOM 6950 C CA . VAL A 1 916 ? -23.272 -18.663 19.689 1.00 81.75 916 VAL A CA 1
ATOM 6951 C C . VAL A 1 916 ? -21.840 -18.216 19.398 1.00 81.75 916 VAL A C 1
ATOM 6953 O O . VAL A 1 916 ? -21.271 -18.692 18.420 1.00 81.75 916 VAL A O 1
ATOM 6956 N N . ASP A 1 917 ? -21.208 -17.459 20.301 1.00 77.56 917 ASP A N 1
ATOM 6957 C CA . ASP A 1 917 ? -19.800 -17.045 20.169 1.00 77.56 917 ASP A CA 1
ATOM 6958 C C . ASP A 1 917 ? -18.847 -18.258 20.089 1.00 77.56 917 ASP A C 1
ATOM 6960 O O . ASP A 1 917 ? -17.969 -18.330 19.227 1.00 77.56 917 ASP A O 1
ATOM 6964 N N . GLN A 1 918 ? -19.071 -19.302 20.903 1.00 82.69 918 GLN A N 1
ATOM 6965 C CA . GLN A 1 918 ? -18.297 -20.545 20.793 1.00 82.69 918 GLN A CA 1
ATOM 6966 C C . GLN A 1 918 ? -18.505 -21.270 19.448 1.00 82.69 918 GLN A C 1
ATOM 6968 O O . GLN A 1 918 ? -17.587 -21.945 18.973 1.00 82.69 918 GLN A O 1
ATOM 6973 N N . ALA A 1 919 ? -19.696 -21.200 18.850 1.00 80.56 919 ALA A N 1
ATOM 6974 C CA . ALA A 1 919 ? -19.981 -21.815 17.556 1.00 80.56 919 ALA A CA 1
ATOM 6975 C C . ALA A 1 919 ? -19.345 -21.026 16.403 1.00 80.56 919 ALA A C 1
ATOM 6977 O O . ALA A 1 919 ? -18.724 -21.636 15.534 1.00 80.56 919 ALA A O 1
ATOM 6978 N N . GLU A 1 920 ? -19.428 -19.696 16.437 1.00 78.88 920 GLU A N 1
ATOM 6979 C CA . GLU A 1 920 ? -18.815 -18.786 15.465 1.00 78.88 920 GLU A CA 1
ATOM 6980 C C . GLU A 1 920 ? -17.288 -18.942 15.451 1.00 78.88 920 GLU A C 1
ATOM 6982 O O . GLU A 1 920 ? -16.723 -19.354 14.438 1.00 78.88 920 GLU A O 1
ATOM 6987 N N . LYS A 1 921 ? -16.628 -18.839 16.614 1.00 83.44 921 LYS A N 1
ATOM 6988 C CA . LYS A 1 921 ? -15.174 -19.070 16.736 1.00 83.44 921 LYS A CA 1
ATOM 6989 C C . LYS A 1 921 ? -14.730 -20.460 16.264 1.00 83.44 921 LYS A C 1
ATOM 6991 O O . LYS A 1 921 ? -13.607 -20.633 15.786 1.00 83.44 921 LYS A O 1
ATOM 6996 N N . ARG A 1 922 ? -15.586 -21.485 16.393 1.00 82.06 922 ARG A N 1
ATOM 6997 C CA . ARG A 1 922 ? -15.309 -22.831 15.855 1.00 82.06 922 ARG A CA 1
ATOM 6998 C C . ARG A 1 922 ? -15.395 -22.878 14.331 1.00 82.06 922 ARG A C 1
ATOM 7000 O O . ARG A 1 922 ? -14.594 -23.596 13.738 1.00 82.06 922 ARG A O 1
ATOM 7007 N N . MET A 1 923 ? -16.320 -22.142 13.715 1.00 79.00 923 MET A N 1
ATOM 7008 C CA . MET A 1 923 ? -16.392 -21.999 12.257 1.00 79.00 923 MET A CA 1
ATOM 7009 C C . MET A 1 923 ? -15.175 -21.236 11.722 1.00 79.00 923 MET A C 1
ATOM 7011 O O . MET A 1 923 ? -14.525 -21.714 10.794 1.00 79.00 923 MET A O 1
ATOM 7015 N N . ASP A 1 924 ? -14.782 -20.135 12.369 1.00 76.88 924 ASP A N 1
ATOM 7016 C CA . ASP A 1 924 ? -13.577 -19.377 12.007 1.00 76.88 924 ASP A CA 1
ATOM 7017 C C . ASP A 1 924 ? -12.321 -20.250 12.071 1.00 76.88 924 ASP A C 1
ATOM 7019 O O . ASP A 1 924 ? -11.527 -20.299 11.131 1.00 76.88 924 ASP A O 1
ATOM 7023 N N . SER A 1 925 ? -12.168 -21.020 13.153 1.00 84.19 925 SER A N 1
ATOM 7024 C CA . SER A 1 925 ? -11.060 -21.967 13.298 1.00 84.19 925 SER A CA 1
ATOM 7025 C C . SER A 1 925 ? -11.053 -23.063 12.222 1.00 84.19 925 SER A C 1
ATOM 7027 O O . SER A 1 925 ? -9.973 -23.561 11.901 1.00 84.19 925 SER A O 1
ATOM 7029 N N . GLN A 1 926 ? -12.208 -23.452 11.668 1.00 82.31 926 GLN A N 1
ATOM 7030 C CA . GLN A 1 926 ? -12.286 -24.400 10.549 1.00 82.31 926 GLN A CA 1
ATOM 7031 C C . GLN A 1 926 ? -11.860 -23.736 9.236 1.00 82.31 926 GLN A C 1
ATOM 7033 O O . GLN A 1 926 ? -10.983 -24.262 8.555 1.00 82.31 926 GLN A O 1
ATOM 7038 N N . HIS A 1 927 ? -12.389 -22.552 8.920 1.00 81.88 927 HIS A N 1
ATOM 7039 C CA . HIS A 1 927 ? -12.008 -21.806 7.716 1.00 81.88 927 HIS A CA 1
ATOM 7040 C C . HIS A 1 927 ? -10.525 -21.405 7.701 1.00 81.88 927 HIS A C 1
ATOM 7042 O O . HIS A 1 927 ? -9.881 -21.432 6.648 1.00 81.88 927 HIS A O 1
ATOM 7048 N N . LEU A 1 928 ? -9.943 -21.085 8.861 1.00 82.25 928 LEU A N 1
ATOM 7049 C CA . LEU A 1 928 ? -8.506 -20.838 8.986 1.00 82.25 928 LEU A CA 1
ATOM 7050 C C . LEU A 1 928 ? -7.674 -22.108 8.728 1.00 82.25 928 LEU A C 1
ATOM 7052 O O . LEU A 1 928 ? -6.660 -22.021 8.035 1.00 82.25 928 LEU A O 1
ATOM 7056 N N . GLU A 1 929 ? -8.098 -23.286 9.204 1.00 86.75 929 GLU A N 1
ATOM 7057 C CA . GLU A 1 929 ? -7.424 -24.556 8.877 1.00 86.75 929 GLU A CA 1
ATOM 7058 C C . GLU A 1 929 ? -7.565 -24.933 7.390 1.00 86.75 929 GLU A C 1
ATOM 7060 O O . GLU A 1 929 ? -6.582 -25.336 6.768 1.00 86.75 929 GLU A O 1
ATOM 7065 N N . GLU A 1 930 ? -8.729 -24.719 6.766 1.00 84.12 930 GLU A N 1
ATOM 7066 C CA . GLU A 1 930 ? -8.909 -24.905 5.314 1.00 84.12 930 GLU A CA 1
ATOM 7067 C C . GLU A 1 930 ? -7.953 -24.004 4.510 1.00 84.12 930 GLU A C 1
ATOM 7069 O O . GLU A 1 930 ? -7.269 -24.458 3.586 1.00 84.12 930 GLU A O 1
ATOM 7074 N N . LYS A 1 931 ? -7.847 -22.725 4.893 1.00 82.00 931 LYS A N 1
ATOM 7075 C CA . LYS A 1 931 ? -6.938 -21.745 4.277 1.00 82.00 931 LYS A CA 1
ATOM 7076 C C . LYS A 1 931 ? -5.465 -22.122 4.478 1.00 82.00 931 LYS A C 1
ATOM 7078 O O . LYS A 1 931 ? -4.664 -21.995 3.549 1.00 82.00 931 LYS A O 1
ATOM 7083 N N . LYS A 1 932 ? -5.112 -22.633 5.661 1.00 91.00 932 LYS A N 1
ATOM 7084 C CA . LYS A 1 932 ? -3.784 -23.170 5.998 1.00 91.00 932 LYS A CA 1
ATOM 7085 C C . LYS A 1 932 ? -3.438 -24.400 5.157 1.00 91.00 932 LYS A C 1
ATOM 7087 O O . LYS A 1 932 ? -2.328 -24.476 4.631 1.00 91.00 932 LYS A O 1
ATOM 7092 N N . GLU A 1 933 ? -4.379 -25.318 4.935 1.00 85.94 933 GLU A N 1
ATOM 7093 C CA . GLU A 1 933 ? -4.175 -26.473 4.051 1.00 85.94 933 GLU A CA 1
ATOM 7094 C C . GLU A 1 933 ? -3.959 -26.041 2.587 1.00 85.94 933 GLU A C 1
ATOM 7096 O O . GLU A 1 933 ? -3.053 -26.541 1.914 1.00 85.94 933 GLU A O 1
ATOM 7101 N N . GLN A 1 934 ? -4.746 -25.078 2.092 1.00 82.25 934 GLN A N 1
ATOM 7102 C CA . GLN A 1 934 ? -4.592 -24.527 0.738 1.00 82.25 934 GLN A CA 1
ATOM 7103 C C . GLN A 1 934 ? -3.229 -23.847 0.538 1.00 82.25 934 GLN A C 1
ATOM 7105 O O . GLN A 1 934 ? -2.530 -24.142 -0.435 1.00 82.25 934 GLN A O 1
ATOM 7110 N N . GLN A 1 935 ? -2.809 -22.984 1.469 1.00 84.19 935 GLN A N 1
ATOM 7111 C CA . GLN A 1 935 ? -1.496 -22.334 1.404 1.00 84.19 935 GLN A CA 1
ATOM 7112 C C . GLN A 1 935 ? -0.339 -23.332 1.558 1.00 84.19 935 GLN A C 1
ATOM 7114 O O . GLN A 1 935 ? 0.673 -23.194 0.873 1.00 84.19 935 GLN A O 1
ATOM 7119 N N . GLY A 1 936 ? -0.499 -24.379 2.376 1.00 85.50 936 GLY A N 1
ATOM 7120 C CA . GLY A 1 936 ? 0.473 -25.469 2.494 1.00 85.50 936 GLY A CA 1
ATOM 7121 C C . GLY A 1 936 ? 0.672 -26.236 1.182 1.00 85.50 936 GLY A C 1
ATOM 7122 O O . GLY A 1 936 ? 1.809 -26.510 0.793 1.00 85.50 936 GLY A O 1
ATOM 7123 N N . LYS A 1 937 ? -0.412 -26.519 0.444 1.00 90.31 937 LYS A N 1
ATOM 7124 C CA . LYS A 1 937 ? -0.342 -27.135 -0.896 1.00 90.31 937 LYS A CA 1
ATOM 7125 C C . LYS A 1 937 ? 0.381 -26.237 -1.903 1.00 90.31 937 LYS A C 1
ATOM 7127 O O . LYS A 1 937 ? 1.241 -26.724 -2.636 1.00 90.31 937 LYS A O 1
ATOM 7132 N N . LEU A 1 938 ? 0.080 -24.936 -1.909 1.00 83.81 938 LEU A N 1
ATOM 7133 C CA . LEU A 1 938 ? 0.741 -23.969 -2.792 1.00 83.81 938 LEU A CA 1
ATOM 7134 C C . LEU A 1 938 ? 2.238 -23.822 -2.467 1.00 83.81 938 LEU A C 1
ATOM 7136 O O . LEU A 1 938 ? 3.063 -23.813 -3.377 1.00 83.81 938 LEU A O 1
ATOM 7140 N N . MET A 1 939 ? 2.609 -23.792 -1.183 1.00 90.25 939 MET A N 1
ATOM 7141 C CA . MET A 1 939 ? 4.012 -23.807 -0.758 1.00 90.25 939 MET A CA 1
ATOM 7142 C C . MET A 1 939 ? 4.740 -25.062 -1.254 1.00 90.25 939 MET A C 1
ATOM 7144 O O . MET A 1 939 ? 5.825 -24.946 -1.817 1.00 90.25 939 MET A O 1
ATOM 7148 N N . ALA A 1 940 ? 4.152 -26.251 -1.087 1.00 90.44 940 ALA A N 1
ATOM 7149 C CA . ALA A 1 940 ? 4.760 -27.499 -1.551 1.00 90.44 940 ALA A CA 1
ATOM 7150 C C . ALA A 1 940 ? 4.976 -27.504 -3.078 1.00 90.44 940 ALA A C 1
ATOM 7152 O O . ALA A 1 940 ? 6.015 -27.962 -3.556 1.00 90.44 940 ALA A O 1
ATOM 7153 N N . GLN A 1 941 ? 4.040 -26.931 -3.844 1.00 88.38 941 GLN A N 1
ATOM 7154 C CA . GLN A 1 941 ? 4.212 -26.717 -5.283 1.00 88.38 941 GLN A CA 1
ATOM 7155 C C . GLN A 1 941 ? 5.379 -25.761 -5.579 1.00 88.38 941 GLN A C 1
ATOM 7157 O O . GLN A 1 941 ? 6.241 -26.086 -6.393 1.00 88.38 941 GLN A O 1
ATOM 7162 N N . ARG A 1 942 ? 5.472 -24.621 -4.883 1.00 85.62 942 ARG A N 1
ATOM 7163 C CA . ARG A 1 942 ? 6.573 -23.661 -5.073 1.00 85.62 942 ARG A CA 1
ATOM 7164 C C . ARG A 1 942 ? 7.944 -24.197 -4.659 1.00 85.62 942 ARG A C 1
ATOM 7166 O O . ARG A 1 942 ? 8.934 -23.867 -5.303 1.00 85.62 942 ARG A O 1
ATOM 7173 N N . GLN A 1 943 ? 8.022 -25.075 -3.660 1.00 89.88 943 GLN A N 1
ATOM 7174 C CA . GLN A 1 943 ? 9.262 -25.784 -3.312 1.00 89.88 943 GLN A CA 1
ATOM 7175 C C . GLN A 1 943 ? 9.704 -26.745 -4.431 1.00 89.88 943 GLN A C 1
ATOM 7177 O O . GLN A 1 943 ? 10.900 -26.868 -4.712 1.00 89.88 943 GLN A O 1
ATOM 7182 N N . ALA A 1 944 ? 8.756 -27.389 -5.121 1.00 91.88 944 ALA A N 1
ATOM 7183 C CA . ALA A 1 944 ? 9.057 -28.192 -6.306 1.00 91.88 944 ALA A CA 1
ATOM 7184 C C . ALA A 1 944 ? 9.525 -27.317 -7.489 1.00 91.88 944 ALA A C 1
ATOM 7186 O O . ALA A 1 944 ? 10.528 -27.651 -8.125 1.00 91.88 944 ALA A O 1
ATOM 7187 N N . ASP A 1 945 ? 8.873 -26.171 -7.730 1.00 86.94 945 ASP A N 1
ATOM 7188 C CA . ASP A 1 945 ? 9.292 -25.183 -8.740 1.00 86.94 945 ASP A CA 1
ATOM 7189 C C . ASP A 1 945 ? 10.727 -24.681 -8.466 1.00 86.94 945 ASP A C 1
ATOM 7191 O O . ASP A 1 945 ? 11.573 -24.700 -9.362 1.00 86.94 945 ASP A O 1
ATOM 7195 N N . GLN A 1 946 ? 11.039 -24.314 -7.215 1.00 91.75 946 GLN A N 1
ATOM 7196 C CA . GLN A 1 946 ? 12.375 -23.887 -6.774 1.00 91.75 946 GLN A CA 1
ATOM 7197 C C . GLN A 1 946 ? 13.432 -24.974 -7.028 1.00 91.75 946 GLN A C 1
ATOM 7199 O O . GLN A 1 946 ? 14.499 -24.692 -7.572 1.00 91.75 946 GLN A O 1
ATOM 7204 N N . THR A 1 947 ? 13.123 -26.232 -6.694 1.00 91.56 947 THR A N 1
ATOM 7205 C CA . THR A 1 947 ? 14.024 -27.379 -6.914 1.00 91.56 947 THR A CA 1
ATOM 7206 C C . THR A 1 947 ? 14.286 -27.616 -8.408 1.00 91.56 947 THR A C 1
ATOM 7208 O O . THR A 1 947 ? 15.417 -27.904 -8.814 1.00 91.56 947 THR A O 1
ATOM 7211 N N . SER A 1 948 ? 13.259 -27.450 -9.248 1.00 90.69 948 SER A N 1
ATOM 7212 C CA . SER A 1 948 ? 13.374 -27.528 -10.709 1.00 90.69 948 SER A CA 1
ATOM 7213 C C . SER A 1 948 ? 14.265 -26.411 -11.266 1.00 90.69 948 SER A C 1
ATOM 7215 O O . SER A 1 948 ? 15.200 -26.688 -12.019 1.00 90.69 948 SER A O 1
ATOM 7217 N N . LEU A 1 949 ? 14.040 -25.160 -10.846 1.00 88.44 949 LEU A N 1
ATOM 7218 C CA . LEU A 1 949 ? 14.848 -24.005 -11.255 1.00 88.44 949 LEU A CA 1
ATOM 7219 C C . LEU A 1 949 ? 16.311 -24.134 -10.813 1.00 88.44 949 LEU A C 1
ATOM 7221 O O . LEU A 1 949 ? 17.203 -23.903 -11.628 1.00 88.44 949 LEU A O 1
ATOM 7225 N N . GLN A 1 950 ? 16.572 -24.584 -9.580 1.00 89.44 950 GLN A N 1
ATOM 7226 C CA . GLN A 1 950 ? 17.934 -24.833 -9.096 1.00 89.44 950 GLN A CA 1
ATOM 7227 C C . GLN A 1 950 ? 18.642 -25.894 -9.948 1.00 89.44 950 GLN A C 1
ATOM 7229 O O . GLN A 1 950 ? 19.783 -25.699 -10.357 1.00 89.44 950 GLN A O 1
ATOM 7234 N N . THR A 1 951 ? 17.949 -26.983 -10.294 1.00 92.56 951 THR A N 1
ATOM 7235 C CA . THR A 1 951 ? 18.499 -28.041 -11.160 1.00 92.56 951 THR A CA 1
ATOM 7236 C C . THR A 1 951 ? 18.870 -27.501 -12.547 1.00 92.56 951 THR A C 1
ATOM 7238 O O . THR A 1 951 ? 19.905 -27.869 -13.110 1.00 92.56 951 THR A O 1
ATOM 7241 N N . GLN A 1 952 ? 18.052 -26.600 -13.102 1.00 89.69 952 GLN A N 1
ATOM 7242 C CA . GLN A 1 952 ? 18.344 -25.946 -14.378 1.00 89.69 952 GLN A CA 1
ATOM 7243 C C . GLN A 1 952 ? 19.537 -24.983 -14.268 1.00 89.69 952 GLN A C 1
ATOM 7245 O O . GLN A 1 952 ? 20.432 -25.043 -15.115 1.00 89.69 952 GLN A O 1
ATOM 7250 N N . LEU A 1 953 ? 19.604 -24.168 -13.210 1.00 91.12 953 LEU A N 1
ATOM 7251 C CA . LEU A 1 953 ? 20.721 -23.258 -12.939 1.00 91.12 953 LEU A CA 1
ATOM 7252 C C . LEU A 1 953 ? 22.043 -24.020 -12.751 1.00 91.12 953 LEU A C 1
ATOM 7254 O O . LEU A 1 953 ? 23.061 -23.646 -13.330 1.00 91.12 953 LEU A O 1
ATOM 7258 N N . ASP A 1 954 ? 22.025 -25.140 -12.027 1.00 90.31 954 ASP A N 1
ATOM 7259 C CA . ASP A 1 954 ? 23.179 -26.030 -11.860 1.00 90.31 954 ASP A CA 1
ATOM 7260 C C . ASP A 1 954 ? 23.640 -26.629 -13.198 1.00 90.31 954 ASP A C 1
ATOM 7262 O O . ASP A 1 954 ? 24.842 -26.788 -13.429 1.00 90.31 954 ASP A O 1
ATOM 7266 N N . SER A 1 955 ? 22.711 -26.937 -14.110 1.00 89.94 955 SER A N 1
ATOM 7267 C CA . SER A 1 955 ? 23.051 -27.400 -15.462 1.00 89.94 955 SER A CA 1
ATOM 7268 C C . SER A 1 955 ? 23.686 -26.293 -16.318 1.00 89.94 955 SER A C 1
ATOM 7270 O O . SER A 1 955 ? 24.688 -26.541 -16.991 1.00 89.94 955 SER A O 1
ATOM 7272 N N . ALA A 1 956 ? 23.188 -25.054 -16.224 1.00 89.06 956 ALA A N 1
ATOM 7273 C CA . ALA A 1 956 ? 23.756 -23.898 -16.917 1.00 89.06 956 ALA A CA 1
ATOM 7274 C C . ALA A 1 956 ? 25.138 -23.510 -16.355 1.00 89.06 956 ALA A C 1
ATOM 7276 O O . ALA A 1 956 ? 26.052 -23.201 -17.122 1.00 89.06 956 ALA A O 1
ATOM 7277 N N . ASN A 1 957 ? 25.321 -23.606 -15.032 1.00 89.44 957 ASN A N 1
ATOM 7278 C CA . ASN A 1 957 ? 26.609 -23.442 -14.354 1.00 89.44 957 ASN A CA 1
ATOM 7279 C C . ASN A 1 957 ? 27.630 -24.500 -14.811 1.00 89.44 957 ASN A C 1
ATOM 7281 O O . ASN A 1 957 ? 28.751 -24.138 -15.158 1.00 89.44 957 ASN A O 1
ATOM 7285 N N . LYS A 1 958 ? 27.249 -25.783 -14.906 1.00 91.75 958 LYS A N 1
ATOM 7286 C CA . LYS A 1 958 ? 28.128 -26.840 -15.450 1.00 91.75 958 LYS A CA 1
ATOM 7287 C C . LYS A 1 958 ? 28.525 -26.573 -16.902 1.00 91.75 958 LYS A C 1
ATOM 7289 O O . LYS A 1 958 ? 29.703 -26.662 -17.236 1.00 91.75 958 LYS A O 1
ATOM 7294 N N . TYR A 1 959 ? 27.574 -26.170 -17.745 1.00 88.19 959 TYR A N 1
ATOM 7295 C CA . TYR A 1 959 ? 27.878 -25.785 -19.125 1.00 88.19 959 TYR A CA 1
ATOM 7296 C C . TYR A 1 959 ? 28.789 -24.543 -19.191 1.00 88.19 959 TYR A C 1
ATOM 7298 O O . TYR A 1 959 ? 29.669 -24.460 -20.047 1.00 88.19 959 TYR A O 1
ATOM 7306 N N . TYR A 1 960 ? 28.652 -23.605 -18.247 1.00 88.25 960 TYR A N 1
ATOM 7307 C CA . TYR A 1 960 ? 29.565 -22.467 -18.114 1.00 88.25 960 TYR A CA 1
ATOM 7308 C C . TYR A 1 960 ? 30.976 -22.909 -17.698 1.00 88.25 960 TYR A C 1
ATOM 7310 O O . TYR A 1 960 ? 31.943 -22.395 -18.246 1.00 88.25 960 TYR A O 1
ATOM 7318 N N . GLU A 1 961 ? 31.131 -23.881 -16.794 1.00 87.12 961 GLU A N 1
ATOM 7319 C CA . GLU A 1 961 ? 32.446 -24.440 -16.440 1.00 87.12 961 GLU A CA 1
ATOM 7320 C C . GLU A 1 961 ? 33.131 -25.162 -17.612 1.00 87.12 961 GLU A C 1
ATOM 7322 O O . GLU A 1 961 ? 34.360 -25.175 -17.697 1.00 87.12 961 GLU A O 1
ATOM 7327 N N . GLU A 1 962 ? 32.364 -25.792 -18.503 1.00 87.19 962 GLU A N 1
ATOM 7328 C CA . GLU A 1 962 ? 32.884 -26.415 -19.726 1.00 87.19 962 GLU A CA 1
ATOM 7329 C C . GLU A 1 962 ? 33.296 -25.364 -20.764 1.00 87.19 962 GLU A C 1
ATOM 7331 O O . GLU A 1 962 ? 34.420 -25.421 -21.266 1.00 87.19 962 GLU A O 1
ATOM 7336 N N . LEU A 1 963 ? 32.449 -24.357 -21.010 1.00 83.94 963 LEU A N 1
ATOM 7337 C CA . LEU A 1 963 ? 32.782 -23.198 -21.846 1.00 83.94 963 LEU A CA 1
ATOM 7338 C C . LEU A 1 963 ? 33.995 -22.434 -21.302 1.00 83.94 963 LEU A C 1
ATOM 7340 O O . LEU A 1 963 ? 34.878 -22.069 -22.068 1.00 83.94 963 LEU A O 1
ATOM 7344 N N . ALA A 1 964 ? 34.093 -22.232 -19.987 1.00 79.75 964 ALA A N 1
ATOM 7345 C CA . ALA A 1 964 ? 35.223 -21.563 -19.349 1.00 79.75 964 ALA A CA 1
ATOM 7346 C C . ALA A 1 964 ? 36.550 -22.280 -19.641 1.00 79.75 964 ALA A C 1
ATOM 7348 O O . ALA A 1 964 ? 37.529 -21.627 -19.989 1.00 79.75 964 ALA A O 1
ATOM 7349 N N . LYS A 1 965 ? 36.579 -23.619 -19.592 1.00 83.06 965 LYS A N 1
ATOM 7350 C CA . LYS A 1 965 ? 37.778 -24.416 -19.926 1.00 83.06 965 LYS A CA 1
ATOM 7351 C C . LYS A 1 965 ? 38.191 -24.300 -21.400 1.00 83.06 965 LYS A C 1
ATOM 7353 O O . LYS A 1 965 ? 39.363 -24.494 -21.701 1.00 83.06 965 LYS A O 1
ATOM 7358 N N . GLN A 1 966 ? 37.249 -24.014 -22.301 1.00 78.81 966 GLN A N 1
ATOM 7359 C CA . GLN A 1 966 ? 37.500 -23.869 -23.742 1.00 78.81 966 GLN A CA 1
ATOM 7360 C C . GLN A 1 966 ? 37.832 -22.419 -24.137 1.00 78.81 966 GLN A C 1
ATOM 7362 O O . GLN A 1 966 ? 38.672 -22.189 -25.001 1.00 78.81 966 GLN A O 1
ATOM 7367 N N . CYS A 1 967 ? 37.199 -21.442 -23.486 1.00 73.75 967 CYS A N 1
ATOM 7368 C CA . CYS A 1 967 ? 37.187 -20.039 -23.901 1.00 73.75 967 CYS A CA 1
ATOM 7369 C C . CYS A 1 967 ? 38.012 -19.097 -23.011 1.00 73.75 967 CYS A C 1
ATOM 7371 O O . CYS A 1 967 ? 38.450 -18.055 -23.492 1.00 73.75 967 CYS A O 1
ATOM 7373 N N . LEU A 1 968 ? 38.238 -19.428 -21.734 1.00 64.75 968 LEU A N 1
ATOM 7374 C CA . LEU A 1 968 ? 38.978 -18.584 -20.785 1.00 64.75 968 LEU A CA 1
ATOM 7375 C C . LEU A 1 968 ? 40.412 -19.098 -20.598 1.00 64.75 968 LEU A C 1
ATOM 7377 O O . LEU A 1 968 ? 40.804 -19.528 -19.515 1.00 64.75 968 LEU A O 1
ATOM 7381 N N . SER A 1 969 ? 41.206 -19.026 -21.670 1.00 56.19 969 SER A N 1
ATOM 7382 C CA . SER A 1 969 ? 42.670 -19.105 -21.584 1.00 56.19 969 SER A CA 1
ATOM 7383 C C . SER A 1 969 ? 43.263 -17.698 -21.710 1.00 56.19 969 SER A C 1
ATOM 7385 O O . SER A 1 969 ? 43.339 -17.144 -22.801 1.00 56.19 969 SER A O 1
ATOM 7387 N N . ASP A 1 970 ? 43.606 -17.108 -20.560 1.00 49.66 970 ASP A N 1
ATOM 7388 C CA . ASP A 1 970 ? 44.276 -15.812 -20.360 1.00 49.66 970 ASP A CA 1
ATOM 7389 C C . ASP A 1 970 ? 44.076 -14.760 -21.473 1.00 49.66 970 ASP A C 1
ATOM 7391 O O . ASP A 1 970 ? 44.927 -14.558 -22.344 1.00 49.66 970 ASP A O 1
ATOM 7395 N N . GLU A 1 971 ? 42.980 -13.992 -21.396 1.00 48.75 971 GLU A N 1
ATOM 7396 C CA . GLU A 1 971 ? 42.670 -12.904 -22.348 1.00 48.75 971 GLU A CA 1
ATOM 7397 C C . GLU A 1 971 ? 43.808 -11.873 -22.482 1.00 48.75 971 GLU A C 1
ATOM 7399 O O . GLU A 1 971 ? 44.025 -11.304 -23.556 1.00 48.75 971 GLU A O 1
ATOM 7404 N N . SER A 1 972 ? 44.585 -11.677 -21.407 1.00 46.56 972 SER A N 1
ATOM 7405 C CA . SER A 1 972 ? 45.757 -10.792 -21.391 1.00 46.56 972 SER A CA 1
ATOM 7406 C C . SER A 1 972 ? 46.908 -11.265 -22.288 1.00 46.56 972 SER A C 1
ATOM 7408 O O . SER A 1 972 ? 47.782 -10.462 -22.620 1.00 46.56 972 SER A O 1
ATOM 7410 N N . ASP A 1 973 ? 46.902 -12.536 -22.690 1.00 51.25 973 ASP A N 1
ATOM 7411 C CA . ASP A 1 973 ? 47.817 -13.115 -23.667 1.00 51.25 973 ASP A CA 1
ATOM 7412 C C . ASP A 1 973 ? 47.159 -13.283 -25.036 1.00 51.25 973 ASP A C 1
ATOM 7414 O O . ASP A 1 973 ? 47.861 -13.168 -26.034 1.00 51.25 973 ASP A O 1
ATOM 7418 N N . ALA A 1 974 ? 45.841 -13.486 -25.129 1.00 51.91 974 ALA A N 1
ATOM 7419 C CA . ALA A 1 974 ? 45.141 -13.568 -26.415 1.00 51.91 974 ALA A CA 1
ATOM 7420 C C . ALA A 1 974 ? 45.290 -12.272 -27.237 1.00 51.91 974 ALA A C 1
ATOM 7422 O O . ALA A 1 974 ? 45.745 -12.312 -28.378 1.00 51.91 974 ALA A O 1
ATOM 7423 N N . ALA A 1 975 ? 45.016 -11.106 -26.638 1.00 55.31 975 ALA A N 1
ATOM 7424 C CA . ALA A 1 975 ? 45.169 -9.816 -27.321 1.00 55.31 975 ALA A CA 1
ATOM 7425 C C . ALA A 1 975 ? 46.639 -9.473 -27.646 1.00 55.31 975 ALA A C 1
ATOM 7427 O O . ALA A 1 975 ? 46.921 -8.831 -28.658 1.00 55.31 975 ALA A O 1
ATOM 7428 N N . LYS A 1 976 ? 47.594 -9.926 -26.818 1.00 55.88 976 LYS A N 1
ATOM 7429 C CA . LYS A 1 976 ? 49.031 -9.766 -27.098 1.00 55.88 976 LYS A CA 1
ATOM 7430 C C . LYS A 1 976 ? 49.504 -10.700 -28.209 1.00 55.88 976 LYS A C 1
ATOM 7432 O O . LYS A 1 976 ? 50.282 -10.264 -29.047 1.00 55.88 976 LYS A O 1
ATOM 7437 N N . LYS A 1 977 ? 49.042 -11.955 -28.236 1.00 59.53 977 LYS A N 1
ATOM 7438 C CA . LYS A 1 977 ? 49.322 -12.921 -29.311 1.00 59.53 977 LYS A CA 1
ATOM 7439 C C . LYS A 1 977 ? 48.763 -12.424 -30.636 1.00 59.53 977 LYS A C 1
ATOM 7441 O O . LYS A 1 977 ? 49.475 -12.505 -31.624 1.00 59.53 977 LYS A O 1
ATOM 7446 N N . GLU A 1 978 ? 47.561 -11.852 -30.643 1.00 60.69 978 GLU A N 1
ATOM 7447 C CA . GLU A 1 978 ? 46.975 -11.218 -31.829 1.00 60.69 978 GLU A CA 1
ATOM 7448 C C . GLU A 1 978 ? 47.846 -10.059 -32.335 1.00 60.69 978 GLU A C 1
ATOM 7450 O O . GLU A 1 978 ? 48.289 -10.074 -33.480 1.00 60.69 978 GLU A O 1
ATOM 7455 N N . ALA A 1 979 ? 48.200 -9.103 -31.468 1.00 62.06 979 ALA A N 1
ATOM 7456 C CA . ALA A 1 979 ? 49.069 -7.985 -31.847 1.00 62.06 979 ALA A CA 1
ATOM 7457 C C . ALA A 1 979 ? 50.461 -8.446 -32.334 1.00 62.06 979 ALA A C 1
ATOM 7459 O O . ALA A 1 979 ? 50.968 -7.938 -33.334 1.00 62.06 979 ALA A O 1
ATOM 7460 N N . LEU A 1 980 ? 51.063 -9.437 -31.665 1.00 58.44 980 LEU A N 1
ATOM 7461 C CA . LEU A 1 980 ? 52.351 -10.018 -32.052 1.00 58.44 980 LEU A CA 1
ATOM 7462 C C . LEU A 1 980 ? 52.266 -10.791 -33.376 1.00 58.44 980 LEU A C 1
ATOM 7464 O O . LEU A 1 980 ? 53.188 -10.688 -34.176 1.00 58.44 980 LEU A O 1
ATOM 7468 N N . ARG A 1 981 ? 51.169 -11.509 -33.647 1.00 63.25 981 ARG A N 1
ATOM 7469 C CA . ARG A 1 981 ? 50.947 -12.241 -34.906 1.00 63.25 981 ARG A CA 1
ATOM 7470 C C . ARG A 1 981 ? 50.628 -11.316 -36.071 1.00 63.25 981 ARG A C 1
ATOM 7472 O O . ARG A 1 981 ? 51.164 -11.526 -37.152 1.00 63.25 981 ARG A O 1
ATOM 7479 N N . GLN A 1 982 ? 49.839 -10.261 -35.866 1.00 61.50 982 GLN A N 1
ATOM 7480 C CA . GLN A 1 982 ? 49.657 -9.212 -36.875 1.00 61.50 982 GLN A CA 1
ATOM 7481 C C . GLN A 1 982 ? 50.999 -8.551 -37.217 1.00 61.50 982 GLN A C 1
ATOM 7483 O O . GLN A 1 982 ? 51.309 -8.341 -38.390 1.00 61.50 982 GLN A O 1
ATOM 7488 N N . GLN A 1 983 ? 51.837 -8.290 -36.207 1.00 63.59 983 GLN A N 1
ATOM 7489 C CA . GLN A 1 983 ? 53.191 -7.777 -36.402 1.00 63.59 983 GLN A CA 1
ATOM 7490 C C . GLN A 1 983 ? 54.108 -8.798 -37.104 1.00 63.59 983 GLN A C 1
ATOM 7492 O O . GLN A 1 983 ? 54.868 -8.418 -37.990 1.00 63.59 983 GLN A O 1
ATOM 7497 N N . GLU A 1 984 ? 54.015 -10.089 -36.779 1.00 56.47 984 GLU A N 1
ATOM 7498 C CA . GLU A 1 984 ? 54.767 -11.175 -37.423 1.00 56.47 984 GLU A CA 1
ATOM 7499 C C . GLU A 1 984 ? 54.366 -11.351 -38.898 1.00 56.47 984 GLU A C 1
ATOM 7501 O O . GLU A 1 984 ? 55.233 -11.344 -39.768 1.00 56.47 984 GLU A O 1
ATOM 7506 N N . VAL A 1 985 ? 53.067 -11.381 -39.209 1.00 64.88 985 VAL A N 1
ATOM 7507 C CA . VAL A 1 985 ? 52.524 -11.401 -40.580 1.00 64.88 985 VAL A CA 1
ATOM 7508 C C . VAL A 1 985 ? 52.954 -10.160 -41.368 1.00 64.88 985 VAL A C 1
ATOM 7510 O O . VAL A 1 985 ? 53.339 -10.281 -42.531 1.00 64.88 985 VAL A O 1
ATOM 7513 N N . GLN A 1 986 ? 52.950 -8.973 -40.754 1.00 65.44 986 GLN A N 1
ATOM 7514 C CA . GLN A 1 986 ? 53.395 -7.738 -41.406 1.00 65.44 986 GLN A CA 1
ATOM 7515 C C . GLN A 1 986 ? 54.913 -7.725 -41.654 1.00 65.44 986 GLN A C 1
ATOM 7517 O O . GLN A 1 986 ? 55.363 -7.306 -42.724 1.00 65.44 986 GLN A O 1
ATOM 7522 N N . ASN A 1 987 ? 55.706 -8.238 -40.710 1.00 58.69 987 ASN A N 1
ATOM 7523 C CA . ASN A 1 987 ? 57.151 -8.409 -40.866 1.00 58.69 987 ASN A CA 1
ATOM 7524 C C . ASN A 1 987 ? 57.471 -9.431 -41.969 1.00 58.69 987 ASN A C 1
ATOM 7526 O O . ASN A 1 987 ? 58.335 -9.171 -42.802 1.00 58.69 987 ASN A O 1
ATOM 7530 N N . LEU A 1 988 ? 56.742 -10.551 -42.031 1.00 57.31 988 LEU A N 1
ATOM 7531 C CA . LEU A 1 988 ? 56.877 -11.567 -43.079 1.00 57.31 988 LEU A CA 1
ATOM 7532 C C . LEU A 1 988 ? 56.479 -11.018 -44.456 1.00 57.31 988 LEU A C 1
ATOM 7534 O O . LEU A 1 988 ? 57.224 -11.209 -45.412 1.00 57.31 988 LEU A O 1
ATOM 7538 N N . LYS A 1 989 ? 55.370 -10.271 -44.566 1.00 63.09 989 LYS A N 1
ATOM 7539 C CA . LYS A 1 989 ? 54.965 -9.580 -45.808 1.00 63.09 989 LYS A CA 1
ATOM 7540 C C . LYS A 1 989 ? 56.002 -8.548 -46.260 1.00 63.09 989 LYS A C 1
ATOM 7542 O O . LYS A 1 989 ? 56.250 -8.423 -47.456 1.00 63.09 989 LYS A O 1
ATOM 7547 N N . THR A 1 990 ? 56.648 -7.858 -45.320 1.00 60.09 990 THR A N 1
ATOM 7548 C CA . THR A 1 990 ? 57.739 -6.914 -45.614 1.00 60.09 990 THR A CA 1
ATOM 7549 C C . THR A 1 990 ? 58.997 -7.648 -46.087 1.00 60.09 990 THR A C 1
ATOM 7551 O O . THR A 1 990 ? 59.533 -7.314 -47.136 1.00 60.09 990 THR A O 1
ATOM 7554 N N . ALA A 1 991 ? 59.426 -8.704 -45.390 1.00 52.75 991 ALA A N 1
ATOM 7555 C CA . ALA A 1 991 ? 60.582 -9.511 -45.786 1.00 52.75 991 ALA A CA 1
ATOM 7556 C C . ALA A 1 991 ? 60.387 -10.204 -47.147 1.00 52.75 991 ALA A C 1
ATOM 7558 O O . ALA A 1 991 ? 61.316 -10.277 -47.941 1.00 52.75 991 ALA A O 1
ATOM 7559 N N . LEU A 1 992 ? 59.175 -10.682 -47.444 1.00 56.28 992 LEU A N 1
ATOM 7560 C CA . LEU A 1 992 ? 58.837 -11.309 -48.726 1.00 56.28 992 LEU A CA 1
ATOM 7561 C C . LEU A 1 992 ? 58.857 -10.290 -49.876 1.00 56.28 992 LEU A C 1
ATOM 7563 O O . LEU A 1 992 ? 59.234 -10.648 -50.990 1.00 56.28 992 LEU A O 1
ATOM 7567 N N . LYS A 1 993 ? 58.521 -9.023 -49.591 1.00 58.75 993 LYS A N 1
ATOM 7568 C CA . LYS A 1 993 ? 58.647 -7.907 -50.532 1.00 58.75 993 LYS A CA 1
ATOM 7569 C C . LYS A 1 993 ? 60.116 -7.570 -50.823 1.00 58.75 993 LYS A C 1
ATOM 7571 O O . LYS A 1 993 ? 60.498 -7.575 -51.986 1.00 58.75 993 LYS A O 1
ATOM 7576 N N . GLU A 1 994 ? 60.936 -7.386 -49.787 1.00 55.56 994 GLU A N 1
ATOM 7577 C CA . GLU A 1 994 ? 62.390 -7.133 -49.898 1.00 55.56 994 GLU A CA 1
ATOM 7578 C C . GLU A 1 994 ? 63.170 -8.317 -50.522 1.00 55.56 994 GLU A C 1
ATOM 7580 O O . GLU A 1 994 ? 64.292 -8.147 -50.980 1.00 55.56 994 GLU A O 1
ATOM 7585 N N . LEU A 1 995 ? 62.586 -9.524 -50.549 1.00 50.34 995 LEU A N 1
ATOM 7586 C CA . LEU A 1 995 ? 63.092 -10.709 -51.267 1.00 50.34 995 LEU A CA 1
ATOM 7587 C C . LEU A 1 995 ? 62.533 -10.845 -52.701 1.00 50.34 995 LEU A C 1
ATOM 7589 O O . LEU A 1 995 ? 62.765 -11.863 -53.360 1.00 50.34 995 LEU A O 1
ATOM 7593 N N . SER A 1 996 ? 61.730 -9.883 -53.160 1.00 50.00 996 SER A N 1
ATOM 7594 C CA . SER A 1 996 ? 61.099 -9.878 -54.489 1.00 50.00 996 SER A CA 1
ATOM 7595 C C . SER A 1 996 ? 61.383 -8.632 -55.331 1.00 50.00 996 SER A C 1
ATOM 7597 O O . SER A 1 996 ? 61.173 -8.696 -56.544 1.00 50.00 996 SER A O 1
ATOM 7599 N N . ASP A 1 997 ? 61.842 -7.556 -54.687 1.00 46.66 997 ASP A N 1
ATOM 7600 C CA . ASP A 1 997 ? 62.492 -6.387 -55.294 1.00 46.66 997 ASP A CA 1
ATOM 7601 C C . ASP A 1 997 ? 63.998 -6.671 -55.540 1.00 46.66 997 ASP A C 1
ATOM 7603 O O . ASP A 1 997 ? 64.542 -6.114 -56.523 1.00 46.66 997 ASP A O 1
#

Organism: NCBI:txid878477

Radius of gyration: 55.83 Å; Cα contacts (8 Å, |Δi|>4): 689; chains: 1; bounding box: 142×95×187 Å